Protein AF-A0A0K8VTW6-F1 (afdb_monomer)

Organism: Bactrocera latifrons (NCBI:txid174628)

Structure (mmCIF, N/CA/C/O backbone):
data_AF-A0A0K8VTW6-F1
#
_entry.id   AF-A0A0K8VTW6-F1
#
loop_
_atom_site.group_PDB
_atom_site.id
_atom_site.type_symbol
_atom_site.label_atom_id
_atom_site.label_alt_id
_atom_site.label_comp_id
_atom_site.label_asym_id
_atom_site.label_entity_id
_atom_site.label_seq_id
_atom_site.pdbx_PDB_ins_code
_atom_site.Cartn_x
_atom_site.Cartn_y
_atom_site.Cartn_z
_atom_site.occupancy
_atom_site.B_iso_or_equiv
_atom_site.auth_seq_id
_atom_site.auth_comp_id
_atom_site.auth_asym_id
_atom_site.auth_atom_id
_atom_site.pdbx_PDB_model_num
ATOM 1 N N . MET A 1 1 ? 61.697 -1.399 -4.667 1.00 58.91 1 MET A N 1
ATOM 2 C CA . MET A 1 1 ? 60.395 -1.667 -5.312 1.00 58.91 1 MET A CA 1
ATOM 3 C C . MET A 1 1 ? 60.690 -2.324 -6.648 1.00 58.91 1 MET A C 1
ATOM 5 O O . MET A 1 1 ? 61.568 -1.806 -7.335 1.00 58.91 1 MET A O 1
ATOM 9 N N . PRO A 1 2 ? 60.052 -3.452 -6.991 1.00 61.62 2 PRO A N 1
ATOM 10 C CA . PRO A 1 2 ? 60.047 -3.961 -8.362 1.00 61.62 2 PRO A CA 1
ATOM 11 C C . PRO A 1 2 ? 59.620 -2.869 -9.365 1.00 61.62 2 PRO A C 1
ATOM 13 O O . PRO A 1 2 ? 58.863 -1.974 -8.977 1.00 61.62 2 PRO A O 1
ATOM 16 N N . PRO A 1 3 ? 60.102 -2.898 -10.620 1.00 69.12 3 PRO A N 1
ATOM 17 C CA . PRO A 1 3 ? 59.632 -1.982 -11.653 1.00 69.12 3 PRO A CA 1
ATOM 18 C C . PRO A 1 3 ? 58.171 -2.281 -12.015 1.00 69.12 3 PRO A C 1
ATOM 20 O O . PRO A 1 3 ? 57.785 -3.439 -12.144 1.00 69.12 3 PRO A O 1
ATOM 23 N N . ASN A 1 4 ? 57.380 -1.225 -12.206 1.00 77.81 4 ASN A N 1
ATOM 24 C CA . ASN A 1 4 ? 56.005 -1.340 -12.686 1.00 77.81 4 ASN A CA 1
ATOM 25 C C . ASN A 1 4 ? 55.981 -1.873 -14.126 1.00 77.81 4 ASN A C 1
ATOM 27 O O . ASN A 1 4 ? 56.780 -1.450 -14.965 1.00 77.81 4 ASN A O 1
ATOM 31 N N . THR A 1 5 ? 55.036 -2.762 -14.411 1.00 83.38 5 THR A N 1
ATOM 32 C CA . THR A 1 5 ? 54.724 -3.262 -15.756 1.00 83.38 5 THR A CA 1
ATOM 33 C C . THR A 1 5 ? 53.293 -2.870 -16.136 1.00 83.38 5 THR A C 1
ATOM 35 O O . THR A 1 5 ? 52.607 -2.200 -15.365 1.00 83.38 5 THR A O 1
ATOM 38 N N . ALA A 1 6 ? 52.833 -3.254 -17.332 1.00 80.31 6 ALA A N 1
ATOM 39 C CA . ALA A 1 6 ? 51.451 -3.008 -17.754 1.00 80.31 6 ALA A CA 1
ATOM 40 C C . ALA A 1 6 ? 50.423 -3.704 -16.840 1.00 80.31 6 ALA A C 1
ATOM 42 O O . ALA A 1 6 ? 49.350 -3.156 -16.603 1.00 80.31 6 ALA A O 1
ATOM 43 N N . ASP A 1 7 ? 50.788 -4.862 -16.281 1.00 86.38 7 ASP A N 1
ATOM 44 C CA . ASP A 1 7 ? 49.872 -5.735 -15.542 1.00 86.38 7 ASP A CA 1
ATOM 45 C C . ASP A 1 7 ? 50.204 -5.841 -14.047 1.00 86.38 7 ASP A C 1
ATOM 47 O O . ASP A 1 7 ? 49.494 -6.522 -13.308 1.00 86.38 7 ASP A O 1
ATOM 51 N N . GLU A 1 8 ? 51.280 -5.195 -13.587 1.00 88.00 8 GLU A N 1
ATOM 52 C CA . GLU A 1 8 ? 51.721 -5.196 -12.190 1.00 88.00 8 GLU A CA 1
ATOM 53 C C . GLU A 1 8 ? 52.194 -3.801 -11.775 1.00 88.00 8 GLU A C 1
ATOM 55 O O . GLU A 1 8 ? 53.151 -3.261 -12.334 1.00 88.00 8 GLU A O 1
ATOM 60 N N . LEU A 1 9 ? 51.538 -3.216 -10.773 1.00 85.56 9 LEU A N 1
ATOM 61 C CA . LEU A 1 9 ? 51.812 -1.861 -10.303 1.00 85.56 9 LEU A CA 1
ATOM 62 C C . LEU A 1 9 ? 52.055 -1.853 -8.803 1.00 85.56 9 LEU A C 1
ATOM 64 O O . LEU A 1 9 ? 51.309 -2.453 -8.034 1.00 85.56 9 LEU A O 1
ATOM 68 N N . ILE A 1 10 ? 53.068 -1.108 -8.385 1.00 83.06 10 ILE A N 1
ATOM 69 C CA . ILE A 1 10 ? 53.423 -0.908 -6.991 1.00 83.06 10 ILE A CA 1
ATOM 70 C C . ILE A 1 10 ? 53.557 0.589 -6.754 1.00 83.06 10 ILE A C 1
ATOM 72 O O . ILE A 1 10 ? 54.381 1.267 -7.374 1.00 83.06 10 ILE A O 1
ATOM 76 N N . PHE A 1 11 ? 52.748 1.122 -5.846 1.00 78.25 11 PHE A N 1
ATOM 77 C CA . PHE A 1 11 ? 52.771 2.542 -5.523 1.00 78.25 11 PHE A CA 1
ATOM 78 C C . PHE A 1 11 ? 52.448 2.797 -4.054 1.00 78.25 11 PHE A C 1
ATOM 80 O O . PHE A 1 11 ? 51.864 1.975 -3.349 1.00 78.25 11 PHE A O 1
ATOM 87 N N . HIS A 1 12 ? 52.877 3.958 -3.573 1.00 74.00 12 HIS A N 1
ATOM 88 C CA . HIS A 1 12 ? 52.684 4.370 -2.193 1.00 74.00 12 HIS A CA 1
ATOM 89 C C . HIS A 1 12 ? 51.382 5.166 -2.052 1.00 74.00 12 HIS A C 1
ATOM 91 O O . HIS A 1 12 ? 51.171 6.144 -2.770 1.00 74.00 12 HIS A O 1
ATOM 97 N N . SER A 1 13 ? 50.518 4.775 -1.114 1.00 67.62 13 SER A N 1
ATOM 98 C CA . SER A 1 13 ? 49.255 5.466 -0.855 1.00 67.62 13 SER A CA 1
ATOM 99 C C . SER A 1 13 ? 49.472 6.568 0.182 1.00 67.62 13 SER A C 1
ATOM 101 O O . SER A 1 13 ? 49.605 6.305 1.378 1.00 67.62 13 SER A O 1
ATOM 103 N N . GLY A 1 14 ? 49.570 7.809 -0.299 1.00 66.31 14 GLY A N 1
ATOM 104 C CA . GLY A 1 14 ? 49.838 9.007 0.498 1.00 66.31 14 GLY A CA 1
ATOM 105 C C . GLY A 1 14 ? 50.923 9.856 -0.153 1.00 66.31 14 GLY A C 1
ATOM 106 O O . GLY A 1 14 ? 52.106 9.690 0.149 1.00 66.31 14 GLY A O 1
ATOM 107 N N . VAL A 1 15 ? 50.517 10.753 -1.051 1.00 60.00 15 VAL A N 1
ATOM 108 C CA . VAL A 1 15 ? 51.397 11.670 -1.788 1.00 60.00 15 VAL A CA 1
ATOM 109 C C . VAL A 1 15 ? 50.948 13.116 -1.590 1.00 60.00 15 VAL A C 1
ATOM 111 O O . VAL A 1 15 ? 49.758 13.413 -1.623 1.00 60.00 15 VAL A O 1
ATOM 114 N N . ALA A 1 16 ? 51.910 14.009 -1.388 1.00 62.00 16 ALA A N 1
ATOM 115 C CA . ALA A 1 16 ? 51.760 15.456 -1.501 1.00 62.00 16 ALA A CA 1
ATOM 116 C C . ALA A 1 16 ? 52.670 15.952 -2.626 1.00 62.00 16 ALA A C 1
ATOM 118 O O . ALA A 1 16 ? 53.665 15.312 -2.947 1.00 62.00 16 ALA A O 1
ATOM 119 N N . VAL A 1 17 ? 52.360 17.098 -3.220 1.00 68.69 17 VAL A N 1
ATOM 120 C CA . VAL A 1 17 ? 53.230 17.732 -4.215 1.00 68.69 17 VAL A CA 1
ATOM 121 C C . VAL A 1 17 ? 53.945 18.892 -3.537 1.00 68.69 17 VAL A C 1
ATOM 123 O O . VAL A 1 17 ? 53.307 19.760 -2.942 1.00 68.69 17 VAL A O 1
ATOM 126 N N . ASN A 1 18 ? 55.276 18.890 -3.566 1.00 73.50 18 ASN A N 1
ATOM 127 C CA . ASN A 1 18 ? 56.050 19.985 -2.993 1.00 73.50 18 ASN A CA 1
ATOM 128 C C . ASN A 1 18 ? 55.990 21.235 -3.882 1.00 73.50 18 ASN A C 1
ATOM 130 O O . ASN A 1 18 ? 55.541 21.198 -5.026 1.00 73.50 18 ASN A O 1
ATOM 134 N N . LYS A 1 19 ? 56.498 22.361 -3.370 1.00 63.50 19 LYS A N 1
ATOM 135 C CA . LYS A 1 19 ? 56.513 23.643 -4.097 1.00 63.50 19 LYS A CA 1
ATOM 136 C C . LYS A 1 19 ? 57.299 23.612 -5.422 1.00 63.50 19 LYS A C 1
ATOM 138 O O . LYS A 1 19 ? 57.176 24.548 -6.200 1.00 63.50 19 LYS A O 1
ATOM 143 N N . ALA A 1 20 ? 58.080 22.561 -5.684 1.00 69.81 20 ALA A N 1
ATOM 144 C CA . ALA A 1 20 ? 58.807 22.339 -6.934 1.00 69.81 20 ALA A CA 1
ATOM 145 C C . ALA A 1 20 ? 58.076 21.384 -7.905 1.00 69.81 20 ALA A C 1
ATOM 147 O O . ALA A 1 20 ? 58.659 20.967 -8.902 1.00 69.81 20 ALA A O 1
ATOM 148 N N . GLY A 1 21 ? 56.821 21.011 -7.623 1.00 66.00 21 GLY A N 1
ATOM 149 C CA . GLY A 1 21 ? 56.032 20.107 -8.467 1.00 66.00 21 GLY A CA 1
ATOM 150 C C . GLY A 1 21 ? 56.398 18.627 -8.318 1.00 66.00 21 GLY A C 1
ATOM 151 O O . GLY A 1 21 ? 55.938 17.801 -9.102 1.00 66.00 21 GLY A O 1
ATOM 152 N N . GLN A 1 22 ? 57.222 18.270 -7.329 1.00 60.41 22 GLN A N 1
ATOM 153 C CA . GLN A 1 22 ? 57.660 16.893 -7.114 1.00 60.41 22 GLN A CA 1
ATOM 154 C C . GLN A 1 22 ? 56.746 16.194 -6.111 1.00 60.41 22 GLN A C 1
ATOM 156 O O . GLN A 1 22 ? 56.448 16.731 -5.042 1.00 60.41 22 GLN A O 1
ATOM 161 N N . TYR A 1 23 ? 56.340 14.972 -6.440 1.00 59.66 23 TYR A N 1
ATOM 162 C CA . TYR A 1 23 ? 55.593 14.116 -5.529 1.00 59.66 23 TYR A CA 1
ATOM 163 C C . TYR A 1 23 ? 56.485 13.680 -4.356 1.00 59.66 23 TYR A C 1
ATOM 165 O O . TYR A 1 23 ? 57.548 13.094 -4.551 1.00 59.66 23 TYR A O 1
ATOM 173 N N . LEU A 1 24 ? 56.040 13.964 -3.136 1.00 58.00 24 LEU A N 1
ATOM 174 C CA . LEU A 1 24 ? 56.627 13.541 -1.868 1.00 58.00 24 LEU A CA 1
ATOM 175 C C . LEU A 1 24 ? 55.639 12.651 -1.110 1.00 58.00 24 LEU A C 1
ATOM 177 O O . LEU A 1 24 ? 54.427 12.780 -1.255 1.00 58.00 24 LEU A O 1
ATOM 181 N N . THR A 1 25 ? 56.143 11.774 -0.249 1.00 60.53 25 THR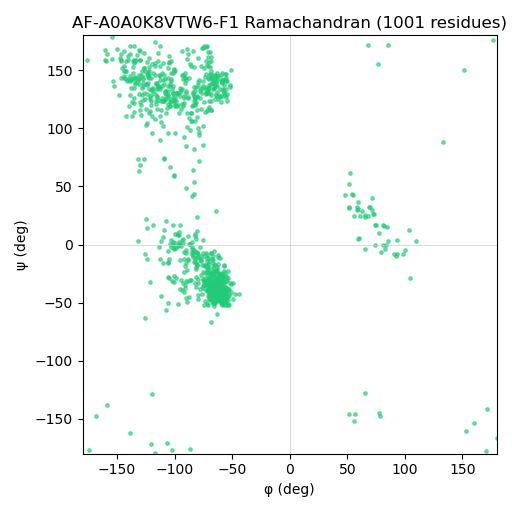 A N 1
ATOM 182 C CA . THR A 1 25 ? 55.310 10.953 0.641 1.00 60.53 25 THR A CA 1
ATOM 183 C C . THR A 1 25 ? 54.629 11.824 1.705 1.00 60.53 25 THR A C 1
ATOM 185 O O . THR A 1 25 ? 55.315 12.562 2.410 1.00 60.53 25 THR A O 1
ATOM 188 N N . ASN A 1 26 ? 53.307 11.719 1.870 1.00 56.97 26 ASN A N 1
ATOM 189 C CA . ASN A 1 26 ? 52.537 12.468 2.875 1.00 56.97 26 ASN A CA 1
ATOM 190 C C . ASN A 1 26 ? 52.045 11.552 4.004 1.00 56.97 26 ASN A C 1
ATOM 192 O O . ASN A 1 26 ? 50.878 11.169 4.034 1.00 56.97 26 ASN A O 1
ATOM 196 N N . GLY A 1 27 ? 52.952 11.128 4.888 1.00 56.66 27 GLY A N 1
ATOM 197 C CA . GLY A 1 27 ? 52.613 10.427 6.138 1.00 56.66 27 GLY A CA 1
ATOM 198 C C . GLY A 1 27 ? 51.962 9.038 6.016 1.00 56.66 27 GLY A C 1
ATOM 199 O O . GLY A 1 27 ? 51.750 8.381 7.035 1.00 56.66 27 GLY A O 1
ATOM 200 N N . GLY A 1 28 ? 51.662 8.556 4.808 1.00 57.41 28 GLY A N 1
ATOM 201 C CA . GLY A 1 28 ? 51.151 7.204 4.588 1.00 57.41 28 GLY A CA 1
ATOM 202 C C . GLY A 1 28 ? 52.200 6.148 4.949 1.00 57.41 28 GLY A C 1
ATOM 203 O O . GLY A 1 28 ? 53.372 6.301 4.630 1.00 57.41 28 GLY A O 1
ATOM 204 N N . ARG A 1 29 ? 51.785 5.069 5.618 1.00 68.44 29 ARG A N 1
ATOM 205 C CA . ARG A 1 29 ? 52.593 3.848 5.836 1.00 68.44 29 ARG A CA 1
ATOM 206 C C . ARG A 1 29 ? 52.080 2.680 4.980 1.00 68.44 29 ARG A C 1
ATOM 208 O O . ARG A 1 29 ? 52.295 1.523 5.321 1.00 68.44 29 ARG A O 1
ATOM 215 N N . VAL A 1 30 ? 51.330 2.983 3.916 1.00 75.19 30 VAL A N 1
ATOM 216 C CA . VAL A 1 30 ? 50.584 2.001 3.120 1.00 75.19 30 VAL A CA 1
ATOM 217 C C . VAL A 1 30 ? 51.145 1.949 1.709 1.00 75.19 30 VAL A C 1
ATOM 219 O O . VAL A 1 30 ? 51.249 2.962 1.018 1.00 75.19 30 VAL A O 1
ATOM 222 N N . LEU A 1 31 ? 51.470 0.739 1.279 1.00 79.12 31 LEU A N 1
ATOM 223 C CA . LEU A 1 31 ? 52.023 0.446 -0.029 1.00 79.12 31 LEU A CA 1
ATOM 224 C C . LEU A 1 31 ? 51.068 -0.526 -0.724 1.00 79.12 31 LEU A C 1
ATOM 226 O O . LEU A 1 31 ? 50.675 -1.529 -0.130 1.00 79.12 31 LEU A O 1
ATOM 230 N N . ILE A 1 32 ? 50.631 -0.182 -1.933 1.00 84.31 32 ILE A N 1
ATOM 231 C CA . ILE A 1 32 ? 49.621 -0.931 -2.680 1.00 84.31 32 ILE A CA 1
ATOM 232 C C . ILE A 1 32 ? 50.314 -1.648 -3.834 1.00 84.31 32 ILE A C 1
ATOM 234 O O . ILE A 1 32 ? 51.031 -1.017 -4.611 1.00 84.31 32 ILE A O 1
ATOM 238 N N . ALA A 1 33 ? 50.073 -2.955 -3.937 1.00 86.50 33 ALA A N 1
ATOM 239 C CA . ALA A 1 33 ? 50.412 -3.762 -5.100 1.00 86.50 33 ALA A CA 1
ATOM 240 C C . ALA A 1 33 ? 49.129 -4.151 -5.842 1.00 86.50 33 ALA A C 1
ATOM 242 O O . ALA A 1 33 ? 48.169 -4.623 -5.231 1.00 86.50 33 ALA A O 1
ATOM 243 N N . VAL A 1 34 ? 49.122 -3.960 -7.156 1.00 86.69 34 VAL A N 1
ATOM 244 C CA . VAL A 1 34 ? 48.022 -4.311 -8.056 1.00 86.69 34 VAL A CA 1
ATOM 245 C C . VAL A 1 34 ? 48.553 -5.302 -9.078 1.00 86.69 34 VAL A C 1
ATOM 247 O O . VAL A 1 34 ? 49.610 -5.062 -9.655 1.00 86.69 34 VAL A O 1
ATOM 250 N N . ALA A 1 35 ? 47.814 -6.384 -9.316 1.00 89.75 35 ALA A N 1
ATOM 251 C CA . ALA A 1 35 ? 48.063 -7.315 -10.409 1.00 89.75 35 ALA A CA 1
ATOM 252 C C . ALA A 1 35 ? 46.778 -7.491 -11.230 1.00 89.75 35 ALA A C 1
ATOM 254 O O . ALA A 1 35 ? 45.708 -7.735 -10.670 1.00 89.75 35 ALA A O 1
ATOM 255 N N . LEU A 1 36 ? 46.884 -7.360 -12.550 1.00 87.56 36 LEU A N 1
ATOM 256 C CA . LEU A 1 36 ? 45.794 -7.554 -13.505 1.00 87.56 36 LEU A CA 1
ATOM 257 C C . LEU A 1 36 ? 45.926 -8.947 -14.128 1.00 87.56 36 LEU A C 1
ATOM 259 O O . LEU A 1 36 ? 46.954 -9.266 -14.727 1.00 87.56 36 LEU A O 1
ATOM 263 N N . ARG A 1 37 ? 44.904 -9.794 -13.960 1.00 87.69 37 ARG A N 1
ATOM 264 C CA . ARG A 1 37 ? 44.805 -11.133 -14.567 1.00 87.69 37 ARG A CA 1
ATOM 265 C C . ARG A 1 37 ? 43.363 -11.414 -14.974 1.00 87.69 37 ARG A C 1
ATOM 267 O O . ARG A 1 37 ? 42.440 -10.842 -14.399 1.00 87.69 37 ARG A O 1
ATOM 274 N N . GLU A 1 38 ? 43.184 -12.333 -15.918 1.00 81.00 38 GLU A N 1
ATOM 275 C CA . GLU A 1 38 ? 41.857 -12.838 -16.296 1.00 81.00 38 GLU A CA 1
ATOM 276 C C . GLU A 1 38 ? 41.216 -13.684 -15.179 1.00 81.00 38 GLU A C 1
ATOM 278 O O . GLU A 1 38 ? 39.997 -13.672 -15.024 1.00 81.00 38 GLU A O 1
ATOM 283 N N . ASP A 1 39 ? 42.025 -14.375 -14.364 1.00 82.38 39 ASP A N 1
ATOM 284 C CA . ASP A 1 39 ? 41.564 -15.118 -13.186 1.00 82.38 39 ASP A CA 1
ATOM 285 C C . ASP A 1 39 ? 41.796 -14.327 -11.890 1.00 82.38 39 ASP A C 1
ATOM 287 O O . ASP A 1 39 ? 42.914 -13.914 -11.571 1.00 82.38 39 ASP A O 1
ATOM 291 N N . LEU A 1 40 ? 40.737 -14.151 -11.095 1.00 82.31 40 LEU A N 1
ATOM 292 C CA . LEU A 1 40 ? 40.790 -13.337 -9.879 1.00 82.31 40 LEU A CA 1
ATOM 293 C C . LEU A 1 40 ? 41.652 -13.962 -8.772 1.00 82.31 40 LEU A C 1
ATOM 295 O O . LEU A 1 40 ? 42.276 -13.235 -7.996 1.00 82.31 40 LEU A O 1
ATOM 299 N N . ARG A 1 41 ? 41.692 -15.298 -8.664 1.00 81.19 41 ARG A N 1
ATOM 300 C CA . ARG A 1 41 ? 42.533 -15.973 -7.660 1.00 81.19 41 ARG A CA 1
ATOM 301 C C . ARG A 1 41 ? 44.001 -15.804 -8.007 1.00 81.19 41 ARG A C 1
ATOM 303 O O . ARG A 1 41 ? 44.804 -15.556 -7.112 1.00 81.19 41 ARG A O 1
ATOM 310 N N . GLN A 1 42 ? 44.322 -15.867 -9.292 1.00 85.81 42 GLN A N 1
ATOM 311 C CA . GLN A 1 42 ? 45.646 -15.596 -9.816 1.00 85.81 42 GLN A CA 1
ATOM 312 C C . GLN A 1 42 ? 46.037 -14.128 -9.623 1.00 85.81 42 GLN A C 1
ATOM 314 O O . GLN A 1 42 ? 47.118 -13.870 -9.104 1.00 85.81 42 GLN A O 1
ATOM 319 N N . ALA A 1 43 ? 45.148 -13.174 -9.930 1.00 89.00 43 ALA A N 1
ATOM 320 C CA . ALA A 1 43 ? 45.383 -11.749 -9.673 1.00 89.00 43 ALA A CA 1
ATOM 321 C C . ALA A 1 43 ? 45.707 -11.483 -8.193 1.00 89.00 43 ALA A C 1
ATOM 323 O O . ALA A 1 43 ? 46.695 -10.830 -7.867 1.00 89.00 43 ALA A O 1
ATOM 324 N N . ALA A 1 44 ? 44.906 -12.030 -7.278 1.00 88.75 44 ALA A N 1
ATOM 325 C CA . ALA A 1 44 ? 45.108 -11.860 -5.843 1.00 88.75 44 ALA A CA 1
ATOM 326 C C . ALA A 1 44 ? 46.388 -12.540 -5.326 1.00 88.75 44 ALA A C 1
ATOM 328 O O . ALA A 1 44 ? 47.089 -11.976 -4.479 1.00 88.75 44 ALA A O 1
ATOM 329 N N . ALA A 1 45 ? 46.699 -13.739 -5.826 1.00 86.50 45 ALA A N 1
ATOM 330 C CA . ALA A 1 45 ? 47.922 -14.456 -5.481 1.00 86.50 45 ALA A CA 1
ATOM 331 C C . ALA A 1 45 ? 49.164 -13.688 -5.952 1.00 86.50 45 ALA A C 1
ATOM 333 O O . ALA A 1 45 ? 50.096 -13.505 -5.168 1.00 86.50 45 ALA A O 1
ATOM 334 N N . ASP A 1 46 ? 49.150 -13.176 -7.183 1.00 89.06 46 ASP A N 1
ATOM 335 C CA . ASP A 1 46 ? 50.253 -12.402 -7.750 1.00 89.06 46 ASP A CA 1
ATOM 336 C C . ASP A 1 46 ? 50.421 -11.058 -7.025 1.00 89.06 46 ASP A C 1
ATOM 338 O O . ASP A 1 46 ? 51.534 -10.725 -6.620 1.00 89.06 46 ASP A O 1
ATOM 342 N N . ALA A 1 47 ? 49.334 -10.338 -6.724 1.00 89.38 47 ALA A N 1
ATOM 343 C CA . ALA A 1 47 ? 49.386 -9.117 -5.913 1.00 89.38 47 ALA A CA 1
ATOM 344 C C . ALA A 1 47 ? 49.958 -9.375 -4.503 1.00 89.38 47 ALA A C 1
ATOM 346 O O . ALA A 1 47 ? 50.793 -8.616 -4.006 1.00 89.38 47 ALA A O 1
ATOM 347 N N . THR A 1 48 ? 49.567 -10.484 -3.869 1.00 86.88 48 THR A N 1
ATOM 348 C CA . THR A 1 48 ? 50.100 -10.893 -2.559 1.00 86.88 48 THR A CA 1
ATOM 349 C C . THR A 1 48 ? 51.583 -11.253 -2.645 1.00 86.88 48 THR A C 1
ATOM 351 O O . THR A 1 48 ? 52.365 -10.861 -1.778 1.00 86.88 48 THR A O 1
ATOM 354 N N . LYS A 1 49 ? 51.992 -11.960 -3.701 1.00 86.12 49 LYS A N 1
ATOM 355 C CA . LYS A 1 49 ? 53.387 -12.333 -3.954 1.00 86.12 49 LYS A CA 1
ATOM 356 C C . LYS A 1 49 ? 54.264 -11.104 -4.188 1.00 86.12 49 LYS A C 1
ATOM 358 O O . LYS A 1 49 ? 55.375 -11.044 -3.664 1.00 86.12 49 LYS A O 1
ATOM 363 N N . ILE A 1 50 ? 53.750 -10.106 -4.909 1.00 86.38 50 ILE A N 1
ATOM 364 C CA . ILE A 1 50 ? 54.410 -8.809 -5.075 1.00 86.38 50 ILE A CA 1
ATOM 365 C C . ILE A 1 50 ? 54.636 -8.161 -3.705 1.00 86.38 50 ILE A C 1
ATOM 367 O O . ILE A 1 50 ? 55.767 -7.791 -3.398 1.00 86.38 50 ILE A O 1
ATOM 371 N N . CYS A 1 51 ? 53.604 -8.087 -2.856 1.00 81.31 51 CYS A N 1
ATOM 372 C CA . CYS A 1 51 ? 53.718 -7.549 -1.497 1.00 81.31 51 CYS A CA 1
ATOM 373 C C . CYS A 1 51 ? 54.771 -8.288 -0.656 1.00 81.31 51 CYS A C 1
ATOM 375 O O . CYS A 1 51 ? 55.602 -7.642 -0.022 1.00 81.31 51 CYS A O 1
ATOM 377 N N . GLN A 1 52 ? 54.782 -9.624 -0.682 1.00 80.31 52 GLN A N 1
ATOM 378 C CA . GLN A 1 52 ? 55.756 -10.448 0.051 1.00 80.31 52 GLN A CA 1
ATOM 379 C C . GLN A 1 52 ? 57.209 -10.201 -0.386 1.00 80.31 52 GLN A C 1
ATOM 381 O O . GLN A 1 52 ? 58.129 -10.403 0.403 1.00 80.31 52 GLN A O 1
ATOM 386 N N . GLY A 1 53 ? 57.421 -9.743 -1.623 1.00 76.94 53 GLY A N 1
ATOM 387 C CA . GLY A 1 53 ? 58.732 -9.354 -2.140 1.00 76.94 53 GLY A CA 1
ATOM 388 C C . GLY A 1 53 ? 59.221 -7.973 -1.682 1.00 76.94 53 GLY A C 1
ATOM 389 O O . GLY A 1 53 ? 60.327 -7.575 -2.051 1.00 76.94 53 GLY A O 1
ATOM 390 N N . ILE A 1 54 ? 58.428 -7.219 -0.910 1.00 76.00 54 ILE A N 1
ATOM 391 C CA . ILE A 1 54 ? 58.767 -5.863 -0.456 1.00 76.00 54 ILE A CA 1
ATOM 392 C C . ILE A 1 54 ? 59.281 -5.899 0.986 1.00 76.00 54 ILE A C 1
ATOM 394 O O . ILE A 1 54 ? 58.587 -6.313 1.910 1.00 76.00 54 ILE A O 1
ATOM 398 N N . THR A 1 55 ? 60.497 -5.393 1.189 1.00 68.38 55 THR A N 1
ATOM 399 C CA . THR A 1 55 ? 61.156 -5.307 2.500 1.00 68.38 55 THR A CA 1
ATOM 400 C C . THR A 1 55 ? 61.312 -3.856 2.948 1.00 68.38 55 THR A C 1
ATOM 402 O O . THR A 1 55 ? 61.765 -3.018 2.167 1.00 68.38 55 THR A O 1
ATOM 405 N N . PHE A 1 56 ? 61.016 -3.569 4.217 1.00 70.31 56 PHE A N 1
ATOM 406 C CA . PHE A 1 56 ? 61.229 -2.255 4.832 1.00 70.31 56 PHE A CA 1
ATOM 407 C C . PHE A 1 56 ? 62.370 -2.312 5.854 1.00 70.31 56 PHE A C 1
ATOM 409 O O . PHE A 1 56 ? 62.487 -3.276 6.609 1.00 70.31 56 PHE A O 1
ATOM 416 N N . SER A 1 57 ? 63.197 -1.265 5.913 1.00 60.34 57 SER A N 1
ATOM 417 C CA . SER A 1 57 ? 64.217 -1.101 6.954 1.00 60.34 57 SER A CA 1
ATOM 418 C C . SER A 1 57 ? 63.560 -0.590 8.247 1.00 60.34 57 SER A C 1
ATOM 420 O O . SER A 1 57 ? 63.336 0.612 8.385 1.00 60.34 57 SER A O 1
ATOM 422 N N . GLY A 1 58 ? 63.187 -1.479 9.174 1.00 62.84 58 GLY A N 1
ATOM 423 C CA . GLY A 1 58 ? 62.511 -1.109 10.430 1.00 62.84 58 GLY A CA 1
ATOM 424 C C . GLY A 1 58 ? 61.622 -2.218 11.007 1.00 62.84 58 GLY A C 1
ATOM 425 O O . GLY A 1 58 ? 61.794 -3.378 10.650 1.00 62.84 58 GLY A O 1
ATOM 426 N N . ALA A 1 59 ? 60.677 -1.854 11.888 1.00 55.44 59 ALA A N 1
ATOM 427 C CA . ALA A 1 59 ? 59.838 -2.720 12.744 1.00 55.44 59 ALA A CA 1
ATOM 428 C C . ALA A 1 59 ? 58.851 -3.692 12.034 1.00 55.44 59 ALA A C 1
ATOM 430 O O . ALA A 1 59 ? 57.828 -4.064 12.605 1.00 55.44 59 ALA A O 1
ATOM 431 N N . GLY A 1 60 ? 59.161 -4.138 10.816 1.00 63.44 60 GLY A N 1
ATOM 432 C CA . GLY A 1 60 ? 58.364 -5.087 10.039 1.00 63.44 60 GLY A CA 1
ATOM 433 C C . GLY A 1 60 ? 57.237 -4.441 9.228 1.00 63.44 60 GLY A C 1
ATOM 434 O O . GLY A 1 60 ? 56.962 -3.247 9.334 1.00 63.44 60 GLY A O 1
ATOM 435 N N . ALA A 1 61 ? 56.598 -5.252 8.384 1.00 70.50 61 ALA A N 1
ATOM 436 C CA . ALA A 1 61 ? 55.431 -4.889 7.582 1.00 70.50 61 ALA A CA 1
ATOM 437 C C . ALA A 1 61 ? 54.290 -5.879 7.841 1.00 70.50 61 ALA A C 1
ATOM 439 O O . ALA A 1 61 ? 54.536 -7.054 8.109 1.00 70.50 61 ALA A O 1
ATOM 440 N N . GLN A 1 62 ? 53.047 -5.409 7.743 1.00 73.25 62 GLN A N 1
ATOM 441 C CA . GLN A 1 62 ? 51.851 -6.244 7.839 1.00 73.25 62 GLN A CA 1
ATOM 442 C C . GLN A 1 62 ? 51.205 -6.370 6.457 1.00 73.25 62 GLN A C 1
ATOM 444 O O . GLN A 1 62 ? 50.876 -5.363 5.830 1.00 73.25 62 GLN A O 1
ATOM 449 N N . PHE A 1 63 ? 50.997 -7.603 5.993 1.00 76.56 63 PHE A N 1
ATOM 450 C CA . PHE A 1 63 ? 50.341 -7.885 4.715 1.00 76.56 63 PHE A CA 1
ATOM 451 C C . PHE A 1 63 ? 48.846 -8.151 4.923 1.00 76.56 63 PHE A C 1
ATOM 453 O O . PHE A 1 63 ? 48.471 -8.999 5.731 1.00 76.56 63 PHE A O 1
ATOM 460 N N . ARG A 1 64 ? 47.987 -7.446 4.181 1.00 76.06 64 ARG A N 1
ATOM 461 C CA . ARG A 1 64 ? 46.535 -7.681 4.150 1.00 76.06 64 ARG A CA 1
ATOM 462 C C . ARG A 1 64 ? 46.201 -8.661 3.025 1.00 76.06 64 ARG A C 1
ATOM 464 O O . ARG A 1 64 ? 46.038 -8.256 1.879 1.00 76.06 64 ARG A O 1
ATOM 471 N N . THR A 1 65 ? 46.142 -9.953 3.341 1.00 76.62 65 THR A N 1
ATOM 472 C CA . THR A 1 65 ? 45.784 -11.022 2.385 1.00 76.62 65 THR A CA 1
ATOM 473 C C . THR A 1 65 ? 44.272 -11.217 2.238 1.00 76.62 65 THR A C 1
ATOM 475 O O . THR A 1 65 ? 43.813 -11.922 1.347 1.00 76.62 65 THR A O 1
ATOM 478 N N . ASP A 1 66 ? 43.487 -10.566 3.092 1.00 76.25 66 ASP A N 1
ATOM 479 C CA . ASP A 1 66 ? 42.030 -10.652 3.180 1.00 76.25 66 ASP A CA 1
ATOM 480 C C . ASP A 1 66 ? 41.291 -9.761 2.167 1.00 76.25 66 ASP A C 1
ATOM 482 O O . ASP A 1 66 ? 40.088 -9.920 1.976 1.00 76.25 66 ASP A O 1
ATOM 486 N N . ILE A 1 67 ? 41.987 -8.847 1.482 1.00 78.88 67 ILE A N 1
ATOM 487 C CA . ILE A 1 67 ? 41.367 -7.878 0.559 1.00 78.88 67 ILE A CA 1
ATOM 488 C C . ILE A 1 67 ? 40.595 -8.574 -0.575 1.00 78.88 67 ILE A C 1
ATOM 490 O O . ILE A 1 67 ? 39.494 -8.153 -0.927 1.00 78.88 67 ILE A O 1
ATOM 494 N N . ALA A 1 68 ? 41.132 -9.672 -1.117 1.00 79.31 68 ALA A N 1
ATOM 495 C CA . ALA A 1 68 ? 40.496 -10.423 -2.200 1.00 79.31 68 ALA A CA 1
ATOM 496 C C . ALA A 1 68 ? 39.407 -11.408 -1.724 1.00 79.31 68 ALA A C 1
ATOM 498 O O . ALA A 1 68 ? 38.597 -11.862 -2.535 1.00 79.31 68 ALA A O 1
ATOM 499 N N . GLU A 1 69 ? 39.329 -11.721 -0.423 1.00 74.62 69 GLU A N 1
ATOM 500 C CA . GLU A 1 69 ? 38.382 -12.714 0.113 1.00 74.62 69 GLU A CA 1
ATOM 501 C C . GLU A 1 69 ? 36.918 -12.303 -0.086 1.00 74.62 69 GLU A C 1
ATOM 503 O O . GLU A 1 69 ? 36.072 -13.156 -0.368 1.00 74.62 69 GLU A O 1
ATOM 508 N N . LYS A 1 70 ? 36.604 -10.998 -0.018 1.00 70.50 70 LYS A N 1
ATOM 509 C CA . LYS A 1 70 ? 35.251 -10.494 -0.323 1.00 70.50 70 LYS A CA 1
ATOM 510 C C . LYS A 1 70 ? 34.848 -10.859 -1.757 1.00 70.50 70 LYS A C 1
ATOM 512 O O . LYS A 1 70 ? 33.760 -11.382 -1.978 1.00 70.50 70 LYS A O 1
ATOM 517 N N . ALA A 1 71 ? 35.755 -10.685 -2.714 1.00 70.94 71 ALA A N 1
ATOM 518 C CA . ALA A 1 71 ? 35.497 -10.995 -4.114 1.00 70.94 71 ALA A CA 1
ATOM 519 C C . ALA A 1 71 ? 35.498 -12.514 -4.401 1.00 70.94 71 ALA A C 1
ATOM 521 O O . ALA A 1 71 ? 34.716 -12.997 -5.219 1.00 70.94 71 ALA A O 1
ATOM 522 N N . PHE A 1 72 ? 36.289 -13.311 -3.672 1.00 76.31 72 PHE A N 1
ATOM 523 C CA . PHE A 1 72 ? 36.214 -14.776 -3.748 1.00 76.31 72 PHE A CA 1
ATOM 524 C C . PHE A 1 72 ? 34.885 -15.344 -3.248 1.00 76.31 72 PHE A C 1
ATOM 526 O O . PHE A 1 72 ? 34.401 -16.328 -3.815 1.00 76.31 72 PHE A O 1
ATOM 533 N N . LYS A 1 73 ? 34.291 -14.749 -2.206 1.00 63.50 73 LYS A N 1
ATOM 534 C CA . LYS A 1 73 ? 32.943 -15.112 -1.741 1.00 63.50 73 LYS A CA 1
ATOM 535 C C . LYS A 1 73 ? 31.897 -14.845 -2.827 1.00 63.50 73 LYS A C 1
ATOM 537 O O . LYS A 1 73 ? 31.074 -15.719 -3.073 1.00 63.50 73 LYS A O 1
ATOM 542 N N . MET A 1 74 ? 32.019 -13.725 -3.545 1.00 62.00 74 MET A N 1
ATOM 543 C CA . MET A 1 74 ? 31.155 -13.382 -4.685 1.00 62.00 74 MET A CA 1
ATOM 544 C C . MET A 1 74 ? 31.328 -14.311 -5.903 1.00 62.00 74 MET A C 1
ATOM 546 O O . MET A 1 74 ? 30.399 -14.464 -6.688 1.00 62.00 74 MET A O 1
ATOM 550 N N . LEU A 1 75 ? 32.494 -14.949 -6.078 1.00 60.97 75 LEU A N 1
ATOM 551 C CA . LEU A 1 75 ? 32.704 -15.959 -7.129 1.00 60.97 75 LEU A CA 1
ATOM 552 C C . LEU A 1 75 ? 32.137 -17.338 -6.757 1.00 60.97 75 LEU A C 1
ATOM 554 O O . LEU A 1 75 ? 31.689 -18.076 -7.633 1.00 60.97 75 LEU A O 1
ATOM 558 N N . LYS A 1 76 ? 32.152 -17.710 -5.468 1.00 50.38 76 LYS A N 1
ATOM 559 C CA . LYS A 1 76 ? 31.621 -19.004 -4.994 1.00 50.38 76 LYS A CA 1
ATOM 560 C C . LYS A 1 76 ? 30.094 -19.110 -5.111 1.00 50.38 76 LYS A C 1
ATOM 562 O O . LYS A 1 76 ? 29.588 -20.220 -5.223 1.00 50.38 76 LYS A O 1
ATOM 567 N N . THR A 1 77 ? 29.369 -17.995 -5.124 1.00 49.56 77 THR A N 1
ATOM 568 C CA . THR A 1 77 ? 27.898 -17.941 -5.214 1.00 49.56 77 THR A CA 1
ATOM 569 C C . THR A 1 77 ? 27.320 -18.301 -6.589 1.00 49.56 77 THR A C 1
ATOM 571 O O . THR A 1 77 ? 26.111 -18.474 -6.694 1.00 49.56 77 THR A O 1
ATOM 574 N N . PHE A 1 78 ? 28.142 -18.482 -7.631 1.00 48.78 78 PHE A N 1
ATOM 575 C CA . PHE A 1 78 ? 27.663 -18.844 -8.977 1.00 48.78 78 PHE A CA 1
ATOM 576 C C . PHE A 1 78 ? 27.568 -20.356 -9.256 1.00 48.78 78 PHE A C 1
ATOM 578 O O . PHE A 1 78 ? 27.026 -20.743 -10.292 1.00 48.78 78 PHE A O 1
ATOM 585 N N . VAL A 1 79 ? 28.046 -21.223 -8.353 1.00 44.03 79 VAL A N 1
ATOM 586 C CA . VAL A 1 79 ? 27.841 -22.681 -8.450 1.00 44.03 79 VAL A CA 1
ATOM 587 C C . VAL A 1 79 ? 26.765 -23.086 -7.433 1.00 44.03 79 VAL A C 1
ATOM 589 O O . VAL A 1 79 ? 26.971 -22.876 -6.238 1.00 44.03 79 VAL A O 1
ATOM 592 N N . PRO A 1 80 ? 25.616 -23.651 -7.850 1.00 46.06 80 PRO A N 1
ATOM 593 C CA . PRO A 1 80 ? 24.510 -23.938 -6.943 1.00 46.06 80 PRO A CA 1
ATOM 594 C C . PRO A 1 80 ? 24.826 -25.172 -6.086 1.00 46.06 80 PRO A C 1
ATOM 596 O O . PRO A 1 80 ? 24.459 -26.293 -6.420 1.00 46.06 80 PRO A O 1
ATOM 599 N N . THR A 1 81 ? 25.521 -24.974 -4.965 1.00 50.88 81 THR A N 1
ATOM 600 C CA . THR A 1 81 ? 25.627 -25.967 -3.878 1.00 50.88 81 THR A CA 1
ATOM 601 C C . THR A 1 81 ? 24.621 -25.714 -2.751 1.00 50.88 81 THR A C 1
ATOM 603 O O . THR A 1 81 ? 24.602 -26.454 -1.771 1.00 50.88 81 THR A O 1
ATOM 606 N N . PHE A 1 82 ? 23.791 -24.672 -2.862 1.00 61.38 82 PHE A N 1
ATOM 607 C CA . PHE A 1 82 ? 22.812 -24.296 -1.843 1.00 61.38 82 PHE A CA 1
ATOM 608 C C . PHE A 1 82 ? 21.450 -24.960 -2.083 1.00 61.38 82 PHE A C 1
ATOM 610 O O . PHE A 1 82 ? 21.009 -25.131 -3.225 1.00 61.38 82 PHE A O 1
ATOM 617 N N . LYS A 1 83 ? 20.781 -25.329 -0.983 1.00 74.56 83 LYS A N 1
ATOM 618 C CA . LYS A 1 83 ? 19.404 -25.845 -0.974 1.00 74.56 83 LYS A CA 1
ATOM 619 C C . LYS A 1 83 ? 18.495 -24.879 -1.748 1.00 74.56 83 LYS A C 1
ATOM 621 O O . LYS A 1 83 ? 18.621 -23.669 -1.590 1.00 74.56 83 LYS A O 1
ATOM 626 N N . ALA A 1 84 ? 17.594 -25.411 -2.574 1.00 82.94 84 ALA A N 1
ATOM 627 C CA . ALA A 1 84 ? 16.563 -24.602 -3.220 1.00 82.94 84 ALA A CA 1
ATOM 628 C C . ALA A 1 84 ? 15.682 -23.932 -2.154 1.00 82.94 84 ALA A C 1
ATOM 630 O O . ALA A 1 84 ? 15.189 -24.625 -1.259 1.00 82.94 84 ALA A O 1
ATOM 631 N N . LEU A 1 85 ? 15.518 -22.610 -2.241 1.00 90.06 85 LEU A N 1
ATOM 632 C CA . LEU A 1 85 ? 14.705 -21.834 -1.306 1.00 90.06 85 LEU A CA 1
ATOM 633 C C . LEU A 1 85 ? 13.267 -21.688 -1.812 1.00 90.06 85 LEU A C 1
ATOM 635 O O . LEU A 1 85 ? 13.022 -21.490 -3.004 1.00 90.06 85 LEU A O 1
ATOM 639 N N . SER A 1 86 ? 12.332 -21.741 -0.871 1.00 90.88 86 SER A N 1
ATOM 640 C CA . SER A 1 86 ? 10.928 -21.365 -1.020 1.00 90.88 86 SER A CA 1
ATOM 641 C C . SER A 1 86 ? 10.599 -20.149 -0.155 1.00 90.88 86 SER A C 1
ATOM 643 O O . SER A 1 86 ? 11.346 -19.817 0.766 1.00 90.88 86 SER A O 1
ATOM 645 N N . TYR A 1 87 ? 9.468 -19.488 -0.400 1.00 89.31 87 TYR A N 1
ATOM 646 C CA . TYR A 1 87 ? 9.021 -18.380 0.443 1.00 89.31 87 TYR A CA 1
ATOM 647 C C . TYR A 1 87 ? 8.768 -18.834 1.884 1.00 89.31 87 TYR A C 1
ATOM 649 O O . TYR A 1 87 ? 9.126 -18.136 2.831 1.00 89.31 87 TYR A O 1
ATOM 657 N N . LYS A 1 88 ? 8.315 -20.080 2.046 1.00 89.00 88 LYS A N 1
ATOM 658 C CA . LYS A 1 88 ? 8.195 -20.749 3.344 1.00 89.00 88 LYS A CA 1
ATOM 659 C C . LYS A 1 88 ? 9.519 -20.864 4.100 1.00 89.00 88 LYS A C 1
ATOM 661 O O . LYS A 1 88 ? 9.531 -20.699 5.316 1.00 89.00 88 LYS A O 1
ATOM 666 N N . ASP A 1 89 ? 10.647 -21.069 3.410 1.00 87.69 89 ASP A N 1
ATOM 667 C CA . ASP A 1 89 ? 11.977 -21.065 4.045 1.00 87.69 89 ASP A CA 1
ATOM 668 C C . ASP A 1 89 ? 12.359 -19.670 4.581 1.00 87.69 89 ASP A C 1
ATOM 670 O O . ASP A 1 89 ? 13.265 -19.570 5.408 1.00 87.69 89 ASP A O 1
ATOM 674 N N . SER A 1 90 ? 11.667 -18.602 4.159 1.00 87.69 90 SER A N 1
ATOM 675 C CA . SER A 1 90 ? 11.829 -17.267 4.750 1.00 87.69 90 SER A CA 1
ATOM 676 C C . SER A 1 90 ? 11.032 -17.027 6.024 1.00 87.69 90 SER A C 1
ATOM 678 O O . SER A 1 90 ? 11.216 -15.990 6.651 1.00 87.69 90 SER A O 1
ATOM 680 N N . GLY A 1 91 ? 10.206 -17.996 6.425 1.00 87.62 91 GLY A N 1
ATOM 681 C CA . GLY A 1 91 ? 9.314 -17.899 7.572 1.00 87.62 91 GLY A CA 1
ATOM 682 C C . GLY A 1 91 ? 7.906 -17.425 7.225 1.00 87.62 91 GLY A C 1
ATOM 683 O O . GLY A 1 91 ? 7.135 -17.285 8.157 1.00 87.62 91 GLY A O 1
ATOM 684 N N . VAL A 1 92 ? 7.579 -17.220 5.939 1.00 89.12 92 VAL A N 1
ATOM 685 C CA . VAL A 1 92 ? 6.239 -16.810 5.477 1.00 89.12 92 VAL A CA 1
ATOM 686 C C . VAL A 1 92 ? 5.469 -17.984 4.862 1.00 89.12 92 VAL A C 1
ATOM 688 O O . VAL A 1 92 ? 5.900 -18.548 3.854 1.00 89.12 92 VAL A O 1
ATOM 691 N N . ASP A 1 93 ? 4.324 -18.353 5.434 1.00 89.50 93 ASP A N 1
ATOM 692 C CA . ASP A 1 93 ? 3.528 -19.528 5.069 1.00 89.50 93 ASP A CA 1
ATOM 693 C C . ASP A 1 93 ? 2.175 -19.146 4.439 1.00 89.50 93 ASP A C 1
ATOM 695 O O . ASP A 1 93 ? 1.155 -19.035 5.118 1.00 89.50 93 ASP A O 1
ATOM 699 N N . ILE A 1 94 ? 2.157 -18.993 3.106 1.00 86.44 94 ILE A N 1
ATOM 700 C CA . ILE A 1 94 ? 0.940 -18.668 2.330 1.00 86.44 94 ILE A CA 1
ATOM 701 C C . ILE A 1 94 ? -0.194 -19.665 2.620 1.00 86.44 94 ILE A C 1
ATOM 703 O O . ILE A 1 94 ? -1.344 -19.258 2.764 1.00 86.44 94 ILE A O 1
ATOM 707 N N . ASP A 1 95 ? 0.126 -20.957 2.758 1.00 88.19 95 ASP A N 1
ATOM 708 C CA . ASP A 1 95 ? -0.882 -21.995 3.007 1.00 88.19 95 ASP A CA 1
ATOM 709 C C . ASP A 1 95 ? -1.547 -21.806 4.388 1.00 88.19 95 ASP A C 1
ATOM 711 O O . ASP A 1 95 ? -2.753 -22.005 4.536 1.00 88.19 95 ASP A O 1
ATOM 715 N N . ALA A 1 96 ? -0.786 -21.365 5.399 1.00 90.69 96 ALA A N 1
ATOM 716 C CA . ALA A 1 96 ? -1.329 -21.049 6.721 1.00 90.69 96 ALA A CA 1
ATOM 717 C C . ALA A 1 96 ? -2.227 -19.798 6.691 1.00 90.69 96 ALA A C 1
ATOM 719 O O . ALA A 1 96 ? -3.243 -19.755 7.391 1.00 90.69 96 ALA A O 1
ATOM 720 N N . GLY A 1 97 ? -1.882 -18.807 5.861 1.00 90.81 97 GLY A N 1
ATOM 721 C CA . GLY A 1 97 ? -2.734 -17.648 5.587 1.00 90.81 97 GLY A CA 1
ATOM 722 C C . GLY A 1 97 ? -4.070 -18.052 4.955 1.00 90.81 97 GLY A C 1
ATOM 723 O O . GLY A 1 97 ? -5.133 -17.663 5.442 1.00 90.81 97 GLY A O 1
ATOM 724 N N . ASP A 1 98 ? -4.044 -18.915 3.937 1.00 88.62 98 ASP A N 1
ATOM 725 C CA . ASP A 1 98 ? -5.259 -19.441 3.301 1.00 88.62 98 ASP A CA 1
ATOM 726 C C . ASP A 1 98 ? -6.137 -20.233 4.286 1.00 88.62 98 ASP A C 1
ATOM 728 O O . ASP A 1 98 ? -7.369 -20.085 4.291 1.00 88.62 98 ASP A O 1
ATOM 732 N N . ASP A 1 99 ? -5.516 -21.039 5.153 1.00 92.06 99 ASP A N 1
ATOM 733 C CA . ASP A 1 99 ? -6.189 -21.774 6.226 1.00 92.06 99 ASP A CA 1
ATOM 734 C C . ASP A 1 99 ? -6.855 -20.834 7.243 1.00 92.06 99 ASP A C 1
ATOM 736 O O . ASP A 1 99 ? -7.995 -21.083 7.663 1.00 92.06 99 ASP A O 1
ATOM 740 N N . LEU A 1 100 ? -6.186 -19.739 7.628 1.00 94.69 100 LEU A N 1
ATOM 741 C CA . LEU A 1 100 ? -6.772 -18.702 8.479 1.00 94.69 100 LEU A CA 1
ATOM 742 C C . LEU 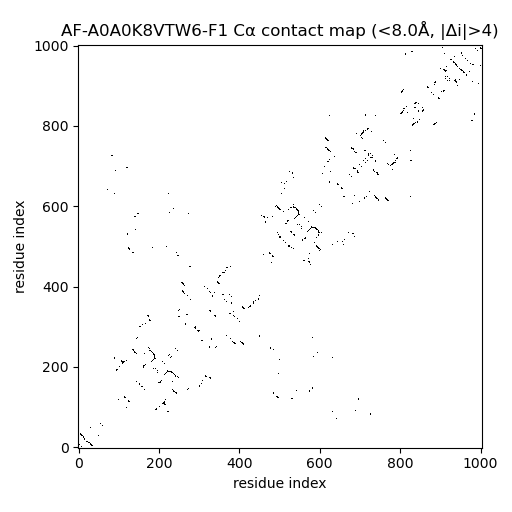A 1 100 ? -8.004 -18.089 7.806 1.00 94.69 100 LEU A C 1
ATOM 744 O O . LEU A 1 100 ? -9.073 -18.058 8.421 1.00 94.69 100 LEU A O 1
ATOM 748 N N . VAL A 1 101 ? -7.894 -17.695 6.532 1.00 92.56 101 VAL A N 1
ATOM 749 C CA . VAL A 1 101 ? -9.007 -17.131 5.753 1.00 92.56 101 VAL A CA 1
ATOM 750 C C . VAL A 1 101 ? -10.215 -18.075 5.746 1.00 92.56 101 VAL A C 1
ATOM 752 O O . VAL A 1 101 ? -11.354 -17.626 5.911 1.00 92.56 101 VAL A O 1
ATOM 755 N N . GLN A 1 102 ? -10.019 -19.394 5.605 1.00 92.75 102 GLN A N 1
ATOM 756 C CA . GLN A 1 102 ? -11.142 -20.340 5.689 1.00 92.75 102 GLN A CA 1
ATOM 757 C C . GLN A 1 102 ? -11.792 -20.376 7.079 1.00 92.75 102 GLN A C 1
ATOM 759 O O . GLN A 1 102 ? -13.018 -20.486 7.166 1.00 92.75 102 GLN A O 1
ATOM 764 N N . ARG A 1 103 ? -11.003 -20.270 8.155 1.00 95.31 103 ARG A N 1
ATOM 765 C CA . ARG A 1 103 ? -11.498 -20.301 9.543 1.00 95.31 103 ARG A CA 1
ATOM 766 C C . ARG A 1 103 ? -12.269 -19.045 9.934 1.00 95.31 103 ARG A C 1
ATOM 768 O O . ARG A 1 103 ? -13.229 -19.160 10.691 1.00 95.31 103 ARG A O 1
ATOM 775 N N . ILE A 1 104 ? -11.890 -17.878 9.413 1.00 95.88 104 ILE A N 1
ATOM 776 C CA . ILE A 1 104 ? -12.521 -16.598 9.775 1.00 95.88 104 ILE A CA 1
ATOM 777 C C . ILE A 1 104 ? -13.718 -16.225 8.888 1.00 95.88 104 ILE A C 1
ATOM 779 O O . ILE A 1 104 ? -14.545 -15.406 9.283 1.00 95.88 104 ILE A O 1
ATOM 783 N N . LYS A 1 105 ? -13.891 -16.869 7.722 1.00 95.38 105 LYS A N 1
ATOM 784 C CA . LYS A 1 105 ? -15.066 -16.673 6.845 1.00 95.38 105 LYS A CA 1
ATOM 785 C C . LYS A 1 105 ? -16.416 -16.760 7.574 1.00 95.38 105 LYS A C 1
ATOM 787 O O . LYS A 1 105 ? -17.258 -15.897 7.324 1.00 95.38 105 LYS A O 1
ATOM 792 N N . PRO A 1 106 ? -16.681 -17.756 8.443 1.00 96.25 106 PRO A N 1
ATOM 793 C CA . PRO A 1 106 ? -17.918 -17.802 9.221 1.00 96.25 106 PRO A CA 1
ATOM 794 C C . PRO A 1 106 ? -18.064 -16.643 10.215 1.00 96.25 106 PRO A C 1
ATOM 796 O O . PRO A 1 106 ? -19.182 -16.175 10.408 1.00 96.25 106 PRO A O 1
ATOM 799 N N . LEU A 1 107 ? -16.959 -16.167 10.804 1.00 96.62 107 LEU A N 1
ATOM 800 C CA . LEU A 1 107 ? -16.952 -15.052 11.759 1.00 96.62 107 LEU A CA 1
ATOM 801 C C . LEU A 1 107 ? -17.361 -13.750 11.063 1.00 96.62 107 LEU A C 1
ATOM 803 O O . LEU A 1 107 ? -18.356 -13.144 11.447 1.00 96.62 107 LEU A O 1
ATOM 807 N N . SER A 1 108 ? -16.697 -13.400 9.955 1.00 95.62 108 SER A N 1
ATOM 808 C CA . SER A 1 108 ? -17.070 -12.238 9.131 1.00 95.62 108 SER A CA 1
ATOM 809 C C . SER A 1 108 ? -18.521 -12.331 8.635 1.00 95.62 108 SER A C 1
ATOM 811 O O . SER A 1 108 ? -19.287 -11.379 8.785 1.00 95.62 108 SER A O 1
ATOM 813 N N . ARG A 1 109 ? -18.972 -13.500 8.152 1.00 95.62 109 ARG A N 1
ATOM 814 C CA . ARG A 1 109 ? -20.388 -13.703 7.772 1.00 95.62 109 ARG A CA 1
ATOM 815 C C . ARG A 1 109 ? -21.364 -13.478 8.930 1.00 95.62 109 ARG A C 1
ATOM 817 O O . ARG A 1 109 ? -22.479 -13.028 8.688 1.00 95.62 109 ARG A O 1
ATOM 824 N N . GLY A 1 110 ? -20.959 -13.770 10.164 1.00 96.38 110 GLY A N 1
ATOM 825 C CA . GLY A 1 110 ? -21.751 -13.515 11.367 1.00 96.38 110 GLY A CA 1
ATOM 826 C C . GLY A 1 110 ? -21.972 -12.028 11.671 1.00 96.38 110 GLY A C 1
ATOM 827 O O . GLY A 1 110 ? -22.843 -11.708 12.473 1.00 96.38 110 GLY A O 1
ATOM 828 N N . THR A 1 111 ? -21.226 -11.133 11.019 1.00 97.50 111 THR A N 1
ATOM 829 C CA . THR A 1 111 ? -21.330 -9.669 11.164 1.00 97.50 111 THR A CA 1
ATOM 830 C C . THR A 1 111 ? -22.137 -9.002 10.041 1.00 97.50 111 THR A C 1
ATOM 832 O O . THR A 1 111 ? -22.153 -7.779 9.926 1.00 97.50 111 THR A O 1
ATOM 835 N N . GLN A 1 112 ? -22.798 -9.783 9.175 1.00 94.94 112 GLN A N 1
ATOM 836 C CA . GLN A 1 112 ? -23.550 -9.225 8.050 1.00 94.94 112 GLN A CA 1
ATOM 837 C C . GLN A 1 112 ? -24.657 -8.263 8.495 1.00 94.94 112 GLN A C 1
ATOM 839 O O . GLN A 1 112 ? -25.413 -8.527 9.429 1.00 94.94 112 GLN A O 1
ATOM 844 N N . ARG A 1 113 ? -24.792 -7.176 7.735 1.00 95.88 113 ARG A N 1
ATOM 845 C CA . ARG A 1 113 ? -25.847 -6.166 7.852 1.00 95.88 113 ARG A CA 1
ATOM 846 C C . ARG A 1 113 ? -26.242 -5.648 6.460 1.00 95.88 113 ARG A C 1
ATOM 848 O O . ARG A 1 113 ? -25.498 -5.894 5.503 1.00 95.88 113 ARG A O 1
ATOM 855 N N . PRO A 1 114 ? -27.372 -4.927 6.319 1.00 96.69 114 PRO A N 1
ATOM 856 C CA . PRO A 1 114 ? -27.702 -4.234 5.075 1.00 96.69 114 PRO A CA 1
ATOM 857 C C . PRO A 1 114 ? -26.541 -3.350 4.608 1.00 96.69 114 PRO A C 1
ATOM 859 O O . PRO A 1 114 ? -25.921 -2.663 5.422 1.00 96.69 114 PRO A O 1
ATOM 862 N N . GLY A 1 115 ? -26.238 -3.417 3.312 1.00 96.00 115 GLY A N 1
ATOM 863 C CA . GLY A 1 115 ? -25.103 -2.739 2.685 1.00 96.00 115 GLY A CA 1
ATOM 864 C C . GLY A 1 115 ? -23.929 -3.658 2.351 1.00 96.00 115 GLY A C 1
ATOM 865 O O . GLY A 1 115 ? -23.249 -3.410 1.362 1.00 96.00 115 GLY A O 1
ATOM 866 N N . VAL A 1 116 ? -23.702 -4.753 3.082 1.00 97.06 116 VAL A N 1
ATOM 867 C CA . VAL A 1 116 ? -22.567 -5.653 2.801 1.00 97.06 116 VAL A CA 1
ATOM 868 C C . VAL A 1 116 ? -22.718 -6.317 1.427 1.00 97.06 116 VAL A C 1
ATOM 870 O O . VAL A 1 116 ? -23.718 -6.984 1.157 1.00 97.06 116 VAL A O 1
ATOM 873 N N . VAL A 1 117 ? -21.700 -6.178 0.570 1.00 94.56 117 VAL A N 1
ATOM 874 C CA . VAL A 1 117 ? -21.638 -6.821 -0.752 1.00 94.56 117 VAL A CA 1
ATOM 875 C C . VAL A 1 117 ? -20.455 -7.790 -0.800 1.00 94.56 117 VAL A C 1
ATOM 877 O O . VAL A 1 117 ? -19.325 -7.433 -0.485 1.00 94.56 117 VAL A O 1
ATOM 880 N N . GLY A 1 118 ? -20.695 -9.030 -1.232 1.00 88.38 118 GLY A N 1
ATOM 881 C CA . GLY A 1 118 ? -19.639 -10.037 -1.373 1.00 88.38 118 GLY A CA 1
ATOM 882 C C . GLY A 1 118 ? -19.210 -10.676 -0.044 1.00 88.38 118 GLY A C 1
ATOM 883 O O . GLY A 1 118 ? -20.039 -10.964 0.818 1.00 88.38 118 GLY A O 1
ATOM 884 N N . GLY A 1 119 ? -17.919 -10.988 0.088 1.00 86.81 119 GLY A N 1
ATOM 885 C CA . GLY A 1 119 ? -17.332 -11.595 1.285 1.00 86.81 119 GLY A CA 1
ATOM 886 C C . GLY A 1 119 ? -15.808 -11.706 1.185 1.00 86.81 119 GLY A C 1
ATOM 887 O O . GLY A 1 119 ? -15.223 -11.278 0.194 1.00 86.81 119 GLY A O 1
ATOM 888 N N . LEU A 1 120 ? -15.174 -12.313 2.193 1.00 86.44 120 LEU A N 1
ATOM 889 C CA . LEU A 1 120 ? -13.710 -12.408 2.285 1.00 86.44 120 LEU A CA 1
ATOM 890 C C . LEU A 1 120 ? -13.048 -13.136 1.101 1.00 86.44 120 LEU A C 1
ATOM 892 O O . LEU A 1 120 ? -13.530 -14.185 0.652 1.00 86.44 120 LEU A O 1
ATOM 896 N N . GLY A 1 121 ? -11.880 -12.627 0.690 1.00 77.00 121 GLY A N 1
ATOM 897 C CA . GLY A 1 121 ? -10.996 -13.218 -0.324 1.00 77.00 121 GLY A CA 1
ATOM 898 C C . GLY A 1 121 ? -10.924 -12.466 -1.660 1.00 77.00 121 GLY A C 1
ATOM 899 O O . GLY A 1 121 ? -10.265 -12.948 -2.580 1.00 77.00 121 GLY A O 1
ATOM 900 N N . GLY A 1 122 ? -11.608 -11.324 -1.787 1.00 84.38 122 GLY A N 1
ATOM 901 C CA . GLY A 1 122 ? -11.399 -10.365 -2.878 1.00 84.38 122 GLY A CA 1
ATOM 902 C C . GLY A 1 122 ? -10.284 -9.360 -2.565 1.00 84.38 122 GLY A C 1
ATOM 903 O O . GLY A 1 122 ? -9.660 -9.436 -1.515 1.00 84.38 122 GLY A O 1
ATOM 904 N N . PHE A 1 123 ? -10.071 -8.393 -3.461 1.00 90.19 123 PHE A N 1
ATOM 905 C CA . PHE A 1 123 ? -9.110 -7.290 -3.274 1.00 90.19 123 PHE A CA 1
ATOM 906 C C . PHE A 1 123 ? -9.657 -6.135 -2.408 1.00 90.19 123 PHE A C 1
ATOM 908 O O . PHE A 1 123 ? -9.054 -5.076 -2.315 1.00 90.19 123 PHE A O 1
ATOM 915 N N . GLY A 1 124 ? -10.854 -6.269 -1.839 1.00 93.31 124 GLY A N 1
ATOM 916 C CA . GLY A 1 124 ? -11.434 -5.238 -0.982 1.00 93.31 124 GLY A CA 1
ATOM 917 C C . GLY A 1 124 ? -12.763 -5.664 -0.372 1.00 93.31 124 GLY A C 1
ATOM 918 O O . GLY A 1 124 ? -13.430 -6.570 -0.878 1.00 93.31 124 GLY A O 1
ATOM 919 N N . GLY A 1 125 ? -13.136 -5.005 0.722 1.00 96.94 125 GLY A N 1
ATOM 920 C CA . GLY A 1 125 ? -14.430 -5.130 1.385 1.00 96.94 125 GLY A CA 1
ATOM 921 C C . GLY A 1 125 ? -15.432 -4.119 0.828 1.00 96.94 125 GLY A C 1
ATOM 922 O O . GLY A 1 125 ? -15.093 -2.949 0.682 1.00 96.94 125 GLY A O 1
ATOM 923 N N . LEU A 1 126 ? -16.653 -4.544 0.489 1.00 98.06 126 LEU A N 1
ATOM 924 C CA . LEU A 1 126 ? -17.627 -3.689 -0.201 1.00 98.06 126 LEU A CA 1
ATOM 925 C C . LEU A 1 126 ? -18.853 -3.384 0.670 1.00 98.06 126 LEU A C 1
ATOM 927 O O . LEU A 1 126 ? -19.459 -4.290 1.251 1.00 98.06 126 LEU A O 1
ATOM 931 N N . PHE A 1 127 ? -19.262 -2.114 0.679 1.00 98.06 127 PHE A N 1
ATOM 932 C CA . PHE A 1 127 ? -20.417 -1.621 1.426 1.00 98.06 127 PHE A CA 1
ATOM 933 C C . PHE A 1 127 ? -21.269 -0.643 0.595 1.00 98.06 127 PHE A C 1
ATOM 935 O O . PHE A 1 127 ? -20.860 0.478 0.304 1.00 98.06 127 PHE A O 1
ATOM 942 N N . ARG A 1 128 ? -22.474 -1.053 0.198 1.00 97.69 128 ARG A N 1
ATOM 943 C CA . ARG A 1 128 ? -23.433 -0.275 -0.598 1.00 97.69 128 ARG A CA 1
ATOM 944 C C . ARG A 1 128 ? -24.235 0.683 0.281 1.00 97.69 128 ARG A C 1
ATOM 946 O O . ARG A 1 128 ? -24.974 0.249 1.160 1.00 97.69 128 ARG A O 1
ATOM 953 N N . LEU A 1 129 ? -24.131 1.980 0.007 1.00 97.12 129 LEU A N 1
ATOM 954 C CA . LEU A 1 129 ? -24.732 3.022 0.844 1.00 97.12 129 LEU A CA 1
ATOM 955 C C . LEU A 1 129 ? -26.247 3.152 0.677 1.00 97.12 129 LEU A C 1
ATOM 957 O O . LEU A 1 129 ? -26.922 3.474 1.645 1.00 97.12 129 LEU A O 1
ATOM 961 N N . ASN A 1 130 ? -26.794 2.856 -0.505 1.00 95.31 130 ASN A N 1
ATOM 962 C CA . ASN A 1 130 ? -28.240 2.950 -0.759 1.00 95.31 130 ASN A CA 1
ATOM 963 C C . ASN A 1 130 ? -29.079 1.909 0.006 1.00 95.31 130 ASN A C 1
ATOM 965 O O . ASN A 1 130 ? -30.304 1.963 -0.028 1.00 95.31 130 ASN A O 1
ATOM 969 N N . GLU A 1 131 ? -28.435 0.955 0.680 1.00 95.06 131 GLU A N 1
ATOM 970 C CA . GLU A 1 131 ? -29.096 0.052 1.632 1.00 95.06 131 GLU A CA 1
ATOM 971 C C . GLU A 1 131 ? -29.310 0.712 3.008 1.00 95.06 131 GLU A C 1
ATOM 973 O O . GLU A 1 131 ? -29.955 0.134 3.885 1.00 95.06 131 GLU A O 1
ATOM 978 N N . LEU A 1 132 ? -28.755 1.911 3.213 1.00 93.44 132 LEU A N 1
ATOM 979 C CA . LEU A 1 132 ? -28.938 2.742 4.397 1.00 93.44 132 LEU A CA 1
ATOM 980 C C . LEU A 1 132 ? -29.873 3.922 4.098 1.00 93.44 132 LEU A C 1
ATOM 982 O O . LEU A 1 132 ? -30.082 4.310 2.951 1.00 93.44 132 LEU A O 1
ATOM 986 N N . ASN A 1 133 ? -30.407 4.531 5.158 1.00 91.25 133 ASN A N 1
ATOM 987 C CA . ASN A 1 133 ? -31.367 5.635 5.074 1.00 91.25 133 ASN A CA 1
ATOM 988 C C . ASN A 1 133 ? -30.689 7.000 5.311 1.00 91.25 133 ASN A C 1
ATOM 990 O O . ASN A 1 133 ? -31.047 7.697 6.260 1.00 91.25 133 ASN A O 1
ATOM 994 N N . TYR A 1 134 ? -29.710 7.363 4.477 1.00 94.56 134 TYR A N 1
ATOM 995 C CA . TYR A 1 134 ? -29.062 8.685 4.492 1.00 94.56 134 TYR A CA 1
ATOM 996 C C . TYR A 1 134 ? -29.373 9.448 3.202 1.00 94.56 134 TYR A C 1
ATOM 998 O O . TYR A 1 134 ? -29.307 8.871 2.117 1.00 94.56 134 TYR A O 1
ATOM 1006 N N . GLU A 1 135 ? -29.691 10.740 3.307 1.00 93.62 135 GLU A N 1
ATOM 1007 C CA . GLU A 1 135 ? -30.018 11.577 2.145 1.00 93.62 135 GLU A CA 1
ATOM 1008 C C . GLU A 1 135 ? -28.764 12.207 1.526 1.00 93.62 135 GLU A C 1
ATOM 1010 O O . GLU A 1 135 ? -28.584 12.185 0.306 1.00 93.62 135 GLU A O 1
ATOM 1015 N N . ASN A 1 136 ? -27.880 12.753 2.361 1.00 95.31 136 ASN A N 1
ATOM 1016 C CA . ASN A 1 136 ? -26.604 13.341 1.974 1.00 95.31 136 ASN A CA 1
ATOM 1017 C C . ASN A 1 136 ? -25.486 12.803 2.890 1.00 95.31 136 ASN A C 1
ATOM 1019 O O . ASN A 1 136 ? -24.998 13.515 3.774 1.00 95.31 136 ASN A O 1
ATOM 1023 N N . PRO A 1 137 ? -25.089 11.530 2.699 1.00 96.81 137 PRO A N 1
ATOM 1024 C CA . PRO A 1 137 ? -24.130 10.870 3.570 1.00 96.81 137 PRO A CA 1
ATOM 1025 C C . PRO A 1 137 ? -22.752 11.544 3.543 1.00 96.81 137 PRO A C 1
ATOM 1027 O O . PRO A 1 137 ? -22.193 11.856 2.486 1.00 96.81 137 PRO A O 1
ATOM 1030 N N . VAL A 1 138 ? -22.185 11.689 4.735 1.00 97.12 138 VAL A N 1
ATOM 1031 C CA . VAL A 1 138 ? -20.788 12.028 5.001 1.00 97.12 138 VAL A CA 1
ATOM 1032 C C . VAL A 1 138 ? -20.135 10.815 5.651 1.00 97.12 138 VAL A C 1
ATOM 1034 O O . VAL A 1 138 ? -20.753 10.111 6.452 1.00 97.12 138 VAL A O 1
ATOM 1037 N N . ILE A 1 139 ? -18.889 10.558 5.282 1.00 97.75 139 ILE A N 1
ATOM 1038 C CA . ILE A 1 139 ? -18.097 9.432 5.752 1.00 97.75 139 ILE A CA 1
ATOM 1039 C C . ILE A 1 139 ? -17.115 9.923 6.811 1.00 97.75 139 ILE A C 1
ATOM 1041 O O . ILE A 1 139 ? -16.443 10.944 6.639 1.00 97.75 139 ILE A O 1
ATOM 1045 N N . CYS A 1 140 ? -17.045 9.175 7.903 1.00 96.69 140 CYS A N 1
ATOM 1046 C CA . CYS A 1 140 ? -16.096 9.329 8.988 1.00 96.69 140 CYS A CA 1
ATOM 1047 C C . CYS A 1 140 ? -15.221 8.079 9.060 1.00 96.69 140 CYS A C 1
ATOM 1049 O O . CYS A 1 140 ? -15.720 6.962 8.936 1.00 96.69 140 CYS A O 1
ATOM 1051 N N . GLU A 1 141 ? -13.929 8.270 9.277 1.00 96.25 141 GLU A N 1
ATOM 1052 C CA . GLU A 1 141 ? -12.947 7.198 9.394 1.00 96.25 141 GLU A CA 1
ATOM 1053 C C . GLU A 1 141 ? -12.242 7.318 10.746 1.00 96.25 141 GLU A C 1
ATOM 1055 O O . GLU A 1 141 ? -12.064 8.431 11.256 1.00 96.25 141 GLU A O 1
ATOM 1060 N N . ALA A 1 142 ? -11.923 6.176 11.350 1.00 95.44 142 ALA A N 1
ATOM 1061 C CA . ALA A 1 142 ? -11.141 6.087 12.576 1.00 95.44 142 ALA A CA 1
ATOM 1062 C C . ALA A 1 142 ? -10.147 4.928 12.473 1.00 95.44 142 ALA A C 1
ATOM 1064 O O . ALA A 1 142 ? -10.565 3.797 12.192 1.00 95.44 142 ALA A O 1
ATOM 1065 N N . ILE A 1 143 ? -8.873 5.197 12.754 1.00 95.19 143 ILE A N 1
ATOM 1066 C CA . ILE A 1 143 ? -7.832 4.180 12.934 1.00 95.19 143 ILE A CA 1
ATOM 1067 C C . ILE A 1 143 ? -7.330 4.184 14.367 1.00 95.19 143 ILE A C 1
ATOM 1069 O O . ILE A 1 143 ? -7.006 5.237 14.907 1.00 95.19 143 ILE A O 1
ATOM 1073 N N . ASN A 1 144 ? -7.166 2.992 14.936 1.00 93.56 144 ASN A N 1
ATOM 1074 C CA . ASN A 1 144 ? -6.443 2.809 16.189 1.00 93.56 144 ASN A CA 1
ATOM 1075 C C . ASN A 1 144 ? -5.700 1.470 16.231 1.00 93.56 144 ASN A C 1
ATOM 1077 O O . ASN A 1 144 ? -6.069 0.517 15.541 1.00 93.56 144 ASN A O 1
ATOM 1081 N N . GLY A 1 145 ? -4.691 1.392 17.097 1.00 93.25 145 GLY A N 1
ATOM 1082 C CA . GLY A 1 145 ? -4.136 0.133 17.597 1.00 93.25 145 GLY A CA 1
ATOM 1083 C C . GLY A 1 145 ? -4.626 -0.189 19.012 1.00 93.25 145 GLY A C 1
ATOM 1084 O O . GLY A 1 145 ? -5.418 0.540 19.608 1.00 93.25 145 GLY A O 1
ATOM 1085 N N . VAL A 1 146 ? -4.118 -1.280 19.583 1.00 93.19 146 VAL A N 1
ATOM 1086 C CA . VAL A 1 146 ? -4.325 -1.619 21.011 1.00 93.19 146 VAL A CA 1
ATOM 1087 C C . VAL A 1 146 ? -3.129 -1.253 21.897 1.00 93.19 146 VAL A C 1
ATOM 1089 O O . VAL A 1 146 ? -3.140 -1.524 23.103 1.00 93.19 146 VAL A O 1
ATOM 1092 N N . GLY A 1 147 ? -2.090 -0.664 21.297 1.00 89.25 147 GLY A N 1
ATOM 1093 C CA . GLY A 1 147 ? -0.846 -0.293 21.958 1.00 89.25 147 GLY A CA 1
ATOM 1094 C C . GLY A 1 147 ? -0.229 -1.452 22.741 1.00 89.25 147 GLY A C 1
ATOM 1095 O O . GLY A 1 147 ? -0.356 -2.630 22.401 1.00 89.25 147 GLY A O 1
ATOM 1096 N N . THR A 1 148 ? 0.404 -1.127 23.865 1.00 89.25 148 THR A N 1
ATOM 1097 C CA . THR A 1 148 ? 1.150 -2.112 24.661 1.00 89.25 148 THR A CA 1
ATOM 1098 C C . THR A 1 148 ? 0.245 -3.116 25.409 1.00 89.25 148 THR A C 1
ATOM 1100 O O . THR A 1 148 ? 0.724 -4.147 25.893 1.00 89.25 148 THR A O 1
ATOM 1103 N N . LYS A 1 149 ? -1.085 -2.911 25.440 1.00 92.06 149 LYS A N 1
ATOM 1104 C CA . LYS A 1 149 ? -2.036 -3.884 26.018 1.00 92.06 149 LYS A CA 1
ATOM 1105 C C . LYS A 1 149 ? -1.957 -5.253 25.316 1.00 92.06 149 LYS A C 1
ATOM 1107 O O . LYS A 1 149 ? -2.235 -6.272 25.950 1.00 92.06 149 LYS A O 1
ATOM 1112 N N . ILE A 1 150 ? -1.492 -5.304 24.059 1.00 91.88 150 ILE A N 1
ATOM 1113 C CA . ILE A 1 150 ? -1.261 -6.558 23.322 1.00 91.88 150 ILE A CA 1
ATOM 1114 C C . ILE A 1 150 ? -0.282 -7.494 24.035 1.00 91.88 150 ILE A C 1
ATOM 1116 O O . ILE A 1 150 ? -0.537 -8.694 24.095 1.00 91.88 150 ILE A O 1
ATOM 1120 N N . LYS A 1 151 ? 0.795 -6.974 24.643 1.00 89.94 151 LYS A N 1
ATOM 1121 C CA . LYS A 1 151 ? 1.777 -7.802 25.363 1.00 89.94 151 LYS A CA 1
ATOM 1122 C C . LYS A 1 151 ? 1.104 -8.554 26.507 1.00 89.94 151 LYS A C 1
ATOM 1124 O O . LYS A 1 151 ? 1.230 -9.771 26.607 1.00 89.94 151 LYS A O 1
ATOM 1129 N N . LEU A 1 152 ? 0.348 -7.820 27.320 1.00 91.00 152 LEU A N 1
ATOM 1130 C CA . LEU A 1 152 ? -0.386 -8.378 28.447 1.00 91.00 152 LEU A CA 1
ATOM 1131 C C . LEU A 1 152 ? -1.395 -9.436 27.978 1.00 91.00 152 LEU A C 1
ATOM 1133 O O . LEU A 1 152 ? -1.482 -10.520 28.553 1.00 91.00 152 LEU A O 1
ATOM 1137 N N . ALA A 1 153 ? -2.124 -9.146 26.898 1.00 93.56 153 ALA A N 1
ATOM 1138 C CA . ALA A 1 153 ? -3.097 -10.079 26.351 1.00 93.56 153 ALA A CA 1
ATOM 1139 C C . ALA A 1 153 ? -2.448 -11.374 25.842 1.00 93.56 153 ALA A C 1
ATOM 1141 O O . ALA A 1 153 ? -3.000 -12.452 26.057 1.00 93.56 153 ALA A O 1
ATOM 1142 N N . LEU A 1 154 ? -1.276 -11.293 25.207 1.00 91.56 154 LEU A N 1
ATOM 1143 C CA . LEU A 1 154 ? -0.544 -12.467 24.731 1.00 91.56 154 LEU A CA 1
ATOM 1144 C C . LEU A 1 154 ? -0.015 -13.329 25.888 1.00 91.56 154 LEU A C 1
ATOM 1146 O O . LEU A 1 154 ? -0.150 -14.551 25.830 1.00 91.56 154 LEU A O 1
ATOM 1150 N N . GLU A 1 155 ? 0.542 -12.709 26.934 1.00 91.94 155 GLU A N 1
ATOM 1151 C CA . GLU A 1 155 ? 1.101 -13.395 28.114 1.00 91.94 155 GLU A CA 1
ATOM 1152 C C . GLU A 1 155 ? 0.034 -14.107 28.961 1.00 91.94 155 GLU A C 1
ATOM 1154 O O . GLU A 1 155 ? 0.323 -15.120 29.597 1.00 91.94 155 GLU A O 1
ATOM 1159 N N . HIS A 1 156 ? -1.204 -13.604 28.946 1.00 93.75 156 HIS A N 1
ATOM 1160 C CA . HIS A 1 156 ? -2.328 -14.152 29.712 1.00 93.75 156 HIS A CA 1
ATOM 1161 C C . HIS A 1 156 ? -3.394 -14.852 28.853 1.00 93.75 156 HIS A C 1
ATOM 1163 O O . HIS A 1 156 ? -4.480 -15.143 29.356 1.00 93.75 156 HIS A O 1
ATOM 1169 N N . GLU A 1 157 ? -3.090 -15.126 27.580 1.00 94.81 157 GLU A N 1
ATOM 1170 C CA . GLU A 1 157 ? -3.962 -15.836 26.628 1.00 94.81 157 GLU A CA 1
ATOM 1171 C C . GLU A 1 157 ? -5.335 -15.159 26.393 1.00 94.81 157 GLU A C 1
ATOM 1173 O O . GLU A 1 157 ? -6.332 -15.802 26.066 1.00 94.81 157 GLU A O 1
ATOM 1178 N N . MET A 1 158 ? -5.398 -13.829 26.512 1.00 96.12 158 MET A N 1
ATOM 1179 C CA . MET A 1 158 ? -6.610 -13.008 26.362 1.00 96.12 158 MET A CA 1
ATOM 1180 C C . MET A 1 158 ? -6.824 -12.536 24.909 1.00 96.12 158 MET A C 1
ATOM 1182 O O . MET A 1 158 ? -7.071 -11.358 24.641 1.00 96.12 158 MET A O 1
ATOM 1186 N N . TYR A 1 159 ? -6.723 -13.459 23.949 1.00 96.81 159 TYR A N 1
ATOM 1187 C CA . TYR A 1 159 ? -6.715 -13.150 22.509 1.00 96.81 159 TYR A CA 1
ATOM 1188 C C . TYR A 1 159 ? -8.044 -12.585 21.985 1.00 96.81 159 TYR A C 1
ATOM 1190 O O . TYR A 1 159 ? -8.058 -11.661 21.176 1.00 96.81 159 TYR A O 1
ATOM 1198 N N . GLU A 1 160 ? -9.179 -13.116 22.446 1.00 97.75 160 GLU A N 1
ATOM 1199 C CA . GLU A 1 160 ? -10.492 -12.599 22.036 1.00 97.75 160 GLU A CA 1
ATOM 1200 C C . GLU A 1 160 ? -10.743 -11.201 22.616 1.00 97.75 160 GLU A C 1
ATOM 1202 O O . GLU A 1 160 ? -11.288 -10.332 21.940 1.00 97.75 160 GLU A O 1
ATOM 1207 N N . SER A 1 161 ? -10.309 -10.955 23.855 1.00 96.31 161 SER A N 1
ATOM 1208 C CA . SER A 1 161 ? -10.485 -9.657 24.513 1.00 96.31 161 SER A CA 1
ATOM 1209 C C . SER A 1 161 ? -9.708 -8.551 23.811 1.00 96.31 161 SER A C 1
ATOM 1211 O O . SER A 1 161 ? -10.251 -7.467 23.632 1.00 96.31 161 SER A O 1
ATOM 1213 N N . ILE A 1 162 ? -8.483 -8.827 23.350 1.00 96.50 162 ILE A N 1
ATOM 1214 C CA . ILE A 1 162 ? -7.686 -7.810 22.656 1.00 96.50 162 ILE A CA 1
ATOM 1215 C C . ILE A 1 162 ? -8.211 -7.511 21.244 1.00 96.50 162 ILE A C 1
ATOM 1217 O O . ILE A 1 162 ? -8.206 -6.360 20.818 1.00 96.50 162 ILE A O 1
ATOM 1221 N N . GLY A 1 163 ? -8.747 -8.517 20.542 1.00 97.94 163 GLY A N 1
ATOM 1222 C CA . GLY A 1 163 ? -9.462 -8.289 19.285 1.00 97.94 163 GLY A CA 1
ATOM 1223 C C . GLY A 1 163 ? -10.742 -7.468 19.482 1.00 97.94 163 GLY A C 1
ATOM 1224 O O . GLY A 1 163 ? -11.050 -6.583 18.688 1.00 97.94 163 GLY A O 1
ATOM 1225 N N . TYR A 1 164 ? -11.473 -7.717 20.570 1.00 98.50 164 TYR A N 1
ATOM 1226 C CA . TYR A 1 164 ? -12.639 -6.914 20.936 1.00 98.50 164 TYR A CA 1
ATOM 1227 C C . TYR A 1 164 ? -12.254 -5.458 21.247 1.00 98.50 164 TYR A C 1
ATOM 1229 O O . TYR A 1 164 ? -12.906 -4.536 20.760 1.00 98.50 164 TYR A O 1
ATOM 1237 N N . ASP A 1 165 ? -11.184 -5.252 22.023 1.00 97.38 165 ASP A N 1
ATOM 1238 C CA . ASP A 1 165 ? -10.632 -3.931 22.352 1.00 97.38 165 ASP A CA 1
ATOM 1239 C C . ASP A 1 165 ? -10.286 -3.122 21.101 1.00 97.38 165 ASP A C 1
ATOM 1241 O O . ASP A 1 165 ? -10.655 -1.949 21.011 1.00 97.38 165 ASP A O 1
ATOM 1245 N N . LEU A 1 166 ? -9.634 -3.761 20.121 1.00 97.69 166 LEU A N 1
ATOM 1246 C CA . LEU A 1 166 ? -9.263 -3.123 18.861 1.00 97.69 166 LEU A CA 1
ATOM 1247 C C . LEU A 1 166 ? -10.479 -2.520 18.154 1.00 97.69 166 LEU A C 1
ATOM 1249 O O . LEU A 1 166 ? -10.456 -1.370 17.711 1.00 97.69 166 LEU A O 1
ATOM 1253 N N . LEU A 1 167 ? -11.565 -3.288 18.066 1.00 98.12 167 LEU A N 1
ATOM 1254 C CA . LEU A 1 167 ? -12.800 -2.772 17.504 1.00 98.12 167 LEU A CA 1
ATOM 1255 C C . LEU A 1 167 ? -13.379 -1.663 18.383 1.00 98.12 167 LEU A C 1
ATOM 1257 O O . LEU A 1 167 ? -13.743 -0.611 17.858 1.00 98.12 167 LEU A O 1
ATOM 1261 N N . ALA A 1 168 ? -13.500 -1.909 19.692 1.00 97.81 168 ALA A N 1
ATOM 1262 C CA . ALA A 1 168 ? -14.164 -1.008 20.625 1.00 97.81 168 ALA A CA 1
ATOM 1263 C C . ALA A 1 168 ? -13.568 0.402 20.567 1.00 97.81 168 ALA A C 1
ATOM 1265 O O . ALA A 1 168 ? -14.320 1.372 20.468 1.00 97.81 168 ALA A O 1
ATOM 1266 N N . THR A 1 169 ? -12.237 0.512 20.538 1.00 95.06 169 THR A N 1
ATOM 1267 C CA . THR A 1 169 ? -11.569 1.811 20.431 1.00 95.06 169 THR A CA 1
ATOM 1268 C C . THR A 1 169 ? -11.892 2.517 19.109 1.00 95.06 169 THR A C 1
ATOM 1270 O O . THR A 1 169 ? -12.253 3.690 19.117 1.00 95.06 169 THR A O 1
ATOM 1273 N N . CYS A 1 170 ? -11.904 1.804 17.978 1.00 96.94 170 CYS A N 1
ATOM 1274 C CA . CYS A 1 170 ? -12.194 2.410 16.677 1.00 96.94 170 CYS A CA 1
ATOM 1275 C C . CYS A 1 170 ? -13.656 2.863 16.546 1.00 96.94 170 CYS A C 1
ATOM 1277 O O . CYS A 1 170 ? -13.932 3.969 16.081 1.00 96.9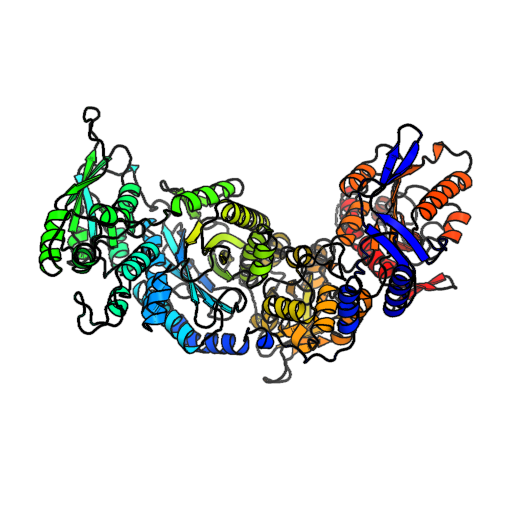4 170 CYS A O 1
ATOM 1279 N N . VAL A 1 171 ? -14.615 2.018 16.940 1.00 98.31 171 VAL A N 1
ATOM 1280 C CA . VAL A 1 171 ? -16.044 2.332 16.775 1.00 98.31 171 VAL A CA 1
ATOM 1281 C C . VAL A 1 171 ? -16.507 3.417 17.742 1.00 98.31 171 VAL A C 1
ATOM 1283 O O . VAL A 1 171 ? -17.398 4.188 17.391 1.00 98.31 171 VAL A O 1
ATOM 1286 N N . ASN A 1 172 ? -15.903 3.511 18.930 1.00 97.75 172 ASN A N 1
ATOM 1287 C CA . ASN A 1 172 ? -16.180 4.598 19.865 1.00 97.75 172 ASN A CA 1
ATOM 1288 C C . ASN A 1 172 ? -15.634 5.937 19.343 1.00 97.75 172 ASN A C 1
ATOM 1290 O O . ASN A 1 172 ? -16.324 6.949 19.457 1.00 97.75 172 ASN A O 1
ATOM 1294 N N . ASP A 1 173 ? -14.474 5.942 18.685 1.00 95.56 173 ASP A N 1
ATOM 1295 C CA . ASP A 1 173 ? -13.915 7.150 18.070 1.00 95.56 173 ASP A CA 1
ATOM 1296 C C . ASP A 1 173 ? -14.758 7.650 16.890 1.00 95.56 173 ASP A C 1
ATOM 1298 O O . ASP A 1 173 ? -14.897 8.855 16.677 1.00 95.56 173 ASP A O 1
ATOM 1302 N N . VAL A 1 174 ? -15.384 6.752 16.125 1.00 97.44 174 VAL A N 1
ATOM 1303 C CA . VAL A 1 174 ? -16.359 7.132 15.083 1.00 97.44 174 VAL A CA 1
ATOM 1304 C C . VAL A 1 174 ? -17.544 7.915 15.677 1.00 97.44 174 VAL A C 1
ATOM 1306 O O . VAL A 1 174 ? -18.029 8.870 15.058 1.00 97.44 174 VAL A O 1
ATOM 1309 N N . LEU A 1 175 ? -17.976 7.593 16.905 1.00 97.56 175 LEU A N 1
ATOM 1310 C CA . LEU A 1 175 ? -19.071 8.307 17.575 1.00 97.56 175 LEU A CA 1
ATOM 1311 C C . LEU A 1 175 ? -18.724 9.765 17.885 1.00 97.56 175 LEU A C 1
ATOM 1313 O O . LEU A 1 175 ? -19.637 10.586 17.956 1.00 97.56 175 LEU A O 1
ATOM 1317 N N . GLU A 1 176 ? -17.444 10.123 18.022 1.00 96.00 176 GLU A N 1
ATOM 1318 C CA . GLU A 1 176 ? -17.032 11.512 18.278 1.00 96.00 176 GLU A CA 1
ATOM 1319 C C . GLU A 1 176 ? -17.480 12.480 17.184 1.00 96.00 176 GLU A C 1
ATOM 1321 O O . GLU A 1 176 ? -17.681 13.664 17.447 1.00 96.00 176 GLU A O 1
ATOM 1326 N N . SER A 1 177 ? -17.665 11.981 15.960 1.00 95.94 177 SER A N 1
ATOM 1327 C CA . SER A 1 177 ? -18.185 12.761 14.836 1.00 95.94 177 SER A CA 1
ATOM 1328 C C . SER A 1 177 ? -19.706 12.711 14.713 1.00 95.94 177 SER A C 1
ATOM 1330 O O . SER A 1 177 ? -20.259 13.426 13.881 1.00 95.94 177 SER A O 1
ATOM 1332 N N . GLY A 1 178 ? -20.386 11.918 15.546 1.00 96.06 178 GLY A N 1
ATOM 1333 C CA . GLY A 1 178 ? -21.823 11.656 15.463 1.00 96.06 178 GLY A CA 1
ATOM 1334 C C . GLY A 1 178 ? -22.193 10.598 14.418 1.00 96.06 178 GLY A C 1
ATOM 1335 O O . GLY A 1 178 ? -23.350 10.537 14.007 1.00 96.06 178 GLY A O 1
ATOM 1336 N N . ALA A 1 179 ? -21.224 9.798 13.966 1.00 97.38 179 ALA A N 1
ATOM 1337 C CA . ALA A 1 179 ? -21.414 8.803 12.919 1.00 97.38 179 ALA A CA 1
ATOM 1338 C C . ALA A 1 179 ? -21.809 7.427 13.465 1.00 97.38 179 ALA A C 1
ATOM 1340 O O . ALA A 1 179 ? -21.386 7.019 14.543 1.00 97.38 179 ALA A O 1
ATOM 1341 N N . GLU A 1 180 ? -22.610 6.695 12.690 1.00 97.81 180 GLU A N 1
ATOM 1342 C CA . GLU A 1 180 ? -22.882 5.274 12.901 1.00 97.81 180 GLU A CA 1
ATOM 1343 C C . GLU A 1 180 ? -21.743 4.449 12.289 1.00 97.81 180 GLU A C 1
ATOM 1345 O O . GLU A 1 180 ? -21.542 4.550 11.080 1.00 97.81 180 GLU A O 1
ATOM 1350 N N . PRO A 1 181 ? -21.023 3.610 13.055 1.00 98.25 181 PRO A N 1
ATOM 1351 C CA . PRO A 1 181 ? -20.075 2.648 12.496 1.00 98.25 181 PRO A CA 1
ATOM 1352 C C . PRO A 1 181 ? -20.797 1.611 11.624 1.00 98.25 181 PRO A C 1
ATOM 1354 O O . PRO A 1 181 ? -21.759 0.981 12.069 1.00 98.25 181 PRO A O 1
ATOM 1357 N N . VAL A 1 182 ? -20.328 1.407 10.391 1.00 98.25 182 VAL A N 1
ATOM 1358 C CA . VAL A 1 182 ? -20.969 0.497 9.422 1.00 98.25 182 VAL A CA 1
ATOM 1359 C C . VAL A 1 182 ? -20.054 -0.620 8.932 1.00 98.25 182 VAL A C 1
ATOM 1361 O O . VAL A 1 182 ? -20.538 -1.722 8.662 1.00 98.25 182 VAL A O 1
ATOM 1364 N N . ALA A 1 183 ? -18.750 -0.363 8.834 1.00 98.00 183 ALA A N 1
ATOM 1365 C CA . ALA A 1 183 ? -17.772 -1.304 8.307 1.00 98.00 183 ALA A CA 1
ATOM 1366 C C . ALA A 1 183 ? -16.439 -1.223 9.058 1.00 98.00 183 ALA A C 1
ATOM 1368 O O . ALA A 1 183 ? -16.055 -0.154 9.530 1.00 98.00 183 ALA A O 1
ATOM 1369 N N . PHE A 1 184 ? -15.740 -2.354 9.134 1.00 98.56 184 PHE A N 1
ATOM 1370 C CA . PHE A 1 184 ? -14.458 -2.496 9.811 1.00 98.56 184 PHE A CA 1
ATOM 1371 C C . PHE A 1 184 ? -13.484 -3.356 8.998 1.00 98.56 184 PHE A C 1
ATOM 1373 O O . PHE A 1 184 ? -13.903 -4.354 8.393 1.00 98.56 184 PHE A O 1
ATOM 1380 N N . LEU A 1 185 ? -12.203 -2.976 9.023 1.00 98.12 185 LEU A N 1
ATOM 1381 C CA . LEU A 1 185 ? -11.068 -3.786 8.583 1.00 98.12 185 LEU A CA 1
ATOM 1382 C C . LEU A 1 185 ? -10.050 -3.968 9.712 1.00 98.12 185 LEU A C 1
ATOM 1384 O O . LEU A 1 185 ? -9.820 -3.040 10.488 1.00 98.12 185 LEU A O 1
ATOM 1388 N N . ASP A 1 186 ? -9.410 -5.134 9.754 1.00 97.00 186 ASP A N 1
ATOM 1389 C CA . ASP A 1 186 ? -8.293 -5.429 10.651 1.00 97.00 186 ASP A CA 1
ATOM 1390 C C . ASP A 1 186 ? -6.956 -5.583 9.910 1.00 97.00 186 ASP A C 1
ATOM 1392 O O . ASP A 1 186 ? -6.899 -6.057 8.781 1.00 97.00 186 ASP A O 1
ATOM 1396 N N . TYR A 1 187 ? -5.865 -5.195 10.558 1.00 97.62 187 TYR A N 1
ATOM 1397 C CA . TYR A 1 187 ? -4.497 -5.515 10.164 1.00 97.62 187 TYR A CA 1
ATOM 1398 C C . TYR A 1 187 ? -3.845 -6.278 11.314 1.00 97.62 187 TYR A C 1
ATOM 1400 O O . TYR A 1 187 ? -3.819 -5.786 12.442 1.00 97.62 187 TYR A O 1
ATOM 1408 N N . ILE A 1 188 ? -3.335 -7.478 11.037 1.00 97.19 188 ILE A N 1
ATOM 1409 C CA . ILE A 1 188 ? -2.651 -8.333 12.011 1.00 97.19 188 ILE A CA 1
ATOM 1410 C C . ILE A 1 188 ? -1.240 -8.610 11.504 1.00 97.19 188 ILE A C 1
ATOM 1412 O O . ILE A 1 188 ? -1.067 -9.322 10.517 1.00 97.19 188 ILE A O 1
ATOM 1416 N N . ALA A 1 189 ? -0.226 -8.123 12.211 1.00 95.81 189 ALA A N 1
ATOM 1417 C CA . ALA A 1 189 ? 1.172 -8.418 11.923 1.00 95.81 189 ALA A CA 1
ATOM 1418 C C . ALA A 1 189 ? 1.765 -9.354 12.977 1.00 95.81 189 ALA A C 1
ATOM 1420 O O . ALA A 1 189 ? 1.450 -9.259 14.164 1.00 95.81 189 ALA A O 1
ATOM 1421 N N . CYS A 1 190 ? 2.623 -10.286 12.562 1.00 95.00 190 CYS A N 1
ATOM 1422 C CA . CYS A 1 190 ? 3.272 -11.221 13.481 1.00 95.00 190 CYS A CA 1
ATOM 1423 C C . CYS A 1 190 ? 4.609 -11.742 12.951 1.00 95.00 190 CYS A C 1
ATOM 1425 O O . CYS A 1 190 ? 4.865 -11.739 11.750 1.00 95.00 190 CYS A O 1
ATOM 1427 N N . GLY A 1 191 ? 5.470 -12.247 13.840 1.00 92.38 191 GLY A N 1
ATOM 1428 C CA . GLY A 1 191 ? 6.748 -12.851 13.426 1.00 92.38 191 GLY A CA 1
ATOM 1429 C C . GLY A 1 191 ? 6.576 -14.227 12.788 1.00 92.38 191 GLY A C 1
ATOM 1430 O O . GLY A 1 191 ? 7.309 -14.597 11.872 1.00 92.38 191 GLY A O 1
ATOM 1431 N N . LYS A 1 192 ? 5.591 -14.982 13.282 1.00 93.25 192 LYS A N 1
ATOM 1432 C CA . LYS A 1 192 ? 5.149 -16.252 12.713 1.00 93.25 192 LYS A CA 1
ATOM 1433 C C . LYS A 1 192 ? 3.659 -16.444 12.965 1.00 93.25 192 LYS A C 1
ATOM 1435 O O . LYS A 1 192 ? 3.226 -16.395 14.120 1.00 93.25 192 LYS A O 1
ATOM 1440 N N . LEU A 1 193 ? 2.910 -16.739 11.912 1.00 94.56 193 LEU A N 1
ATOM 1441 C CA . LEU A 1 193 ? 1.474 -16.916 11.947 1.00 94.56 193 LEU A CA 1
ATOM 1442 C C . LEU A 1 193 ? 1.113 -18.183 12.721 1.00 94.56 193 LEU A C 1
ATOM 1444 O O . LEU A 1 193 ? 1.401 -19.313 12.315 1.00 94.56 193 LEU A O 1
ATOM 1448 N N . GLN A 1 194 ? 0.419 -17.992 13.841 1.00 94.75 194 GLN A N 1
ATOM 1449 C CA . GLN A 1 194 ? -0.236 -19.072 14.566 1.00 94.75 194 GLN A CA 1
ATOM 1450 C C . GLN A 1 194 ? -1.738 -18.973 14.329 1.00 94.75 194 GLN A C 1
ATOM 1452 O O . GLN A 1 194 ? -2.451 -18.242 15.015 1.00 94.75 194 GLN A O 1
ATOM 1457 N N . VAL A 1 195 ? -2.219 -19.746 13.353 1.00 95.88 195 VAL A N 1
ATOM 1458 C CA . VAL A 1 195 ? -3.614 -19.721 12.886 1.00 95.88 195 VAL A CA 1
ATOM 1459 C C . VAL A 1 195 ? -4.655 -19.758 14.025 1.00 95.88 195 VAL A C 1
ATOM 1461 O O . VAL A 1 195 ? -5.611 -18.987 13.956 1.00 95.88 195 VAL A O 1
ATOM 1464 N N . PRO A 1 196 ? -4.517 -20.577 15.095 1.00 95.75 196 PRO A N 1
ATOM 1465 C CA . PRO A 1 196 ? -5.484 -20.575 16.198 1.00 95.75 196 PRO A CA 1
ATOM 1466 C C . PRO A 1 196 ? -5.528 -19.278 17.019 1.00 95.75 196 PRO A C 1
ATOM 1468 O O . PRO A 1 196 ? -6.592 -18.932 17.527 1.00 95.75 196 PRO A O 1
ATOM 1471 N N . ILE A 1 197 ? -4.402 -18.574 17.167 1.00 95.75 197 ILE A N 1
ATOM 1472 C CA . ILE A 1 197 ? -4.331 -17.301 17.902 1.00 95.75 197 ILE A CA 1
ATOM 1473 C C . ILE A 1 197 ? -4.968 -16.200 17.057 1.00 95.75 197 ILE A C 1
ATOM 1475 O O . ILE A 1 197 ? -5.904 -15.546 17.510 1.00 95.75 197 ILE A O 1
ATOM 1479 N N . ALA A 1 198 ? -4.538 -16.066 15.797 1.00 97.06 198 ALA A N 1
ATOM 1480 C CA . ALA A 1 198 ? -5.096 -15.082 14.870 1.00 97.06 198 ALA A CA 1
ATOM 1481 C C . ALA A 1 198 ? -6.620 -15.249 14.712 1.00 97.06 198 ALA A C 1
ATOM 1483 O O . ALA A 1 198 ? -7.364 -14.275 14.768 1.00 97.06 198 ALA A O 1
ATOM 1484 N N . ALA A 1 199 ? -7.117 -16.489 14.623 1.00 97.62 199 ALA A N 1
ATOM 1485 C CA . ALA A 1 199 ? -8.555 -16.750 14.555 1.00 97.62 199 ALA A CA 1
ATOM 1486 C C . ALA A 1 199 ? -9.323 -16.315 15.820 1.00 97.62 199 ALA A C 1
ATOM 1488 O O . ALA A 1 199 ? -10.475 -15.900 15.704 1.00 97.62 199 ALA A O 1
ATOM 1489 N N . GLN A 1 200 ? -8.717 -16.398 17.012 1.00 98.12 200 GLN A N 1
ATOM 1490 C CA . GLN A 1 200 ? -9.327 -15.911 18.258 1.00 98.12 200 GLN A CA 1
ATOM 1491 C C . GLN A 1 200 ? -9.351 -14.381 18.326 1.00 98.12 200 GLN A C 1
ATOM 1493 O O . GLN A 1 200 ? -10.367 -13.816 18.722 1.00 98.12 200 GLN A O 1
ATOM 1498 N N . ILE A 1 201 ? -8.290 -13.709 17.871 1.00 98.19 201 ILE A N 1
ATOM 1499 C CA . ILE A 1 201 ? -8.273 -12.243 17.739 1.00 98.19 201 ILE A CA 1
ATOM 1500 C C . ILE A 1 201 ? -9.408 -11.797 16.807 1.00 98.19 201 ILE A C 1
ATOM 1502 O O . ILE A 1 201 ? -10.259 -10.999 17.200 1.00 98.19 201 ILE A O 1
ATOM 1506 N N . VAL A 1 202 ? -9.503 -12.395 15.613 1.00 98.25 202 VAL A N 1
ATOM 1507 C CA . VAL A 1 202 ? -10.574 -12.090 14.648 1.00 98.25 202 VAL A CA 1
ATOM 1508 C C . VAL A 1 202 ? -11.958 -12.439 15.198 1.00 98.25 202 VAL A C 1
ATOM 1510 O O . VAL A 1 202 ? -12.930 -11.738 14.918 1.00 98.25 202 VAL A O 1
ATOM 1513 N N . LYS A 1 203 ? -12.079 -13.490 16.018 1.00 98.50 203 LYS A N 1
ATOM 1514 C CA . LYS A 1 203 ? -13.326 -13.783 16.732 1.00 98.50 203 LYS A CA 1
ATOM 1515 C C . LYS A 1 203 ? -13.698 -12.640 17.675 1.00 98.50 203 LYS A C 1
ATOM 1517 O O . LYS A 1 203 ? -14.833 -12.188 17.607 1.00 98.50 203 LYS A O 1
ATOM 1522 N N . GLY A 1 204 ? -12.762 -12.136 18.477 1.00 98.44 204 GLY A N 1
ATOM 1523 C CA . GLY A 1 204 ? -12.968 -10.960 19.327 1.00 98.44 204 GLY A CA 1
ATOM 1524 C C . GLY A 1 204 ? -13.483 -9.742 18.558 1.00 98.44 204 GLY A C 1
ATOM 1525 O O . GLY A 1 204 ? -14.499 -9.154 18.932 1.00 98.44 204 GLY A O 1
ATOM 1526 N N . ILE A 1 205 ? -12.840 -9.434 17.427 1.00 98.62 205 ILE A N 1
ATOM 1527 C CA . ILE A 1 205 ? -13.244 -8.354 16.511 1.00 98.62 205 ILE A CA 1
ATOM 1528 C C . ILE A 1 205 ? -14.672 -8.590 15.999 1.00 98.62 205 ILE A C 1
ATOM 1530 O O . ILE A 1 205 ? -15.531 -7.716 16.086 1.00 98.62 205 ILE A O 1
ATOM 1534 N N . SER A 1 206 ? -14.959 -9.796 15.505 1.00 98.50 206 SER A N 1
ATOM 1535 C CA . SER A 1 206 ? -16.289 -10.190 15.023 1.00 98.50 206 SER A CA 1
ATOM 1536 C C . SER A 1 206 ? -17.363 -10.069 16.113 1.00 98.50 206 SER A C 1
ATOM 1538 O O . SER A 1 206 ? -18.488 -9.646 15.840 1.00 98.50 206 SER A O 1
ATOM 1540 N N . ASP A 1 207 ? -17.041 -10.446 17.348 1.00 98.56 207 ASP A N 1
ATOM 1541 C CA . ASP A 1 207 ? -17.962 -10.404 18.480 1.00 98.56 207 ASP A CA 1
ATOM 1542 C C . ASP A 1 207 ? -18.321 -8.955 18.826 1.00 98.56 207 ASP A C 1
ATOM 1544 O O . ASP A 1 207 ? -19.507 -8.634 18.945 1.00 98.56 207 ASP A O 1
ATOM 1548 N N . GLY A 1 208 ? -17.326 -8.067 18.855 1.00 98.44 208 GLY A N 1
ATOM 1549 C CA . GLY A 1 208 ? -17.567 -6.637 18.983 1.00 98.44 208 GLY A CA 1
ATOM 1550 C C . GLY A 1 208 ? -18.348 -6.065 17.793 1.00 98.44 208 GLY A C 1
ATOM 1551 O O . GLY A 1 208 ? -19.224 -5.225 17.988 1.00 98.44 208 GLY A O 1
ATOM 1552 N N . CYS A 1 209 ? -18.084 -6.520 16.559 1.00 98.62 209 CYS A N 1
ATOM 1553 C CA . CYS A 1 209 ? -18.757 -6.017 15.357 1.00 98.62 209 CYS A CA 1
ATOM 1554 C C . CYS A 1 209 ? -20.262 -6.260 15.470 1.00 98.62 209 CYS A C 1
ATOM 1556 O O . CYS A 1 209 ? -21.070 -5.367 15.212 1.00 98.62 209 CYS A O 1
ATOM 1558 N N . ARG A 1 210 ? -20.645 -7.446 15.959 1.00 98.44 210 ARG A N 1
ATOM 1559 C CA . ARG A 1 210 ? -22.044 -7.791 16.237 1.00 98.44 210 ARG A CA 1
ATOM 1560 C C . ARG A 1 210 ? -22.668 -6.896 17.308 1.00 98.44 210 ARG A C 1
ATOM 1562 O O . ARG A 1 210 ? -23.833 -6.534 17.167 1.00 98.44 210 ARG A O 1
ATOM 1569 N N . GLU A 1 211 ? -21.923 -6.533 18.350 1.00 98.00 211 GLU A N 1
ATOM 1570 C CA . GLU A 1 211 ? -22.405 -5.629 19.403 1.00 98.00 211 GLU A CA 1
ATOM 1571 C C . GLU A 1 211 ? -22.568 -4.183 18.909 1.00 98.00 211 GLU A C 1
ATOM 1573 O O . GLU A 1 211 ? -23.594 -3.550 19.171 1.00 98.00 211 GLU A O 1
ATOM 1578 N N . ALA A 1 212 ? -21.596 -3.682 18.144 1.00 98.00 212 ALA A N 1
ATOM 1579 C CA . ALA A 1 212 ? -21.622 -2.350 17.547 1.00 98.00 212 ALA A CA 1
ATOM 1580 C C . ALA A 1 212 ? -22.635 -2.224 16.394 1.00 98.00 212 ALA A C 1
ATOM 1582 O O . ALA A 1 212 ? -23.020 -1.115 16.034 1.00 98.00 212 ALA A O 1
ATOM 1583 N N . GLY A 1 213 ? -23.065 -3.344 15.803 1.00 96.62 213 GLY A N 1
ATOM 1584 C CA . GLY A 1 213 ? -23.833 -3.350 14.559 1.00 96.62 213 GLY A CA 1
ATOM 1585 C C . GLY A 1 213 ? -22.977 -3.014 13.333 1.00 96.62 213 GLY A C 1
ATOM 1586 O O . GLY A 1 213 ? -23.502 -2.508 12.351 1.00 96.62 213 GLY A O 1
ATOM 1587 N N . CYS A 1 214 ? -21.674 -3.276 13.377 1.00 96.25 214 CYS A N 1
ATOM 1588 C CA . CYS A 1 214 ? -20.704 -3.023 12.312 1.00 96.25 214 CYS A CA 1
ATOM 1589 C C . CYS A 1 214 ? -20.384 -4.323 11.545 1.00 96.25 214 CYS A C 1
ATOM 1591 O O . CYS A 1 214 ? -20.463 -5.410 12.120 1.00 96.25 214 CYS A O 1
ATOM 1593 N N . ALA A 1 215 ? -20.025 -4.241 10.260 1.00 98.06 215 ALA A N 1
ATOM 1594 C CA . ALA A 1 215 ? -19.601 -5.405 9.476 1.00 98.06 215 ALA A CA 1
ATOM 1595 C C . ALA A 1 215 ? -18.075 -5.537 9.403 1.00 98.06 215 ALA A C 1
ATOM 1597 O O . ALA A 1 215 ? -17.395 -4.608 8.976 1.00 98.06 215 ALA A O 1
ATOM 1598 N N . LEU A 1 216 ? -17.545 -6.725 9.703 1.00 98.00 216 LEU A N 1
ATOM 1599 C CA . LEU A 1 216 ? -16.158 -7.086 9.410 1.00 98.00 216 LEU A CA 1
ATOM 1600 C C . LEU A 1 216 ? -16.041 -7.466 7.927 1.00 98.00 216 LEU A C 1
ATOM 1602 O O . LEU A 1 216 ? -16.416 -8.579 7.532 1.00 98.00 216 LEU A O 1
ATOM 1606 N N . LEU A 1 217 ? -15.557 -6.535 7.102 1.00 96.19 217 LEU A N 1
ATOM 1607 C CA . LEU A 1 217 ? -15.550 -6.690 5.642 1.00 96.19 217 LEU A CA 1
ATOM 1608 C C . LEU A 1 217 ? -14.296 -7.374 5.093 1.00 96.19 217 LEU A C 1
ATOM 1610 O O . LEU A 1 217 ? -14.333 -7.902 3.980 1.00 96.19 217 LEU A O 1
ATOM 1614 N N . GLY A 1 218 ? -13.202 -7.353 5.844 1.00 93.38 218 GLY A N 1
ATOM 1615 C CA . GLY A 1 218 ? -11.890 -7.769 5.373 1.00 93.38 218 GLY A CA 1
ATOM 1616 C C . GLY A 1 218 ? -10.803 -7.411 6.366 1.00 93.38 218 GLY A C 1
ATOM 1617 O O . GLY A 1 218 ? -11.089 -6.847 7.414 1.00 93.38 218 GLY A O 1
ATOM 1618 N N . GLY A 1 219 ? -9.574 -7.716 5.985 1.00 93.75 219 GLY A N 1
ATOM 1619 C CA . GLY A 1 219 ? -8.382 -7.402 6.742 1.00 93.75 219 GLY A CA 1
ATOM 1620 C C . GLY A 1 219 ? -7.149 -7.975 6.058 1.00 93.75 219 GLY A C 1
ATOM 1621 O O . GLY A 1 219 ? -7.283 -8.687 5.057 1.00 93.75 219 GLY A O 1
ATOM 1622 N N . GLU A 1 220 ? -5.979 -7.687 6.613 1.00 93.81 220 GLU A N 1
ATOM 1623 C CA . GLU A 1 220 ? -4.695 -8.224 6.167 1.00 93.81 220 GLU A CA 1
ATOM 1624 C C . GLU A 1 220 ? -3.994 -8.956 7.315 1.00 93.81 220 GLU A C 1
ATOM 1626 O O . GLU A 1 220 ? -4.073 -8.563 8.480 1.00 93.81 220 GLU A O 1
ATOM 1631 N N . THR A 1 221 ? -3.307 -10.053 6.990 1.00 94.25 221 THR A N 1
ATOM 1632 C CA . THR A 1 221 ? -2.475 -10.791 7.947 1.00 94.25 221 THR A CA 1
ATOM 1633 C C . THR A 1 221 ? -1.049 -10.893 7.421 1.00 94.25 221 THR A C 1
ATOM 1635 O O . THR A 1 221 ? -0.756 -11.717 6.554 1.00 94.25 221 THR A O 1
ATOM 1638 N N . ALA A 1 222 ? -0.152 -10.092 7.991 1.00 93.19 222 ALA A N 1
ATOM 1639 C CA . ALA A 1 222 ? 1.241 -9.997 7.589 1.00 93.19 222 ALA A CA 1
ATOM 1640 C C . ALA A 1 222 ? 2.152 -10.867 8.477 1.00 93.19 222 ALA A C 1
ATOM 1642 O O . ALA A 1 222 ? 2.265 -10.674 9.689 1.00 93.19 222 ALA A O 1
ATOM 1643 N N . GLU A 1 223 ? 2.856 -11.823 7.867 1.00 93.38 223 GLU A N 1
ATOM 1644 C CA . GLU A 1 223 ? 3.921 -12.588 8.526 1.00 93.38 223 GLU A CA 1
ATOM 1645 C C . GLU A 1 223 ? 5.283 -11.957 8.198 1.00 93.38 223 GLU A C 1
ATOM 1647 O O . GLU A 1 223 ? 5.725 -11.922 7.048 1.00 93.38 223 GLU A O 1
ATOM 1652 N N . MET A 1 224 ? 5.943 -11.403 9.215 1.00 92.88 224 MET A N 1
ATOM 1653 C CA . MET A 1 224 ? 7.094 -10.506 9.085 1.00 92.88 224 MET A CA 1
ATOM 1654 C C . MET A 1 224 ? 8.262 -10.953 9.987 1.00 92.88 224 MET A C 1
ATOM 1656 O O . MET A 1 224 ? 8.638 -10.252 10.932 1.00 92.88 224 MET A O 1
ATOM 1660 N N . PRO A 1 225 ? 8.904 -12.098 9.681 1.00 89.25 225 PRO A N 1
ATOM 1661 C CA . PRO A 1 225 ? 9.891 -12.762 10.547 1.00 89.25 225 PRO A CA 1
ATOM 1662 C C . PRO A 1 225 ? 11.202 -11.988 10.767 1.00 89.25 225 PRO A C 1
ATOM 1664 O O . PRO A 1 225 ? 12.032 -12.392 11.577 1.00 89.25 225 PRO A O 1
ATOM 1667 N N . THR A 1 226 ? 11.436 -10.897 10.030 1.00 85.88 226 THR A N 1
ATOM 1668 C CA . THR A 1 226 ? 12.604 -10.013 10.214 1.00 85.88 226 THR A CA 1
ATOM 1669 C C . THR A 1 226 ? 12.287 -8.740 11.000 1.00 85.88 226 THR A C 1
ATOM 1671 O O . THR A 1 226 ? 13.190 -7.928 11.212 1.00 85.88 226 THR A O 1
ATOM 1674 N N . VAL A 1 227 ? 11.015 -8.531 11.350 1.00 89.50 227 VAL A N 1
ATOM 1675 C CA . VAL A 1 227 ? 10.521 -7.357 12.087 1.00 89.50 227 VAL A CA 1
ATOM 1676 C C . VAL A 1 227 ? 10.057 -7.778 13.480 1.00 89.50 227 VAL A C 1
ATOM 1678 O O . VAL A 1 227 ? 10.453 -7.152 14.458 1.00 89.50 227 VAL A O 1
ATOM 1681 N N . TYR A 1 228 ? 9.315 -8.883 13.579 1.00 90.25 228 TYR A N 1
ATOM 1682 C CA . TYR A 1 228 ? 8.778 -9.391 14.840 1.00 90.25 228 TYR A CA 1
ATOM 1683 C C . TYR A 1 228 ? 9.409 -10.722 15.244 1.00 90.25 228 TYR A C 1
ATOM 1685 O O . TYR A 1 228 ? 9.647 -11.599 14.408 1.00 90.25 228 TYR A O 1
ATOM 1693 N N . ASP A 1 229 ? 9.586 -10.912 16.552 1.00 89.94 229 ASP A N 1
ATOM 1694 C CA . ASP A 1 229 ? 9.928 -12.221 17.104 1.00 89.94 229 ASP A CA 1
ATOM 1695 C C . ASP A 1 229 ? 8.741 -13.193 17.011 1.00 89.94 229 ASP A C 1
ATOM 1697 O O . ASP A 1 229 ? 7.567 -12.811 16.977 1.00 89.94 229 ASP A O 1
ATOM 1701 N N . VAL A 1 230 ? 9.039 -14.492 17.021 1.00 90.31 230 VAL A N 1
ATOM 1702 C CA . VAL A 1 230 ? 8.010 -15.538 17.060 1.00 90.31 230 VAL A CA 1
ATOM 1703 C C . VAL A 1 230 ? 7.146 -15.379 18.314 1.00 90.31 230 VAL A C 1
ATOM 1705 O O . VAL A 1 230 ? 7.661 -15.332 19.427 1.00 90.31 230 VAL A O 1
ATOM 1708 N N . GLY A 1 231 ? 5.824 -15.347 18.127 1.00 88.00 231 GLY A N 1
ATOM 1709 C CA . GLY A 1 231 ? 4.851 -15.192 19.213 1.00 88.00 231 GLY A CA 1
ATOM 1710 C C . GLY A 1 231 ? 4.468 -13.745 19.525 1.00 88.00 231 GLY A C 1
ATOM 1711 O O . GLY A 1 231 ? 3.511 -13.541 20.264 1.00 88.00 231 GLY A O 1
ATOM 1712 N N . LYS A 1 232 ? 5.150 -12.758 18.934 1.00 90.62 232 LYS A N 1
ATOM 1713 C CA . LYS A 1 232 ? 4.769 -11.345 19.017 1.00 90.62 232 LYS A CA 1
ATOM 1714 C C . LYS A 1 232 ? 3.780 -10.974 17.906 1.00 90.62 232 LYS A C 1
ATOM 1716 O O . LYS A 1 232 ? 3.907 -11.472 16.783 1.00 90.62 232 LYS A O 1
ATOM 1721 N N . TYR A 1 233 ? 2.828 -10.105 18.245 1.00 93.12 233 TYR A N 1
ATOM 1722 C CA . TYR A 1 233 ? 1.789 -9.588 17.355 1.00 93.12 233 TYR A CA 1
ATOM 1723 C C . TYR A 1 233 ? 1.647 -8.074 17.524 1.00 93.12 233 TYR A C 1
ATOM 1725 O O . TYR A 1 233 ? 1.736 -7.592 18.653 1.00 93.12 233 TYR A O 1
ATOM 1733 N N . ASP A 1 234 ? 1.364 -7.375 16.427 1.00 94.81 234 ASP A N 1
ATOM 1734 C CA . ASP A 1 234 ? 0.753 -6.043 16.430 1.00 94.81 234 ASP A CA 1
ATOM 1735 C C . ASP A 1 234 ? -0.588 -6.108 15.698 1.00 94.81 234 ASP A C 1
ATOM 1737 O O . ASP A 1 234 ? -0.752 -6.905 14.766 1.00 94.81 234 ASP A O 1
ATOM 1741 N N . ILE A 1 235 ? -1.547 -5.291 16.126 1.00 96.62 235 ILE A N 1
ATOM 1742 C CA . ILE A 1 235 ? -2.864 -5.214 15.502 1.00 96.62 235 ILE A CA 1
ATOM 1743 C C . ILE A 1 235 ? -3.335 -3.764 15.379 1.00 96.62 235 ILE A C 1
ATOM 1745 O O . ILE A 1 235 ? -3.284 -2.993 16.338 1.00 96.62 235 ILE A O 1
ATOM 1749 N N . ALA A 1 236 ? -3.858 -3.431 14.201 1.00 97.38 236 ALA A N 1
ATOM 1750 C CA . ALA A 1 236 ? -4.469 -2.144 13.897 1.00 97.38 236 ALA A CA 1
ATOM 1751 C C . ALA A 1 236 ? -5.864 -2.340 13.296 1.00 97.38 236 ALA A C 1
ATOM 1753 O O . ALA A 1 236 ? -6.154 -3.347 12.649 1.00 97.38 236 ALA A O 1
ATOM 1754 N N . GLY A 1 237 ? -6.745 -1.383 13.548 1.00 97.62 237 GLY A N 1
ATOM 1755 C CA . GLY A 1 237 ? -8.154 -1.440 13.206 1.00 97.62 237 GLY A CA 1
ATOM 1756 C C . GLY A 1 237 ? -8.565 -0.186 12.465 1.00 97.62 237 GLY A C 1
ATOM 1757 O O . GLY A 1 237 ? -8.068 0.901 12.752 1.00 97.62 237 GLY A O 1
ATOM 1758 N N . TYR A 1 238 ? -9.488 -0.343 11.525 1.00 98.06 238 TYR A N 1
ATOM 1759 C CA . TYR A 1 238 ? -10.003 0.747 10.713 1.00 98.06 238 TYR A CA 1
ATOM 1760 C C . TYR A 1 238 ? -11.516 0.658 10.621 1.00 98.06 238 TYR A C 1
ATOM 1762 O O . TYR A 1 238 ? -12.065 -0.286 10.050 1.00 98.06 238 TYR A O 1
ATOM 1770 N N . SER A 1 239 ? -12.192 1.650 11.195 1.00 98.38 239 SER A N 1
ATOM 1771 C CA . SER A 1 239 ? -13.645 1.745 11.203 1.00 98.38 239 SER A CA 1
ATOM 1772 C C . SER A 1 239 ? -14.115 2.852 10.270 1.00 98.38 239 SER A C 1
ATOM 1774 O O . SER A 1 239 ? -13.667 3.993 10.361 1.00 98.38 239 SER A O 1
ATOM 1776 N N . VAL A 1 240 ? -15.103 2.530 9.441 1.00 98.38 240 VAL A N 1
ATOM 1777 C CA . VAL A 1 240 ? -15.842 3.487 8.616 1.00 98.38 240 VAL A CA 1
ATOM 1778 C C . VAL A 1 240 ? -17.219 3.696 9.227 1.00 98.38 240 VAL A C 1
ATOM 1780 O O . VAL A 1 240 ? -17.948 2.734 9.493 1.00 98.38 240 VAL A O 1
ATOM 1783 N N . GLY A 1 241 ? -17.584 4.955 9.436 1.00 98.12 241 GLY A N 1
ATOM 1784 C CA . GLY A 1 241 ? -18.903 5.367 9.888 1.00 98.12 241 GLY A CA 1
ATOM 1785 C C . GLY A 1 241 ? -19.572 6.368 8.959 1.00 98.12 241 GLY A C 1
ATOM 1786 O O . GLY A 1 241 ? -18.909 7.074 8.203 1.00 98.12 241 GLY A O 1
ATOM 1787 N N . ILE A 1 242 ? -20.900 6.429 9.028 1.00 98.19 242 ILE A N 1
ATOM 1788 C CA . ILE A 1 242 ? -21.732 7.285 8.181 1.00 98.19 242 ILE A CA 1
ATOM 1789 C C . ILE A 1 242 ? -22.583 8.211 9.048 1.00 98.19 242 ILE A C 1
ATOM 1791 O O . ILE A 1 242 ? -23.142 7.807 10.071 1.00 98.19 242 ILE A O 1
ATOM 1795 N N . LEU A 1 243 ? -22.695 9.465 8.623 1.00 97.00 243 LEU A N 1
ATOM 1796 C CA . LEU A 1 243 ? -23.593 10.454 9.205 1.00 97.00 243 LEU A CA 1
ATOM 1797 C C . LEU A 1 243 ? -24.270 11.292 8.123 1.00 97.00 243 LEU A C 1
ATOM 1799 O O . LEU A 1 243 ? -23.841 11.319 6.975 1.00 97.00 243 LEU A O 1
ATOM 1803 N N . GLU A 1 244 ? -25.335 11.987 8.507 1.00 96.44 244 GLU A N 1
ATOM 1804 C CA . GLU A 1 244 ? -26.005 12.957 7.643 1.00 96.44 244 GLU A CA 1
ATOM 1805 C C . GLU A 1 244 ? -25.234 14.284 7.644 1.00 96.44 244 GLU A C 1
ATOM 1807 O O . GLU A 1 244 ? -24.821 14.763 8.707 1.00 96.44 244 GLU A O 1
ATOM 1812 N N . ALA A 1 245 ? -25.068 14.901 6.473 1.00 95.31 245 ALA A N 1
ATOM 1813 C CA . ALA A 1 245 ? -24.430 16.209 6.376 1.00 95.31 245 ALA A CA 1
ATOM 1814 C C . ALA A 1 245 ? -25.165 17.257 7.236 1.00 95.31 245 ALA A C 1
ATOM 1816 O O . ALA A 1 245 ? -26.396 17.339 7.247 1.00 95.31 245 ALA A O 1
ATOM 1817 N N . GLY A 1 246 ? -24.415 18.095 7.950 1.00 92.94 246 GLY A N 1
ATOM 1818 C CA . GLY A 1 246 ? -24.943 19.074 8.908 1.00 92.94 246 GLY A CA 1
ATOM 1819 C C . GLY A 1 246 ? -25.219 18.511 10.310 1.00 92.94 246 GLY A C 1
ATOM 1820 O O . GLY A 1 246 ? -25.677 19.253 11.188 1.00 92.94 246 GLY A O 1
ATOM 1821 N N . LYS A 1 247 ? -24.980 17.214 10.547 1.00 94.50 247 LYS A N 1
ATOM 1822 C CA . LYS A 1 247 ? -25.056 16.582 11.877 1.00 94.50 247 LYS A CA 1
ATOM 1823 C C . LYS A 1 247 ? -23.682 16.333 12.504 1.00 94.50 247 LYS A C 1
ATOM 1825 O O . LYS A 1 247 ? -23.637 15.770 13.596 1.00 94.50 247 LYS A O 1
ATOM 1830 N N . GLU A 1 248 ? -22.603 16.771 11.860 1.00 95.06 248 GLU A N 1
ATOM 1831 C CA . GLU A 1 248 ? -21.229 16.573 12.313 1.00 95.06 248 GLU A CA 1
ATOM 1832 C C . GLU A 1 248 ? -21.011 17.172 13.710 1.00 95.06 248 GLU A C 1
ATOM 1834 O O . GLU A 1 248 ? -21.518 18.249 14.049 1.00 95.06 248 GLU A O 1
ATOM 1839 N N . LEU A 1 249 ? -20.222 16.473 14.523 1.00 95.94 249 LEU A N 1
ATOM 1840 C CA . LEU A 1 249 ? -19.792 16.925 15.844 1.00 95.94 249 LEU A CA 1
ATOM 1841 C C . LEU A 1 249 ? -18.313 17.371 15.835 1.00 95.94 249 LEU A C 1
ATOM 1843 O O . LEU A 1 249 ? -17.522 16.863 15.035 1.00 95.94 249 LEU A O 1
ATOM 1847 N N . PRO A 1 250 ? -17.916 18.308 16.722 1.00 95.94 250 PRO A N 1
ATOM 1848 C CA . PRO A 1 250 ? -18.750 19.021 17.692 1.00 95.94 250 PRO A CA 1
ATOM 1849 C C . PRO A 1 250 ? -19.435 20.271 17.109 1.00 95.94 250 PRO A C 1
ATOM 1851 O O . PRO A 1 250 ? -18.917 20.954 16.224 1.00 95.94 250 PRO A O 1
ATOM 1854 N N . LYS A 1 251 ? -20.574 20.643 17.699 1.00 94.94 251 LYS A N 1
ATOM 1855 C CA . LYS A 1 251 ? -21.391 21.817 17.357 1.00 94.94 251 LYS A CA 1
ATOM 1856 C C . LYS A 1 251 ? -21.145 22.971 18.331 1.00 94.94 251 LYS A C 1
ATOM 1858 O O . LYS A 1 251 ? -22.069 23.455 18.982 1.00 94.94 251 LYS A O 1
ATOM 1863 N N . PHE A 1 252 ? -19.900 23.441 18.434 1.00 94.00 252 PHE A N 1
ATOM 1864 C CA . PHE A 1 252 ? -19.504 24.476 19.409 1.00 94.00 252 PHE A CA 1
ATOM 1865 C C . PHE A 1 252 ? -20.376 25.737 19.395 1.00 94.00 252 PHE A C 1
ATOM 1867 O O . PHE A 1 252 ? -20.639 26.329 20.434 1.00 94.00 252 PHE A O 1
ATOM 1874 N N . GLN A 1 253 ? -20.888 26.125 18.228 1.00 92.25 253 GLN A N 1
ATOM 1875 C CA . GLN A 1 253 ? -21.750 27.302 18.067 1.00 92.25 253 GLN A CA 1
ATOM 1876 C C . GLN A 1 253 ? -23.101 27.180 18.788 1.00 92.25 253 GLN A C 1
ATOM 1878 O O . GLN A 1 253 ? -23.779 28.183 18.990 1.00 92.25 253 GLN A O 1
ATOM 1883 N N . GLN A 1 254 ? -23.499 25.963 19.157 1.00 94.50 254 GLN A N 1
ATOM 1884 C CA . GLN A 1 254 ? -24.758 25.676 19.834 1.00 94.50 254 GLN A CA 1
ATOM 1885 C C . GLN A 1 254 ? -24.599 25.563 21.352 1.00 94.50 254 GLN A C 1
ATOM 1887 O O . GLN A 1 254 ? -25.586 25.305 22.036 1.00 94.50 254 GLN A O 1
ATOM 1892 N N . TYR A 1 255 ? -23.388 25.704 21.897 1.00 95.88 255 TYR A N 1
ATOM 1893 C CA . TYR A 1 255 ? -23.150 25.562 23.332 1.00 95.88 255 TYR A CA 1
ATOM 1894 C C . TYR A 1 255 ? -23.829 26.692 24.114 1.00 95.88 255 TYR A C 1
ATOM 1896 O O . TYR A 1 255 ? -23.732 27.873 23.769 1.00 95.88 255 TYR A O 1
ATOM 1904 N N . GLU A 1 256 ? -24.516 26.316 25.188 1.00 95.12 256 GLU A N 1
ATOM 1905 C CA . GLU A 1 256 ? -25.186 27.233 26.100 1.00 95.12 256 GLU A CA 1
ATOM 1906 C C . GLU A 1 256 ? -24.691 27.034 27.531 1.00 95.12 256 GLU A C 1
ATOM 1908 O O . GLU A 1 256 ? -24.415 25.922 27.982 1.00 95.12 256 GLU A O 1
ATOM 1913 N N . GLU A 1 257 ? -24.680 28.123 28.298 1.00 94.94 257 GLU A N 1
ATOM 1914 C CA . GLU A 1 257 ? -24.521 28.022 29.742 1.00 94.94 257 GLU A CA 1
ATOM 1915 C C . GLU A 1 257 ? -25.634 27.147 30.345 1.00 94.94 257 GLU A C 1
ATOM 1917 O O . GLU A 1 257 ? -26.831 27.301 30.044 1.00 94.94 257 GLU A O 1
ATOM 1922 N N . GLY A 1 258 ? -25.220 26.224 31.210 1.00 95.88 258 GLY A N 1
ATOM 1923 C CA . GLY A 1 258 ? -26.068 25.231 31.853 1.00 95.88 258 GLY A CA 1
ATOM 1924 C C . GLY A 1 258 ? -26.153 23.893 31.121 1.00 95.88 258 GLY A C 1
ATOM 1925 O O . GLY A 1 258 ? -26.743 22.971 31.682 1.00 95.88 258 GLY A O 1
ATOM 1926 N N . ASP A 1 259 ? -25.612 23.767 29.903 1.00 97.88 259 ASP A N 1
ATOM 1927 C CA . ASP A 1 259 ? -25.536 22.474 29.215 1.00 97.88 259 ASP A CA 1
ATOM 1928 C C . ASP A 1 259 ? -24.814 21.426 30.065 1.00 97.88 259 ASP A C 1
ATOM 1930 O O . ASP A 1 259 ? -23.910 21.737 30.846 1.00 97.88 259 ASP A O 1
ATOM 1934 N N . LEU A 1 260 ? -25.242 20.174 29.924 1.00 97.56 260 LEU A N 1
ATOM 1935 C CA . LEU A 1 260 ? -24.808 19.085 30.789 1.00 97.56 260 LEU A CA 1
ATOM 1936 C C . LEU A 1 260 ? -23.742 18.258 30.080 1.00 97.56 260 LEU A C 1
ATOM 1938 O O . LEU A 1 260 ? -23.963 17.798 28.960 1.00 97.56 260 LEU A O 1
ATOM 1942 N N . LEU A 1 261 ? -22.629 18.013 30.767 1.00 97.75 261 LEU A N 1
ATOM 1943 C CA . LEU A 1 261 ? -21.695 16.949 30.425 1.00 97.75 261 LEU A CA 1
ATOM 1944 C C . LEU A 1 261 ? -22.195 15.664 31.084 1.00 97.75 261 LEU A C 1
ATOM 1946 O O . LEU A 1 261 ? -22.217 15.561 32.310 1.00 97.75 261 LEU A O 1
ATOM 1950 N N . ILE A 1 262 ? -22.617 14.700 30.275 1.00 97.62 262 ILE A N 1
ATOM 1951 C CA . ILE A 1 262 ? -23.047 13.377 30.723 1.00 97.62 262 ILE A CA 1
ATOM 1952 C C . ILE A 1 262 ? -21.883 12.408 30.562 1.00 97.62 262 ILE A C 1
ATOM 1954 O O . ILE A 1 262 ? -21.294 12.352 29.486 1.00 97.62 262 ILE A O 1
ATOM 1958 N N . SER A 1 263 ? -21.570 11.641 31.603 1.00 96.75 263 SER A N 1
ATOM 1959 C CA . SER A 1 263 ? -20.561 10.584 31.560 1.00 96.75 263 SER A CA 1
ATOM 1960 C C . SER A 1 263 ? -21.190 9.197 31.467 1.00 96.75 263 SER A C 1
ATOM 1962 O O . SER A 1 263 ? -22.263 8.948 32.025 1.00 96.75 263 SER A O 1
ATOM 1964 N N . LEU A 1 264 ? -20.493 8.287 30.788 1.00 96.50 264 LEU A N 1
ATOM 1965 C CA . LEU A 1 264 ? -20.764 6.854 30.756 1.00 96.50 264 LEU A CA 1
ATOM 1966 C C . LEU A 1 264 ? -19.598 6.091 31.384 1.00 96.50 264 LEU A C 1
ATOM 1968 O O . LEU A 1 264 ? -18.439 6.425 31.127 1.00 96.50 264 LEU A O 1
ATOM 1972 N N . PRO A 1 265 ? -19.876 5.054 32.190 1.00 95.50 265 PRO A N 1
ATOM 1973 C CA . PRO A 1 265 ? -18.828 4.321 32.881 1.00 95.50 265 PRO A CA 1
ATOM 1974 C C . PRO A 1 265 ? -18.012 3.468 31.906 1.00 95.50 265 PRO A C 1
ATOM 1976 O O . PRO A 1 265 ? -18.576 2.878 30.973 1.00 95.50 265 PRO A O 1
ATOM 1979 N N . ALA A 1 266 ? -16.708 3.382 32.160 1.00 94.50 266 ALA A N 1
ATOM 1980 C CA . ALA A 1 266 ? -15.805 2.405 31.551 1.00 94.50 266 ALA A CA 1
ATOM 1981 C C . ALA A 1 266 ? -15.974 1.022 32.207 1.00 94.50 266 ALA A C 1
ATOM 1983 O O . ALA A 1 266 ? -16.377 0.923 33.368 1.00 94.50 266 ALA A O 1
ATOM 1984 N N . SER A 1 267 ? -15.661 -0.047 31.473 1.00 90.62 267 SER A N 1
ATOM 1985 C CA . SER A 1 267 ? -15.542 -1.411 32.021 1.00 90.62 267 SER A CA 1
ATOM 1986 C C . SER A 1 267 ? -14.241 -1.595 32.811 1.00 90.62 267 SER A C 1
ATOM 1988 O O . SER A 1 267 ? -14.237 -2.241 33.853 1.00 90.62 267 SER A O 1
ATOM 1990 N N . GLY A 1 268 ? -13.156 -0.966 32.358 1.00 89.31 268 GLY A N 1
ATOM 1991 C CA . GLY A 1 268 ? -11.832 -1.033 32.966 1.00 89.31 268 GLY A CA 1
ATOM 1992 C C . GLY A 1 268 ? -10.896 0.020 32.375 1.00 89.31 268 GLY A C 1
ATOM 1993 O O . GLY A 1 268 ? -11.333 1.106 31.990 1.00 89.31 268 GLY A O 1
ATOM 1994 N N . LEU A 1 269 ? -9.605 -0.300 32.297 1.00 91.81 269 LEU A N 1
ATOM 1995 C CA . LEU A 1 269 ? -8.633 0.543 31.600 1.00 91.81 269 LEU A CA 1
ATOM 1996 C C . LEU A 1 269 ? -8.747 0.345 30.084 1.00 91.81 269 LEU A C 1
ATOM 1998 O O . LEU A 1 269 ? -8.792 -0.785 29.592 1.00 91.81 269 LEU A O 1
ATOM 2002 N N . HIS A 1 270 ? -8.766 1.457 29.355 1.00 92.25 270 HIS A N 1
ATOM 2003 C CA . HIS A 1 270 ? -8.679 1.458 27.894 1.00 92.25 270 HIS A CA 1
ATOM 2004 C C . HIS A 1 270 ? -7.237 1.203 27.436 1.00 92.25 270 HIS A C 1
ATOM 2006 O O . HIS A 1 270 ? -6.324 1.200 28.253 1.00 92.25 270 HIS A O 1
ATOM 2012 N N . CYS A 1 271 ? -7.029 0.962 26.141 1.00 87.56 271 CYS A N 1
ATOM 2013 C CA . CYS A 1 271 ? -5.725 0.580 25.585 1.00 87.56 271 CYS A CA 1
ATOM 2014 C C . CYS A 1 271 ? -4.616 1.631 25.764 1.00 87.56 271 CYS A C 1
ATOM 2016 O O . CYS A 1 271 ? -3.456 1.261 25.945 1.00 87.56 271 CYS A O 1
ATOM 2018 N N . ALA A 1 272 ? -4.961 2.917 25.731 1.00 84.06 272 ALA A N 1
ATOM 2019 C CA . ALA A 1 272 ? -4.014 4.008 25.945 1.00 84.06 272 ALA A CA 1
ATOM 2020 C C . ALA A 1 272 ? -3.517 4.063 27.406 1.00 84.06 272 ALA A C 1
ATOM 2022 O O . ALA A 1 272 ? -4.241 3.700 28.337 1.00 84.06 272 ALA A O 1
ATOM 2023 N N . GLY A 1 273 ? -2.261 4.480 27.608 1.00 80.81 273 GLY A N 1
ATOM 2024 C CA . GLY A 1 273 ? -1.621 4.550 28.929 1.00 80.81 273 GLY A CA 1
ATOM 2025 C C . GLY A 1 273 ? -1.025 3.226 29.426 1.00 80.81 273 GLY A C 1
ATOM 2026 O O . GLY A 1 273 ? -0.410 3.180 30.496 1.00 80.81 273 GLY A O 1
ATOM 2027 N N . PHE A 1 274 ? -1.192 2.121 28.682 1.00 87.56 274 PHE A N 1
ATOM 2028 C CA . PHE A 1 274 ? -0.640 0.820 29.076 1.00 87.56 274 PHE A CA 1
ATOM 2029 C C . PHE A 1 274 ? 0.888 0.768 29.002 1.00 87.56 274 PHE A C 1
ATOM 2031 O O . PHE A 1 274 ? 1.480 -0.032 29.728 1.00 87.56 274 PHE A O 1
ATOM 2038 N N . HIS A 1 275 ? 1.538 1.596 28.178 1.00 85.12 275 HIS A N 1
ATOM 2039 C CA . HIS A 1 275 ? 2.997 1.634 28.130 1.00 85.12 275 HIS A CA 1
ATOM 2040 C C . HIS A 1 275 ? 3.574 2.089 29.482 1.00 85.12 275 HIS A C 1
ATOM 2042 O O . HIS A 1 275 ? 4.271 1.312 30.152 1.00 85.12 275 HIS A O 1
ATOM 2048 N N . ALA A 1 276 ? 3.218 3.297 29.935 1.00 85.50 276 ALA A N 1
ATOM 2049 C CA . ALA A 1 276 ? 3.652 3.814 31.227 1.00 85.50 276 ALA A CA 1
ATOM 2050 C C . ALA A 1 276 ? 3.184 2.923 32.387 1.00 85.50 276 ALA A C 1
ATOM 2052 O O . ALA A 1 276 ? 3.944 2.686 33.331 1.00 85.50 276 ALA A O 1
ATOM 2053 N N . LEU A 1 277 ? 1.963 2.377 32.320 1.00 89.50 277 LEU A N 1
ATOM 2054 C CA . LEU A 1 277 ? 1.437 1.511 33.374 1.00 89.50 277 LEU A CA 1
ATOM 2055 C C . LEU A 1 277 ? 2.241 0.212 33.532 1.00 89.50 277 LEU A C 1
ATOM 2057 O O . LEU A 1 277 ? 2.616 -0.130 34.655 1.00 89.50 277 LEU A O 1
ATOM 2061 N N . LEU A 1 278 ? 2.523 -0.512 32.444 1.00 89.50 278 LEU A N 1
ATOM 2062 C CA . LEU A 1 278 ? 3.289 -1.762 32.518 1.00 89.50 278 LEU A CA 1
ATOM 2063 C C . LEU A 1 278 ? 4.714 -1.519 33.029 1.00 89.50 278 LEU A C 1
ATOM 2065 O O . LEU A 1 278 ? 5.205 -2.298 33.845 1.00 89.50 278 LEU A O 1
ATOM 2069 N N . LYS A 1 279 ? 5.341 -0.402 32.643 1.00 87.88 279 LYS A N 1
ATOM 2070 C CA . LYS A 1 279 ? 6.646 0.013 33.180 1.00 87.88 279 LYS A CA 1
ATOM 2071 C C . LYS A 1 279 ? 6.590 0.251 34.691 1.00 87.88 279 LYS A C 1
ATOM 2073 O O . LYS A 1 279 ? 7.491 -0.163 35.418 1.00 87.88 279 LYS A O 1
ATOM 2078 N N . GLN A 1 280 ? 5.521 0.873 35.194 1.00 90.19 280 GLN A N 1
ATOM 2079 C CA . GLN A 1 280 ? 5.337 1.073 36.635 1.00 90.19 280 GLN A CA 1
ATOM 2080 C C . GLN A 1 280 ? 5.084 -0.232 37.394 1.00 90.19 280 GLN A C 1
ATOM 2082 O O . GLN A 1 280 ? 5.592 -0.381 38.507 1.00 90.19 280 GLN A O 1
ATOM 2087 N N . LEU A 1 281 ? 4.335 -1.168 36.802 1.00 91.56 281 LEU A N 1
ATOM 2088 C CA . LEU A 1 281 ? 4.110 -2.506 37.357 1.00 91.56 281 LEU A CA 1
ATOM 2089 C C . LEU A 1 281 ? 5.428 -3.283 37.473 1.00 91.56 281 LEU A C 1
ATOM 2091 O O . LEU A 1 281 ? 5.713 -3.835 38.535 1.00 91.56 281 LEU A O 1
ATOM 2095 N N . GLU A 1 282 ? 6.260 -3.247 36.431 1.00 89.69 282 GLU A N 1
ATOM 2096 C CA . GLU A 1 282 ? 7.589 -3.867 36.419 1.00 89.69 282 GLU A CA 1
ATOM 2097 C C . GLU A 1 282 ? 8.524 -3.230 37.461 1.00 89.69 282 GLU A C 1
ATOM 2099 O O . GLU A 1 282 ? 9.117 -3.927 38.281 1.00 89.69 282 GLU A O 1
ATOM 2104 N N . MET A 1 283 ? 8.592 -1.894 37.523 1.00 88.69 283 MET A N 1
ATOM 2105 C CA . MET A 1 283 ? 9.387 -1.170 38.531 1.00 88.69 283 MET A CA 1
ATOM 2106 C C . MET A 1 283 ? 8.924 -1.411 39.976 1.00 88.69 283 MET A C 1
ATOM 2108 O O . MET A 1 283 ? 9.658 -1.113 40.922 1.00 88.69 283 MET A O 1
ATOM 2112 N N . ALA A 1 284 ? 7.678 -1.838 40.165 1.00 89.50 284 ALA A N 1
ATOM 2113 C CA . ALA A 1 284 ? 7.113 -2.180 41.463 1.00 89.50 284 ALA A CA 1
ATOM 2114 C C . ALA A 1 284 ? 7.182 -3.687 41.774 1.00 89.50 284 ALA A C 1
ATOM 2116 O O . ALA A 1 284 ? 6.715 -4.076 42.843 1.00 89.50 284 ALA A O 1
ATOM 2117 N N . ASP A 1 285 ? 7.776 -4.498 40.888 1.00 91.31 285 ASP A N 1
ATOM 2118 C CA . ASP A 1 285 ? 7.904 -5.957 41.020 1.00 91.31 285 ASP A CA 1
ATOM 2119 C C . ASP A 1 285 ? 6.547 -6.648 41.266 1.00 91.31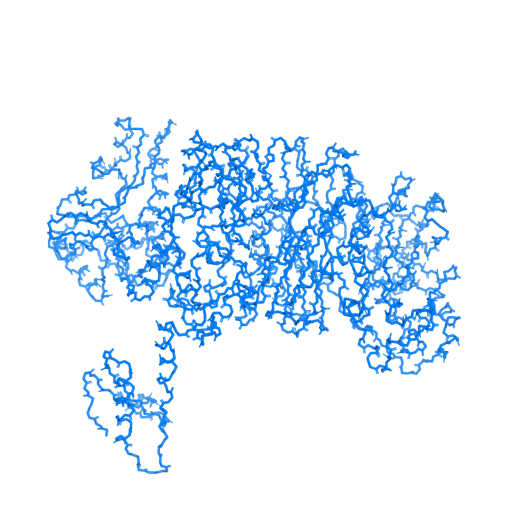 285 ASP A C 1
ATOM 2121 O O . ASP A 1 285 ? 6.388 -7.496 42.147 1.00 91.31 285 ASP A O 1
ATOM 2125 N N . ILE A 1 286 ? 5.516 -6.220 40.525 1.00 93.31 286 ILE A N 1
ATOM 2126 C CA . ILE A 1 286 ? 4.165 -6.777 40.638 1.00 93.31 286 ILE A CA 1
ATOM 2127 C C . ILE A 1 286 ? 4.029 -8.027 39.766 1.00 93.31 286 ILE A C 1
ATOM 2129 O O . ILE A 1 286 ? 4.102 -7.959 38.541 1.00 93.31 286 ILE A O 1
ATOM 2133 N N . ASP A 1 287 ? 3.728 -9.157 40.402 1.00 92.62 287 ASP A N 1
ATOM 2134 C CA . ASP A 1 287 ? 3.396 -10.405 39.717 1.00 92.62 287 ASP A CA 1
ATOM 2135 C C . ASP A 1 287 ? 1.958 -10.368 39.168 1.00 92.62 287 ASP A C 1
ATOM 2137 O O . ASP A 1 287 ? 0.985 -10.303 39.919 1.00 92.62 287 ASP A O 1
ATOM 2141 N N . LEU A 1 288 ? 1.812 -10.431 37.843 1.00 94.31 288 LEU A N 1
ATOM 2142 C CA . LEU A 1 288 ? 0.521 -10.380 37.145 1.00 94.31 288 LEU A CA 1
ATOM 2143 C C . LEU A 1 288 ? -0.231 -11.722 37.142 1.00 94.31 288 LEU A C 1
ATOM 2145 O O . LEU A 1 288 ? -1.393 -11.786 36.724 1.00 94.31 288 LEU A O 1
ATOM 2149 N N . THR A 1 289 ? 0.406 -12.799 37.605 1.00 94.31 289 THR A N 1
ATOM 2150 C CA . THR A 1 289 ? -0.181 -14.147 37.666 1.00 94.31 289 THR A CA 1
ATOM 2151 C C . THR A 1 289 ? -0.941 -14.413 38.965 1.00 94.31 289 THR A C 1
ATOM 2153 O O . THR A 1 289 ? -1.732 -15.357 39.037 1.00 94.31 289 THR A O 1
ATOM 2156 N N . VAL A 1 290 ? -0.769 -13.563 39.983 1.00 94.25 290 VAL A N 1
ATOM 2157 C CA . VAL A 1 290 ? -1.523 -13.657 41.240 1.00 94.25 290 VAL A CA 1
ATOM 2158 C C . VAL A 1 290 ? -2.995 -13.317 41.027 1.00 94.25 290 VAL A C 1
ATOM 2160 O O . VAL A 1 290 ? -3.355 -12.615 40.082 1.00 94.25 290 VAL A O 1
ATOM 2163 N N . LYS A 1 291 ? -3.863 -13.789 41.928 1.00 94.50 291 LYS A N 1
ATOM 2164 C CA . LYS A 1 291 ? -5.286 -13.425 41.917 1.00 94.50 291 LYS A CA 1
ATOM 2165 C C . LYS A 1 291 ? -5.467 -11.919 42.053 1.00 94.50 291 LYS A C 1
ATOM 2167 O O . LYS A 1 291 ? -4.781 -11.285 42.853 1.00 94.50 291 LYS A O 1
ATOM 2172 N N . CYS A 1 292 ? -6.407 -11.366 41.296 1.00 93.38 292 CYS A N 1
ATOM 2173 C CA . CYS A 1 292 ? -6.690 -9.945 41.375 1.00 93.38 292 CYS A CA 1
ATOM 2174 C C . CYS A 1 292 ? -7.294 -9.571 42.741 1.00 93.38 292 CYS A C 1
ATOM 2176 O O . CYS A 1 292 ? -8.102 -10.308 43.300 1.00 93.38 292 CYS A O 1
ATOM 2178 N N . GLU A 1 293 ? -6.903 -8.408 43.267 1.00 90.81 293 GLU A N 1
ATOM 2179 C CA . GLU A 1 293 ? -7.406 -7.850 44.535 1.00 90.81 293 GLU A CA 1
ATOM 2180 C C . GLU A 1 293 ? -8.605 -6.899 44.328 1.00 90.81 293 GLU A C 1
ATOM 2182 O O . GLU A 1 293 ? -9.096 -6.273 45.270 1.00 90.81 293 GLU A O 1
ATOM 2187 N N . PHE A 1 294 ? -9.045 -6.733 43.081 1.00 90.38 294 PHE A N 1
ATOM 2188 C CA . PHE A 1 294 ? -10.163 -5.890 42.675 1.00 90.38 294 PHE A CA 1
ATOM 2189 C C . PHE A 1 294 ? -10.888 -6.515 41.477 1.00 90.38 294 PHE A C 1
ATOM 2191 O O . PHE A 1 294 ? -10.350 -7.377 40.793 1.00 90.38 294 PHE A O 1
ATOM 2198 N N . GLY A 1 295 ? -12.109 -6.061 41.188 1.00 88.19 295 GLY A N 1
ATOM 2199 C CA . GLY A 1 295 ? -12.874 -6.600 40.060 1.00 88.19 295 GLY A CA 1
ATOM 2200 C C . GLY A 1 295 ? -13.248 -8.068 40.275 1.00 88.19 295 GLY A C 1
ATOM 2201 O O . GLY A 1 295 ? -13.838 -8.403 41.303 1.00 88.19 295 GLY A O 1
ATOM 2202 N N . ASP A 1 296 ? -12.940 -8.926 39.302 1.00 89.19 296 ASP A N 1
ATOM 2203 C CA . ASP A 1 296 ? -13.183 -10.365 39.385 1.00 89.19 296 ASP A CA 1
ATOM 2204 C C . ASP A 1 296 ? -12.008 -11.094 40.063 1.00 89.19 296 ASP A C 1
ATOM 2206 O O . ASP A 1 296 ? -11.004 -11.431 39.437 1.00 89.19 296 ASP A O 1
ATOM 2210 N N . GLU A 1 297 ? -12.159 -11.390 41.356 1.00 88.00 297 GLU A N 1
ATOM 2211 C CA . GLU A 1 297 ? -11.152 -12.087 42.176 1.00 88.00 297 GLU A CA 1
ATOM 2212 C C . GLU A 1 297 ? -10.903 -13.553 41.748 1.00 88.00 297 GLU A C 1
ATOM 2214 O O . GLU A 1 297 ? -10.022 -14.231 42.293 1.00 88.00 297 GLU A O 1
ATOM 2219 N N . THR A 1 298 ? -11.677 -14.083 40.789 1.00 92.62 298 THR A N 1
ATOM 2220 C CA . THR A 1 298 ? -11.408 -15.401 40.191 1.00 92.62 298 THR A CA 1
ATOM 2221 C C . THR A 1 298 ? -10.333 -15.349 39.107 1.00 92.62 298 THR A C 1
ATOM 2223 O O . THR A 1 298 ? -9.719 -16.380 38.824 1.00 92.62 298 THR A O 1
ATOM 2226 N N . LYS A 1 299 ? -10.065 -14.162 38.550 1.00 94.00 299 LYS A N 1
ATOM 2227 C CA . LYS A 1 299 ? -9.047 -13.920 37.526 1.00 94.00 299 LYS A CA 1
ATOM 2228 C C . LYS A 1 299 ? -7.694 -13.583 38.142 1.00 94.00 299 LYS A C 1
ATOM 2230 O O . LYS A 1 299 ? -7.595 -13.141 39.292 1.00 94.00 299 LYS A O 1
ATOM 2235 N N . THR A 1 300 ? -6.635 -13.750 37.355 1.00 96.06 300 THR A N 1
ATOM 2236 C CA . THR A 1 300 ? -5.344 -13.147 37.700 1.00 96.06 300 THR A CA 1
ATOM 2237 C C . THR A 1 300 ? -5.394 -11.627 37.527 1.00 96.06 300 THR A C 1
ATOM 2239 O O . THR A 1 300 ? -6.256 -11.097 36.821 1.00 96.06 300 THR A O 1
ATOM 2242 N N . LEU A 1 301 ? -4.459 -10.906 38.147 1.00 94.81 301 LEU A N 1
ATOM 2243 C CA . LEU A 1 301 ? -4.322 -9.463 37.967 1.00 94.81 301 LEU A CA 1
ATOM 2244 C C . LEU A 1 301 ? -4.157 -9.099 36.484 1.00 94.81 301 LEU A C 1
ATOM 2246 O O . LEU A 1 301 ? -4.853 -8.210 36.001 1.00 94.81 301 LEU A O 1
ATOM 2250 N N . GLY A 1 302 ? -3.306 -9.819 35.749 1.00 94.00 302 GLY A N 1
ATOM 2251 C CA . GLY A 1 302 ? -3.116 -9.595 34.316 1.00 94.00 302 GLY A CA 1
ATOM 2252 C C . GLY A 1 302 ? -4.391 -9.814 33.498 1.00 94.00 302 GLY A C 1
ATOM 2253 O O . GLY A 1 302 ? -4.757 -8.968 32.687 1.00 94.00 302 GLY A O 1
ATOM 2254 N N . GLN A 1 303 ? -5.143 -10.883 33.778 1.00 94.31 303 GLN A N 1
ATOM 2255 C CA . GLN A 1 303 ? -6.435 -11.134 33.128 1.00 94.31 303 GLN A CA 1
ATOM 2256 C C . GLN A 1 303 ? -7.475 -10.047 33.436 1.00 94.31 303 GLN A C 1
ATOM 2258 O O . GLN A 1 303 ? -8.258 -9.685 32.560 1.00 94.31 303 GLN A O 1
ATOM 2263 N N . GLN A 1 304 ? -7.490 -9.517 34.663 1.00 94.06 304 GLN A N 1
ATOM 2264 C CA . GLN A 1 304 ? -8.389 -8.430 35.056 1.00 94.06 304 GLN A CA 1
ATOM 2265 C C . GLN A 1 304 ? -8.002 -7.095 34.397 1.00 94.06 304 GLN A C 1
ATOM 2267 O O . GLN A 1 304 ? -8.878 -6.328 34.007 1.00 94.06 304 GLN A O 1
ATOM 2272 N N . LEU A 1 305 ? -6.707 -6.815 34.229 1.00 93.50 305 LEU A N 1
ATOM 2273 C CA . LEU A 1 305 ? -6.221 -5.646 33.486 1.00 93.50 305 LEU A CA 1
ATOM 2274 C C . LEU A 1 305 ? -6.535 -5.740 31.979 1.00 93.50 305 LEU A C 1
ATOM 2276 O O . LEU A 1 305 ? -6.721 -4.718 31.322 1.00 93.50 305 LEU A O 1
ATOM 2280 N N . CYS A 1 306 ? -6.665 -6.956 31.444 1.00 92.62 306 CYS A N 1
ATOM 2281 C CA . CYS A 1 306 ? -7.135 -7.232 30.084 1.00 92.62 306 CYS A CA 1
ATOM 2282 C C . CYS A 1 306 ? -8.663 -7.193 29.914 1.00 92.62 306 CYS A C 1
ATOM 2284 O O . CYS A 1 306 ? -9.159 -7.633 28.876 1.00 92.62 306 CYS A O 1
ATOM 2286 N N . GLU A 1 307 ? -9.430 -6.700 30.892 1.00 91.75 307 GLU A N 1
ATOM 2287 C CA . GLU A 1 307 ? -10.874 -6.536 30.710 1.00 91.75 307 GLU A CA 1
ATOM 2288 C C . GLU A 1 307 ? -11.152 -5.653 29.471 1.00 91.75 307 GLU A C 1
ATOM 2290 O O . GLU A 1 307 ? -10.536 -4.586 29.334 1.00 91.75 307 GLU A O 1
ATOM 2295 N N . PRO A 1 308 ? -12.007 -6.108 28.534 1.00 92.56 308 PRO A N 1
ATOM 2296 C CA . PRO A 1 308 ? -12.240 -5.395 27.286 1.00 92.56 308 PRO A CA 1
ATOM 2297 C C . PRO A 1 308 ? -12.982 -4.079 27.527 1.00 92.56 308 PRO A C 1
ATOM 2299 O O . PRO A 1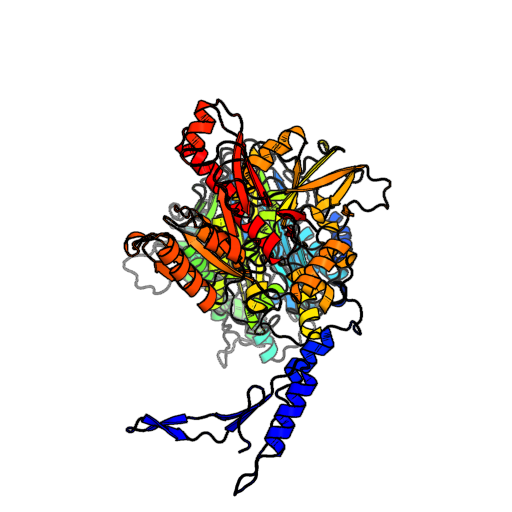 308 ? -13.870 -3.979 28.380 1.00 92.56 308 PRO A O 1
ATOM 2302 N N . SER A 1 309 ? -12.625 -3.073 26.740 1.00 94.31 309 SER A N 1
ATOM 2303 C CA . SER A 1 309 ? -13.231 -1.747 26.689 1.00 94.31 309 SER A CA 1
ATOM 2304 C C . SER A 1 309 ? -14.686 -1.863 26.262 1.00 94.31 309 SER A C 1
ATOM 2306 O O . SER A 1 309 ? -15.060 -2.720 25.465 1.00 94.31 309 SER A O 1
ATOM 2308 N N . ARG A 1 310 ? -15.542 -1.001 26.800 1.00 95.56 310 ARG A N 1
ATOM 2309 C CA . ARG A 1 310 ? -16.975 -1.040 26.511 1.00 95.56 310 ARG A CA 1
ATOM 2310 C C . ARG A 1 310 ? -17.280 -0.410 25.148 1.00 95.56 310 ARG A C 1
ATOM 2312 O O . ARG A 1 310 ? -16.717 0.622 24.798 1.00 95.56 310 ARG A O 1
ATOM 2319 N N . ILE A 1 311 ? -18.226 -0.994 24.411 1.00 97.75 311 ILE A N 1
ATOM 2320 C CA . ILE A 1 311 ? -18.774 -0.420 23.175 1.00 97.75 311 ILE A CA 1
ATOM 2321 C C . ILE A 1 311 ? -20.016 0.414 23.519 1.00 97.75 311 ILE A C 1
ATOM 2323 O O . ILE A 1 311 ? -20.953 -0.078 24.148 1.00 97.75 311 ILE A O 1
ATOM 2327 N N . TYR A 1 312 ? -20.043 1.682 23.094 1.00 97.69 312 TYR A N 1
ATOM 2328 C CA . TYR A 1 312 ? -21.129 2.626 23.427 1.00 97.69 312 TYR A CA 1
ATOM 2329 C C . TYR A 1 312 ? -22.125 2.871 22.281 1.00 97.69 312 TYR A C 1
ATOM 2331 O O . TYR A 1 312 ? -23.110 3.593 22.439 1.00 97.69 312 TYR A O 1
ATOM 2339 N N . VAL A 1 313 ? -21.896 2.256 21.120 1.00 98.00 313 VAL A N 1
ATOM 2340 C CA . VAL A 1 313 ? -22.558 2.588 19.847 1.00 98.00 313 VAL A CA 1
ATOM 2341 C C . VAL A 1 313 ? -24.084 2.587 19.944 1.00 98.00 313 VAL A C 1
ATOM 2343 O O . VAL A 1 313 ? -24.734 3.569 19.590 1.00 98.00 313 VAL A O 1
ATOM 2346 N N . LYS A 1 314 ? -24.685 1.517 20.472 1.00 96.38 314 LYS A N 1
ATOM 2347 C CA . LYS A 1 314 ? -26.148 1.361 20.487 1.00 96.38 314 LYS A CA 1
ATOM 2348 C C . LYS A 1 314 ? -26.866 2.458 21.282 1.00 96.38 314 LYS A C 1
ATOM 2350 O O . LYS A 1 314 ? -27.873 2.993 20.815 1.00 96.38 314 LYS A O 1
ATOM 2355 N N . GLU A 1 315 ? -26.379 2.768 22.481 1.00 95.56 315 GLU A N 1
ATOM 2356 C CA . GLU A 1 315 ? -26.996 3.753 23.379 1.00 95.56 315 GLU A CA 1
ATOM 2357 C C . GLU A 1 315 ? -26.742 5.193 22.919 1.00 95.56 315 GLU A C 1
ATOM 2359 O O . GLU A 1 315 ? -27.655 6.022 22.951 1.00 95.56 315 GLU A O 1
ATOM 2364 N N . VAL A 1 316 ? -25.549 5.470 22.388 1.00 97.44 316 VAL A N 1
ATOM 2365 C CA . VAL A 1 316 ? -25.196 6.786 21.841 1.00 97.44 316 VAL A CA 1
ATOM 2366 C C . VAL A 1 316 ? -25.986 7.091 20.566 1.00 97.44 316 VAL A C 1
ATOM 2368 O O . VAL A 1 316 ? -26.571 8.168 20.459 1.00 97.44 316 VAL A O 1
ATOM 2371 N N . LEU A 1 317 ? -26.103 6.142 19.629 1.00 96.94 317 LEU A N 1
ATOM 2372 C CA . LEU A 1 317 ? -26.919 6.329 18.422 1.00 96.94 317 LEU A CA 1
ATOM 2373 C C . LEU A 1 317 ? -28.409 6.484 18.745 1.00 96.94 317 LEU A C 1
ATOM 2375 O O . LEU A 1 317 ? -29.117 7.219 18.056 1.00 96.94 317 LEU A O 1
ATOM 2379 N N . ALA A 1 318 ? -28.906 5.819 19.794 1.00 96.56 318 ALA A N 1
ATOM 2380 C CA . ALA A 1 318 ? -30.264 6.052 20.274 1.00 96.56 318 ALA A CA 1
ATOM 2381 C C . ALA A 1 318 ? -30.442 7.490 20.774 1.00 96.56 318 ALA A C 1
ATOM 2383 O O . ALA A 1 318 ? -31.438 8.126 20.436 1.00 96.56 318 ALA A O 1
ATOM 2384 N N . LEU A 1 319 ? -29.472 8.024 21.520 1.00 97.19 319 LEU A N 1
ATOM 2385 C CA . LEU A 1 319 ? -29.526 9.403 21.996 1.00 97.19 319 LEU A CA 1
ATOM 2386 C C . LEU A 1 319 ? -29.418 10.426 20.861 1.00 97.19 319 LEU A C 1
ATOM 2388 O O . LEU A 1 319 ? -30.178 11.390 20.865 1.00 97.19 319 LEU A O 1
ATOM 2392 N N . LEU A 1 320 ? -28.527 10.215 19.888 1.00 96.69 320 LEU A N 1
ATOM 2393 C CA . LEU A 1 320 ? -28.341 11.111 18.738 1.00 96.69 320 LEU A CA 1
ATOM 2394 C C . LEU A 1 320 ? -29.619 11.290 17.901 1.00 96.69 320 LEU A C 1
ATOM 2396 O O . LEU A 1 320 ? -29.799 12.334 17.276 1.00 96.69 320 LEU A O 1
ATOM 2400 N N . ARG A 1 321 ? -30.522 10.299 17.907 1.00 95.38 321 ARG A N 1
ATOM 2401 C CA . ARG A 1 321 ? -31.835 10.394 17.246 1.00 95.38 321 ARG A CA 1
ATOM 2402 C C . ARG A 1 321 ? -32.843 11.261 18.005 1.00 95.38 321 ARG A C 1
ATOM 2404 O O . ARG A 1 321 ? -33.696 11.874 17.375 1.00 95.38 321 ARG A O 1
ATOM 2411 N N . GLU A 1 322 ? -32.740 11.323 19.330 1.00 95.75 322 GLU A N 1
ATOM 2412 C CA . GLU A 1 322 ? -33.757 11.925 20.211 1.00 95.75 322 GLU A CA 1
ATOM 2413 C C . GLU A 1 322 ? -33.312 13.248 20.858 1.00 95.75 322 GLU A C 1
ATOM 2415 O O . GLU A 1 322 ? -34.126 13.993 21.406 1.00 95.75 322 GLU A O 1
ATOM 2420 N N . CYS A 1 323 ? -32.014 13.546 20.847 1.00 93.50 323 CYS A N 1
ATOM 2421 C CA . CYS A 1 323 ? -31.426 14.698 21.519 1.00 93.50 323 CYS A CA 1
ATOM 2422 C C . CYS A 1 323 ? -30.366 15.347 20.625 1.00 93.50 323 CYS A C 1
ATOM 2424 O O . CYS A 1 323 ? -29.579 14.666 19.971 1.00 93.50 323 CYS A O 1
ATOM 2426 N N . ASP A 1 324 ? -30.319 16.680 20.624 1.00 94.19 324 ASP A N 1
ATOM 2427 C CA . ASP A 1 324 ? -29.309 17.441 19.885 1.00 94.19 324 ASP A CA 1
ATOM 2428 C C . ASP A 1 324 ? -27.984 17.445 20.656 1.00 94.19 324 ASP A C 1
ATOM 2430 O O . ASP A 1 324 ? -27.605 18.430 21.291 1.00 94.19 324 ASP A O 1
ATOM 2434 N N . VAL A 1 325 ? -27.322 16.286 20.674 1.00 97.56 325 VAL A N 1
ATOM 2435 C CA . VAL A 1 325 ? -25.987 16.130 21.255 1.00 97.56 325 VAL A CA 1
ATOM 2436 C C . VAL A 1 325 ? -25.045 17.112 20.558 1.00 97.56 325 VAL A C 1
ATOM 2438 O O . VAL A 1 325 ? -25.034 17.219 19.328 1.00 97.56 325 VAL A O 1
ATOM 2441 N N . LYS A 1 326 ? -24.282 17.861 21.357 1.00 97.38 326 LYS A N 1
ATOM 2442 C CA . LYS A 1 326 ? -23.428 18.956 20.881 1.00 97.38 326 LYS A CA 1
ATOM 2443 C C . LYS A 1 326 ? -21.974 18.530 20.726 1.00 97.38 326 LYS A C 1
ATOM 2445 O O . LYS A 1 326 ? -21.282 19.076 19.875 1.00 97.38 326 LYS A O 1
ATOM 2450 N N . ALA A 1 327 ? -21.520 17.556 21.507 1.00 97.88 327 ALA A N 1
ATOM 2451 C CA . ALA A 1 327 ? -20.222 16.912 21.342 1.00 97.88 327 ALA A CA 1
ATOM 2452 C C . ALA A 1 327 ? -20.194 15.557 22.039 1.00 97.88 327 ALA A C 1
ATOM 2454 O O . ALA A 1 327 ? -20.964 15.320 22.972 1.00 97.88 327 ALA A O 1
ATOM 2455 N N . ILE A 1 328 ? -19.276 14.712 21.587 1.00 97.62 328 ILE A N 1
ATOM 2456 C CA . ILE A 1 328 ? -18.967 13.397 22.134 1.00 97.62 328 ILE A CA 1
ATOM 2457 C C . ILE A 1 328 ? -17.440 13.316 22.220 1.00 97.62 328 ILE A C 1
ATOM 2459 O O . ILE A 1 328 ? -16.762 13.779 21.305 1.00 97.62 328 ILE A O 1
ATOM 2463 N N . SER A 1 329 ? -16.916 12.766 23.313 1.00 96.69 329 SER A N 1
ATOM 2464 C CA . SER A 1 329 ? -15.491 12.465 23.463 1.00 96.69 329 SER A CA 1
ATOM 2465 C C . SER A 1 329 ? -15.337 11.090 24.102 1.00 96.69 329 SER A C 1
ATOM 2467 O O . SER A 1 329 ? -15.900 10.834 25.175 1.00 96.69 329 SER A O 1
ATOM 2469 N N . HIS A 1 330 ? -14.629 10.197 23.418 1.00 96.19 330 HIS A N 1
ATOM 2470 C CA . HIS A 1 330 ? -14.220 8.907 23.951 1.00 96.19 330 HIS A CA 1
ATOM 2471 C C . HIS A 1 330 ? -12.942 9.121 24.770 1.00 96.19 330 HIS A C 1
ATOM 2473 O O . HIS A 1 330 ? -11.996 9.752 24.306 1.00 96.19 330 HIS A O 1
ATOM 2479 N N . ILE A 1 331 ? -12.925 8.650 26.018 1.00 95.06 331 ILE A N 1
ATOM 2480 C CA . ILE A 1 331 ? -11.804 8.913 26.922 1.00 95.06 331 ILE A CA 1
ATOM 2481 C C . ILE A 1 331 ? -10.717 7.868 26.684 1.00 95.06 331 ILE A C 1
ATOM 2483 O O . ILE A 1 331 ? -10.868 6.713 27.075 1.00 95.06 331 ILE A O 1
ATOM 2487 N N . THR A 1 332 ? -9.623 8.263 26.051 1.00 88.69 332 THR A N 1
ATOM 2488 C CA . THR A 1 332 ? -8.512 7.393 25.653 1.00 88.69 332 THR A CA 1
ATOM 2489 C C . THR A 1 332 ? -7.196 7.925 26.200 1.00 88.69 332 THR A C 1
ATOM 2491 O O . THR A 1 332 ? -6.603 7.282 27.060 1.00 88.69 332 THR A O 1
ATOM 2494 N N . THR A 1 333 ? -6.778 9.113 25.770 1.00 84.19 333 THR A N 1
ATOM 2495 C CA . THR A 1 333 ? -5.496 9.730 26.140 1.00 84.19 333 THR A CA 1
ATOM 2496 C C . THR A 1 333 ? -5.443 10.205 27.589 1.00 84.19 333 THR A C 1
ATOM 2498 O O . THR A 1 333 ? -4.362 10.343 28.151 1.00 84.19 333 THR A O 1
ATOM 2501 N N . GLY A 1 334 ? -6.609 10.425 28.195 1.00 91.06 334 GLY A N 1
ATOM 2502 C CA . GLY A 1 334 ? -6.760 10.811 29.589 1.00 91.06 334 GLY A CA 1
ATOM 2503 C C . GLY A 1 334 ? -8.029 11.624 29.788 1.00 91.06 334 GLY A C 1
ATOM 2504 O O . GLY A 1 334 ? -8.474 12.346 28.894 1.00 91.06 334 GLY A O 1
ATOM 2505 N N . LEU A 1 335 ? -8.632 11.536 30.974 1.00 94.50 335 LEU A N 1
ATOM 2506 C CA . LEU A 1 335 ? -9.904 12.205 31.237 1.00 94.50 335 LEU A CA 1
ATOM 2507 C C . LEU A 1 335 ? -9.843 13.720 30.999 1.00 94.50 335 LEU A C 1
ATOM 2509 O O . LEU A 1 335 ? -10.761 14.279 30.399 1.00 94.50 335 LEU A O 1
ATOM 2513 N N . LEU A 1 336 ? -8.795 14.395 31.477 1.00 94.31 336 LEU A N 1
ATOM 2514 C CA . LEU A 1 336 ? -8.680 15.846 31.325 1.00 94.31 336 LEU A CA 1
ATOM 2515 C C . LEU A 1 336 ? -8.382 16.273 29.884 1.00 94.31 336 LEU A C 1
ATOM 2517 O O . LEU A 1 336 ? -9.154 17.098 29.386 1.00 94.31 336 LEU A O 1
ATOM 2521 N N . PRO A 1 337 ? -7.363 15.725 29.190 1.00 91.94 337 PRO A N 1
ATOM 2522 C CA . PRO A 1 337 ? -7.117 16.049 27.784 1.00 91.94 337 PRO A CA 1
ATOM 2523 C C . PRO A 1 337 ? -8.343 15.828 26.882 1.00 91.94 337 PRO A C 1
ATOM 2525 O O . PRO A 1 337 ? -8.715 16.710 26.100 1.00 91.94 337 PRO A O 1
ATOM 2528 N N . ASP A 1 338 ? -9.037 14.696 27.037 1.00 93.31 338 ASP A N 1
ATOM 2529 C CA . ASP A 1 338 ? -10.163 14.344 26.169 1.00 93.31 338 ASP A CA 1
ATOM 2530 C C . ASP A 1 338 ? -11.418 15.181 26.444 1.00 93.31 338 ASP A C 1
ATOM 2532 O O . ASP A 1 338 ? -12.148 15.527 25.507 1.00 93.31 338 ASP A O 1
ATOM 2536 N N . VAL A 1 339 ? -11.671 15.564 27.702 1.00 95.69 339 VAL A N 1
ATOM 2537 C CA . VAL A 1 339 ? -12.739 16.523 28.026 1.00 95.69 339 VAL A CA 1
ATOM 2538 C C . VAL A 1 339 ? -12.368 17.913 27.512 1.00 95.69 339 VAL A C 1
ATOM 2540 O O . VAL A 1 339 ? -13.197 18.567 26.884 1.00 95.69 339 VAL A O 1
ATOM 2543 N N . GLN A 1 340 ? -11.130 18.360 27.725 1.00 93.94 340 GLN A N 1
ATOM 2544 C CA . GLN A 1 340 ? -10.636 19.680 27.319 1.00 93.94 340 GLN A CA 1
ATOM 2545 C C . GLN A 1 340 ? -10.845 19.954 25.830 1.00 93.94 340 GLN A C 1
ATOM 2547 O O . GLN A 1 340 ? -11.241 21.060 25.452 1.00 93.94 340 GLN A O 1
ATOM 2552 N N . ARG A 1 341 ? -10.674 18.930 24.996 1.00 91.25 341 ARG A N 1
ATOM 2553 C CA . ARG A 1 341 ? -10.898 18.984 23.548 1.00 91.25 341 ARG A CA 1
ATOM 2554 C C . ARG A 1 341 ? -12.303 19.449 23.164 1.00 91.25 341 ARG A C 1
ATOM 2556 O O . ARG A 1 341 ? -12.464 20.173 22.187 1.00 91.25 341 ARG A O 1
ATOM 2563 N N . ILE A 1 342 ? -13.325 19.069 23.930 1.00 94.75 342 ILE A N 1
ATOM 2564 C CA . ILE A 1 342 ? -14.728 19.380 23.619 1.00 94.75 342 ILE A CA 1
ATOM 2565 C C . ILE A 1 342 ? -15.269 20.611 24.362 1.00 94.75 342 ILE A C 1
ATOM 2567 O O . ILE A 1 342 ? -16.470 20.888 24.265 1.00 94.75 342 ILE A O 1
ATOM 2571 N N . ILE A 1 343 ? -14.415 21.364 25.072 1.00 94.62 343 ILE A N 1
ATOM 2572 C CA . ILE A 1 343 ? -14.783 22.612 25.758 1.00 94.62 343 ILE A CA 1
ATOM 2573 C C . ILE A 1 343 ? -14.192 23.827 25.015 1.00 94.62 343 ILE A C 1
ATOM 2575 O O . ILE A 1 343 ? -12.976 24.031 25.019 1.00 94.62 343 ILE A O 1
ATOM 2579 N N . PRO A 1 344 ? -15.034 24.689 24.412 1.00 90.69 344 PRO A N 1
ATOM 2580 C CA . PRO A 1 344 ? -14.587 25.915 23.750 1.00 90.69 344 PRO A CA 1
ATOM 2581 C C . PRO A 1 344 ? -13.831 26.870 24.692 1.00 90.69 344 PRO A C 1
ATOM 2583 O O . PRO A 1 344 ? -14.200 26.956 25.864 1.00 90.69 344 PRO A O 1
ATOM 2586 N N . PRO A 1 345 ? -12.838 27.650 24.211 1.00 89.00 345 PRO A N 1
ATOM 2587 C CA . PRO A 1 345 ? -11.990 28.505 25.057 1.00 89.00 345 PRO A CA 1
ATOM 2588 C C . PRO A 1 345 ? -12.725 29.519 25.949 1.00 89.00 345 PRO A C 1
ATOM 2590 O O . PRO A 1 345 ? -12.204 29.896 27.002 1.00 89.00 345 PRO A O 1
ATOM 2593 N N . ASP A 1 346 ? -13.914 29.964 25.535 1.00 90.00 346 ASP A N 1
ATOM 2594 C CA . ASP A 1 346 ? -14.798 30.910 26.233 1.00 90.00 346 ASP A CA 1
ATOM 2595 C C . ASP A 1 346 ? -15.717 30.247 27.278 1.00 90.00 346 ASP A C 1
ATOM 2597 O O . ASP A 1 346 ? -16.456 30.933 27.989 1.00 90.00 346 ASP A O 1
ATOM 2601 N N . HIS A 1 347 ? -15.651 28.923 27.401 1.00 92.44 347 HIS A N 1
ATOM 2602 C CA . HIS A 1 347 ? -16.393 28.135 28.373 1.00 92.44 347 HIS A CA 1
ATOM 2603 C C . HIS A 1 347 ? -15.456 27.510 29.405 1.00 92.44 347 HIS A C 1
ATOM 2605 O O . HIS A 1 347 ? -14.282 27.256 29.138 1.00 92.44 347 HIS A O 1
ATOM 2611 N N . GLU A 1 348 ? -15.998 27.249 30.586 1.00 93.50 348 GLU A N 1
ATOM 2612 C CA . GLU A 1 348 ? -15.371 26.498 31.668 1.00 93.50 348 GLU A CA 1
ATOM 2613 C C . GLU A 1 348 ? -16.335 25.417 32.169 1.00 93.50 348 GLU A C 1
ATOM 2615 O O . GLU A 1 348 ? -17.554 25.495 31.961 1.00 93.50 348 GLU A O 1
ATOM 2620 N N . ILE A 1 349 ? -15.797 24.395 32.827 1.00 94.94 349 ILE A N 1
ATOM 2621 C CA . ILE A 1 349 ? -16.600 23.311 33.388 1.00 94.94 349 ILE A CA 1
ATOM 2622 C C . ILE A 1 349 ? -16.019 22.823 34.713 1.00 94.94 349 ILE A C 1
ATOM 2624 O O . ILE A 1 349 ? -14.805 22.741 34.885 1.00 94.94 349 ILE A O 1
ATOM 2628 N N . SER A 1 350 ? -16.904 22.474 35.648 1.00 93.88 350 SER A N 1
ATOM 2629 C CA . SER A 1 350 ? -16.531 21.752 36.863 1.00 93.88 350 SER A CA 1
ATOM 2630 C C . SER A 1 350 ? -16.980 20.298 36.746 1.00 93.88 350 SER A C 1
ATOM 2632 O O . SER A 1 350 ? -18.166 20.044 36.531 1.00 93.88 350 SER A O 1
ATOM 2634 N N . LEU A 1 351 ? -16.021 19.379 36.844 1.00 95.69 351 LEU A N 1
ATOM 2635 C CA . LEU A 1 351 ? -16.207 17.933 36.817 1.00 95.69 351 LEU A CA 1
ATOM 2636 C C . LEU A 1 351 ? -16.349 17.421 38.249 1.00 95.69 351 LEU A C 1
ATOM 2638 O O . LEU A 1 351 ? -15.433 17.588 39.054 1.00 95.69 351 LEU A O 1
ATOM 2642 N N . ASP A 1 352 ? -17.482 16.811 38.574 1.00 94.94 352 ASP A N 1
ATOM 2643 C CA . ASP A 1 352 ? -17.816 16.395 39.935 1.00 94.94 352 ASP A CA 1
ATOM 2644 C C . ASP A 1 352 ? -17.931 14.869 40.049 1.00 94.94 352 ASP A C 1
ATOM 2646 O O . ASP A 1 352 ? -18.805 14.238 39.451 1.00 94.94 352 ASP A O 1
ATOM 2650 N N . PHE A 1 353 ? -17.049 14.270 40.853 1.00 93.88 353 PHE A N 1
ATOM 2651 C CA . PHE A 1 353 ? -17.043 12.835 41.140 1.00 93.88 353 PHE A CA 1
ATOM 2652 C C . PHE A 1 353 ? -17.956 12.410 42.301 1.00 93.88 353 PHE A C 1
ATOM 2654 O O . PHE A 1 353 ? -18.017 11.222 42.606 1.00 93.88 353 PHE A O 1
ATOM 2661 N N . GLY A 1 354 ? -18.679 13.328 42.949 1.00 88.19 354 GLY A N 1
ATOM 2662 C CA . GLY A 1 354 ? -19.446 13.051 44.170 1.00 88.19 354 GLY A CA 1
ATOM 2663 C C . GLY A 1 354 ? -20.463 11.909 44.033 1.00 88.19 354 GLY A C 1
ATOM 2664 O O . GLY A 1 354 ? -20.560 11.063 44.923 1.00 88.19 354 GLY A O 1
ATOM 2665 N N . ASP A 1 355 ? -21.161 11.842 42.895 1.00 83.69 355 ASP A N 1
ATOM 2666 C CA . ASP A 1 355 ? -22.140 10.789 42.574 1.00 83.69 355 ASP A CA 1
ATOM 2667 C C . ASP A 1 355 ? -21.551 9.637 41.732 1.00 83.69 355 ASP A C 1
ATOM 2669 O O . ASP A 1 355 ? -22.265 8.690 41.369 1.00 83.69 355 ASP A O 1
ATOM 2673 N N . LEU A 1 356 ? -20.260 9.711 41.390 1.00 87.94 356 LEU A N 1
ATOM 2674 C CA . LEU A 1 356 ? -19.566 8.717 40.581 1.00 87.94 356 LEU A CA 1
ATOM 2675 C C . LEU A 1 356 ? -18.837 7.710 41.464 1.00 87.94 356 LEU A C 1
ATOM 2677 O O . LEU A 1 356 ? -18.121 8.043 42.406 1.00 87.94 356 LEU A O 1
ATOM 2681 N N . LYS A 1 357 ? -18.984 6.432 41.119 1.00 85.25 357 LYS A N 1
ATOM 2682 C CA . LYS A 1 357 ? -18.213 5.370 41.754 1.00 85.25 357 LYS A CA 1
ATOM 2683 C C . LYS A 1 357 ? -16.894 5.213 41.011 1.00 85.25 357 LYS A C 1
ATOM 2685 O O . LYS A 1 357 ? -16.885 4.680 39.906 1.00 85.25 357 LYS A O 1
ATOM 2690 N N . ILE A 1 358 ? -15.796 5.615 41.643 1.00 88.81 358 ILE A N 1
ATOM 2691 C CA . ILE A 1 358 ? -14.454 5.361 41.116 1.00 88.81 358 ILE A CA 1
ATOM 2692 C C . ILE A 1 358 ? -14.162 3.853 41.223 1.00 88.81 358 ILE A C 1
ATOM 2694 O O . ILE A 1 358 ? -14.282 3.287 42.318 1.00 88.81 358 ILE A O 1
ATOM 2698 N N . PRO A 1 359 ? -13.829 3.167 40.113 1.00 91.38 359 PRO A N 1
ATOM 2699 C CA . PRO A 1 359 ? -13.503 1.746 40.141 1.00 91.38 359 PRO A CA 1
ATOM 2700 C C . PRO A 1 359 ? -12.298 1.431 41.034 1.00 91.38 359 PRO A C 1
ATOM 2702 O O . PRO A 1 359 ? -11.335 2.195 41.103 1.00 91.38 359 PRO A O 1
ATOM 2705 N N . ALA A 1 360 ? -12.331 0.262 41.681 1.00 92.25 360 ALA A N 1
ATOM 2706 C CA . ALA A 1 360 ? -11.335 -0.124 42.683 1.00 92.25 360 ALA A CA 1
ATOM 2707 C C . ALA A 1 360 ? -9.895 -0.178 42.145 1.00 92.25 360 ALA A C 1
ATOM 2709 O O . ALA A 1 360 ? -8.956 0.061 42.900 1.00 92.25 360 ALA A O 1
ATOM 2710 N N . ILE A 1 361 ? -9.728 -0.417 40.840 1.00 92.81 361 ILE A N 1
ATOM 2711 C CA . ILE A 1 361 ? -8.432 -0.386 40.157 1.00 92.81 361 ILE A CA 1
ATOM 2712 C C . ILE A 1 361 ? -7.692 0.941 40.354 1.00 92.81 361 ILE A C 1
ATOM 2714 O O . ILE A 1 361 ? -6.497 0.919 40.606 1.00 92.81 361 ILE A O 1
ATOM 2718 N N . TYR A 1 362 ? -8.366 2.094 40.335 1.00 93.31 362 TYR A N 1
ATOM 2719 C CA . TYR A 1 362 ? -7.684 3.378 40.536 1.00 93.31 362 TYR A CA 1
ATOM 2720 C C . TYR A 1 362 ? -7.202 3.536 41.974 1.00 93.31 362 TYR A C 1
ATOM 2722 O O . TYR A 1 362 ? -6.085 3.991 42.204 1.00 93.31 362 TYR A O 1
ATOM 2730 N N . GLY A 1 363 ? -7.993 3.076 42.947 1.00 92.69 363 GLY A N 1
ATOM 2731 C CA . GLY A 1 363 ? -7.535 3.003 44.331 1.00 92.69 363 GLY A CA 1
ATOM 2732 C C . GLY A 1 363 ? -6.358 2.040 44.502 1.00 92.69 363 GLY A C 1
ATOM 2733 O O . GLY A 1 363 ? -5.434 2.328 45.260 1.00 92.69 363 GLY A O 1
ATOM 2734 N N . TRP A 1 364 ? -6.352 0.929 43.763 1.00 93.12 364 TRP A N 1
ATOM 2735 C CA . TRP A 1 364 ? -5.245 -0.024 43.744 1.00 93.12 364 TRP A CA 1
ATOM 2736 C C . TRP A 1 364 ? -3.978 0.584 43.124 1.00 93.12 364 TRP A C 1
ATOM 2738 O O . TRP A 1 364 ? -2.907 0.476 43.715 1.00 93.12 364 TRP A O 1
ATOM 2748 N N . LEU A 1 365 ? -4.092 1.305 42.005 1.00 92.81 365 LEU A N 1
ATOM 2749 C CA . LEU A 1 365 ? -2.985 2.013 41.353 1.00 92.81 365 LEU A CA 1
ATOM 2750 C C . LEU A 1 365 ? -2.341 3.050 42.289 1.00 92.81 365 LEU A C 1
ATOM 2752 O O . LEU A 1 365 ? -1.118 3.103 42.417 1.00 92.81 365 LEU A O 1
ATOM 2756 N N . VAL A 1 366 ? -3.145 3.835 43.009 1.00 92.00 366 VAL A N 1
ATOM 2757 C CA . VAL A 1 366 ? -2.620 4.796 43.993 1.00 92.00 366 VAL A CA 1
ATOM 2758 C C . VAL A 1 366 ? -2.034 4.081 45.217 1.00 92.00 366 VAL A C 1
ATOM 2760 O O . VAL A 1 366 ? -0.940 4.414 45.668 1.00 92.00 366 VAL A O 1
ATOM 2763 N N . GLY A 1 367 ? -2.732 3.085 45.767 1.00 90.00 367 GLY A N 1
ATOM 2764 C CA . GLY A 1 367 ? -2.316 2.393 46.990 1.00 90.00 367 GLY A CA 1
ATOM 2765 C C . GLY A 1 367 ? -1.051 1.548 46.815 1.00 90.00 367 GLY A C 1
ATOM 2766 O O . GLY A 1 367 ? -0.128 1.635 47.631 1.00 90.00 367 GLY A O 1
ATOM 2767 N N . ARG A 1 368 ? -0.984 0.762 45.732 1.00 89.44 368 ARG A N 1
ATOM 2768 C CA . ARG A 1 368 ? 0.106 -0.184 45.449 1.00 89.44 368 ARG A CA 1
ATOM 2769 C C . ARG A 1 368 ? 1.245 0.429 44.644 1.00 89.44 368 ARG A C 1
ATOM 2771 O O . ARG A 1 368 ? 2.397 0.253 45.028 1.00 89.44 368 ARG A O 1
ATOM 2778 N N . LEU A 1 369 ? 0.944 1.165 43.570 1.00 90.06 369 LEU A N 1
ATOM 2779 C CA . LEU A 1 369 ? 1.974 1.750 42.694 1.00 90.06 369 LEU A CA 1
ATOM 2780 C C . LEU A 1 369 ? 2.375 3.173 43.088 1.00 90.06 369 LEU A C 1
ATOM 2782 O O . LEU A 1 369 ? 3.324 3.718 42.524 1.00 90.06 369 LEU A O 1
ATOM 2786 N N . ARG A 1 370 ? 1.687 3.769 44.072 1.00 90.19 370 ARG A N 1
ATOM 2787 C CA . ARG A 1 370 ? 1.927 5.145 44.533 1.00 90.19 370 ARG A CA 1
ATOM 2788 C C . ARG A 1 370 ? 1.761 6.176 43.416 1.00 90.19 370 ARG A C 1
ATOM 2790 O O . ARG A 1 370 ? 2.445 7.191 43.427 1.00 90.19 370 ARG A O 1
ATOM 2797 N N . LEU A 1 371 ? 0.865 5.943 42.456 1.00 91.56 371 LEU A N 1
ATOM 2798 C CA . LEU A 1 371 ? 0.589 6.927 41.405 1.00 91.56 371 LEU A CA 1
ATOM 2799 C C . LEU A 1 371 ? -0.134 8.153 41.971 1.00 91.56 371 LEU A C 1
ATOM 2801 O O . LEU A 1 371 ? -1.056 8.020 42.776 1.00 91.56 371 LEU A O 1
ATOM 2805 N N . ALA A 1 372 ? 0.278 9.347 41.545 1.00 92.12 372 ALA A N 1
ATOM 2806 C CA . ALA A 1 372 ? -0.385 10.584 41.943 1.00 92.12 372 ALA A CA 1
ATOM 2807 C C . ALA A 1 372 ? -1.803 10.682 41.341 1.00 92.12 372 ALA A C 1
ATOM 2809 O O . ALA A 1 372 ? -1.977 10.400 40.156 1.00 92.12 372 ALA A O 1
ATOM 2810 N N . PRO A 1 373 ? -2.826 11.147 42.085 1.00 92.75 373 PRO A N 1
ATOM 2811 C CA . PRO A 1 373 ? -4.175 11.312 41.536 1.00 92.75 373 PRO A CA 1
ATOM 2812 C C . PRO A 1 373 ? -4.222 12.149 40.250 1.00 92.75 373 PRO A C 1
ATOM 2814 O O . PRO A 1 373 ? -4.953 11.809 39.325 1.00 92.75 373 PRO A O 1
ATOM 2817 N N . GLN A 1 374 ? -3.401 13.200 40.166 1.00 92.44 374 GLN A N 1
ATOM 2818 C CA . GLN A 1 374 ? -3.330 14.063 38.987 1.00 92.44 374 GLN A CA 1
ATOM 2819 C C . GLN A 1 374 ? -2.899 13.292 37.731 1.00 92.44 374 GLN A C 1
ATOM 2821 O O . GLN A 1 374 ? -3.549 13.399 36.701 1.00 92.44 374 GLN A O 1
ATOM 2826 N N . THR A 1 375 ? -1.891 12.418 37.831 1.00 92.12 375 THR A N 1
ATOM 2827 C CA . THR A 1 375 ? -1.437 11.647 36.663 1.00 92.12 375 THR A CA 1
ATOM 2828 C C . THR A 1 375 ? -2.496 10.659 36.164 1.00 92.12 375 THR A C 1
ATOM 2830 O O . THR A 1 375 ? -2.557 10.397 34.967 1.00 92.12 375 THR A O 1
ATOM 2833 N N . LEU A 1 376 ? -3.387 10.168 37.040 1.00 93.44 376 LEU A N 1
ATOM 2834 C CA . LEU A 1 376 ? -4.520 9.342 36.611 1.00 93.44 376 LEU A CA 1
ATOM 2835 C C . LEU A 1 376 ? -5.505 10.153 35.761 1.00 93.44 376 LEU A C 1
ATOM 2837 O O . LEU A 1 376 ? -5.979 9.647 34.754 1.00 93.44 376 LEU A O 1
ATOM 2841 N N . LEU A 1 377 ? -5.798 11.397 36.154 1.00 94.06 377 LEU A N 1
ATOM 2842 C CA . LEU A 1 377 ? -6.679 12.295 35.400 1.00 94.06 377 LEU A CA 1
ATOM 2843 C C . LEU A 1 377 ? -6.083 12.694 34.045 1.00 94.06 377 LEU A C 1
ATOM 2845 O O . LEU A 1 377 ? -6.831 12.848 33.079 1.00 94.06 377 LEU A O 1
ATOM 2849 N N . ASP A 1 378 ? -4.762 12.849 33.990 1.00 91.50 378 ASP A N 1
ATOM 2850 C CA . ASP A 1 378 ? -4.050 13.276 32.786 1.00 91.50 378 ASP A CA 1
ATOM 2851 C C . ASP A 1 378 ? -3.829 12.136 31.784 1.00 91.50 378 ASP A C 1
ATOM 2853 O O . ASP A 1 378 ? -3.794 12.406 30.593 1.00 91.50 378 ASP A O 1
ATOM 2857 N N . ASN A 1 379 ? -3.714 10.881 32.245 1.00 90.62 379 ASN A N 1
ATOM 2858 C CA . ASN A 1 379 ? -3.273 9.755 31.402 1.00 90.62 379 ASN A CA 1
ATOM 2859 C C . ASN A 1 379 ? -4.253 8.574 31.338 1.00 90.62 379 ASN A C 1
ATOM 2861 O O . ASN A 1 379 ? -4.055 7.658 30.548 1.00 90.62 379 ASN A O 1
ATOM 2865 N N . LEU A 1 380 ? -5.275 8.520 32.201 1.00 93.06 380 LEU A N 1
ATOM 2866 C CA . LEU A 1 380 ? -6.219 7.400 32.266 1.00 93.06 380 LEU A CA 1
ATOM 2867 C C . LEU A 1 380 ? -7.672 7.885 32.269 1.00 93.06 380 LEU A C 1
ATOM 2869 O O . LEU A 1 380 ? -7.989 9.051 32.499 1.00 93.06 380 LEU A O 1
ATOM 2873 N N . ASN A 1 381 ? -8.589 6.941 32.054 1.00 94.19 381 ASN A N 1
ATOM 2874 C CA . ASN A 1 381 ? -10.012 7.243 31.912 1.00 94.19 381 ASN A CA 1
ATOM 2875 C C . ASN A 1 381 ? -10.760 7.478 33.249 1.00 94.19 381 ASN A C 1
ATOM 2877 O O . ASN A 1 381 ? -11.894 7.952 33.265 1.00 94.19 381 ASN A O 1
ATOM 2881 N N . CYS A 1 382 ? -10.130 7.169 34.390 1.00 94.44 382 CYS A N 1
ATOM 2882 C CA . CYS A 1 382 ? -10.685 7.361 35.740 1.00 94.44 382 CYS A CA 1
ATOM 2883 C C . CYS A 1 382 ? -12.098 6.773 35.965 1.00 94.44 382 CYS A C 1
ATOM 2885 O O . CYS A 1 382 ? -12.876 7.286 36.772 1.00 94.44 382 CYS A O 1
ATOM 2887 N N . GLY A 1 383 ? -12.429 5.677 35.275 1.00 93.69 383 GLY A N 1
ATOM 2888 C CA . GLY A 1 383 ? -13.720 4.992 35.350 1.00 93.69 383 GLY A CA 1
ATOM 2889 C C . GLY A 1 383 ? -14.791 5.561 34.421 1.00 93.69 383 GLY A C 1
ATOM 2890 O O . GLY A 1 383 ? -15.928 5.085 34.442 1.00 93.69 383 GLY A O 1
ATOM 2891 N N . ILE A 1 384 ? -14.445 6.552 33.604 1.00 96.06 384 ILE A N 1
ATOM 2892 C CA . ILE A 1 384 ? -15.327 7.203 32.640 1.00 96.06 384 ILE A CA 1
ATOM 2893 C C . ILE A 1 384 ? -14.851 6.832 31.246 1.00 96.06 384 ILE A C 1
ATOM 2895 O O . ILE A 1 384 ? -13.751 7.198 30.864 1.00 96.06 384 ILE A O 1
ATOM 2899 N N . GLY A 1 385 ? -15.665 6.114 30.479 1.00 95.81 385 GLY A N 1
ATOM 2900 C CA . GLY A 1 385 ? -15.253 5.684 29.144 1.00 95.81 385 GLY A CA 1
ATOM 2901 C C . GLY A 1 385 ? -15.660 6.653 28.043 1.00 95.81 385 GLY A C 1
ATOM 2902 O O . GLY A 1 385 ? -14.927 6.816 27.078 1.00 95.81 385 GLY A O 1
ATOM 2903 N N . LEU A 1 386 ? -16.797 7.336 28.183 1.00 97.50 386 LEU A N 1
ATOM 2904 C CA . LEU A 1 386 ? -17.279 8.284 27.178 1.00 97.50 386 LEU A CA 1
ATOM 2905 C C . LEU A 1 386 ? -18.022 9.439 27.845 1.00 97.50 386 LEU A C 1
ATOM 2907 O O . LEU A 1 386 ? -18.739 9.241 28.830 1.00 97.50 386 LEU A O 1
ATOM 2911 N N . VAL A 1 387 ? -17.873 10.643 27.298 1.00 97.94 387 VAL A N 1
ATOM 2912 C CA . VAL A 1 387 ? -18.599 11.836 27.742 1.00 97.94 387 VAL A CA 1
ATOM 2913 C C . VAL A 1 387 ? -19.316 12.520 26.585 1.00 97.94 387 VAL A C 1
ATOM 2915 O O . VAL A 1 387 ? -18.887 12.444 25.434 1.00 97.94 387 VAL A O 1
ATOM 2918 N N . MET A 1 388 ? -20.419 13.208 26.884 1.00 97.88 388 MET A N 1
ATOM 2919 C CA . MET A 1 388 ? -21.217 13.917 25.883 1.00 97.88 388 MET A CA 1
ATOM 2920 C C . MET A 1 388 ? -21.763 15.233 26.419 1.00 97.88 388 MET A C 1
ATOM 2922 O O . MET A 1 388 ? -22.220 15.289 27.558 1.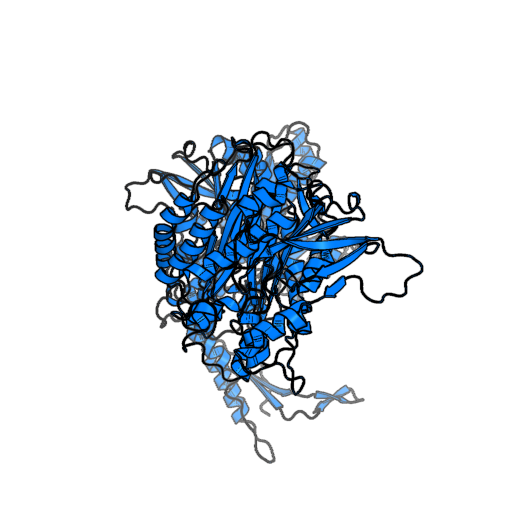00 97.88 388 MET A O 1
ATOM 2926 N N . ILE A 1 389 ? -21.799 16.265 25.576 1.00 98.19 389 ILE A N 1
ATOM 2927 C CA . ILE A 1 389 ? -22.505 17.515 25.876 1.00 98.19 389 ILE A CA 1
ATOM 2928 C C . ILE A 1 389 ? -23.925 17.438 25.331 1.00 98.19 389 ILE A C 1
ATOM 2930 O O . ILE A 1 389 ? -24.130 17.290 24.124 1.00 98.19 389 ILE A O 1
ATOM 2934 N N . VAL A 1 390 ? -24.908 17.592 26.216 1.00 98.00 390 VAL A N 1
ATOM 2935 C CA . VAL A 1 390 ? -26.331 17.640 25.863 1.00 98.00 390 VAL A CA 1
ATOM 2936 C C . VAL A 1 390 ? -26.971 18.950 26.330 1.00 98.00 390 VAL A C 1
ATOM 2938 O O . VAL A 1 390 ? -26.540 19.532 27.331 1.00 98.00 390 VAL A O 1
ATOM 2941 N N . PRO A 1 391 ? -28.042 19.414 25.659 1.00 97.62 391 PRO A N 1
ATOM 2942 C CA . PRO A 1 391 ? -28.790 20.580 26.101 1.00 97.62 391 PRO A CA 1
ATOM 2943 C C . PRO A 1 391 ? -29.274 20.431 27.548 1.00 97.62 391 PRO A C 1
ATOM 2945 O O . PRO A 1 391 ? -29.806 19.383 27.915 1.00 97.62 391 PRO A O 1
ATOM 2948 N N . LYS A 1 392 ? -29.225 21.504 28.343 1.00 95.56 392 LYS A N 1
ATOM 2949 C CA . LYS A 1 392 ? -29.696 21.515 29.752 1.00 95.56 392 LYS A CA 1
ATOM 2950 C C . LYS A 1 392 ? -31.130 21.032 29.991 1.00 95.56 392 LYS A C 1
ATOM 2952 O O . LYS A 1 392 ? -31.493 20.637 31.095 1.00 95.56 392 LYS A O 1
ATOM 2957 N N . ARG A 1 393 ? -31.966 21.085 28.951 1.00 94.38 393 ARG A N 1
ATOM 2958 C CA . ARG A 1 393 ? -33.367 20.630 28.967 1.00 94.38 393 ARG A CA 1
ATOM 2959 C C . ARG A 1 393 ? -33.534 19.169 28.534 1.00 94.38 393 ARG A C 1
ATOM 2961 O O . ARG A 1 393 ? -34.617 18.613 28.703 1.00 94.38 393 ARG A O 1
ATOM 2968 N N . CYS A 1 394 ? -32.498 18.549 27.969 1.00 94.38 394 CYS A N 1
ATOM 2969 C CA . CYS A 1 394 ? -32.534 17.163 27.524 1.00 94.38 394 CYS A CA 1
ATOM 2970 C C . CYS A 1 394 ? -32.546 16.248 28.754 1.00 94.38 394 CYS A C 1
ATOM 2972 O O . CYS A 1 394 ? -31.601 16.215 29.536 1.00 94.38 394 CYS A O 1
ATOM 2974 N N . THR A 1 395 ? -33.646 15.519 28.943 1.00 93.94 395 THR A N 1
ATOM 2975 C CA . THR A 1 395 ? -33.811 14.533 30.029 1.00 93.94 395 THR A CA 1
ATOM 2976 C C . THR A 1 395 ? -33.891 13.098 29.514 1.00 93.94 395 THR A C 1
ATOM 2978 O O . THR A 1 395 ? -33.743 12.163 30.299 1.00 93.94 395 THR A O 1
ATOM 2981 N N . VAL A 1 396 ? -34.058 12.925 28.198 1.00 95.12 396 VAL A N 1
ATOM 2982 C CA . VAL A 1 396 ? -34.197 11.630 27.514 1.00 95.12 396 VAL A CA 1
ATOM 2983 C C . VAL A 1 396 ? -32.971 10.734 27.726 1.00 95.12 396 VAL A C 1
ATOM 2985 O O . VAL A 1 396 ? -33.108 9.517 27.838 1.00 95.12 396 VAL A O 1
ATOM 2988 N N . TRP A 1 397 ? -31.782 11.320 27.901 1.00 95.06 397 TRP A N 1
ATOM 2989 C CA . TRP A 1 397 ? -30.552 10.577 28.199 1.00 95.06 397 TRP A CA 1
ATOM 2990 C C . TRP A 1 397 ? -30.675 9.664 29.429 1.00 95.06 397 TRP A C 1
ATOM 2992 O O . TRP A 1 397 ? -30.088 8.587 29.437 1.00 95.06 397 TRP A O 1
ATOM 3002 N N . LYS A 1 398 ? -31.495 10.026 30.430 1.00 93.69 398 LYS A N 1
ATOM 3003 C CA . LYS A 1 398 ? -31.723 9.205 31.635 1.00 93.69 398 LYS A CA 1
ATOM 3004 C C . LYS A 1 398 ? -32.378 7.860 31.322 1.00 93.69 398 LYS A C 1
ATOM 3006 O O . LYS A 1 398 ? -32.223 6.918 32.089 1.00 93.69 398 LYS A O 1
ATOM 3011 N N . GLN A 1 399 ? -33.154 7.798 30.240 1.00 93.06 399 GLN A N 1
ATOM 3012 C CA . GLN A 1 399 ? -33.834 6.582 29.799 1.00 93.06 399 GLN A CA 1
ATOM 3013 C C . GLN A 1 399 ? -32.972 5.778 28.822 1.00 93.06 399 GLN A C 1
ATOM 3015 O O . GLN A 1 399 ? -33.014 4.552 28.854 1.00 93.06 399 GLN A O 1
ATOM 3020 N N . LEU A 1 400 ? -32.194 6.455 27.969 1.00 94.31 400 LEU A N 1
ATOM 3021 C CA . LEU A 1 400 ? -31.467 5.813 26.869 1.00 94.31 400 LEU A CA 1
ATOM 3022 C C . LEU A 1 400 ? -30.068 5.302 27.236 1.00 94.31 400 LEU A C 1
ATOM 3024 O O . LEU A 1 400 ? -29.636 4.306 26.668 1.00 94.31 400 LEU A O 1
ATOM 3028 N N . LEU A 1 401 ? -29.365 5.954 28.165 1.00 89.50 401 LEU A N 1
ATOM 3029 C CA . LEU A 1 401 ? -27.938 5.706 28.420 1.00 89.50 401 LEU A CA 1
ATOM 3030 C C . LEU A 1 401 ? -27.639 4.721 29.570 1.00 89.50 401 LEU A C 1
ATOM 3032 O O . LEU A 1 401 ? -26.529 4.667 30.101 1.00 89.50 401 LEU A O 1
ATOM 3036 N N . GLY A 1 402 ? -28.639 3.942 29.984 1.00 81.44 402 GLY A N 1
ATOM 3037 C CA . GLY A 1 402 ? -28.517 2.994 31.090 1.00 81.44 402 GLY A CA 1
ATOM 3038 C C . GLY A 1 402 ? -28.344 3.654 32.468 1.00 81.44 402 GLY A C 1
ATOM 3039 O O . GLY A 1 402 ? -28.166 4.862 32.613 1.00 81.44 402 GLY A O 1
ATOM 3040 N N . SER A 1 403 ? -28.396 2.844 33.529 1.00 80.81 403 SER A N 1
ATOM 3041 C CA . SER A 1 403 ? -28.352 3.332 34.921 1.00 80.81 403 SER A CA 1
ATOM 3042 C C . SER A 1 403 ? -26.991 3.890 35.355 1.00 80.81 403 SER A C 1
ATOM 3044 O O . SER A 1 403 ? -26.895 4.519 36.411 1.00 80.81 403 SER A O 1
ATOM 3046 N N . GLY A 1 404 ? -25.940 3.627 34.574 1.00 86.38 404 GLY A N 1
ATOM 3047 C CA . GLY A 1 404 ? -24.582 4.101 34.829 1.00 86.38 404 GLY A CA 1
ATOM 3048 C C . GLY A 1 404 ? -24.335 5.549 34.404 1.00 86.38 404 GLY A C 1
ATOM 3049 O O . GLY A 1 404 ? -23.378 6.142 34.888 1.00 86.38 404 GLY A O 1
ATOM 3050 N N . ALA A 1 405 ? -25.182 6.126 33.546 1.00 94.19 405 ALA A N 1
ATOM 3051 C CA . ALA A 1 405 ? -25.004 7.489 33.062 1.00 94.19 405 ALA A CA 1
ATOM 3052 C C . ALA A 1 405 ? -25.262 8.532 34.159 1.00 94.19 405 ALA A C 1
ATOM 3054 O O . ALA A 1 405 ? -26.270 8.459 34.874 1.00 94.19 405 ALA A O 1
ATOM 3055 N N . LYS A 1 406 ? -24.382 9.531 34.279 1.00 95.25 406 LYS A N 1
ATOM 3056 C CA . LYS A 1 406 ? -24.485 10.595 35.294 1.00 95.25 406 LYS A CA 1
ATOM 3057 C C . LYS A 1 406 ? -24.199 11.964 34.700 1.00 95.25 406 LYS A C 1
ATOM 3059 O O . LYS A 1 406 ? -23.453 12.088 33.737 1.00 95.25 406 LYS A O 1
ATOM 3064 N N . VAL A 1 407 ? -24.777 13.001 35.306 1.00 95.75 407 VAL A N 1
ATOM 3065 C CA . VAL A 1 407 ? -24.314 14.371 35.066 1.00 95.75 407 VAL A CA 1
ATOM 3066 C C . VAL A 1 407 ? -22.956 14.492 35.735 1.00 95.75 407 VAL A C 1
ATOM 3068 O O . VAL A 1 407 ? -22.861 14.345 36.948 1.00 95.75 407 VAL A O 1
ATOM 3071 N N . PHE A 1 408 ? -21.927 14.720 34.934 1.00 95.75 408 PHE A N 1
ATOM 3072 C CA . PHE A 1 408 ? -20.551 14.820 35.392 1.00 95.75 408 PHE A CA 1
ATOM 3073 C C . PHE A 1 408 ? -20.082 16.267 35.510 1.00 95.75 408 PHE A C 1
ATOM 3075 O O . PHE A 1 408 ? -19.239 16.579 36.341 1.00 95.75 408 PHE A O 1
ATOM 3082 N N . GLY A 1 409 ? -20.659 17.167 34.720 1.00 95.75 409 GLY A N 1
ATOM 3083 C CA . GLY A 1 409 ? -20.370 18.589 34.815 1.00 95.75 409 GLY A CA 1
ATOM 3084 C C . GLY A 1 409 ? -21.445 19.449 34.173 1.00 95.75 409 GLY A C 1
ATOM 3085 O O . GLY A 1 409 ? -22.323 18.960 33.458 1.00 95.75 409 GLY A O 1
ATOM 3086 N N . VAL A 1 410 ? -21.370 20.748 34.446 1.00 95.75 410 VAL A N 1
ATOM 3087 C CA . VAL A 1 410 ? -22.269 21.762 33.885 1.00 95.75 410 VAL A CA 1
ATOM 3088 C C . VAL A 1 410 ? -21.429 22.872 33.269 1.00 95.75 410 VAL A C 1
ATOM 3090 O O . VAL A 1 410 ? -20.587 23.461 33.949 1.00 95.75 410 VAL A O 1
ATOM 3093 N N . LEU A 1 411 ? -21.665 23.151 31.988 1.00 95.12 411 LEU A N 1
ATOM 3094 C CA . LEU A 1 411 ? -20.982 24.201 31.238 1.00 95.12 411 LEU A CA 1
ATOM 3095 C C . LEU A 1 411 ? -21.323 25.589 31.786 1.00 95.12 411 LEU A C 1
ATOM 3097 O O . LEU A 1 411 ? -22.495 25.922 31.991 1.00 95.12 411 LEU A O 1
ATOM 3101 N N . LYS A 1 412 ? -20.297 26.422 31.952 1.00 93.69 412 LYS A N 1
ATOM 3102 C CA . LYS A 1 412 ? -20.409 27.840 32.309 1.00 93.69 412 LYS A CA 1
ATOM 3103 C C . LYS A 1 412 ? -19.640 28.697 31.314 1.00 93.69 412 LYS A C 1
ATOM 3105 O O . LYS A 1 412 ? -18.667 28.242 30.719 1.00 93.69 412 LYS A O 1
ATOM 3110 N N . ARG A 1 413 ? -20.067 29.946 31.125 1.00 88.38 413 ARG A N 1
ATOM 3111 C CA . ARG A 1 413 ? -19.289 30.928 30.360 1.00 88.38 413 ARG A CA 1
ATOM 3112 C C . ARG A 1 413 ? -18.237 31.567 31.257 1.00 88.38 413 ARG A C 1
ATOM 3114 O O . ARG A 1 413 ? -18.558 31.984 32.369 1.00 88.38 413 ARG A O 1
ATOM 3121 N N . LYS A 1 414 ? -17.007 31.700 30.757 1.00 83.75 414 LYS A N 1
ATOM 3122 C CA . LYS A 1 414 ? -15.936 32.392 31.485 1.00 83.75 414 LYS A CA 1
ATOM 3123 C C . LYS A 1 414 ? -16.296 33.866 31.672 1.00 83.75 414 LYS A C 1
ATOM 3125 O O . LYS A 1 414 ? -16.608 34.569 30.710 1.00 83.75 414 LYS A O 1
ATOM 3130 N N . MET A 1 415 ? -16.217 34.365 32.904 1.00 70.62 415 MET A N 1
ATOM 3131 C CA . MET A 1 415 ? -16.359 35.799 33.172 1.00 70.62 415 MET A CA 1
ATOM 3132 C C . MET A 1 415 ? -15.041 36.523 32.871 1.00 70.62 415 MET A C 1
ATOM 3134 O O . MET A 1 415 ? -14.009 36.180 33.439 1.00 70.62 415 MET A O 1
ATOM 3138 N N . HIS A 1 416 ? -15.074 37.584 32.055 1.00 61.69 416 HIS A N 1
ATOM 3139 C CA . HIS A 1 416 ? -13.887 38.387 31.707 1.00 61.69 416 HIS A CA 1
ATOM 3140 C C . HIS A 1 416 ? -13.136 38.992 32.914 1.00 61.69 416 HIS A C 1
ATOM 3142 O O . HIS A 1 416 ? -11.987 39.399 32.773 1.00 61.69 416 HIS A O 1
ATOM 3148 N N . SER A 1 417 ? -13.766 39.063 34.090 1.00 54.09 417 SER A N 1
ATOM 3149 C CA . SER A 1 417 ? -13.189 39.594 35.332 1.00 54.09 417 SER A CA 1
ATOM 3150 C C . SER A 1 417 ? -12.572 38.532 36.253 1.00 54.09 417 SER A C 1
ATOM 3152 O O . SER A 1 417 ? -12.086 38.884 37.326 1.00 54.09 417 SER A O 1
ATOM 3154 N N . CYS A 1 418 ? -12.622 37.245 35.892 1.00 48.03 418 CYS A N 1
ATOM 3155 C CA . CYS A 1 418 ? -12.108 36.158 36.722 1.00 48.03 418 CYS A CA 1
ATOM 3156 C C . CYS A 1 418 ? -10.718 35.719 36.240 1.00 48.03 418 CYS A C 1
ATOM 3158 O O . CYS A 1 418 ? -10.558 35.254 35.117 1.00 48.03 418 CYS A O 1
ATOM 3160 N N . HIS A 1 419 ? -9.709 35.831 37.106 1.00 48.50 419 HIS A N 1
ATOM 3161 C CA . HIS A 1 419 ? -8.357 35.307 36.877 1.00 48.50 419 HIS A CA 1
ATOM 3162 C C . HIS A 1 419 ? -8.235 33.797 37.171 1.00 48.50 419 HIS A C 1
ATOM 3164 O O . HIS A 1 419 ? -7.143 33.334 37.501 1.00 48.50 419 HIS A O 1
ATOM 3170 N N . GLN A 1 420 ? -9.323 33.015 37.116 1.00 50.50 420 GLN A N 1
ATOM 3171 C CA . GLN A 1 420 ? -9.212 31.563 37.297 1.00 50.50 420 GLN A CA 1
ATOM 3172 C C . GLN A 1 420 ? -8.281 30.980 36.224 1.00 50.50 420 GLN A C 1
ATOM 3174 O O . GLN A 1 420 ? -8.491 31.168 35.029 1.00 50.50 420 GLN A O 1
ATOM 3179 N N . GLN A 1 421 ? -7.220 30.306 36.678 1.00 56.34 421 GLN A N 1
ATOM 3180 C CA . GLN A 1 421 ? -6.124 29.837 35.825 1.00 56.34 421 GLN A CA 1
ATOM 3181 C C . GLN A 1 421 ? -6.479 28.620 34.951 1.00 56.34 421 GLN A C 1
ATOM 3183 O O . GLN A 1 421 ? -5.770 28.380 33.980 1.00 56.34 421 GLN A O 1
ATOM 3188 N N . HIS A 1 422 ? -7.546 27.865 35.251 1.00 69.19 422 HIS A N 1
ATOM 3189 C CA . HIS A 1 422 ? -7.820 26.570 34.609 1.00 69.19 422 HIS A CA 1
ATOM 3190 C C . HIS A 1 422 ? -9.248 26.494 34.052 1.00 69.19 422 HIS A C 1
ATOM 3192 O O . HIS A 1 422 ? -10.203 26.878 34.720 1.00 69.19 422 HIS A O 1
ATOM 3198 N N . GLN A 1 423 ? -9.388 25.999 32.817 1.00 87.44 423 GLN A N 1
ATOM 3199 C CA . GLN A 1 423 ? -10.668 25.861 32.108 1.00 87.44 423 GLN A CA 1
ATOM 3200 C C . GLN A 1 423 ? -11.540 24.708 32.635 1.00 87.44 423 GLN A C 1
ATOM 3202 O O . GLN A 1 423 ? -12.764 24.742 32.492 1.00 87.44 423 GLN A O 1
ATOM 3207 N N . ILE A 1 424 ? -10.909 23.707 33.247 1.00 93.00 424 ILE A N 1
ATOM 3208 C CA . ILE A 1 424 ? -11.555 22.550 33.860 1.00 93.00 424 ILE A CA 1
ATOM 3209 C C . ILE A 1 424 ? -11.188 22.519 35.344 1.00 93.00 424 ILE A C 1
ATOM 3211 O O . ILE A 1 424 ? -10.012 22.562 35.698 1.00 93.00 424 ILE A O 1
ATOM 3215 N N . GLU A 1 425 ? -12.195 22.419 36.210 1.00 92.88 425 GLU A N 1
ATOM 3216 C CA . GLU A 1 425 ? -12.031 22.232 37.654 1.00 92.88 425 GLU A CA 1
ATOM 3217 C C . GLU A 1 425 ? -12.528 20.836 38.051 1.00 92.88 425 GLU A C 1
ATOM 3219 O O . GLU A 1 425 ? -13.694 20.520 37.832 1.00 92.88 425 GLU A O 1
ATOM 3224 N N . VAL A 1 426 ? -11.688 20.012 38.679 1.00 94.69 426 VAL A N 1
ATOM 3225 C CA . VAL A 1 426 ? -12.089 18.683 39.174 1.00 94.69 426 VAL A CA 1
ATOM 3226 C C . VAL A 1 426 ? -12.412 18.740 40.663 1.00 94.69 426 VAL A C 1
ATOM 3228 O O . VAL A 1 426 ? -11.617 19.238 41.458 1.00 94.69 426 VAL A O 1
ATOM 3231 N N . ARG A 1 427 ? -13.565 18.192 41.054 1.00 94.62 427 ARG A N 1
ATOM 3232 C CA . ARG A 1 427 ? -14.045 18.124 42.440 1.00 94.62 427 ARG A CA 1
ATOM 3233 C C . ARG A 1 427 ? -14.305 16.689 42.868 1.00 94.62 427 ARG A C 1
ATOM 3235 O O . ARG A 1 427 ? -14.684 15.846 42.058 1.00 94.62 427 ARG A O 1
ATOM 3242 N N . ASN A 1 428 ? -14.116 16.426 44.161 1.00 93.88 428 ASN A N 1
ATOM 3243 C CA . ASN A 1 428 ? -14.436 15.161 44.834 1.00 93.88 428 ASN A CA 1
ATOM 3244 C C . ASN A 1 428 ? -13.705 13.912 44.295 1.00 93.88 428 ASN A C 1
ATOM 3246 O O . ASN A 1 428 ? -13.969 12.804 44.755 1.00 93.88 428 ASN A O 1
ATOM 3250 N N . PHE A 1 429 ? -12.761 14.057 43.357 1.00 94.12 429 PHE A N 1
ATOM 3251 C CA . PHE A 1 429 ? -12.010 12.926 42.806 1.00 94.12 429 PHE A CA 1
ATOM 3252 C C . PHE A 1 429 ? -11.090 12.286 43.850 1.00 94.12 429 PHE A C 1
ATOM 3254 O O . PHE A 1 429 ? -11.139 11.077 44.052 1.00 94.12 429 PHE A O 1
ATOM 3261 N N . VAL A 1 430 ? -10.293 13.097 44.556 1.00 91.38 430 VAL A N 1
ATOM 3262 C CA . VAL A 1 430 ? -9.380 12.611 45.607 1.00 91.38 430 VAL A CA 1
ATOM 3263 C C . VAL A 1 430 ? -10.166 11.994 46.764 1.00 91.38 430 VAL A C 1
ATOM 3265 O O . VAL A 1 430 ? -9.863 10.881 47.173 1.00 91.38 430 VAL A O 1
ATOM 3268 N N . GLU A 1 431 ? -11.238 12.646 47.217 1.00 90.12 431 GLU A N 1
ATOM 3269 C CA . GLU A 1 431 ? -12.124 12.108 48.262 1.00 90.12 431 GLU A CA 1
ATOM 3270 C C . GLU A 1 431 ? -12.791 10.786 47.837 1.00 90.12 431 GLU A C 1
ATOM 3272 O O . GLU A 1 431 ? -12.950 9.856 48.632 1.00 90.12 431 GLU A O 1
ATOM 3277 N N . GLY A 1 432 ? -13.188 10.675 46.565 1.00 88.06 432 GLY A N 1
ATOM 3278 C CA . GLY A 1 432 ? -13.702 9.435 45.987 1.00 88.06 432 GLY A CA 1
ATOM 3279 C C . GLY A 1 432 ? -12.638 8.334 45.930 1.00 88.06 432 GLY A C 1
ATOM 3280 O O . GLY A 1 432 ? -12.938 7.174 46.221 1.00 88.06 432 GLY A O 1
ATOM 3281 N N . LEU A 1 433 ? -11.396 8.695 45.592 1.00 89.44 433 LEU A N 1
ATOM 3282 C CA . LEU A 1 433 ? -10.256 7.784 45.553 1.00 89.44 433 LEU A CA 1
ATOM 3283 C C . LEU A 1 433 ? -9.911 7.266 46.947 1.00 89.44 433 LEU A C 1
ATOM 3285 O O . LEU A 1 433 ? -9.717 6.064 47.100 1.00 89.44 433 LEU A O 1
ATOM 3289 N N . GLU A 1 434 ? -9.879 8.127 47.965 1.00 87.75 434 GLU A N 1
ATOM 3290 C CA . GLU A 1 434 ? -9.557 7.753 49.349 1.00 87.75 434 GLU A CA 1
ATOM 3291 C C . GLU A 1 434 ? -10.433 6.598 49.846 1.00 87.75 434 GLU A C 1
ATOM 3293 O O . GLU A 1 434 ? -9.907 5.600 50.343 1.00 87.75 434 GLU A O 1
ATOM 3298 N N . LYS A 1 435 ? -11.745 6.655 49.574 1.00 84.38 435 LYS A N 1
ATOM 3299 C CA . LYS A 1 435 ? -12.696 5.572 49.893 1.00 84.38 435 LYS A CA 1
ATOM 3300 C C . LYS A 1 435 ? -12.327 4.236 49.241 1.00 84.38 435 LYS A C 1
ATOM 3302 O O . LYS A 1 435 ? -12.634 3.174 49.781 1.00 84.38 435 LYS A O 1
ATOM 3307 N N . SER A 1 436 ? -11.699 4.270 48.067 1.00 84.25 436 SER A N 1
ATOM 3308 C CA . SER A 1 436 ? -11.232 3.074 47.366 1.00 84.25 436 SER A CA 1
ATOM 3309 C C . SER A 1 436 ? -9.844 2.614 47.827 1.00 84.25 436 SER A C 1
ATOM 3311 O O . SER A 1 436 ? -9.562 1.418 47.765 1.00 84.25 436 SER A O 1
ATOM 3313 N N . ILE A 1 437 ? -8.973 3.532 48.255 1.00 86.06 437 ILE A N 1
ATOM 3314 C CA . ILE A 1 437 ? -7.572 3.262 48.615 1.00 86.06 437 ILE A CA 1
ATOM 3315 C C . ILE A 1 437 ? -7.447 2.613 49.999 1.00 86.06 437 ILE A C 1
ATOM 3317 O O . ILE A 1 437 ? -6.481 1.888 50.238 1.00 86.06 437 ILE A O 1
ATOM 3321 N N . GLU A 1 438 ? -8.404 2.825 50.911 1.00 79.69 438 GLU A N 1
ATOM 3322 C CA . GLU A 1 438 ? -8.383 2.233 52.264 1.00 79.69 438 GLU A CA 1
ATOM 3323 C C . GLU A 1 438 ? -8.113 0.718 52.254 1.00 79.69 438 GLU A C 1
ATOM 3325 O O . GLU A 1 438 ? -7.424 0.196 53.128 1.00 79.69 438 GLU A O 1
ATOM 3330 N N . ARG A 1 439 ? -8.580 0.016 51.215 1.00 82.69 439 ARG A N 1
ATOM 3331 C CA . ARG A 1 439 ? -8.394 -1.432 51.035 1.00 82.69 439 ARG A CA 1
ATOM 3332 C C . ARG A 1 439 ? -7.000 -1.835 50.538 1.00 82.69 439 ARG A C 1
ATOM 3334 O O . ARG A 1 439 ? -6.660 -3.010 50.604 1.00 82.69 439 ARG A O 1
ATOM 3341 N N . PHE A 1 440 ? -6.193 -0.880 50.073 1.00 86.62 440 PHE A N 1
ATOM 3342 C CA . PHE A 1 440 ? -4.907 -1.100 49.399 1.00 86.62 440 PHE A CA 1
ATOM 3343 C C . PHE A 1 440 ? -3.733 -0.351 50.053 1.00 86.62 440 PHE A C 1
ATOM 3345 O O . PHE A 1 440 ? -2.705 -0.127 49.416 1.00 86.62 440 PHE A O 1
ATOM 3352 N N . GLY A 1 441 ? -3.862 0.022 51.331 1.00 73.31 441 GLY A N 1
ATOM 3353 C CA . GLY A 1 441 ? -2.751 0.560 52.129 1.00 73.31 441 GLY A CA 1
ATOM 3354 C C . GLY A 1 441 ? -2.747 2.076 52.355 1.00 73.31 441 GLY A C 1
ATOM 3355 O O . GLY A 1 441 ? -1.740 2.591 52.844 1.00 73.31 441 GLY A O 1
ATOM 3356 N N . GLY A 1 442 ? -3.847 2.779 52.053 1.00 71.25 442 GLY A N 1
ATOM 3357 C CA . GLY A 1 442 ? -4.037 4.198 52.392 1.00 71.25 442 GLY A CA 1
ATOM 3358 C C . GLY A 1 442 ? -3.272 5.188 51.496 1.00 71.25 442 GLY A C 1
ATOM 3359 O O . GLY A 1 442 ? -2.248 4.857 50.887 1.00 71.25 442 GLY A O 1
ATOM 3360 N N . LEU A 1 443 ? -3.776 6.425 51.408 1.00 73.19 443 LEU A N 1
ATOM 3361 C CA . LEU A 1 443 ? -3.119 7.505 50.666 1.00 73.19 443 LEU A CA 1
ATOM 3362 C C . LEU A 1 443 ? -1.871 7.976 51.435 1.00 73.19 443 LEU A C 1
ATOM 3364 O O . LEU A 1 443 ? -1.931 8.247 52.634 1.00 73.19 443 LEU A O 1
ATOM 3368 N N . SER A 1 444 ? -0.728 8.070 50.753 1.00 70.81 444 SER A N 1
ATOM 3369 C CA . SER A 1 444 ? 0.508 8.632 51.308 1.00 70.81 444 SER A CA 1
ATOM 3370 C C . SER A 1 444 ? 1.142 9.566 50.290 1.00 70.81 444 SER A C 1
ATOM 3372 O O . SER A 1 444 ? 1.405 9.157 49.165 1.00 70.81 444 SER A O 1
ATOM 3374 N N . GLU A 1 445 ? 1.418 10.806 50.692 1.00 70.31 445 GLU A N 1
ATOM 3375 C CA . GLU A 1 445 ? 2.038 11.817 49.823 1.00 70.31 445 GLU A CA 1
ATOM 3376 C C . GLU A 1 445 ? 3.543 11.609 49.602 1.00 70.31 445 GLU A C 1
ATOM 3378 O O . GLU A 1 445 ? 4.162 12.291 48.789 1.00 70.31 445 GLU A O 1
ATOM 3383 N N . ARG A 1 446 ? 4.169 10.661 50.309 1.00 70.00 446 ARG A N 1
ATOM 3384 C CA . ARG A 1 446 ? 5.602 10.386 50.151 1.00 70.00 446 ARG A CA 1
ATOM 3385 C C . ARG A 1 446 ? 5.850 9.477 48.951 1.00 70.00 446 ARG A C 1
ATOM 3387 O O . ARG A 1 446 ? 5.263 8.404 48.861 1.00 70.00 446 ARG A O 1
ATOM 3394 N N . ASN A 1 447 ? 6.813 9.864 48.114 1.00 77.12 447 ASN A N 1
ATOM 3395 C CA . ASN A 1 447 ? 7.313 9.079 46.979 1.00 77.12 447 ASN A CA 1
ATOM 3396 C C . ASN A 1 447 ? 6.232 8.728 45.938 1.00 77.12 447 ASN A C 1
ATOM 3398 O O . ASN A 1 447 ? 6.259 7.627 45.385 1.00 77.12 447 ASN A O 1
ATOM 3402 N N . MET A 1 448 ? 5.282 9.640 45.683 1.00 84.00 448 MET A N 1
ATOM 3403 C CA . MET A 1 448 ? 4.335 9.449 44.585 1.00 84.00 448 MET A CA 1
ATOM 3404 C C . MET A 1 448 ? 5.063 9.432 43.236 1.00 84.00 448 MET A C 1
ATOM 3406 O O . MET A 1 448 ? 6.011 10.187 43.018 1.00 84.00 448 MET A O 1
ATOM 3410 N N . ARG A 1 449 ? 4.605 8.567 42.336 1.00 85.25 449 ARG A N 1
ATOM 3411 C CA . ARG A 1 449 ? 5.110 8.407 40.973 1.00 85.25 449 ARG A CA 1
ATOM 3412 C C . ARG A 1 449 ? 4.133 9.023 39.972 1.00 85.25 449 ARG A C 1
ATOM 3414 O O . ARG A 1 449 ? 2.936 9.140 40.244 1.00 85.25 449 ARG A O 1
ATOM 3421 N N . THR A 1 450 ? 4.646 9.392 38.809 1.00 87.56 450 THR A N 1
ATOM 3422 C CA . THR A 1 450 ? 3.868 9.886 37.670 1.00 87.56 450 THR A CA 1
ATOM 3423 C C . THR A 1 450 ? 3.859 8.841 36.557 1.00 87.56 450 THR A C 1
ATOM 3425 O O . THR A 1 450 ? 4.833 8.103 36.384 1.00 87.56 450 THR A O 1
ATOM 3428 N N . LEU A 1 451 ? 2.752 8.762 35.824 1.00 84.69 451 LEU A N 1
ATOM 3429 C CA . LEU A 1 451 ? 2.724 8.186 34.486 1.00 84.69 451 LEU A CA 1
ATOM 3430 C C . LEU A 1 451 ? 3.151 9.290 33.521 1.00 84.69 451 LEU A C 1
ATOM 3432 O O . LEU A 1 451 ? 2.662 10.415 33.617 1.00 84.69 451 LEU A O 1
ATOM 3436 N N . ASP A 1 452 ? 4.111 8.961 32.673 1.00 78.00 452 ASP A N 1
ATOM 3437 C CA . ASP A 1 452 ? 4.611 9.823 31.611 1.00 78.00 452 ASP A CA 1
ATOM 3438 C C . ASP A 1 452 ? 4.341 9.065 30.315 1.00 78.00 452 ASP A C 1
ATOM 3440 O O . ASP A 1 452 ? 5.053 8.107 30.006 1.00 78.00 452 ASP A O 1
ATOM 3444 N N . GLU A 1 453 ? 3.220 9.390 29.674 1.00 73.69 453 GLU A N 1
ATOM 3445 C CA . GLU A 1 453 ? 2.795 8.793 28.411 1.00 73.69 453 GLU A CA 1
ATOM 3446 C C . GLU A 1 453 ? 2.959 9.853 27.308 1.00 73.69 453 GLU A C 1
ATOM 3448 O O . GLU A 1 453 ? 2.500 10.988 27.475 1.00 73.69 453 GLU A O 1
ATOM 3453 N N . PRO A 1 454 ? 3.604 9.523 26.182 1.00 66.69 454 PRO A N 1
ATOM 3454 C CA . PRO A 1 454 ? 3.728 10.454 25.073 1.00 66.69 454 PRO A CA 1
ATOM 3455 C C . PRO A 1 454 ? 2.354 10.800 24.486 1.00 66.69 454 PRO A C 1
ATOM 3457 O O . PRO A 1 454 ? 1.540 9.932 24.171 1.00 66.69 454 PRO A O 1
ATOM 3460 N N . HIS A 1 455 ? 2.090 12.093 24.298 1.00 69.31 455 HIS A N 1
ATOM 3461 C CA . HIS A 1 455 ? 0.886 12.571 23.619 1.00 69.31 455 HIS A CA 1
ATOM 3462 C C . HIS A 1 455 ? 1.142 12.713 22.112 1.00 69.31 455 HIS A C 1
ATOM 3464 O O . HIS A 1 455 ? 1.456 13.786 21.607 1.00 69.31 455 HIS A O 1
ATOM 3470 N N . GLU A 1 456 ? 0.984 11.614 21.378 1.00 78.00 456 GLU A N 1
ATOM 3471 C CA . GLU A 1 456 ? 1.325 11.520 19.946 1.00 78.00 456 GLU A CA 1
ATOM 3472 C C . GLU A 1 456 ? 0.283 12.165 19.011 1.00 78.00 456 GLU A C 1
ATOM 3474 O O . GLU A 1 456 ? 0.528 12.377 17.821 1.00 78.00 456 GLU A O 1
ATOM 3479 N N . ARG A 1 457 ? -0.903 12.483 19.542 1.00 77.25 457 ARG A N 1
ATOM 3480 C CA . ARG A 1 457 ? -2.048 12.976 18.766 1.00 77.25 457 ARG A CA 1
ATOM 3481 C C . ARG A 1 457 ? -1.774 14.311 18.074 1.00 77.25 457 ARG A C 1
ATOM 3483 O O . ARG A 1 457 ? -2.205 14.493 16.937 1.00 77.25 457 ARG A O 1
ATOM 3490 N N . ASP A 1 458 ? -1.106 15.240 18.751 1.00 80.56 458 ASP A N 1
ATOM 3491 C CA . ASP A 1 458 ? -0.835 16.566 18.188 1.00 80.56 458 ASP A CA 1
ATOM 3492 C C . ASP A 1 458 ? 0.119 16.451 16.995 1.00 80.56 458 ASP A C 1
ATOM 3494 O O . ASP A 1 458 ? -0.184 16.960 15.917 1.00 80.56 458 ASP A O 1
ATOM 3498 N N . LEU A 1 459 ? 1.183 15.652 17.133 1.00 85.62 459 LEU A N 1
ATOM 3499 C CA . LEU A 1 459 ? 2.082 15.328 16.027 1.00 85.62 459 LEU A CA 1
ATOM 3500 C C . LEU A 1 459 ? 1.332 14.656 14.868 1.00 85.62 459 LEU A C 1
ATOM 3502 O O . LEU A 1 459 ? 1.508 15.034 13.713 1.00 85.62 459 LEU A O 1
ATOM 3506 N N . ALA A 1 460 ? 0.463 13.685 15.150 1.00 85.19 460 ALA A N 1
ATOM 3507 C CA . ALA A 1 460 ? -0.337 13.020 14.125 1.00 85.19 460 ALA A CA 1
ATOM 3508 C C . ALA A 1 460 ? -1.216 13.999 13.315 1.00 85.19 460 ALA A C 1
ATOM 3510 O O . ALA A 1 460 ? -1.331 13.871 12.090 1.00 85.19 460 ALA A O 1
ATOM 3511 N N . LEU A 1 461 ? -1.805 15.002 13.979 1.00 83.31 461 LEU A N 1
ATOM 3512 C CA . LEU A 1 461 ? -2.565 16.071 13.325 1.00 83.31 461 LEU A CA 1
ATOM 3513 C C . LEU A 1 461 ? -1.656 16.978 12.482 1.00 83.31 461 LEU A C 1
ATOM 3515 O O . LEU A 1 461 ? -1.974 17.237 11.319 1.00 83.31 461 LEU A O 1
ATOM 3519 N N . GLU A 1 462 ? -0.512 17.399 13.024 1.00 86.38 462 GLU A N 1
ATOM 3520 C CA . GLU A 1 462 ? 0.477 18.225 12.316 1.00 86.38 462 GLU A CA 1
ATOM 3521 C C . GLU A 1 462 ? 1.007 17.533 11.050 1.00 86.38 462 GLU A C 1
ATOM 3523 O O . GLU A 1 462 ? 1.095 18.142 9.980 1.00 86.38 462 GLU A O 1
ATOM 3528 N N . LEU A 1 463 ? 1.286 16.231 11.129 1.00 86.00 463 LEU A N 1
ATOM 3529 C CA . LEU A 1 463 ? 1.719 15.418 9.993 1.00 86.00 463 LEU A CA 1
ATOM 3530 C C . LEU A 1 463 ? 0.665 15.373 8.878 1.00 86.00 463 LEU A C 1
ATOM 3532 O O . LEU A 1 463 ? 1.002 15.392 7.690 1.00 86.00 463 LEU A O 1
ATOM 3536 N N . CYS A 1 464 ? -0.619 15.363 9.241 1.00 82.62 464 CYS A N 1
ATOM 3537 C CA . CYS A 1 464 ? -1.706 15.402 8.272 1.00 82.62 464 CYS A CA 1
ATOM 3538 C C . CYS A 1 464 ? -1.838 16.773 7.593 1.00 82.62 464 CYS A C 1
ATOM 3540 O O . CYS A 1 464 ? -2.309 16.838 6.448 1.00 82.62 464 CYS A O 1
ATOM 3542 N N . ASP A 1 465 ? -1.458 17.878 8.242 1.00 78.56 465 ASP A N 1
ATOM 3543 C CA . ASP A 1 465 ? -1.584 19.240 7.697 1.00 78.56 465 ASP A CA 1
ATOM 3544 C C . ASP A 1 465 ? -0.752 19.464 6.430 1.00 78.56 465 ASP A C 1
ATOM 3546 O O . ASP A 1 465 ? -1.189 20.180 5.524 1.00 78.56 465 ASP A O 1
ATOM 3550 N N . GLY A 1 466 ? 0.361 18.743 6.272 1.00 66.56 466 GLY A N 1
ATOM 3551 C CA . GLY A 1 466 ? 1.126 18.715 5.020 1.00 66.56 466 GLY A CA 1
ATOM 3552 C C . GLY A 1 466 ? 0.300 18.297 3.789 1.00 66.56 466 GLY A C 1
ATOM 3553 O O . GLY A 1 466 ? 0.609 18.705 2.668 1.00 66.56 466 GLY A O 1
ATOM 3554 N N . ALA A 1 467 ? -0.797 17.556 3.979 1.00 67.25 467 ALA A N 1
ATOM 3555 C CA . ALA A 1 467 ? -1.676 17.089 2.904 1.00 67.25 467 ALA A CA 1
ATOM 3556 C C . ALA A 1 467 ? -2.757 18.106 2.473 1.00 67.25 467 ALA A C 1
ATOM 3558 O O . ALA A 1 467 ? -3.506 17.843 1.529 1.00 67.25 467 ALA A O 1
ATOM 3559 N N . LEU A 1 468 ? -2.867 19.271 3.132 1.00 60.66 468 LEU A N 1
ATOM 3560 C CA . LEU A 1 468 ? -3.936 20.257 2.878 1.00 60.66 468 LEU A CA 1
ATOM 3561 C C . LEU A 1 468 ? -3.968 20.772 1.428 1.00 60.66 468 LEU A C 1
ATOM 3563 O O . LEU A 1 468 ? -5.027 21.125 0.916 1.00 60.66 468 LEU A O 1
ATOM 3567 N N . THR A 1 469 ? -2.825 20.791 0.740 1.00 54.94 469 THR A N 1
ATOM 3568 C CA . THR A 1 469 ? -2.720 21.284 -0.646 1.00 54.94 469 THR A CA 1
ATOM 3569 C C . THR A 1 469 ? -3.240 20.303 -1.704 1.00 54.94 469 THR A C 1
ATOM 3571 O O . THR A 1 469 ? -3.385 20.685 -2.865 1.00 54.94 469 THR A O 1
ATOM 3574 N N . GLN A 1 470 ? -3.541 19.059 -1.322 1.00 63.06 470 GLN A N 1
ATOM 3575 C CA . GLN A 1 470 ? -3.901 17.962 -2.231 1.00 63.06 470 GLN A CA 1
ATOM 3576 C C . GLN A 1 470 ? -5.319 17.424 -1.979 1.00 63.06 470 GLN A C 1
ATOM 3578 O O . GLN A 1 470 ? -5.668 16.326 -2.413 1.00 63.06 470 GLN A O 1
ATOM 3583 N N . GLN A 1 471 ? -6.148 18.186 -1.263 1.00 71.56 471 GLN A N 1
ATOM 3584 C CA . GLN A 1 471 ? -7.470 17.728 -0.854 1.00 71.56 471 GLN A CA 1
ATOM 3585 C C . GLN A 1 471 ? -8.474 17.690 -2.003 1.00 71.56 471 GLN A C 1
ATOM 3587 O O . GLN A 1 471 ? -8.516 18.556 -2.881 1.00 71.56 471 GLN A O 1
ATOM 3592 N N . ARG A 1 472 ? -9.335 16.677 -1.947 1.00 86.50 472 ARG A N 1
ATOM 3593 C CA . ARG A 1 472 ? -10.532 16.598 -2.774 1.00 86.50 472 ARG A CA 1
ATOM 3594 C C . ARG A 1 472 ? -11.545 17.662 -2.348 1.00 86.50 472 ARG A C 1
ATOM 3596 O O . ARG A 1 472 ? -11.606 18.054 -1.186 1.00 86.50 472 ARG A O 1
ATOM 3603 N N . ASN A 1 473 ? -12.385 18.090 -3.288 1.00 86.44 473 ASN A N 1
ATOM 3604 C CA . ASN A 1 473 ? -13.422 19.097 -3.026 1.00 86.44 473 ASN A CA 1
ATOM 3605 C C . ASN A 1 473 ? -14.481 18.610 -2.025 1.00 86.44 473 ASN A C 1
ATOM 3607 O O . ASN A 1 473 ? -15.176 19.421 -1.420 1.00 86.44 473 ASN A O 1
ATOM 3611 N N . GLU A 1 474 ? -14.640 17.295 -1.898 1.00 91.50 474 GLU A N 1
ATOM 3612 C CA . GLU A 1 474 ? -15.579 16.658 -0.982 1.00 91.50 474 GLU A CA 1
ATOM 3613 C C . GLU A 1 474 ? -15.046 16.533 0.459 1.00 91.50 474 GLU A C 1
ATOM 3615 O O . GLU A 1 474 ? -15.802 16.131 1.345 1.00 91.50 474 GLU A O 1
ATOM 3620 N N . THR A 1 475 ? -13.778 16.881 0.711 1.00 90.00 475 THR A N 1
ATOM 3621 C CA . THR A 1 475 ? -13.176 16.825 2.048 1.00 90.00 475 THR A CA 1
ATOM 3622 C C . THR A 1 475 ? -13.731 17.934 2.945 1.00 90.00 475 THR A C 1
ATOM 3624 O O . THR A 1 475 ? -13.749 19.111 2.583 1.00 90.00 475 THR A O 1
ATOM 3627 N N . LEU A 1 476 ? -14.159 17.557 4.148 1.00 88.88 476 LEU A N 1
ATOM 3628 C CA . LEU A 1 476 ? -14.703 18.442 5.177 1.00 88.88 476 LEU A CA 1
ATOM 3629 C C . LEU A 1 476 ? -13.825 18.356 6.425 1.00 88.88 476 LEU A C 1
ATOM 3631 O O . LEU A 1 476 ? -13.523 17.260 6.880 1.00 88.88 476 LEU A O 1
ATOM 3635 N N . THR A 1 477 ? -13.465 19.487 7.028 1.00 88.75 477 THR A N 1
ATOM 3636 C CA . THR A 1 477 ? -12.705 19.502 8.289 1.00 88.75 477 THR A CA 1
ATOM 3637 C C . THR A 1 477 ? -13.590 20.003 9.424 1.00 88.75 477 THR A C 1
ATOM 3639 O O . THR A 1 477 ? -14.154 21.099 9.352 1.00 88.75 477 THR A O 1
ATOM 3642 N N . THR A 1 478 ? -13.728 19.205 10.483 1.00 86.56 478 THR A N 1
ATOM 3643 C CA . THR A 1 478 ? -14.492 19.587 11.677 1.00 86.56 478 THR A CA 1
ATOM 3644 C C . THR A 1 478 ? -13.754 20.655 12.486 1.00 86.56 478 THR A C 1
ATOM 3646 O O . THR A 1 478 ? -12.579 20.953 12.264 1.00 86.56 478 THR A O 1
ATOM 3649 N N . LYS A 1 479 ? -14.424 21.230 13.491 1.00 82.62 479 LYS A N 1
ATOM 3650 C CA . LYS A 1 479 ? -13.796 22.202 14.403 1.00 82.62 479 LYS A CA 1
ATOM 3651 C C . LYS A 1 479 ? -12.639 21.629 15.228 1.00 82.62 479 LYS A C 1
ATOM 3653 O O . LYS A 1 479 ? -11.858 22.415 15.746 1.00 82.62 479 LYS A O 1
ATOM 3658 N N . LEU A 1 480 ? -12.529 20.303 15.326 1.00 80.56 480 LEU A N 1
ATOM 3659 C CA . LEU A 1 480 ? -11.436 19.599 16.003 1.00 80.56 480 LEU A CA 1
ATOM 3660 C C . LEU A 1 480 ? -10.323 19.154 15.043 1.00 80.56 480 LEU A C 1
ATOM 3662 O O . LEU A 1 480 ? -9.496 18.333 15.420 1.00 80.56 480 LEU A O 1
ATOM 3666 N N . GLY A 1 481 ? -10.332 19.621 13.791 1.00 81.75 481 GLY A N 1
ATOM 3667 C CA . GLY A 1 481 ? -9.322 19.253 12.794 1.00 81.75 481 GLY A CA 1
ATOM 3668 C C . GLY A 1 481 ? -9.537 17.884 12.139 1.00 81.75 481 GLY A C 1
ATOM 3669 O O . GLY A 1 481 ? -8.852 17.569 11.170 1.00 81.75 481 GLY A O 1
ATOM 3670 N N . ARG A 1 482 ? -10.519 17.086 12.591 1.00 86.81 482 ARG A N 1
ATOM 3671 C CA . ARG A 1 482 ? -10.831 15.787 11.972 1.00 86.81 482 ARG A CA 1
ATOM 3672 C C . ARG A 1 482 ? -11.356 15.978 10.553 1.00 86.81 482 ARG A C 1
ATOM 3674 O O . ARG A 1 482 ? -12.245 16.805 10.339 1.00 86.81 482 ARG A O 1
ATOM 3681 N N . ARG A 1 483 ? -10.850 15.183 9.615 1.00 90.81 483 ARG A N 1
ATOM 3682 C CA . ARG A 1 483 ? -11.260 15.197 8.209 1.00 90.81 483 ARG A CA 1
ATOM 3683 C C . ARG A 1 483 ? -12.337 14.142 7.964 1.00 90.81 483 ARG A C 1
ATOM 3685 O O . ARG A 1 483 ? -12.219 13.010 8.416 1.00 90.81 483 ARG A O 1
ATOM 3692 N N . LEU A 1 484 ? -13.393 14.543 7.274 1.00 93.75 484 LEU A N 1
ATOM 3693 C CA . LEU A 1 484 ? -14.525 13.729 6.846 1.00 93.75 484 LEU A CA 1
ATOM 3694 C C . LEU A 1 484 ? -14.636 13.814 5.320 1.00 93.75 484 LEU A C 1
ATOM 3696 O O . LEU A 1 484 ? -14.124 14.754 4.706 1.00 93.75 484 LEU A O 1
ATOM 3700 N N . MET A 1 485 ? -15.334 12.863 4.706 1.00 95.31 485 MET A N 1
ATOM 3701 C CA . MET A 1 485 ? -15.461 12.778 3.251 1.00 95.31 485 MET A CA 1
ATOM 3702 C C . MET A 1 485 ? -16.928 12.761 2.825 1.00 95.31 485 MET A C 1
ATOM 3704 O O . MET A 1 485 ? -17.667 11.833 3.143 1.00 95.31 485 MET A O 1
ATOM 3708 N N . GLY A 1 486 ? -17.369 13.779 2.087 1.00 96.06 486 GLY A N 1
ATOM 3709 C CA . GLY A 1 486 ? -18.688 13.766 1.457 1.00 96.06 486 GLY A CA 1
ATOM 3710 C C . GLY A 1 486 ? -18.765 12.736 0.326 1.00 96.06 486 GLY A C 1
ATOM 3711 O O . GLY A 1 486 ? -17.800 12.532 -0.410 1.00 96.06 486 GLY A O 1
ATOM 3712 N N . VAL A 1 487 ? -19.926 12.105 0.137 1.00 96.25 487 VAL A N 1
ATOM 3713 C CA . VAL A 1 487 ? -20.121 11.166 -0.979 1.00 96.25 487 VAL A CA 1
ATOM 3714 C C . VAL A 1 487 ? -20.272 11.934 -2.305 1.00 96.25 487 VAL A C 1
ATOM 3716 O O . VAL A 1 487 ? -21.185 12.756 -2.442 1.00 96.25 487 VAL A O 1
ATOM 3719 N N . PRO A 1 488 ? -19.427 11.682 -3.328 1.00 94.56 488 PRO A N 1
ATOM 3720 C CA . PRO A 1 488 ? -19.528 12.389 -4.600 1.00 94.56 488 PRO A CA 1
ATOM 3721 C C . PRO A 1 488 ? -20.861 12.131 -5.317 1.00 94.56 488 PRO A C 1
ATOM 3723 O O . PRO A 1 488 ? -21.192 10.999 -5.670 1.00 94.56 488 PRO A O 1
ATOM 3726 N N . LYS A 1 489 ? -21.581 13.206 -5.665 1.00 92.44 489 LYS A N 1
ATOM 3727 C CA . LYS A 1 489 ? -22.922 13.160 -6.295 1.00 92.44 489 LYS A CA 1
ATOM 3728 C C . LYS A 1 489 ? -22.986 12.491 -7.676 1.00 92.44 489 LYS A C 1
ATOM 3730 O O . LYS A 1 489 ? -24.071 12.307 -8.222 1.00 92.44 489 LYS A O 1
ATOM 3735 N N . LYS A 1 490 ? -21.838 12.172 -8.284 1.00 94.31 490 LYS A N 1
ATOM 3736 C CA . LYS A 1 490 ? -21.769 11.490 -9.587 1.00 94.31 490 LYS A CA 1
ATOM 3737 C C . LYS A 1 490 ? -22.174 10.013 -9.514 1.00 94.31 490 LYS A C 1
ATOM 3739 O O . LYS A 1 490 ? -22.554 9.456 -10.542 1.00 94.31 490 LYS A O 1
ATOM 3744 N N . TYR A 1 491 ? -22.094 9.401 -8.332 1.00 95.31 491 TYR A N 1
ATOM 3745 C CA . TYR A 1 491 ? -22.495 8.018 -8.088 1.00 95.31 491 TYR A CA 1
ATOM 3746 C C . TYR A 1 491 ? -23.976 7.967 -7.713 1.00 95.31 491 TYR A C 1
ATOM 3748 O O . TYR A 1 491 ? -24.411 8.683 -6.814 1.00 95.31 491 TYR A O 1
ATOM 3756 N N . LYS A 1 492 ? -24.758 7.146 -8.421 1.00 95.69 492 LYS A N 1
ATOM 3757 C CA . LYS A 1 492 ? -26.203 7.000 -8.169 1.00 95.69 492 LYS A CA 1
ATOM 3758 C C . LYS A 1 492 ? -26.482 5.889 -7.172 1.00 95.69 492 LYS A C 1
ATOM 3760 O O . LYS A 1 492 ? -27.395 6.003 -6.359 1.00 95.69 492 LYS A O 1
ATOM 3765 N N . ASP A 1 493 ? -25.700 4.821 -7.267 1.00 97.12 493 ASP A N 1
ATOM 3766 C CA . ASP A 1 493 ? -25.748 3.691 -6.354 1.00 97.12 493 ASP A CA 1
ATOM 3767 C C . ASP A 1 493 ? -24.349 3.419 -5.791 1.00 97.12 493 ASP A C 1
ATOM 3769 O O . ASP A 1 493 ? -23.646 2.513 -6.252 1.00 97.12 493 ASP A O 1
ATOM 3773 N N . PRO A 1 494 ? -23.885 4.290 -4.874 1.00 97.56 494 PRO A N 1
ATOM 3774 C CA . PRO A 1 494 ? -22.513 4.266 -4.406 1.00 97.56 494 PRO A CA 1
ATOM 3775 C C . PRO A 1 494 ? -22.227 3.052 -3.519 1.00 97.56 494 PRO A C 1
ATOM 3777 O O . PRO A 1 494 ? -22.950 2.748 -2.566 1.00 97.56 494 PRO A O 1
ATOM 3780 N N . VAL A 1 495 ? -21.108 2.397 -3.814 1.00 98.44 495 VAL A N 1
ATOM 3781 C CA . VAL A 1 495 ? -20.511 1.327 -3.015 1.00 98.44 495 VAL A CA 1
ATOM 3782 C C . VAL A 1 495 ? -19.156 1.805 -2.528 1.00 98.44 495 VAL A C 1
ATOM 3784 O O . VAL A 1 495 ? -18.287 2.128 -3.336 1.00 98.44 495 VAL A O 1
ATOM 3787 N N . LEU A 1 496 ? -18.979 1.835 -1.213 1.00 98.50 496 LEU A N 1
ATOM 3788 C CA . LEU A 1 496 ? -17.683 2.014 -0.583 1.00 98.50 496 LEU A CA 1
ATOM 3789 C C . LEU A 1 496 ? -16.863 0.738 -0.744 1.00 98.50 496 LEU A C 1
ATOM 3791 O O . LEU A 1 496 ? -17.381 -0.362 -0.551 1.00 98.50 496 LEU A O 1
ATOM 3795 N N . VAL A 1 497 ? -15.594 0.893 -1.098 1.00 98.44 497 VAL A N 1
ATOM 3796 C CA . VAL A 1 497 ? -14.638 -0.204 -1.250 1.00 98.44 497 VAL A CA 1
ATOM 3797 C C . VAL A 1 497 ? -13.469 0.064 -0.319 1.00 98.44 497 VAL A C 1
ATOM 3799 O O . VAL A 1 497 ? -12.740 1.030 -0.515 1.00 98.44 497 VAL A O 1
ATOM 3802 N N . LEU A 1 498 ? -13.307 -0.775 0.694 1.00 98.12 498 LEU A N 1
ATOM 3803 C CA . LEU A 1 498 ? -12.271 -0.648 1.707 1.00 98.12 498 LEU A CA 1
ATOM 3804 C C . LEU A 1 498 ? -11.140 -1.632 1.389 1.00 98.12 498 LEU A C 1
ATOM 3806 O O . LEU A 1 498 ? -11.405 -2.793 1.068 1.00 98.12 498 LEU A O 1
ATOM 3810 N N . GLY A 1 499 ? -9.893 -1.189 1.503 1.00 97.19 499 GLY A N 1
ATOM 3811 C CA . GLY A 1 499 ? -8.705 -2.032 1.371 1.00 97.19 499 GLY A CA 1
ATOM 3812 C C . GLY A 1 499 ? -7.692 -1.722 2.464 1.00 97.19 499 GLY A C 1
ATOM 3813 O O . GLY A 1 499 ? -7.592 -0.576 2.899 1.00 97.19 499 GLY A O 1
ATOM 3814 N N . THR A 1 500 ? -6.950 -2.734 2.901 1.00 97.06 500 THR A N 1
ATOM 3815 C CA . THR A 1 500 ? -5.843 -2.583 3.847 1.00 97.06 500 THR A CA 1
ATOM 3816 C C . THR A 1 500 ? -4.687 -3.473 3.435 1.00 97.06 500 THR A C 1
ATOM 3818 O O . THR A 1 500 ? -4.917 -4.568 2.926 1.00 97.06 500 THR A O 1
ATOM 3821 N N . ASP A 1 501 ? -3.469 -2.975 3.610 1.00 96.00 501 ASP A N 1
ATOM 3822 C CA . ASP A 1 501 ? -2.233 -3.722 3.405 1.00 96.00 501 ASP A CA 1
ATOM 3823 C C . ASP A 1 501 ? -1.092 -3.034 4.181 1.00 96.00 501 ASP A C 1
ATOM 3825 O O . ASP A 1 501 ? -1.203 -1.870 4.586 1.00 96.00 501 ASP A O 1
ATOM 3829 N N . GLY A 1 502 ? 0.012 -3.747 4.375 1.00 95.25 502 GLY A N 1
ATOM 3830 C CA . GLY A 1 502 ? 1.265 -3.210 4.894 1.00 95.25 502 GLY A CA 1
ATOM 3831 C C . GLY A 1 502 ? 2.337 -3.082 3.808 1.00 95.25 502 GLY A C 1
ATOM 3832 O O . GLY A 1 502 ? 2.110 -3.269 2.612 1.00 95.25 502 GLY A O 1
ATOM 3833 N N . VAL A 1 503 ? 3.566 -2.780 4.228 1.00 94.94 503 VAL A N 1
ATOM 3834 C CA . VAL A 1 503 ? 4.755 -2.787 3.342 1.00 94.94 503 VAL A CA 1
ATOM 3835 C C . VAL A 1 503 ? 5.584 -4.071 3.526 1.00 94.94 503 VAL A C 1
ATOM 3837 O O . VAL A 1 503 ? 6.576 -4.310 2.827 1.00 94.94 503 VAL A O 1
ATOM 3840 N N . GLY A 1 504 ? 5.180 -4.930 4.464 1.00 93.56 504 GLY A N 1
ATOM 3841 C CA . GLY A 1 504 ? 5.882 -6.159 4.803 1.00 93.56 504 GLY A CA 1
ATOM 3842 C C . GLY A 1 504 ? 7.338 -5.896 5.192 1.00 93.56 504 GLY A C 1
ATOM 3843 O O . GLY A 1 504 ? 7.724 -4.820 5.643 1.00 93.56 504 GLY A O 1
ATOM 3844 N N . THR A 1 505 ? 8.217 -6.873 4.977 1.00 94.75 505 THR A N 1
ATOM 3845 C CA . THR A 1 505 ? 9.616 -6.758 5.422 1.00 94.75 505 THR A CA 1
ATOM 3846 C C . THR A 1 505 ? 10.480 -5.828 4.557 1.00 94.75 505 THR A C 1
ATOM 3848 O O . THR A 1 505 ? 11.684 -5.730 4.807 1.00 94.75 505 THR A O 1
ATOM 3851 N N . LYS A 1 506 ? 9.921 -5.142 3.548 1.00 95.69 506 LYS A N 1
ATOM 3852 C CA . LYS A 1 506 ? 10.633 -4.097 2.786 1.00 95.69 506 LYS A CA 1
ATOM 3853 C C . LYS A 1 506 ? 11.014 -2.915 3.689 1.00 95.69 506 LYS A C 1
ATOM 3855 O O . LYS A 1 506 ? 12.096 -2.355 3.517 1.00 95.69 506 LYS A O 1
ATOM 3860 N N . ILE A 1 507 ? 10.227 -2.634 4.734 1.00 95.31 507 ILE A N 1
ATOM 3861 C CA . ILE A 1 507 ? 10.541 -1.609 5.748 1.00 95.31 507 ILE A CA 1
ATOM 3862 C C . ILE A 1 507 ? 11.879 -1.852 6.449 1.00 95.31 507 ILE A C 1
ATOM 3864 O O . ILE A 1 507 ? 12.566 -0.903 6.806 1.00 95.31 507 ILE A O 1
ATOM 3868 N N . LYS A 1 508 ? 12.319 -3.114 6.571 1.00 94.44 508 LYS A N 1
ATOM 3869 C CA . LYS A 1 508 ? 13.611 -3.428 7.190 1.00 94.44 508 LYS A CA 1
ATOM 3870 C C . LYS A 1 508 ? 14.784 -2.872 6.380 1.00 94.44 508 LYS A C 1
ATOM 3872 O O . LYS A 1 508 ? 15.809 -2.516 6.952 1.00 94.44 508 LYS A O 1
ATOM 3877 N N . ILE A 1 509 ? 14.630 -2.787 5.057 1.00 95.62 509 ILE A N 1
ATOM 3878 C CA . ILE A 1 509 ? 15.619 -2.170 4.164 1.00 95.62 509 ILE A CA 1
ATOM 3879 C C . ILE A 1 509 ? 15.622 -0.655 4.368 1.00 95.62 509 ILE A C 1
ATOM 3881 O O . ILE A 1 509 ? 16.689 -0.056 4.488 1.00 95.62 509 ILE A O 1
ATOM 3885 N N . ALA A 1 510 ? 14.438 -0.046 4.447 1.00 96.44 510 ALA A N 1
ATOM 3886 C CA . ALA A 1 510 ? 14.285 1.384 4.699 1.00 96.44 510 ALA A CA 1
ATOM 3887 C C . ALA A 1 510 ? 14.928 1.790 6.034 1.00 96.44 510 ALA A C 1
ATOM 3889 O O . ALA A 1 510 ? 15.772 2.681 6.045 1.00 96.44 510 ALA A O 1
ATOM 3890 N N . GLN A 1 511 ? 14.637 1.047 7.108 1.00 94.62 511 GLN A N 1
ATOM 3891 C CA . GLN A 1 511 ? 15.233 1.219 8.437 1.00 94.62 511 GLN A CA 1
ATOM 3892 C C . GLN A 1 511 ? 16.762 1.128 8.400 1.00 94.62 511 GLN A C 1
ATOM 3894 O O . GLN A 1 511 ? 17.448 2.032 8.855 1.00 94.62 511 GLN A O 1
ATOM 3899 N N . GLN A 1 512 ? 17.317 0.061 7.812 1.00 94.12 512 GLN A N 1
ATOM 3900 C CA . GLN A 1 512 ? 18.770 -0.163 7.811 1.00 94.12 512 GLN A CA 1
ATOM 3901 C C . GLN A 1 512 ? 19.558 0.787 6.910 1.00 94.12 512 GLN A C 1
ATOM 3903 O O . GLN A 1 512 ? 20.776 0.877 7.047 1.00 94.12 512 GLN A O 1
ATOM 3908 N N . THR A 1 513 ? 18.889 1.438 5.962 1.00 94.75 513 THR A N 1
ATOM 3909 C CA . THR A 1 513 ? 19.526 2.367 5.022 1.00 94.75 513 THR A CA 1
ATOM 3910 C C . THR A 1 513 ? 19.119 3.820 5.243 1.00 94.75 513 THR A C 1
ATOM 3912 O O . THR A 1 513 ? 19.528 4.676 4.462 1.00 94.75 513 THR A O 1
ATOM 3915 N N . GLU A 1 514 ? 18.301 4.090 6.267 1.00 92.81 514 GLU A N 1
ATOM 3916 C CA . GLU A 1 514 ? 17.751 5.410 6.609 1.00 92.81 514 GLU A CA 1
ATOM 3917 C C . GLU A 1 514 ? 16.978 6.082 5.449 1.00 92.81 514 GLU A C 1
ATOM 3919 O O . GLU A 1 514 ? 16.808 7.298 5.390 1.00 92.81 514 GLU A O 1
ATOM 3924 N N . ARG A 1 515 ? 16.454 5.284 4.508 1.00 93.62 515 ARG A N 1
ATOM 3925 C CA . ARG A 1 515 ? 15.674 5.738 3.341 1.00 93.62 515 ARG A CA 1
ATOM 3926 C C . ARG A 1 515 ? 14.180 5.465 3.559 1.00 93.62 515 ARG A C 1
ATOM 3928 O O . ARG A 1 515 ? 13.577 4.640 2.877 1.00 93.62 515 ARG A O 1
ATOM 3935 N N . ASN A 1 516 ? 13.580 6.158 4.527 1.00 94.50 516 ASN A N 1
ATOM 3936 C CA . ASN A 1 516 ? 12.226 5.862 5.024 1.00 94.50 516 ASN A CA 1
ATOM 3937 C C . ASN A 1 516 ? 11.069 6.473 4.203 1.00 94.50 516 ASN A C 1
ATOM 3939 O O . ASN A 1 516 ? 9.919 6.104 4.396 1.00 94.50 516 ASN A O 1
ATOM 3943 N N . GLY A 1 517 ? 11.330 7.384 3.260 1.00 91.81 517 GLY A N 1
ATOM 3944 C CA . GLY A 1 517 ? 10.245 8.079 2.546 1.00 91.81 517 GLY A CA 1
ATOM 3945 C C . GLY A 1 517 ? 9.528 7.222 1.500 1.00 91.81 517 GLY A C 1
ATOM 3946 O O . GLY A 1 517 ? 8.319 7.330 1.319 1.00 91.81 517 GLY A O 1
ATOM 3947 N N . THR A 1 518 ? 10.244 6.334 0.810 1.00 94.94 518 THR A N 1
ATOM 3948 C CA . THR A 1 518 ? 9.666 5.562 -0.304 1.00 94.94 518 THR A CA 1
ATOM 3949 C C . THR A 1 518 ? 8.651 4.520 0.158 1.00 94.94 518 THR A C 1
ATOM 3951 O O . THR A 1 518 ? 7.682 4.271 -0.558 1.00 94.94 518 THR A O 1
ATOM 3954 N N . VAL A 1 519 ? 8.809 3.980 1.372 1.00 96.88 519 VAL A N 1
ATOM 3955 C CA . VAL A 1 519 ? 7.865 3.003 1.932 1.00 96.88 519 VAL A CA 1
ATOM 3956 C C . VAL A 1 519 ? 6.490 3.607 2.225 1.00 96.88 519 VAL A C 1
ATOM 3958 O O . VAL A 1 519 ? 5.501 2.887 2.169 1.00 96.88 519 VAL A O 1
ATOM 3961 N N . GLY A 1 520 ? 6.388 4.927 2.429 1.00 97.38 520 GLY A N 1
ATOM 3962 C CA . GLY A 1 520 ? 5.092 5.610 2.499 1.00 97.38 520 GLY A CA 1
ATOM 3963 C C . GLY A 1 520 ? 4.326 5.565 1.168 1.00 97.38 520 GLY A C 1
ATOM 3964 O O . GLY A 1 520 ? 3.116 5.353 1.154 1.00 97.38 520 GLY A O 1
ATOM 3965 N N . ILE A 1 521 ? 5.033 5.676 0.034 1.00 97.94 521 ILE A N 1
ATOM 3966 C CA . ILE A 1 521 ? 4.433 5.534 -1.306 1.00 97.94 521 ILE A CA 1
ATOM 3967 C C . ILE A 1 521 ? 4.015 4.078 -1.541 1.00 97.94 521 ILE A C 1
ATOM 3969 O O . ILE A 1 521 ? 2.926 3.827 -2.057 1.00 97.94 521 ILE A O 1
ATOM 3973 N N . ASP A 1 522 ? 4.864 3.120 -1.149 1.00 97.94 522 ASP A N 1
ATOM 3974 C CA . ASP A 1 522 ? 4.538 1.692 -1.220 1.00 97.94 522 ASP A CA 1
ATOM 3975 C C . ASP A 1 522 ? 3.261 1.369 -0.438 1.00 97.94 522 ASP A C 1
ATOM 3977 O O . ASP A 1 522 ? 2.388 0.692 -0.975 1.00 97.94 522 ASP A O 1
ATOM 3981 N N . LEU A 1 523 ? 3.122 1.898 0.783 1.00 98.00 523 LEU A N 1
ATOM 3982 C CA . LEU A 1 523 ? 1.954 1.687 1.641 1.00 98.00 523 LEU A CA 1
ATOM 3983 C C . LEU A 1 523 ? 0.651 2.087 0.934 1.00 98.00 523 LEU A C 1
ATOM 3985 O O . LEU A 1 523 ? -0.319 1.326 0.918 1.00 98.00 523 LEU A O 1
ATOM 3989 N N . VAL A 1 524 ? 0.648 3.254 0.280 1.00 98.31 524 VAL A N 1
ATOM 3990 C CA . VAL A 1 524 ? -0.502 3.703 -0.514 1.00 98.31 524 VAL A CA 1
ATOM 3991 C C . VAL A 1 524 ? -0.716 2.794 -1.717 1.00 98.31 524 VAL A C 1
ATOM 3993 O O . VAL A 1 524 ? -1.843 2.361 -1.956 1.00 98.31 524 VAL A O 1
ATOM 3996 N N . ALA A 1 525 ? 0.343 2.484 -2.469 1.00 98.06 525 ALA A N 1
ATOM 3997 C CA . ALA A 1 525 ? 0.260 1.686 -3.688 1.00 98.06 525 ALA A CA 1
ATOM 3998 C C . ALA A 1 525 ? -0.339 0.296 -3.452 1.00 98.06 525 ALA A C 1
ATOM 4000 O O . ALA A 1 525 ? -1.165 -0.144 -4.256 1.00 98.06 525 ALA A O 1
ATOM 4001 N N . MET A 1 526 ? 0.037 -0.362 -2.353 1.00 96.75 526 MET A N 1
ATOM 4002 C CA . MET A 1 526 ? -0.486 -1.678 -1.988 1.00 96.75 526 MET A CA 1
ATOM 4003 C C . MET A 1 526 ? -2.007 -1.641 -1.779 1.00 96.75 526 MET A C 1
ATOM 4005 O O . MET A 1 526 ? -2.718 -2.464 -2.348 1.00 96.75 526 MET A O 1
ATOM 4009 N N . CYS A 1 527 ? -2.532 -0.614 -1.104 1.00 97.81 527 CYS A N 1
ATOM 4010 C CA . CYS A 1 527 ? -3.967 -0.509 -0.831 1.00 97.81 527 CYS A CA 1
ATOM 4011 C C . CYS A 1 527 ? -4.787 0.019 -2.024 1.00 97.81 527 CYS A C 1
ATOM 4013 O O . CYS A 1 527 ? -5.849 -0.517 -2.350 1.00 97.81 527 CYS A O 1
ATOM 4015 N N . VAL A 1 528 ? -4.339 1.098 -2.685 1.00 98.38 528 VAL A N 1
ATOM 4016 C CA . VAL A 1 528 ? -5.156 1.782 -3.711 1.00 98.38 528 VAL A CA 1
ATOM 4017 C C . VAL A 1 528 ? -5.288 0.963 -4.994 1.00 98.38 528 VAL A C 1
ATOM 4019 O O . VAL A 1 528 ? -6.317 1.021 -5.671 1.00 98.38 528 VAL A O 1
ATOM 4022 N N . ASN A 1 529 ? -4.259 0.184 -5.341 1.00 98.19 529 ASN A N 1
ATOM 4023 C CA . ASN A 1 529 ? -4.310 -0.716 -6.490 1.00 98.19 529 ASN A CA 1
ATOM 4024 C C . ASN A 1 529 ? -5.263 -1.901 -6.237 1.00 98.19 529 ASN A C 1
ATOM 4026 O O . ASN A 1 529 ? -5.879 -2.401 -7.182 1.00 98.19 529 ASN A O 1
ATOM 4030 N N . ASP A 1 530 ? -5.431 -2.307 -4.980 1.00 97.31 530 ASP A N 1
ATOM 4031 C CA . ASP A 1 530 ? -6.338 -3.377 -4.566 1.00 97.31 530 ASP A CA 1
ATOM 4032 C C . ASP A 1 530 ? -7.805 -2.929 -4.636 1.00 97.31 530 ASP A C 1
ATOM 4034 O O . ASP A 1 530 ? -8.619 -3.558 -5.322 1.00 97.31 530 ASP A O 1
ATOM 4038 N N . ILE A 1 531 ? -8.154 -1.764 -4.080 1.00 98.19 531 ILE A N 1
ATOM 4039 C CA . ILE A 1 531 ? -9.528 -1.244 -4.218 1.00 98.19 531 ILE A CA 1
ATOM 4040 C C . ILE A 1 531 ? -9.884 -0.934 -5.683 1.00 98.19 531 ILE A C 1
ATOM 4042 O O . ILE A 1 531 ? -11.026 -1.149 -6.105 1.00 98.19 531 ILE A O 1
ATOM 4046 N N . LEU A 1 532 ? -8.904 -0.531 -6.502 1.00 98.44 532 LEU A N 1
ATOM 4047 C CA . LEU A 1 532 ? -9.077 -0.348 -7.943 1.00 98.44 532 LEU A CA 1
ATOM 4048 C C . LEU A 1 532 ? -9.481 -1.659 -8.634 1.00 98.44 532 LEU A C 1
ATOM 4050 O O . LEU A 1 532 ? -10.228 -1.619 -9.615 1.00 98.44 532 LEU A O 1
ATOM 4054 N N . CYS A 1 533 ? -9.075 -2.821 -8.106 1.00 98.06 533 CYS A N 1
ATOM 4055 C CA . CYS A 1 533 ? -9.485 -4.117 -8.644 1.00 98.06 533 CYS A CA 1
ATOM 4056 C C . CYS A 1 533 ? -10.988 -4.400 -8.500 1.00 98.06 533 CYS A C 1
ATOM 4058 O O . CYS A 1 533 ? -11.524 -5.224 -9.244 1.00 98.06 533 CYS A O 1
ATOM 4060 N N . ASN A 1 534 ? -11.678 -3.662 -7.624 1.00 97.62 534 ASN A N 1
ATOM 4061 C CA . ASN A 1 534 ? -13.138 -3.664 -7.492 1.00 97.62 534 ASN A CA 1
ATOM 4062 C C . ASN A 1 534 ? -13.823 -2.564 -8.328 1.00 97.62 534 ASN A C 1
ATOM 4064 O O . ASN A 1 534 ? -15.044 -2.409 -8.302 1.00 97.62 534 ASN A O 1
ATOM 4068 N N . GLY A 1 535 ? -13.041 -1.811 -9.105 1.00 96.88 535 GLY A N 1
ATOM 4069 C CA . GLY A 1 535 ? -13.498 -0.698 -9.928 1.00 96.88 535 GLY A CA 1
ATOM 4070 C C . GLY A 1 535 ? -13.616 0.631 -9.178 1.00 96.88 535 GLY A C 1
ATOM 4071 O O . GLY A 1 535 ? -14.262 1.551 -9.683 1.00 96.88 535 GLY A O 1
ATOM 4072 N N . ALA A 1 536 ? -13.021 0.730 -7.985 1.00 98.00 536 ALA A N 1
ATOM 4073 C CA . ALA A 1 536 ? -13.142 1.900 -7.129 1.00 98.00 536 ALA A CA 1
ATOM 4074 C C . ALA A 1 536 ? -12.220 3.051 -7.553 1.00 98.00 536 ALA A C 1
ATOM 4076 O O . ALA A 1 536 ? -11.053 2.857 -7.893 1.00 98.00 536 ALA A O 1
ATOM 4077 N N . GLU A 1 537 ? -12.748 4.268 -7.474 1.00 97.50 537 GLU A N 1
ATOM 4078 C CA . GLU A 1 537 ? -11.964 5.497 -7.388 1.00 97.50 537 GLU A CA 1
ATOM 4079 C C . GLU A 1 537 ? -11.535 5.707 -5.929 1.00 97.50 537 GLU A C 1
ATOM 4081 O O . GLU A 1 537 ? -12.419 5.760 -5.071 1.00 97.50 537 GLU A O 1
ATOM 4086 N N . PRO A 1 538 ? -10.235 5.863 -5.624 1.00 97.44 538 PRO A N 1
ATOM 4087 C CA . PRO A 1 538 ? -9.788 6.224 -4.280 1.00 97.44 538 PRO A CA 1
ATOM 4088 C C . PRO A 1 538 ? -10.359 7.579 -3.829 1.00 97.44 538 PRO A C 1
ATOM 4090 O O . PRO A 1 538 ? -10.333 8.554 -4.585 1.00 97.44 538 PRO A O 1
ATOM 4093 N N . LEU A 1 539 ? -10.866 7.642 -2.596 1.00 96.19 539 LEU A N 1
ATOM 4094 C CA . LEU A 1 539 ? -11.355 8.863 -1.953 1.00 96.19 539 LEU A CA 1
ATOM 4095 C C . LEU A 1 539 ? -10.396 9.331 -0.868 1.00 96.19 539 LEU A C 1
ATOM 4097 O O . LEU A 1 539 ? -9.929 10.472 -0.910 1.00 96.19 539 LEU A O 1
ATOM 4101 N N . THR A 1 540 ? -10.120 8.448 0.085 1.00 96.56 540 THR A N 1
ATOM 4102 C CA . THR A 1 540 ? -9.304 8.746 1.257 1.00 96.56 540 THR A CA 1
ATOM 4103 C C . THR A 1 540 ? -8.279 7.652 1.511 1.00 96.56 540 THR A C 1
ATOM 4105 O O . THR A 1 540 ? -8.352 6.523 0.999 1.00 96.56 540 THR A O 1
ATOM 4108 N N . PHE A 1 541 ? -7.246 8.045 2.239 1.00 97.12 541 PHE A N 1
ATOM 4109 C CA . PHE A 1 541 ? -6.218 7.165 2.746 1.00 97.12 541 PHE A CA 1
ATOM 4110 C C . PHE A 1 541 ? -5.951 7.522 4.199 1.00 97.12 541 PHE A C 1
ATOM 4112 O O . PHE A 1 541 ? -5.950 8.704 4.554 1.00 97.12 541 PHE A O 1
ATOM 4119 N N . SER A 1 542 ? -5.684 6.506 5.002 1.00 96.69 542 SER A N 1
ATOM 4120 C CA . SER A 1 542 ? -5.323 6.655 6.398 1.00 96.69 542 SER A CA 1
ATOM 4121 C C . SER A 1 542 ? -4.202 5.671 6.735 1.00 96.69 542 SER A C 1
ATOM 4123 O O . SER A 1 542 ? -4.145 4.574 6.172 1.00 96.69 542 SER A O 1
ATOM 4125 N N . SER A 1 543 ? -3.280 6.063 7.612 1.00 96.44 543 SER A N 1
ATOM 4126 C CA . SER A 1 543 ? -2.093 5.258 7.938 1.00 96.44 543 SER A CA 1
ATOM 4127 C C . SER A 1 543 ? -1.925 5.024 9.432 1.00 96.44 543 SER A C 1
ATOM 4129 O O . SER A 1 543 ? -2.171 5.916 10.233 1.00 96.44 543 SER A O 1
ATOM 4131 N N . TYR A 1 544 ? -1.446 3.841 9.791 1.00 96.69 544 TYR A N 1
ATOM 4132 C CA . TYR A 1 544 ? -1.007 3.461 11.127 1.00 96.69 544 TYR A CA 1
ATOM 4133 C C . TYR A 1 544 ? 0.516 3.289 11.117 1.00 96.69 544 TYR A C 1
ATOM 4135 O O . TYR A 1 544 ? 1.045 2.525 10.305 1.00 96.69 544 TYR A O 1
ATOM 4143 N N . TYR A 1 545 ? 1.206 4.018 11.991 1.00 95.62 545 TYR A N 1
ATOM 4144 C CA . TYR A 1 545 ? 2.650 3.974 12.202 1.00 95.62 545 TYR A CA 1
ATOM 4145 C C . TYR A 1 545 ? 2.921 3.510 13.634 1.00 95.62 545 TYR A C 1
ATOM 4147 O O . TYR A 1 545 ? 2.698 4.264 14.578 1.00 95.62 545 TYR A O 1
ATOM 4155 N N . ALA A 1 546 ? 3.404 2.280 13.792 1.00 94.19 546 ALA A N 1
ATOM 4156 C CA . ALA A 1 546 ? 3.815 1.756 15.090 1.00 94.19 546 ALA A CA 1
ATOM 4157 C C . ALA A 1 546 ? 5.337 1.711 15.184 1.00 94.19 546 ALA A C 1
ATOM 4159 O O . ALA A 1 546 ? 5.991 1.281 14.236 1.00 94.19 546 ALA A O 1
ATOM 4160 N N . CYS A 1 547 ? 5.916 2.126 16.306 1.00 93.75 547 CYS A N 1
ATOM 4161 C CA . CYS A 1 547 ? 7.367 2.165 16.489 1.00 93.75 547 CYS A CA 1
ATOM 4162 C C . CYS A 1 547 ? 7.801 1.739 17.890 1.00 93.75 547 CYS A C 1
ATOM 4164 O O . CYS A 1 547 ? 6.996 1.701 18.814 1.00 93.75 547 CYS A O 1
ATOM 4166 N N . GLY A 1 548 ? 9.083 1.401 18.044 1.00 91.50 548 GLY A N 1
ATOM 4167 C CA . GLY A 1 548 ? 9.702 1.215 19.355 1.00 91.50 548 GLY A CA 1
ATOM 4168 C C . GLY A 1 548 ? 9.804 2.531 20.099 1.00 91.50 548 GLY A C 1
ATOM 4169 O O . GLY A 1 548 ? 9.088 2.704 21.076 1.00 91.50 548 GLY A O 1
ATOM 4170 N N . ASP A 1 549 ? 10.631 3.440 19.581 1.00 90.38 549 ASP A N 1
ATOM 4171 C CA . ASP A 1 549 ? 10.730 4.814 20.064 1.00 90.38 549 ASP A CA 1
ATOM 4172 C C . ASP A 1 549 ? 10.269 5.784 18.962 1.00 90.38 549 ASP A C 1
ATOM 4174 O O . ASP A 1 549 ? 10.598 5.616 17.778 1.00 90.38 549 ASP A O 1
ATOM 4178 N N . LEU A 1 550 ? 9.516 6.820 19.331 1.00 90.44 550 LEU A N 1
ATOM 4179 C CA . LEU A 1 550 ? 9.042 7.822 18.381 1.00 90.44 550 LEU A CA 1
ATOM 4180 C C . LEU A 1 550 ? 10.180 8.752 17.936 1.00 90.44 550 LEU A C 1
ATOM 4182 O O . LEU A 1 550 ? 10.694 9.572 18.695 1.00 90.44 550 LEU A O 1
ATOM 4186 N N . VAL A 1 551 ? 10.526 8.676 16.648 1.00 92.19 551 VAL A N 1
ATOM 4187 C CA . VAL A 1 551 ? 11.447 9.608 15.982 1.00 92.19 551 VAL A CA 1
ATOM 4188 C C . VAL A 1 551 ? 10.664 10.480 15.001 1.00 92.19 551 VAL A C 1
ATOM 4190 O O . VAL A 1 551 ? 10.350 10.048 13.888 1.00 92.19 551 VAL A O 1
ATOM 4193 N N . GLU A 1 552 ? 10.379 11.726 15.393 1.00 92.06 552 GLU A N 1
ATOM 4194 C CA . GLU A 1 552 ? 9.532 12.661 14.630 1.00 92.06 552 GLU A CA 1
ATOM 4195 C C . GLU A 1 552 ? 9.995 12.866 13.178 1.00 92.06 552 GLU A C 1
ATOM 4197 O O . GLU A 1 552 ? 9.177 12.892 12.258 1.00 92.06 552 GLU A O 1
ATOM 4202 N N . GLU A 1 553 ? 11.308 12.954 12.935 1.00 92.94 553 GLU A N 1
ATOM 4203 C CA . GLU A 1 553 ? 11.868 13.105 11.582 1.00 92.94 553 GLU A CA 1
ATOM 4204 C C . GLU A 1 553 ? 11.549 11.894 10.689 1.00 92.94 553 GLU A C 1
ATOM 4206 O O . GLU A 1 553 ? 11.207 12.042 9.510 1.00 92.94 553 GLU A O 1
ATOM 4211 N N . THR A 1 554 ? 11.608 10.688 11.259 1.00 94.56 554 THR A N 1
ATOM 4212 C CA . THR A 1 554 ? 11.281 9.451 10.541 1.00 94.56 554 THR A CA 1
ATOM 4213 C C . THR A 1 554 ? 9.788 9.392 10.238 1.00 94.56 554 THR A C 1
ATOM 4215 O O . THR A 1 554 ? 9.419 9.167 9.083 1.00 94.56 554 THR A O 1
ATOM 4218 N N . ALA A 1 555 ? 8.934 9.682 11.226 1.00 94.00 555 ALA A N 1
ATOM 4219 C CA . ALA A 1 555 ? 7.482 9.748 11.046 1.00 94.00 555 ALA A CA 1
ATOM 4220 C C . ALA A 1 555 ? 7.082 10.795 9.987 1.00 94.00 555 ALA A C 1
ATOM 4222 O O . ALA A 1 555 ? 6.254 10.521 9.113 1.00 94.00 555 ALA A O 1
ATOM 4223 N N . THR A 1 556 ? 7.738 11.960 9.995 1.00 94.12 556 THR A N 1
ATOM 4224 C CA . THR A 1 556 ? 7.554 13.026 8.996 1.00 94.12 556 THR A CA 1
ATOM 4225 C C . THR A 1 556 ? 7.951 12.565 7.601 1.00 94.12 556 THR A C 1
ATOM 4227 O O . THR A 1 556 ? 7.206 12.758 6.640 1.00 94.12 556 THR A O 1
ATOM 4230 N N . THR A 1 557 ? 9.106 11.911 7.477 1.00 95.69 557 THR A N 1
ATOM 4231 C CA . THR A 1 557 ? 9.619 11.423 6.192 1.00 95.69 557 THR A CA 1
ATOM 4232 C C . THR A 1 557 ? 8.707 10.352 5.589 1.00 95.69 557 THR A C 1
ATOM 4234 O O . THR A 1 557 ? 8.389 10.412 4.399 1.00 95.69 557 THR A O 1
ATOM 4237 N N . ILE A 1 558 ? 8.251 9.395 6.404 1.00 96.44 558 ILE A N 1
ATOM 4238 C CA . ILE A 1 558 ? 7.306 8.349 5.985 1.00 96.44 558 ILE A CA 1
ATOM 4239 C C . ILE A 1 558 ? 5.979 8.979 5.565 1.00 96.44 558 ILE A C 1
ATOM 4241 O O . ILE A 1 558 ? 5.479 8.687 4.476 1.00 96.44 558 ILE A O 1
ATOM 4245 N N . THR A 1 559 ? 5.434 9.883 6.384 1.00 95.25 559 THR A N 1
ATOM 4246 C CA . THR A 1 559 ? 4.159 10.549 6.087 1.00 95.25 559 THR A CA 1
ATOM 4247 C C . THR A 1 559 ? 4.248 11.395 4.820 1.00 95.25 559 THR A C 1
ATOM 4249 O O . THR A 1 559 ? 3.322 11.377 4.015 1.00 95.25 559 THR A O 1
ATOM 4252 N N . GLY A 1 560 ? 5.379 12.056 4.557 1.00 95.06 560 GLY A N 1
ATOM 4253 C CA . GLY A 1 560 ? 5.627 12.735 3.281 1.00 95.06 560 GLY A CA 1
ATOM 4254 C C . GLY A 1 560 ? 5.520 11.792 2.075 1.00 95.06 560 GLY A C 1
ATOM 4255 O O . GLY A 1 560 ? 4.936 12.156 1.054 1.00 95.06 560 GLY A O 1
ATOM 4256 N N . GLY A 1 561 ? 6.004 10.554 2.210 1.00 96.25 561 GLY A N 1
ATOM 4257 C CA . GLY A 1 561 ? 5.806 9.495 1.220 1.00 96.25 561 GLY A CA 1
ATOM 4258 C C . GLY A 1 561 ? 4.346 9.064 1.064 1.00 96.25 561 GLY A C 1
ATOM 4259 O O . GLY A 1 561 ? 3.883 8.871 -0.059 1.00 96.25 561 GLY A O 1
ATOM 4260 N N . VAL A 1 562 ? 3.605 8.951 2.170 1.00 96.88 562 VAL A N 1
ATOM 4261 C CA . VAL A 1 562 ? 2.161 8.648 2.150 1.00 96.88 562 VAL A CA 1
ATOM 4262 C C . VAL A 1 562 ? 1.384 9.757 1.438 1.00 96.88 562 VAL A C 1
ATOM 4264 O O . VAL A 1 562 ? 0.541 9.467 0.591 1.00 96.88 562 VAL A O 1
ATOM 4267 N N . ILE A 1 563 ? 1.697 11.024 1.717 1.00 94.94 563 ILE A N 1
ATOM 4268 C CA . ILE A 1 563 ? 1.086 12.187 1.059 1.00 94.94 563 ILE A CA 1
ATOM 4269 C C . ILE A 1 563 ? 1.346 12.136 -0.449 1.00 94.94 563 ILE A C 1
ATOM 4271 O O . ILE A 1 563 ? 0.408 12.218 -1.239 1.00 94.94 563 ILE A O 1
ATOM 4275 N N . GLU A 1 564 ? 2.597 11.922 -0.860 1.00 95.31 564 GLU A N 1
ATOM 4276 C CA . GLU A 1 564 ? 2.960 11.792 -2.274 1.00 95.31 564 GLU A CA 1
ATOM 4277 C C . GLU A 1 564 ? 2.229 10.619 -2.955 1.00 95.31 564 GLU A C 1
ATOM 4279 O O . GLU A 1 564 ? 1.679 10.772 -4.049 1.00 95.31 564 GLU A O 1
ATOM 4284 N N . GLY A 1 565 ? 2.153 9.457 -2.300 1.00 96.62 565 GLY A N 1
ATOM 4285 C CA . GLY A 1 565 ? 1.397 8.308 -2.799 1.00 96.62 565 GLY A CA 1
ATOM 4286 C C . GLY A 1 565 ? -0.098 8.611 -2.952 1.00 96.62 565 GLY A C 1
ATOM 4287 O O . GLY A 1 565 ? -0.695 8.310 -3.991 1.00 96.62 565 GLY A O 1
ATOM 4288 N N . ALA A 1 566 ? -0.711 9.253 -1.954 1.00 95.56 566 ALA A N 1
ATOM 4289 C CA . ALA A 1 566 ? -2.117 9.648 -1.993 1.00 95.56 566 ALA A CA 1
ATOM 4290 C C . ALA A 1 566 ? -2.387 10.630 -3.148 1.00 95.56 566 ALA A C 1
ATOM 4292 O O . ALA A 1 566 ? -3.358 10.450 -3.892 1.00 95.56 566 ALA A O 1
ATOM 4293 N N . ALA A 1 567 ? -1.476 11.583 -3.381 1.00 93.81 567 ALA A N 1
ATOM 4294 C CA . ALA A 1 567 ? -1.525 12.515 -4.506 1.00 93.81 567 ALA A CA 1
ATOM 4295 C C . ALA A 1 567 ? -1.541 11.791 -5.858 1.00 93.81 567 ALA A C 1
ATOM 4297 O O . ALA A 1 567 ? -2.381 12.072 -6.718 1.00 93.81 567 ALA A O 1
ATOM 4298 N N . GLN A 1 568 ? -0.634 10.825 -6.043 1.00 95.56 568 GLN A N 1
ATOM 4299 C CA . GLN A 1 568 ? -0.544 10.025 -7.267 1.00 95.56 568 GLN A CA 1
ATOM 4300 C C . GLN A 1 568 ? -1.821 9.208 -7.521 1.00 95.56 568 GLN A C 1
ATOM 4302 O O . GLN A 1 568 ? -2.207 9.006 -8.678 1.00 95.56 568 GLN A O 1
ATOM 4307 N N . ALA A 1 569 ? -2.490 8.765 -6.453 1.00 96.12 569 ALA A N 1
ATOM 4308 C CA . ALA A 1 569 ? -3.745 8.023 -6.511 1.00 96.12 569 ALA A CA 1
ATOM 4309 C C . ALA A 1 569 ? -4.994 8.911 -6.688 1.00 96.12 569 ALA A C 1
ATOM 4311 O O . ALA A 1 569 ? -6.054 8.395 -7.041 1.00 96.12 569 ALA A O 1
ATOM 4312 N N . GLY A 1 570 ? -4.897 10.226 -6.462 1.00 93.88 570 GLY A N 1
ATOM 4313 C CA . GLY A 1 570 ? -6.060 11.121 -6.397 1.00 93.88 570 GLY A CA 1
ATOM 4314 C C . GLY A 1 570 ? -6.899 10.951 -5.120 1.00 93.88 570 GLY A C 1
ATOM 4315 O O . GLY A 1 570 ? -8.106 11.213 -5.137 1.00 93.88 570 GLY A O 1
ATOM 4316 N N . SER A 1 571 ? -6.260 10.491 -4.042 1.00 93.50 571 SER A N 1
ATOM 4317 C CA . SER A 1 571 ? -6.836 10.274 -2.712 1.00 93.50 571 SER A CA 1
ATOM 4318 C C . SER A 1 571 ? -6.426 11.391 -1.742 1.00 93.50 571 SER A C 1
ATOM 4320 O O . SER A 1 571 ? -5.423 12.067 -1.958 1.00 93.50 571 SER A O 1
ATOM 4322 N N . SER A 1 572 ? -7.185 11.598 -0.664 1.00 91.50 572 SER A N 1
ATOM 4323 C CA . SER A 1 572 ? -6.834 12.523 0.425 1.00 91.50 572 SER A CA 1
ATOM 4324 C C . SER A 1 572 ? -6.384 11.774 1.679 1.00 91.50 572 SER A C 1
ATOM 4326 O O . SER A 1 572 ? -7.121 10.930 2.177 1.00 91.50 572 SER A O 1
ATOM 4328 N N . LEU A 1 573 ? -5.218 12.126 2.233 1.00 93.00 573 LEU A N 1
ATOM 4329 C CA . LEU A 1 573 ? -4.822 11.666 3.568 1.00 93.00 573 LEU A CA 1
ATOM 4330 C C . LEU A 1 573 ? -5.733 12.320 4.622 1.00 93.00 573 LEU A C 1
ATOM 4332 O O . LEU A 1 573 ? -5.733 13.553 4.762 1.00 93.00 573 LEU A O 1
ATOM 4336 N N . VAL A 1 574 ? -6.528 11.514 5.328 1.00 91.12 574 VAL A N 1
ATOM 4337 C CA . VAL A 1 574 ? -7.496 12.009 6.325 1.00 91.12 574 VAL A CA 1
ATOM 4338 C C . VAL A 1 574 ? -7.063 11.772 7.764 1.00 91.12 574 VAL A C 1
ATOM 4340 O O . VAL A 1 574 ? -7.436 12.570 8.623 1.00 91.12 574 VAL A O 1
ATOM 4343 N N . GLU A 1 575 ? -6.262 10.738 8.015 1.00 90.38 575 GLU A N 1
ATOM 4344 C CA . GLU A 1 575 ? -5.815 10.376 9.357 1.00 90.38 575 GLU A CA 1
ATOM 4345 C C . GLU A 1 575 ? -4.477 9.625 9.329 1.00 90.38 575 GLU A C 1
ATOM 4347 O O . GLU A 1 575 ? -4.250 8.752 8.490 1.00 90.38 575 GLU A O 1
ATOM 4352 N N . THR A 1 576 ? -3.616 9.937 10.294 1.00 92.00 576 THR A N 1
ATOM 4353 C CA . THR A 1 576 ? -2.450 9.130 10.650 1.00 92.00 576 THR A CA 1
ATOM 4354 C C . THR A 1 576 ? -2.563 8.798 12.130 1.00 92.00 576 THR A C 1
ATOM 4356 O O . THR A 1 576 ? -2.774 9.698 12.933 1.00 92.00 576 THR A O 1
ATOM 4359 N N . HIS A 1 577 ? -2.432 7.530 12.498 1.00 92.38 577 HIS A N 1
ATOM 4360 C CA . HIS A 1 577 ? -2.332 7.091 13.884 1.00 92.38 577 HIS A CA 1
ATOM 4361 C C . HIS A 1 577 ? -0.885 6.692 14.169 1.00 92.38 577 HIS A C 1
ATOM 4363 O O . HIS A 1 577 ? -0.279 5.966 13.380 1.00 92.38 577 HIS A O 1
ATOM 4369 N N . ILE A 1 578 ? -0.343 7.179 15.278 1.00 91.88 578 ILE A N 1
ATOM 4370 C CA . ILE A 1 578 ? 0.983 6.825 15.786 1.00 91.88 578 ILE A CA 1
ATOM 4371 C C . ILE A 1 578 ? 0.753 5.907 16.991 1.00 91.88 578 ILE A C 1
ATOM 4373 O O . ILE A 1 578 ? -0.252 6.062 17.686 1.00 91.88 578 ILE A O 1
ATOM 4377 N N . ALA A 1 579 ? 1.619 4.913 17.168 1.00 89.69 579 ALA A N 1
ATOM 4378 C CA . ALA A 1 579 ? 1.641 4.083 18.362 1.00 89.69 579 ALA A CA 1
ATOM 4379 C C . ALA A 1 579 ? 3.084 3.745 18.767 1.00 89.69 579 ALA A C 1
ATOM 4381 O O . ALA A 1 579 ? 3.755 2.948 18.105 1.00 89.69 579 ALA A O 1
ATOM 4382 N N . GLU A 1 580 ? 3.562 4.295 19.881 1.00 87.75 580 GLU A N 1
ATOM 4383 C CA . GLU A 1 580 ? 4.817 3.874 20.506 1.00 87.75 580 GLU A CA 1
ATOM 4384 C C . GLU A 1 580 ? 4.601 2.599 21.355 1.00 87.75 580 GLU A C 1
ATOM 4386 O O . GLU A 1 580 ? 3.850 2.558 22.335 1.00 87.75 580 GLU A O 1
ATOM 4391 N N . VAL A 1 581 ? 5.238 1.496 20.948 1.00 86.94 581 VAL A N 1
ATOM 4392 C CA . VAL A 1 581 ? 5.078 0.153 21.535 1.00 86.94 581 VAL A CA 1
ATOM 4393 C C . VAL A 1 581 ? 6.454 -0.489 21.826 1.00 86.94 581 VAL A C 1
ATOM 4395 O O . VAL A 1 581 ? 6.780 -1.557 21.296 1.00 86.94 581 VAL A O 1
ATOM 4398 N N . PRO A 1 582 ? 7.283 0.089 22.718 1.00 82.31 582 PRO A N 1
ATOM 4399 C CA . PRO A 1 582 ? 8.681 -0.318 22.945 1.00 82.31 582 PRO A CA 1
ATOM 4400 C C . PRO A 1 582 ? 8.828 -1.684 23.626 1.00 82.31 582 PRO A C 1
ATOM 4402 O O . PRO A 1 582 ? 9.918 -2.246 23.698 1.00 82.31 582 PRO A O 1
ATOM 4405 N N . LEU A 1 583 ? 7.738 -2.257 24.152 1.00 78.75 583 LEU A N 1
ATOM 4406 C CA . LEU A 1 583 ? 7.763 -3.642 24.639 1.00 78.75 583 LEU A CA 1
ATOM 4407 C C . LEU A 1 583 ? 7.626 -4.669 23.501 1.00 78.75 583 LEU A C 1
ATOM 4409 O O . LEU A 1 583 ? 7.930 -5.849 23.699 1.00 78.75 583 LEU A O 1
ATOM 4413 N N . LEU A 1 584 ? 7.152 -4.236 22.330 1.00 83.50 584 LEU A N 1
ATOM 4414 C CA . LEU A 1 584 ? 6.982 -5.051 21.129 1.00 83.50 584 LEU A CA 1
ATOM 4415 C C . LEU A 1 584 ? 8.177 -4.875 20.186 1.00 83.50 584 LEU A C 1
ATOM 4417 O O . LEU A 1 584 ? 8.798 -5.873 19.796 1.00 83.50 584 LEU A O 1
ATOM 4421 N N . TYR A 1 585 ? 8.516 -3.619 19.891 1.00 86.50 585 TYR A N 1
ATOM 4422 C CA . TYR A 1 585 ? 9.570 -3.216 18.964 1.00 86.50 585 TYR A CA 1
ATOM 4423 C C . TYR A 1 585 ? 10.859 -2.816 19.682 1.00 86.50 585 TYR A C 1
ATOM 4425 O O . TYR A 1 585 ? 10.838 -2.295 20.792 1.00 86.50 585 TYR A O 1
ATOM 4433 N N . ALA A 1 586 ? 11.995 -3.021 19.016 1.00 88.38 586 ALA A N 1
ATOM 4434 C CA . ALA A 1 586 ? 13.221 -2.324 19.392 1.00 88.38 586 ALA A CA 1
ATOM 4435 C C . ALA A 1 586 ? 13.107 -0.835 19.020 1.00 88.38 586 ALA A C 1
ATOM 4437 O O . ALA A 1 586 ? 12.399 -0.507 18.071 1.00 88.38 586 ALA A O 1
ATOM 4438 N N . SER A 1 587 ? 13.831 0.035 19.727 1.00 87.00 587 SER A N 1
ATOM 4439 C CA . SER A 1 587 ? 13.783 1.499 19.582 1.00 87.00 587 SER A CA 1
ATOM 4440 C C . SER A 1 587 ? 13.776 2.017 18.137 1.00 87.00 587 SER A C 1
ATOM 4442 O O . SER A 1 587 ? 13.008 2.910 17.806 1.00 87.00 587 SER A O 1
ATOM 4444 N N . ASP A 1 588 ? 14.600 1.447 17.257 1.00 87.69 588 ASP A N 1
ATOM 4445 C CA . ASP A 1 588 ? 14.779 1.872 15.861 1.00 87.69 588 ASP A CA 1
ATOM 4446 C C . ASP A 1 588 ? 13.879 1.131 14.852 1.00 87.69 588 ASP A C 1
ATOM 4448 O O . ASP A 1 588 ? 14.016 1.296 13.636 1.00 87.69 588 ASP A O 1
ATOM 4452 N N . VAL A 1 589 ? 12.975 0.276 15.333 1.00 93.25 589 VAL A N 1
ATOM 4453 C CA . VAL A 1 589 ? 12.095 -0.545 14.500 1.00 93.25 589 VAL A CA 1
ATOM 4454 C C . VAL A 1 589 ? 10.689 0.041 14.496 1.00 93.25 589 VAL A C 1
ATOM 4456 O O . VAL A 1 589 ? 10.141 0.394 15.536 1.00 93.25 589 VAL A O 1
ATOM 4459 N N . TYR A 1 590 ? 10.095 0.087 13.308 1.00 95.31 590 TYR A N 1
ATOM 4460 C CA . TYR A 1 590 ? 8.703 0.464 13.088 1.00 95.31 590 TYR A CA 1
ATOM 4461 C C . TYR A 1 590 ? 7.982 -0.524 12.157 1.00 95.31 590 TYR A C 1
ATOM 4463 O O . TYR A 1 590 ? 8.638 -1.275 11.426 1.00 95.31 590 TYR A O 1
ATOM 4471 N N . ASP A 1 591 ? 6.651 -0.486 12.158 1.00 95.94 591 ASP A N 1
ATOM 4472 C CA . ASP A 1 591 ? 5.763 -1.111 11.172 1.00 95.94 591 ASP A CA 1
ATOM 4473 C C . ASP A 1 591 ? 4.721 -0.108 10.649 1.00 95.94 591 ASP A C 1
ATOM 4475 O O . ASP A 1 591 ? 4.454 0.926 11.266 1.00 95.94 591 ASP A O 1
ATOM 4479 N N . LEU A 1 592 ? 4.172 -0.404 9.469 1.00 97.00 592 LEU A N 1
ATOM 4480 C CA . LEU A 1 592 ? 3.225 0.430 8.739 1.00 97.00 592 LEU A CA 1
ATOM 4481 C C . LEU A 1 592 ? 2.016 -0.390 8.288 1.00 97.00 592 LEU A C 1
ATOM 4483 O O . LEU A 1 592 ? 2.182 -1.379 7.572 1.00 97.00 592 LEU A O 1
ATOM 4487 N N . ALA A 1 593 ? 0.815 0.105 8.584 1.00 97.44 593 ALA A N 1
ATOM 4488 C CA . ALA A 1 593 ? -0.425 -0.386 7.990 1.00 97.44 593 ALA A CA 1
ATOM 4489 C C . ALA A 1 593 ? -1.194 0.750 7.310 1.00 97.44 593 ALA A C 1
ATOM 4491 O O . ALA A 1 593 ? -1.266 1.875 7.806 1.00 97.44 593 ALA A O 1
ATOM 4492 N N . GLY A 1 594 ? -1.728 0.462 6.130 1.00 97.94 594 GLY A N 1
ATOM 4493 C CA . GLY A 1 594 ? -2.436 1.405 5.283 1.00 97.94 594 GLY A CA 1
ATOM 4494 C C . GLY A 1 594 ? -3.894 1.008 5.177 1.00 97.94 594 GLY A C 1
ATOM 4495 O O . GLY A 1 594 ? -4.228 -0.177 5.164 1.00 97.94 594 GLY A O 1
ATOM 4496 N N . PHE A 1 595 ? -4.765 2.004 5.079 1.00 98.19 595 PHE A N 1
ATOM 4497 C CA . PHE A 1 595 ? -6.194 1.806 4.904 1.00 98.19 595 PHE A CA 1
ATOM 4498 C C . PHE A 1 595 ? -6.686 2.770 3.835 1.00 98.19 595 PHE A C 1
ATOM 4500 O O . PHE A 1 595 ? -6.511 3.984 3.935 1.00 98.19 595 PHE A O 1
ATOM 4507 N N . SER A 1 596 ? -7.272 2.225 2.776 1.00 98.06 596 SER A N 1
ATOM 4508 C CA . SER A 1 596 ? -7.821 3.007 1.679 1.00 98.06 596 SER A CA 1
ATOM 4509 C C . SER A 1 596 ? -9.324 2.830 1.598 1.00 98.06 596 SER A C 1
ATOM 4511 O O . SER A 1 596 ? -9.832 1.706 1.593 1.00 98.06 596 SER A O 1
ATOM 4513 N N . LEU A 1 597 ? -10.017 3.954 1.446 1.00 98.25 597 LEU A N 1
ATOM 4514 C CA . LEU A 1 597 ? -11.417 3.991 1.073 1.00 98.25 597 LEU A CA 1
ATOM 4515 C C . LEU A 1 597 ? -11.545 4.467 -0.367 1.00 98.25 597 LEU A C 1
ATOM 4517 O O . LEU A 1 597 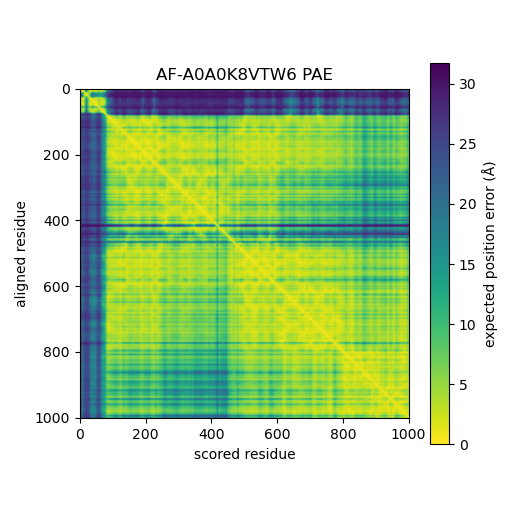? -11.097 5.555 -0.734 1.00 98.25 597 LEU A O 1
ATOM 4521 N N . GLY A 1 598 ? -12.216 3.669 -1.180 1.00 98.25 598 GLY A N 1
ATOM 4522 C CA . GLY A 1 598 ? -12.659 4.041 -2.509 1.00 98.25 598 GLY A CA 1
ATOM 4523 C C . GLY A 1 598 ? -14.170 4.025 -2.642 1.00 98.25 598 GLY A C 1
ATOM 4524 O O . GLY A 1 598 ? -14.902 3.584 -1.757 1.00 98.25 598 GLY A O 1
ATOM 4525 N N . ILE A 1 599 ? -14.634 4.477 -3.799 1.00 98.19 599 ILE A N 1
ATOM 4526 C CA . ILE A 1 599 ? -16.042 4.457 -4.173 1.00 98.19 599 ILE A CA 1
ATOM 4527 C C . ILE A 1 599 ? -16.218 3.950 -5.601 1.00 98.19 599 ILE A C 1
ATOM 4529 O O . ILE A 1 599 ? -15.450 4.288 -6.504 1.00 98.19 599 ILE A O 1
ATOM 4533 N N . ALA A 1 600 ? -17.247 3.139 -5.810 1.00 97.81 600 ALA A N 1
ATOM 4534 C CA . ALA A 1 600 ? -17.632 2.619 -7.110 1.00 97.81 600 ALA A CA 1
ATOM 4535 C C . ALA A 1 600 ? -19.146 2.734 -7.317 1.00 97.81 600 ALA A C 1
ATOM 4537 O O . ALA A 1 600 ? -19.930 2.810 -6.374 1.00 97.81 600 ALA A O 1
ATOM 4538 N N . GLU A 1 601 ? -19.563 2.723 -8.580 1.00 97.00 601 GLU A N 1
ATOM 4539 C CA . GLU A 1 601 ? -20.969 2.586 -8.957 1.00 97.00 601 GLU A CA 1
ATOM 4540 C C . GLU A 1 601 ? -21.346 1.098 -8.927 1.00 97.00 601 GLU A C 1
ATOM 4542 O O . GLU A 1 601 ? -20.685 0.297 -9.593 1.00 97.00 601 GLU A O 1
ATOM 4547 N N . TYR A 1 602 ? -22.408 0.722 -8.204 1.00 96.44 602 TYR A N 1
ATOM 4548 C CA . TYR A 1 602 ? -22.801 -0.681 -7.998 1.00 96.44 602 TYR A CA 1
ATOM 4549 C C . TYR A 1 602 ? -22.939 -1.465 -9.311 1.00 96.44 602 TYR A C 1
ATOM 4551 O O . TYR A 1 602 ? -22.427 -2.576 -9.446 1.00 96.44 602 TYR A O 1
ATOM 4559 N N . SER A 1 603 ? -23.549 -0.848 -10.326 1.00 93.69 603 SER A N 1
ATOM 4560 C CA . SER A 1 603 ? -23.729 -1.457 -11.655 1.00 93.69 603 SER A CA 1
ATOM 4561 C C . SER A 1 603 ? -22.433 -1.657 -12.460 1.00 93.69 603 SER A C 1
ATOM 4563 O O . SER A 1 603 ? -22.467 -2.264 -13.531 1.00 93.69 603 SER A O 1
ATOM 4565 N N . ARG A 1 604 ? -21.296 -1.137 -11.981 1.00 93.25 604 ARG A N 1
ATOM 4566 C CA . ARG A 1 604 ? -19.984 -1.186 -12.648 1.00 93.25 604 ARG A CA 1
ATOM 4567 C C . ARG A 1 604 ? -18.892 -1.823 -11.788 1.00 93.25 604 ARG A C 1
ATOM 4569 O O . ARG A 1 604 ? -17.717 -1.692 -12.132 1.00 93.25 604 ARG A O 1
ATOM 4576 N N . LEU A 1 605 ? -19.261 -2.501 -10.702 1.00 96.25 605 LEU A N 1
ATOM 4577 C CA . LEU A 1 605 ? -18.303 -3.214 -9.861 1.00 96.25 605 LEU A CA 1
ATOM 4578 C C . LEU A 1 605 ? -17.493 -4.227 -10.675 1.00 96.25 605 LEU A C 1
ATOM 4580 O O . LEU A 1 605 ? -18.003 -4.899 -11.576 1.00 96.25 605 LEU A O 1
ATOM 4584 N N . LEU A 1 606 ? -16.217 -4.339 -10.324 1.00 97.12 606 LEU A N 1
ATOM 4585 C CA . LEU A 1 606 ? -15.334 -5.400 -10.788 1.00 97.12 606 LEU A CA 1
ATOM 4586 C C . LEU A 1 606 ? -15.113 -6.413 -9.650 1.00 97.12 606 LEU A C 1
ATOM 4588 O O . LEU A 1 606 ? -15.261 -6.056 -8.485 1.00 97.12 606 LEU A O 1
ATOM 4592 N N . PRO A 1 607 ? -14.743 -7.666 -9.962 1.00 97.19 607 PRO A N 1
ATOM 4593 C CA . PRO A 1 607 ? -14.738 -8.280 -11.288 1.00 97.19 607 PRO A CA 1
ATOM 4594 C C . PRO A 1 607 ? -16.149 -8.654 -11.779 1.00 97.19 607 PRO A C 1
ATOM 4596 O O . PRO A 1 607 ? -16.956 -9.223 -11.046 1.00 97.19 607 PRO A O 1
ATOM 4599 N N . ARG A 1 608 ? -16.413 -8.453 -13.075 1.00 96.00 608 ARG A N 1
ATOM 4600 C CA . ARG A 1 608 ? -17.640 -8.895 -13.770 1.00 96.00 608 ARG A CA 1
ATOM 4601 C C . ARG A 1 608 ? -17.502 -10.348 -14.210 1.00 96.00 608 ARG A C 1
ATOM 4603 O O . ARG A 1 608 ? -17.384 -10.667 -15.393 1.00 96.00 608 ARG A O 1
ATOM 4610 N N . THR A 1 609 ? -17.387 -11.231 -13.220 1.00 94.00 609 THR A N 1
ATOM 4611 C CA . THR A 1 609 ? -17.035 -12.652 -13.407 1.00 94.00 609 THR A CA 1
ATOM 4612 C C . THR A 1 609 ? -17.998 -13.396 -14.329 1.00 94.00 609 THR A C 1
ATOM 4614 O O . THR A 1 609 ? -17.584 -14.268 -15.095 1.00 94.00 609 THR A O 1
ATOM 4617 N N . ASP A 1 610 ? -19.269 -13.015 -14.310 1.00 95.06 610 ASP A N 1
ATOM 4618 C CA . ASP A 1 610 ? -20.335 -13.522 -15.161 1.00 95.06 610 ASP A CA 1
ATOM 4619 C C . ASP A 1 610 ? -20.200 -13.089 -16.627 1.00 95.06 610 ASP A C 1
ATOM 4621 O O . ASP A 1 610 ? -20.782 -13.743 -17.490 1.00 95.06 610 ASP A O 1
ATOM 4625 N N . GLU A 1 611 ? -19.395 -12.072 -16.941 1.00 96.81 611 GLU A N 1
ATOM 4626 C CA . GLU A 1 611 ? -19.081 -11.631 -18.305 1.00 96.81 611 GLU A CA 1
ATOM 4627 C C . GLU A 1 611 ? -17.774 -12.220 -18.860 1.00 96.81 611 GLU A C 1
ATOM 4629 O O . GLU A 1 611 ? -17.520 -12.123 -20.068 1.00 96.81 611 GLU A O 1
ATOM 4634 N N . ILE A 1 612 ? -16.932 -12.826 -18.018 1.00 98.31 612 ILE A N 1
ATOM 4635 C CA . ILE A 1 612 ? -15.654 -13.405 -18.451 1.00 98.31 612 ILE A CA 1
ATOM 4636 C C . ILE A 1 612 ? -15.917 -14.685 -19.257 1.00 98.31 612 ILE A C 1
ATOM 4638 O O . ILE A 1 612 ? -16.724 -15.546 -18.882 1.00 98.31 612 ILE A O 1
ATOM 4642 N N . ARG A 1 613 ? -15.265 -14.801 -20.416 1.00 97.94 613 ARG A N 1
ATOM 4643 C CA . ARG A 1 613 ? -15.444 -15.899 -21.375 1.00 97.94 613 ARG A CA 1
ATOM 4644 C C . ARG A 1 613 ? -14.096 -16.385 -21.899 1.00 97.94 613 ARG A C 1
ATOM 4646 O O . ARG A 1 613 ? -13.108 -15.658 -21.912 1.00 97.94 613 ARG A O 1
ATOM 4653 N N . VAL A 1 614 ? -14.080 -17.624 -22.386 1.00 98.50 614 VAL A N 1
ATOM 4654 C CA . VAL A 1 614 ? -12.950 -18.153 -23.163 1.00 98.50 614 VAL A CA 1
ATOM 4655 C C . VAL A 1 614 ? -12.684 -17.236 -24.358 1.00 98.50 614 VAL A C 1
ATOM 4657 O O . VAL A 1 614 ? -13.621 -16.850 -25.056 1.00 98.50 614 VAL A O 1
ATOM 4660 N N . GLY A 1 615 ? -11.415 -16.908 -24.590 1.00 98.38 615 GLY A N 1
ATOM 4661 C CA . GLY A 1 615 ? -10.984 -15.998 -25.649 1.00 98.38 615 GLY A CA 1
ATOM 4662 C C . GLY A 1 615 ? -10.850 -14.534 -25.224 1.00 98.38 615 GLY A C 1
ATOM 4663 O O . GLY A 1 615 ? -10.284 -13.763 -25.993 1.00 98.38 615 GLY A O 1
ATOM 4664 N N . ASP A 1 616 ? -11.302 -14.147 -24.023 1.00 98.75 616 ASP A N 1
ATOM 4665 C CA . ASP A 1 616 ? -10.969 -12.830 -23.465 1.00 98.75 616 ASP A CA 1
ATOM 4666 C C . ASP A 1 616 ? -9.446 -12.674 -23.336 1.00 98.75 616 ASP A C 1
ATOM 4668 O O . ASP A 1 616 ? -8.731 -13.627 -23.016 1.00 98.75 616 ASP A O 1
ATOM 4672 N N . VAL A 1 617 ? -8.938 -11.477 -23.616 1.00 98.69 617 VAL A N 1
ATOM 4673 C CA . VAL A 1 617 ? -7.499 -11.198 -23.650 1.00 98.69 617 VAL A CA 1
ATOM 4674 C C . VAL A 1 617 ? -7.010 -10.692 -22.300 1.00 98.69 617 VAL A C 1
ATOM 4676 O O . VAL A 1 617 ? -7.724 -9.971 -21.598 1.00 98.69 617 VAL A O 1
ATOM 4679 N N . LEU A 1 618 ? -5.775 -11.058 -21.952 1.00 98.75 618 LEU A N 1
ATOM 4680 C CA . LEU A 1 618 ? -5.084 -10.526 -20.786 1.00 98.75 618 LEU A CA 1
ATOM 4681 C C . LEU A 1 618 ? -4.103 -9.448 -21.235 1.00 98.75 618 LEU A C 1
ATOM 4683 O O . LEU A 1 618 ? -3.226 -9.717 -22.060 1.00 98.75 618 LEU A O 1
ATOM 4687 N N . ILE A 1 619 ? -4.228 -8.249 -20.671 1.00 98.81 619 ILE A N 1
ATOM 4688 C CA . ILE A 1 619 ? -3.288 -7.139 -20.872 1.00 98.81 619 ILE A CA 1
ATOM 4689 C C . ILE A 1 619 ? -2.545 -6.912 -19.556 1.00 98.81 619 ILE A C 1
ATOM 4691 O O . ILE A 1 619 ? -3.179 -6.758 -18.521 1.00 98.81 619 ILE A O 1
ATOM 4695 N N . GLY A 1 620 ? -1.215 -6.918 -19.581 1.00 98.38 620 GLY A N 1
ATOM 4696 C CA . GLY A 1 620 ? -0.372 -6.713 -18.404 1.00 98.38 620 GLY A CA 1
ATOM 4697 C C . GLY A 1 620 ? 0.339 -5.365 -18.450 1.00 98.38 620 GLY A C 1
ATOM 4698 O O . GLY A 1 620 ? 0.839 -4.971 -19.508 1.00 98.38 620 GLY A O 1
ATOM 4699 N N . LEU A 1 621 ? 0.402 -4.674 -17.310 1.00 98.38 621 LEU A N 1
ATOM 4700 C CA . LEU A 1 621 ? 1.235 -3.482 -17.118 1.00 98.38 621 LEU A CA 1
ATOM 4701 C C . LEU A 1 621 ? 2.479 -3.854 -16.304 1.00 98.38 621 LEU A C 1
ATOM 4703 O O . LEU A 1 621 ? 2.382 -4.662 -15.375 1.00 98.38 621 LEU A O 1
ATOM 4707 N N . PRO A 1 622 ? 3.644 -3.268 -16.618 1.00 97.00 622 PRO A N 1
ATOM 4708 C CA . PRO A 1 622 ? 4.879 -3.590 -15.926 1.00 97.00 622 PRO A CA 1
ATOM 4709 C C . PRO A 1 622 ? 4.909 -3.022 -14.505 1.00 97.00 622 PRO A C 1
ATOM 4711 O O . PRO A 1 622 ? 4.399 -1.924 -14.254 1.00 97.00 622 PRO A O 1
ATOM 4714 N N . SER A 1 623 ? 5.554 -3.756 -13.601 1.00 96.00 623 SER A N 1
ATOM 4715 C CA . SER A 1 623 ? 5.941 -3.295 -12.263 1.00 96.00 623 SER A CA 1
ATOM 4716 C C . SER A 1 623 ? 7.215 -2.445 -12.309 1.00 96.00 623 SER A C 1
ATOM 4718 O O . SER A 1 623 ? 8.016 -2.571 -13.235 1.00 96.00 623 SER A O 1
ATOM 4720 N N . SER A 1 624 ? 7.452 -1.641 -11.273 1.00 93.69 624 SER A N 1
ATOM 4721 C CA . SER A 1 624 ? 8.717 -0.911 -11.072 1.00 93.69 624 SER A CA 1
ATOM 4722 C C . SER A 1 624 ? 9.860 -1.794 -10.556 1.00 93.69 624 SER A C 1
ATOM 4724 O O . SER A 1 624 ? 11.024 -1.438 -10.689 1.00 93.69 624 SER A O 1
ATOM 4726 N N . GLY A 1 625 ? 9.549 -2.968 -10.008 1.00 93.56 625 GLY A N 1
ATOM 4727 C CA . GLY A 1 625 ? 10.530 -3.887 -9.440 1.00 93.56 625 GLY A CA 1
ATOM 4728 C C . GLY A 1 625 ? 9.842 -5.037 -8.716 1.00 93.56 625 GLY A C 1
ATOM 4729 O O . GLY A 1 625 ? 8.813 -5.537 -9.182 1.00 93.56 625 GLY A O 1
ATOM 4730 N N . VAL A 1 626 ? 10.419 -5.443 -7.586 1.00 94.94 626 VAL A N 1
ATOM 4731 C CA . VAL A 1 626 ? 9.793 -6.365 -6.629 1.00 94.94 626 VAL A CA 1
ATOM 4732 C C . VAL A 1 626 ? 8.773 -5.569 -5.812 1.00 94.94 626 VAL A C 1
ATOM 4734 O O . VAL A 1 626 ? 9.121 -4.531 -5.254 1.00 94.94 626 VAL A O 1
ATOM 4737 N N . HIS A 1 627 ? 7.520 -6.020 -5.768 1.00 93.50 627 HIS A N 1
ATOM 4738 C CA . HIS A 1 627 ? 6.511 -5.422 -4.883 1.00 93.50 627 HIS A CA 1
ATOM 4739 C C . HIS A 1 627 ? 6.820 -5.728 -3.407 1.00 93.50 627 HIS A C 1
ATOM 4741 O O . HIS A 1 627 ? 7.632 -6.600 -3.112 1.00 93.50 627 HIS A O 1
ATOM 4747 N N . SER A 1 628 ? 6.170 -5.026 -2.476 1.00 86.19 628 SER A N 1
ATOM 4748 C CA . SER A 1 628 ? 6.382 -5.163 -1.023 1.00 86.19 628 SER A CA 1
ATOM 4749 C C . SER A 1 628 ? 6.305 -6.611 -0.509 1.00 86.19 628 SER A C 1
ATOM 4751 O O . SER A 1 628 ? 7.084 -7.021 0.357 1.00 86.19 628 SER A O 1
ATOM 4753 N N . ASN A 1 629 ? 5.447 -7.431 -1.116 1.00 85.25 629 ASN A N 1
ATOM 4754 C CA . ASN A 1 629 ? 5.305 -8.842 -0.763 1.00 85.25 629 ASN A CA 1
ATOM 4755 C C . ASN A 1 629 ? 6.406 -9.692 -1.430 1.00 85.25 629 ASN A C 1
ATOM 4757 O O . ASN A 1 629 ? 6.728 -9.524 -2.605 1.00 85.25 629 ASN A O 1
ATOM 4761 N N . GLY A 1 630 ? 7.005 -10.615 -0.668 1.00 89.62 630 GLY A N 1
ATOM 4762 C CA . GLY A 1 630 ? 8.148 -11.436 -1.106 1.00 89.62 630 GLY A CA 1
ATOM 4763 C C . GLY A 1 630 ? 9.522 -10.960 -0.610 1.00 89.62 630 GLY A C 1
ATOM 4764 O O . GLY A 1 630 ? 10.524 -11.660 -0.806 1.00 89.62 630 GLY A O 1
ATOM 4765 N N . PHE A 1 631 ? 9.597 -9.816 0.081 1.00 95.12 631 PHE A N 1
ATOM 4766 C CA . PHE A 1 631 ? 10.853 -9.288 0.628 1.00 95.12 631 PHE A CA 1
ATOM 4767 C C . PHE A 1 631 ? 11.467 -10.147 1.739 1.00 95.12 631 PHE A C 1
ATOM 4769 O O . PHE A 1 631 ? 12.684 -10.129 1.916 1.00 95.12 631 PHE A O 1
ATOM 4776 N N . SER A 1 632 ? 10.682 -10.970 2.435 1.00 94.00 632 SER A N 1
ATOM 4777 C CA . SER A 1 632 ? 11.225 -11.885 3.448 1.00 94.00 632 SER A CA 1
ATOM 4778 C C . SER A 1 632 ? 12.162 -12.906 2.797 1.00 94.00 632 SER A C 1
ATOM 4780 O O . SER A 1 632 ? 13.246 -13.178 3.313 1.00 94.00 632 SER A O 1
ATOM 4782 N N . LEU A 1 633 ? 11.825 -13.384 1.592 1.00 94.62 633 LEU A N 1
ATOM 4783 C CA . LEU A 1 633 ? 12.719 -14.230 0.800 1.00 94.62 633 LEU A CA 1
ATOM 4784 C C . LEU A 1 633 ? 13.913 -13.448 0.240 1.00 94.62 633 LEU A C 1
ATOM 4786 O O . LEU A 1 633 ? 15.014 -13.994 0.202 1.00 94.62 633 LEU A O 1
ATOM 4790 N N . VAL A 1 634 ? 13.749 -12.168 -0.119 1.00 95.56 634 VAL A N 1
ATOM 4791 C CA . VAL A 1 634 ? 14.879 -11.306 -0.525 1.00 95.56 634 VAL A CA 1
ATOM 4792 C C . VAL A 1 634 ? 15.931 -11.236 0.588 1.00 95.56 634 VAL A C 1
ATOM 4794 O O . VAL A 1 634 ? 17.111 -11.461 0.316 1.00 95.56 634 VAL A O 1
ATOM 4797 N N . HIS A 1 635 ? 15.515 -11.027 1.843 1.00 95.12 635 HIS A N 1
ATOM 4798 C CA . HIS A 1 635 ? 16.414 -11.004 3.006 1.00 95.12 635 HIS A CA 1
ATOM 4799 C C . HIS A 1 635 ? 17.193 -12.312 3.173 1.00 95.12 635 HIS A C 1
ATOM 4801 O O . HIS A 1 635 ? 18.410 -12.295 3.381 1.00 95.12 635 HIS A O 1
ATOM 4807 N N . VAL A 1 636 ? 16.521 -13.460 3.032 1.00 93.44 636 VAL A N 1
ATOM 4808 C CA . VAL A 1 636 ? 17.175 -14.778 3.101 1.00 93.44 636 VAL A CA 1
ATOM 4809 C C . VAL A 1 636 ? 18.186 -14.958 1.972 1.00 93.44 636 VAL A C 1
ATOM 4811 O O . VAL A 1 636 ? 19.304 -15.414 2.221 1.00 93.44 636 VAL A O 1
ATOM 4814 N N . ILE A 1 637 ? 17.828 -14.569 0.745 1.00 93.62 637 ILE A N 1
ATOM 4815 C CA . ILE A 1 637 ? 18.711 -14.672 -0.423 1.00 93.62 637 ILE A CA 1
ATOM 4816 C C . ILE A 1 637 ? 19.948 -13.791 -0.241 1.00 93.62 637 ILE A C 1
ATOM 4818 O O . ILE A 1 637 ? 21.061 -14.258 -0.479 1.00 93.62 637 ILE A O 1
ATOM 4822 N N . MET A 1 638 ? 19.790 -12.551 0.228 1.00 93.25 638 MET A N 1
ATOM 4823 C CA . MET A 1 638 ? 20.920 -11.656 0.500 1.00 93.25 638 MET A CA 1
ATOM 4824 C C . MET A 1 638 ? 21.845 -12.212 1.582 1.00 93.25 638 MET A C 1
ATOM 4826 O O . MET A 1 638 ? 23.065 -12.244 1.395 1.00 93.25 638 MET A O 1
ATOM 4830 N N . LYS A 1 639 ? 21.273 -12.733 2.675 1.00 90.69 639 LYS A N 1
ATOM 4831 C CA . LYS A 1 639 ? 22.034 -13.385 3.746 1.00 90.69 639 LYS A CA 1
ATOM 4832 C C . LYS A 1 639 ? 22.812 -14.597 3.227 1.00 90.69 639 LYS A C 1
ATOM 4834 O O . LYS A 1 639 ? 23.989 -14.740 3.553 1.00 90.69 639 LYS A O 1
ATOM 4839 N N . GLN A 1 640 ? 22.188 -15.443 2.404 1.00 86.56 640 GLN A N 1
ATOM 4840 C CA . GLN A 1 640 ? 22.841 -16.597 1.772 1.00 86.56 640 GLN A CA 1
ATOM 4841 C C . GLN A 1 640 ? 23.958 -16.168 0.809 1.00 86.56 640 GLN A C 1
ATOM 4843 O O . GLN A 1 640 ? 25.008 -16.807 0.756 1.00 86.56 640 GLN A O 1
ATOM 4848 N N . ALA A 1 641 ? 23.747 -15.077 0.073 1.00 87.69 641 ALA A N 1
ATOM 4849 C CA . ALA A 1 641 ? 24.726 -14.515 -0.849 1.00 87.69 641 ALA A CA 1
ATOM 4850 C C . ALA A 1 641 ? 25.896 -13.808 -0.145 1.00 87.69 641 ALA A C 1
ATOM 4852 O O . ALA A 1 641 ? 26.944 -13.604 -0.757 1.00 87.69 641 ALA A O 1
ATOM 4853 N N . GLY A 1 642 ? 25.727 -13.439 1.129 1.00 87.69 642 GLY A N 1
ATOM 4854 C CA . GLY A 1 642 ? 26.720 -12.697 1.901 1.00 87.69 642 GLY A CA 1
ATOM 4855 C C . GLY A 1 642 ? 26.902 -11.250 1.433 1.00 87.69 642 GLY A C 1
ATOM 4856 O O . GLY A 1 642 ? 28.021 -10.744 1.506 1.00 87.69 642 GLY A O 1
ATOM 4857 N N . VAL A 1 643 ? 25.831 -10.617 0.938 1.00 91.06 643 VAL A N 1
ATOM 4858 C CA . VAL A 1 643 ? 25.803 -9.209 0.493 1.00 91.06 643 VAL A CA 1
ATOM 4859 C C . VAL A 1 643 ? 24.981 -8.343 1.448 1.00 91.06 643 VAL A C 1
ATOM 4861 O O . VAL A 1 643 ? 24.097 -8.847 2.144 1.00 91.06 643 VAL A O 1
ATOM 4864 N N . THR A 1 644 ? 25.257 -7.042 1.470 1.00 93.25 644 THR A N 1
ATOM 4865 C CA . THR A 1 644 ? 24.526 -6.044 2.266 1.00 93.25 644 THR A CA 1
ATOM 4866 C C . THR A 1 644 ? 23.740 -5.078 1.375 1.00 93.25 644 THR A C 1
ATOM 4868 O O . THR A 1 644 ? 23.898 -5.074 0.154 1.00 93.25 644 THR A O 1
ATOM 4871 N N . PHE A 1 645 ? 22.892 -4.237 1.975 1.00 95.12 645 PHE A N 1
ATOM 4872 C CA . PHE A 1 645 ? 22.141 -3.213 1.238 1.00 95.12 645 PHE A CA 1
ATOM 4873 C C . PHE A 1 645 ? 23.020 -2.123 0.617 1.00 95.12 645 PHE A C 1
ATOM 4875 O O . PHE A 1 645 ? 22.591 -1.498 -0.345 1.00 95.12 645 PHE A O 1
ATOM 4882 N N . GLU A 1 646 ? 24.251 -1.951 1.102 1.00 94.56 646 GLU A N 1
ATOM 4883 C CA . GLU A 1 646 ? 25.227 -0.993 0.562 1.00 94.56 646 GLU A CA 1
ATOM 4884 C C . GLU A 1 646 ? 26.086 -1.574 -0.567 1.00 94.56 646 GLU A C 1
ATOM 4886 O O . GLU A 1 646 ? 26.781 -0.843 -1.274 1.00 94.56 646 GLU A O 1
ATOM 4891 N N . ASP A 1 647 ? 26.058 -2.895 -0.768 1.00 94.00 647 ASP A N 1
ATOM 4892 C CA . ASP A 1 647 ? 26.733 -3.494 -1.911 1.00 94.00 647 ASP A CA 1
ATOM 4893 C C . ASP A 1 647 ? 26.000 -3.121 -3.211 1.00 94.00 647 ASP A C 1
ATOM 4895 O O . ASP A 1 647 ? 24.768 -3.071 -3.279 1.00 94.00 647 ASP A O 1
ATOM 4899 N N . LYS A 1 648 ? 26.772 -2.883 -4.277 1.00 93.25 648 LYS A N 1
ATOM 4900 C CA . LYS A 1 648 ? 26.232 -2.603 -5.611 1.00 93.25 648 LYS A CA 1
ATOM 4901 C C . LYS A 1 648 ? 25.410 -3.794 -6.109 1.00 93.25 648 LYS A C 1
ATOM 4903 O O . LYS A 1 648 ? 25.921 -4.917 -6.163 1.00 93.25 648 LYS A O 1
ATOM 4908 N N . ALA A 1 649 ? 24.175 -3.547 -6.540 1.00 92.56 649 ALA A N 1
ATOM 4909 C CA . ALA A 1 649 ? 23.353 -4.588 -7.135 1.00 92.56 649 ALA A CA 1
ATOM 4910 C C . ALA A 1 649 ? 23.933 -4.985 -8.509 1.00 92.56 649 ALA A C 1
ATOM 4912 O O . ALA A 1 649 ? 24.165 -4.116 -9.350 1.00 92.56 649 ALA A O 1
ATOM 4913 N N . PRO A 1 650 ? 24.136 -6.280 -8.813 1.00 89.12 650 PRO A N 1
ATOM 4914 C CA . PRO A 1 650 ? 24.767 -6.707 -10.069 1.00 89.12 650 PRO A CA 1
ATOM 4915 C C . PRO A 1 650 ? 23.914 -6.413 -11.314 1.00 89.12 650 PRO A C 1
ATOM 4917 O O . PRO A 1 650 ? 24.396 -6.506 -12.438 1.00 89.12 650 PRO A O 1
ATOM 4920 N N . PHE A 1 651 ? 22.644 -6.059 -11.122 1.00 88.88 651 PHE A N 1
ATOM 4921 C CA . PHE A 1 651 ? 21.704 -5.679 -12.172 1.00 88.88 651 PHE A CA 1
ATOM 4922 C C . PHE A 1 651 ? 21.495 -4.161 -12.305 1.00 88.88 651 PHE A C 1
ATOM 4924 O O . PHE A 1 651 ? 20.738 -3.743 -13.183 1.00 88.88 651 PHE A O 1
ATOM 4931 N N . SER A 1 652 ? 22.147 -3.340 -11.475 1.00 89.06 652 SER A N 1
ATOM 4932 C CA . SER A 1 652 ? 21.958 -1.887 -11.445 1.00 89.06 652 SER A CA 1
ATOM 4933 C C . SER A 1 652 ? 23.272 -1.117 -11.279 1.00 89.06 652 SER A C 1
ATOM 4935 O O . SER A 1 652 ? 24.339 -1.679 -11.034 1.00 89.06 652 SER A O 1
ATOM 4937 N N . HIS A 1 653 ? 23.196 0.205 -11.430 1.00 86.12 653 HIS A N 1
ATOM 4938 C CA . HIS A 1 653 ? 24.221 1.127 -10.940 1.00 86.12 653 HIS A CA 1
ATOM 4939 C C . HIS A 1 653 ? 24.088 1.453 -9.461 1.00 86.12 653 HIS A C 1
ATOM 4941 O O . HIS A 1 653 ? 25.081 1.848 -8.856 1.00 86.12 653 HIS A O 1
ATOM 4947 N N . ASN A 1 654 ? 22.897 1.245 -8.920 1.00 91.81 654 ASN A N 1
ATOM 4948 C CA . ASN A 1 654 ? 22.537 1.539 -7.549 1.00 91.81 654 ASN A CA 1
ATOM 4949 C C . ASN A 1 654 ? 22.942 0.395 -6.605 1.00 91.81 654 ASN A C 1
ATOM 4951 O O . ASN A 1 654 ? 23.279 -0.722 -7.034 1.00 91.81 654 ASN A O 1
ATOM 4955 N N . THR A 1 655 ? 22.907 0.668 -5.306 1.00 95.88 655 THR A N 1
ATOM 4956 C CA . THR A 1 655 ? 23.052 -0.374 -4.284 1.00 95.88 655 THR A CA 1
ATOM 4957 C C . THR A 1 655 ? 21.817 -1.279 -4.234 1.00 95.88 655 THR A C 1
ATOM 4959 O O . THR A 1 655 ? 20.765 -0.963 -4.797 1.00 95.88 655 THR A O 1
ATOM 4962 N N . PHE A 1 656 ? 21.919 -2.430 -3.563 1.00 96.44 656 PHE A N 1
ATOM 4963 C CA . PHE A 1 656 ? 20.745 -3.270 -3.307 1.00 96.44 656 PHE A CA 1
ATOM 4964 C C . PHE A 1 656 ? 19.648 -2.509 -2.557 1.00 96.44 656 PHE A C 1
ATOM 4966 O O . PHE A 1 656 ? 18.481 -2.656 -2.905 1.00 96.44 656 PHE A O 1
ATOM 4973 N N . GLY A 1 657 ? 20.013 -1.693 -1.563 1.00 96.50 657 GLY A N 1
ATOM 4974 C CA . GLY A 1 657 ? 19.064 -0.890 -0.795 1.00 96.50 657 GLY A CA 1
ATOM 4975 C C . GLY A 1 657 ? 18.281 0.078 -1.678 1.00 96.50 657 GLY A C 1
ATOM 4976 O O . GLY A 1 657 ? 17.059 0.118 -1.612 1.00 96.50 657 GLY A O 1
ATOM 4977 N N . GLU A 1 658 ? 18.971 0.795 -2.562 1.00 95.62 658 GLU A N 1
ATOM 4978 C CA . GLU A 1 658 ? 18.354 1.741 -3.498 1.00 95.62 658 GLU A CA 1
ATOM 4979 C C . GLU A 1 658 ? 17.422 1.055 -4.505 1.00 95.62 658 GLU A C 1
ATOM 4981 O O . GLU A 1 658 ? 16.290 1.497 -4.689 1.00 95.62 658 GLU A O 1
ATOM 4986 N N . GLU A 1 659 ? 17.852 -0.052 -5.120 1.00 95.19 659 GLU A N 1
ATOM 4987 C CA . GLU A 1 659 ? 17.007 -0.801 -6.060 1.00 95.19 659 GLU A CA 1
ATOM 4988 C C . GLU A 1 659 ? 15.759 -1.360 -5.387 1.00 95.19 659 GLU A C 1
ATOM 4990 O O . GLU A 1 659 ? 14.648 -1.222 -5.902 1.00 95.19 659 GLU A O 1
ATOM 4995 N N . PHE A 1 660 ? 15.936 -1.991 -4.230 1.00 96.31 660 PHE A N 1
ATOM 4996 C CA . PHE A 1 660 ? 14.840 -2.619 -3.518 1.00 96.31 660 PHE A CA 1
ATOM 4997 C C . PHE A 1 660 ? 13.861 -1.617 -2.917 1.00 96.31 660 PHE A C 1
ATOM 4999 O O . PHE A 1 660 ? 12.694 -1.965 -2.764 1.00 96.31 660 PHE A O 1
ATOM 5006 N N . LEU A 1 661 ? 14.290 -0.383 -2.645 1.00 96.69 661 LEU A N 1
ATOM 5007 C CA . LEU A 1 661 ? 13.431 0.712 -2.195 1.00 96.69 661 LEU A CA 1
ATOM 5008 C C . LEU A 1 661 ? 12.807 1.526 -3.333 1.00 96.69 661 LEU A C 1
ATOM 5010 O O . LEU A 1 661 ? 12.128 2.515 -3.052 1.00 96.69 661 LEU A O 1
ATOM 5014 N N . THR A 1 662 ? 12.959 1.099 -4.592 1.00 95.12 662 THR A N 1
ATOM 5015 C CA . THR A 1 662 ? 12.169 1.645 -5.704 1.00 95.12 662 THR A CA 1
ATOM 5016 C C . THR A 1 662 ? 10.675 1.524 -5.358 1.00 95.12 662 THR A C 1
ATOM 5018 O O . THR A 1 662 ? 10.223 0.409 -5.066 1.00 95.12 662 THR A O 1
ATOM 5021 N N . PRO A 1 663 ? 9.899 2.626 -5.366 1.00 95.56 663 PRO A N 1
ATOM 5022 C CA . PRO A 1 663 ? 8.490 2.586 -4.991 1.00 95.56 663 PRO A CA 1
ATOM 5023 C C . PRO A 1 663 ? 7.647 1.712 -5.922 1.00 95.56 663 PRO A C 1
ATOM 5025 O O . PRO A 1 663 ? 7.845 1.686 -7.144 1.00 95.56 663 PRO A O 1
ATOM 5028 N N . THR A 1 664 ? 6.667 1.025 -5.349 1.00 95.56 664 THR A N 1
ATOM 5029 C CA . THR A 1 664 ? 5.622 0.301 -6.074 1.00 95.56 664 THR A CA 1
ATOM 5030 C C . THR A 1 664 ? 4.779 1.289 -6.873 1.00 95.56 664 THR A C 1
ATOM 5032 O O . THR A 1 664 ? 4.444 2.380 -6.414 1.00 95.56 664 THR A O 1
ATOM 5035 N N . ARG A 1 665 ? 4.451 0.927 -8.114 1.00 96.06 665 ARG A N 1
ATOM 5036 C CA . ARG A 1 665 ? 3.730 1.817 -9.028 1.00 96.06 665 ARG A CA 1
ATOM 5037 C C . ARG A 1 665 ? 2.248 1.912 -8.658 1.00 96.06 665 ARG A C 1
ATOM 5039 O O . ARG A 1 665 ? 1.592 0.895 -8.455 1.00 96.06 665 ARG A O 1
ATOM 5046 N N . ILE A 1 666 ? 1.704 3.128 -8.676 1.00 98.12 666 ILE A N 1
ATOM 5047 C CA . ILE A 1 666 ? 0.269 3.400 -8.518 1.00 98.12 666 ILE A CA 1
ATOM 5048 C C . ILE A 1 666 ? -0.385 3.474 -9.906 1.00 98.12 666 ILE A C 1
ATOM 5050 O O . ILE A 1 666 ? 0.001 4.295 -10.740 1.00 98.12 666 ILE A O 1
ATOM 5054 N N . TYR A 1 667 ? -1.375 2.616 -10.177 1.00 98.12 667 TYR A N 1
ATOM 5055 C CA . TYR A 1 667 ? -1.972 2.460 -11.519 1.00 98.12 667 TYR A CA 1
ATOM 5056 C C . TYR A 1 667 ? -3.286 3.228 -11.727 1.00 98.12 667 TYR A C 1
ATOM 5058 O O . TYR A 1 667 ? -3.832 3.237 -12.834 1.00 98.12 667 TYR A O 1
ATOM 5066 N N . VAL A 1 668 ? -3.794 3.893 -10.686 1.00 97.94 668 VAL A N 1
ATOM 5067 C CA . VAL A 1 668 ? -5.130 4.513 -10.656 1.00 97.94 668 VAL A CA 1
ATOM 5068 C C . VAL A 1 668 ? -5.346 5.473 -11.826 1.00 97.94 668 VAL A C 1
ATOM 5070 O O . VAL A 1 668 ? -6.296 5.306 -12.590 1.00 97.94 668 VAL A O 1
ATOM 5073 N N . LYS A 1 669 ? -4.433 6.430 -12.033 1.00 96.56 669 LYS A N 1
ATOM 5074 C CA . LYS A 1 669 ? -4.549 7.443 -13.095 1.00 96.56 669 LYS A CA 1
ATOM 5075 C C . LYS A 1 669 ? -4.653 6.836 -14.498 1.00 96.56 669 LYS A C 1
ATOM 5077 O O . LYS A 1 669 ? -5.368 7.368 -15.343 1.00 96.56 669 LYS A O 1
ATOM 5082 N N . ALA A 1 670 ? -3.940 5.739 -14.742 1.00 96.31 670 ALA A N 1
ATOM 5083 C CA . ALA A 1 670 ? -3.919 5.075 -16.037 1.00 96.31 670 ALA A CA 1
ATOM 5084 C C . ALA A 1 670 ? -5.168 4.217 -16.282 1.00 96.31 670 ALA A C 1
ATOM 5086 O O . ALA A 1 670 ? -5.675 4.165 -17.402 1.00 96.31 670 ALA A O 1
ATOM 5087 N N . LEU A 1 671 ? -5.664 3.533 -15.249 1.00 97.94 671 LEU A N 1
ATOM 5088 C CA . LEU A 1 671 ? -6.681 2.494 -15.410 1.00 97.94 671 LEU A CA 1
ATOM 5089 C C . LEU A 1 671 ? -8.100 2.951 -15.069 1.00 97.94 671 LEU A C 1
ATOM 5091 O O . LEU A 1 671 ? -9.044 2.484 -15.709 1.00 97.94 671 LEU A O 1
ATOM 5095 N N . LEU A 1 672 ? -8.278 3.867 -14.113 1.00 96.75 672 LEU A N 1
ATOM 5096 C CA . LEU A 1 672 ? -9.603 4.295 -13.657 1.00 96.75 672 LEU A CA 1
ATOM 5097 C C . LEU A 1 672 ? -10.501 4.825 -14.797 1.00 96.75 672 LEU A C 1
ATOM 5099 O O . LEU A 1 672 ? -11.667 4.429 -14.843 1.00 96.75 672 LEU A O 1
ATOM 5103 N N . PRO A 1 673 ? -10.010 5.619 -15.777 1.00 95.88 673 PRO A N 1
ATOM 5104 C CA . PRO A 1 673 ? -10.841 6.037 -16.909 1.00 95.88 673 PRO A CA 1
ATOM 5105 C C . PRO A 1 673 ? -11.374 4.858 -17.741 1.00 95.88 673 PRO A C 1
ATOM 5107 O O . PRO A 1 673 ? -12.528 4.865 -18.167 1.00 95.88 673 PRO A O 1
ATOM 5110 N N . LEU A 1 674 ? -10.563 3.814 -17.943 1.00 96.44 674 LEU A N 1
ATOM 5111 C CA . LEU A 1 674 ? -10.935 2.619 -18.711 1.00 96.44 674 LEU A CA 1
ATOM 5112 C C . LEU A 1 674 ? -11.901 1.711 -17.940 1.00 96.44 674 LEU A C 1
ATOM 5114 O O . LEU A 1 674 ? -12.804 1.116 -18.537 1.00 96.44 674 LEU A O 1
ATOM 5118 N N . VAL A 1 675 ? -11.734 1.633 -16.616 1.00 95.62 675 VAL A N 1
ATOM 5119 C CA . VAL A 1 675 ? -12.695 0.998 -15.704 1.00 95.62 675 VAL A CA 1
ATOM 5120 C C . VAL A 1 675 ? -14.047 1.699 -15.825 1.00 95.62 675 VAL A C 1
ATOM 5122 O O . VAL A 1 675 ? -15.057 1.053 -16.097 1.00 95.62 675 VAL A O 1
ATOM 5125 N N . GLN A 1 676 ? -14.066 3.030 -15.722 1.00 92.69 676 GLN A N 1
ATOM 5126 C CA . GLN A 1 676 ? -15.291 3.827 -15.802 1.00 92.69 676 GLN A CA 1
ATOM 5127 C C . GLN A 1 676 ? -15.979 3.725 -17.171 1.00 92.69 676 GLN A C 1
ATOM 5129 O O . GLN A 1 676 ? -17.206 3.772 -17.229 1.00 92.69 676 GLN A O 1
ATOM 5134 N N . GLN A 1 677 ? -15.236 3.529 -18.262 1.00 93.62 677 GLN A N 1
ATOM 5135 C CA . GLN A 1 677 ? -15.795 3.271 -19.597 1.00 93.62 677 GLN A CA 1
ATOM 5136 C C . GLN A 1 677 ? -16.421 1.869 -19.746 1.00 93.62 677 GLN A C 1
ATOM 5138 O O . GLN A 1 677 ? -17.115 1.610 -20.728 1.00 93.62 677 GLN A O 1
ATOM 5143 N N . GLY A 1 678 ? -16.197 0.955 -18.794 1.00 93.31 678 GLY A N 1
ATOM 5144 C CA . GLY A 1 678 ? -16.702 -0.420 -18.853 1.00 93.31 678 GLY A CA 1
ATOM 5145 C C . GLY A 1 678 ? -15.942 -1.317 -19.837 1.00 93.31 678 GLY A C 1
ATOM 5146 O O . GLY A 1 678 ? -16.436 -2.386 -20.206 1.00 93.31 678 GLY A O 1
ATOM 5147 N N . HIS A 1 679 ? -14.745 -0.911 -20.269 1.00 94.12 679 HIS A N 1
ATOM 5148 C CA . HIS A 1 679 ? -13.913 -1.685 -21.199 1.00 94.12 679 HIS A CA 1
ATOM 5149 C C . HIS A 1 679 ? -13.231 -2.886 -20.525 1.00 94.12 679 HIS A C 1
ATOM 5151 O O . HIS A 1 679 ? -12.898 -3.868 -21.190 1.00 94.12 679 HIS A O 1
ATOM 5157 N N . ILE A 1 680 ? -13.045 -2.821 -19.206 1.00 97.56 680 ILE A N 1
ATOM 5158 C CA . ILE A 1 680 ? -12.334 -3.820 -18.403 1.00 97.56 680 ILE A CA 1
ATOM 5159 C C . ILE A 1 680 ? -13.347 -4.716 -17.685 1.00 97.56 680 ILE A C 1
ATOM 5161 O O . ILE A 1 680 ? -14.284 -4.217 -17.064 1.00 97.56 680 ILE A O 1
ATOM 5165 N N . LYS A 1 681 ? -13.184 -6.041 -17.771 1.00 98.25 681 LYS A N 1
ATOM 5166 C CA . LYS A 1 681 ? -14.046 -7.022 -17.083 1.00 98.25 681 LYS A CA 1
ATOM 5167 C C . LYS A 1 681 ? -13.532 -7.386 -15.695 1.00 98.25 681 LYS A C 1
ATOM 5169 O O . LYS A 1 681 ? -14.330 -7.696 -14.818 1.00 98.25 681 LYS A O 1
ATOM 5174 N N . ALA A 1 682 ? -12.219 -7.365 -15.505 1.00 98.44 682 ALA A N 1
ATOM 5175 C CA . ALA A 1 682 ? -11.574 -7.624 -14.226 1.00 98.44 682 ALA A CA 1
ATOM 5176 C C . ALA A 1 682 ? -10.151 -7.059 -14.205 1.00 98.44 682 ALA A C 1
ATOM 5178 O O . ALA A 1 682 ? -9.538 -6.861 -15.258 1.00 98.44 682 ALA A O 1
ATOM 5179 N N . LEU A 1 683 ? -9.639 -6.849 -12.997 1.00 98.25 683 LEU A N 1
ATOM 5180 C CA . LEU A 1 683 ? -8.285 -6.404 -12.695 1.00 98.25 683 LEU A CA 1
ATOM 5181 C C . LEU A 1 683 ? -7.709 -7.304 -11.603 1.00 98.25 683 LEU A C 1
ATOM 5183 O O . LEU A 1 683 ? -8.425 -7.650 -10.671 1.00 98.25 683 LEU A O 1
ATOM 5187 N N . ALA A 1 684 ? -6.438 -7.667 -11.717 1.00 98.19 684 ALA A N 1
ATOM 5188 C CA . ALA A 1 684 ? -5.700 -8.356 -10.667 1.00 98.19 684 ALA A CA 1
ATOM 5189 C C . ALA A 1 684 ? -4.385 -7.618 -10.412 1.00 98.19 684 ALA A C 1
ATOM 5191 O O . ALA A 1 684 ? -3.505 -7.610 -11.280 1.00 98.19 684 ALA A O 1
ATOM 5192 N N . HIS A 1 685 ? -4.265 -6.998 -9.240 1.00 97.94 685 HIS A N 1
ATOM 5193 C CA . HIS A 1 685 ? -3.001 -6.480 -8.730 1.00 97.94 685 HIS A CA 1
ATOM 5194 C C . HIS A 1 685 ? -2.125 -7.668 -8.311 1.00 97.94 685 HIS A C 1
ATOM 5196 O O . HIS A 1 685 ? -2.596 -8.610 -7.676 1.00 97.94 685 HIS A O 1
ATOM 5202 N N . ILE A 1 686 ? -0.870 -7.693 -8.759 1.00 97.25 686 ILE A N 1
ATOM 5203 C CA . ILE A 1 686 ? 0.021 -8.841 -8.576 1.00 97.25 686 ILE A CA 1
ATOM 5204 C C . ILE A 1 686 ? 0.946 -8.559 -7.393 1.00 97.25 686 ILE A C 1
ATOM 5206 O O . ILE A 1 686 ? 1.979 -7.912 -7.549 1.00 97.25 686 ILE A O 1
ATOM 5210 N N . THR A 1 687 ? 0.575 -9.043 -6.212 1.00 91.75 687 THR A N 1
ATOM 5211 C CA . THR A 1 687 ? 1.285 -8.811 -4.944 1.00 91.75 687 THR A CA 1
ATOM 5212 C C . THR A 1 687 ? 1.752 -10.140 -4.332 1.00 91.75 687 THR A C 1
ATOM 5214 O O . THR A 1 687 ? 2.391 -10.947 -5.014 1.00 91.75 687 THR A O 1
ATOM 5217 N N . GLY A 1 688 ? 1.446 -10.386 -3.054 1.00 84.31 688 GLY A N 1
ATOM 5218 C CA . GLY A 1 688 ? 1.740 -11.643 -2.366 1.00 84.31 688 GLY A CA 1
ATOM 5219 C C . GLY A 1 688 ? 0.951 -12.779 -3.010 1.00 84.31 688 GLY A C 1
ATOM 5220 O O . GLY A 1 688 ? -0.177 -12.578 -3.450 1.00 84.31 688 GLY A O 1
ATOM 5221 N N . GLY A 1 689 ? 1.562 -13.953 -3.166 1.00 87.56 689 GLY A N 1
ATOM 5222 C CA . GLY A 1 689 ? 0.972 -15.033 -3.969 1.00 87.56 689 GLY A CA 1
ATOM 5223 C C . GLY A 1 689 ? 1.181 -14.882 -5.490 1.00 87.56 689 GLY A C 1
ATOM 5224 O O . GLY A 1 689 ? 0.788 -15.762 -6.265 1.00 87.56 689 GLY A O 1
ATOM 5225 N N . GLY A 1 690 ? 1.851 -13.806 -5.928 1.00 94.75 690 GLY A N 1
ATOM 5226 C CA . GLY A 1 690 ? 2.388 -13.659 -7.278 1.00 94.75 690 GLY A CA 1
ATOM 5227 C C . GLY A 1 690 ? 1.332 -13.801 -8.374 1.00 94.75 690 GLY A C 1
ATOM 5228 O O . GLY A 1 690 ? 0.177 -13.401 -8.216 1.00 94.75 690 GLY A O 1
ATOM 5229 N N . LEU A 1 691 ? 1.723 -14.369 -9.513 1.00 96.50 691 LEU A N 1
ATOM 5230 C CA . LEU A 1 691 ? 0.825 -14.597 -10.647 1.00 96.50 691 LEU A CA 1
ATOM 5231 C C . LEU A 1 691 ? -0.198 -15.702 -10.358 1.00 96.50 691 LEU A C 1
ATOM 5233 O O . LEU A 1 691 ? -1.308 -15.653 -10.888 1.00 96.50 691 LEU A O 1
ATOM 5237 N N . THR A 1 692 ? 0.174 -16.709 -9.562 1.00 94.88 692 THR A N 1
ATOM 5238 C CA . THR A 1 692 ? -0.617 -17.940 -9.425 1.00 94.88 692 THR A CA 1
ATOM 5239 C C . THR A 1 692 ? -1.786 -17.818 -8.462 1.00 94.88 692 THR A C 1
ATOM 5241 O O . THR A 1 692 ? -2.772 -18.506 -8.697 1.00 94.88 692 THR A O 1
ATOM 5244 N N . GLU A 1 693 ? -1.715 -16.943 -7.454 1.00 92.06 693 GLU A N 1
ATOM 5245 C CA . GLU A 1 693 ? -2.800 -16.755 -6.478 1.00 92.06 693 GLU A CA 1
ATOM 5246 C C . GLU A 1 693 ? -3.641 -15.497 -6.733 1.00 92.06 693 GLU A C 1
ATOM 5248 O O . GLU A 1 693 ? -4.848 -15.512 -6.496 1.00 92.06 693 GLU A O 1
ATOM 5253 N N . ASN A 1 694 ? -3.061 -14.423 -7.288 1.00 96.12 694 ASN A N 1
ATOM 5254 C CA . ASN A 1 694 ? -3.798 -13.167 -7.487 1.00 96.12 694 ASN A CA 1
ATOM 5255 C C . ASN A 1 694 ? -4.770 -13.201 -8.673 1.00 96.12 694 ASN A C 1
ATOM 5257 O O . ASN A 1 694 ? -5.904 -12.740 -8.558 1.00 96.12 694 ASN A O 1
ATOM 5261 N N . ILE A 1 695 ? -4.375 -13.774 -9.817 1.00 97.25 695 ILE A N 1
ATOM 5262 C CA . ILE A 1 695 ? -5.257 -13.848 -10.997 1.00 97.25 695 ILE A CA 1
ATOM 5263 C C . ILE A 1 695 ? -6.527 -14.682 -10.713 1.00 97.25 695 ILE A C 1
ATOM 5265 O O . ILE A 1 695 ? -7.614 -14.256 -11.113 1.00 97.25 695 ILE A O 1
ATOM 5269 N N . PRO A 1 696 ? -6.463 -15.834 -10.011 1.00 95.31 696 PRO A N 1
ATOM 5270 C CA . PRO A 1 696 ? -7.662 -16.591 -9.652 1.00 95.31 696 PRO A CA 1
ATOM 5271 C C . PRO A 1 696 ? -8.691 -15.828 -8.812 1.00 95.31 696 PRO A C 1
ATOM 5273 O O . PRO A 1 696 ? -9.877 -16.137 -8.932 1.00 95.31 696 PRO A O 1
ATOM 5276 N N . ARG A 1 697 ? -8.288 -14.820 -8.019 1.00 94.25 697 ARG A N 1
ATOM 5277 C CA . ARG A 1 697 ? -9.210 -14.010 -7.194 1.00 94.25 697 ARG A CA 1
ATOM 5278 C C . ARG A 1 697 ? -10.283 -13.300 -8.023 1.00 94.25 697 ARG A C 1
ATOM 5280 O O . ARG A 1 697 ? -11.371 -13.043 -7.518 1.00 94.25 697 ARG A O 1
ATOM 5287 N N . VAL A 1 698 ? -10.012 -13.032 -9.303 1.00 95.75 698 VAL A N 1
ATOM 5288 C CA . VAL A 1 698 ? -10.958 -12.371 -10.219 1.00 95.75 698 VAL A CA 1
ATOM 5289 C C . VAL A 1 698 ? -11.533 -13.277 -11.306 1.00 95.75 698 VAL A C 1
ATOM 5291 O O . VAL A 1 698 ? -12.230 -12.804 -12.207 1.00 95.75 698 VAL A O 1
ATOM 5294 N N . LEU A 1 699 ? -11.252 -14.581 -11.249 1.00 95.88 699 LEU A N 1
ATOM 5295 C CA . LEU A 1 699 ? -11.600 -15.522 -12.308 1.00 95.88 699 LEU A CA 1
ATOM 5296 C C . LEU A 1 699 ? -12.637 -16.556 -11.836 1.00 95.88 699 LEU A C 1
ATOM 5298 O O . LEU A 1 699 ? -12.472 -17.159 -10.773 1.00 95.88 699 LEU A O 1
ATOM 5302 N N . PRO A 1 700 ? -13.673 -16.869 -12.640 1.00 95.31 700 PRO A N 1
ATOM 5303 C CA . PRO A 1 700 ? -14.559 -17.991 -12.353 1.00 95.31 700 PRO A CA 1
ATOM 5304 C C . PRO A 1 700 ? -13.782 -19.302 -12.195 1.00 95.31 700 PRO A C 1
ATOM 5306 O O . PRO A 1 700 ? -12.889 -19.602 -12.989 1.00 95.31 700 PRO A O 1
ATOM 5309 N N . LYS A 1 701 ? -14.187 -20.149 -11.239 1.00 94.00 701 LYS A N 1
ATOM 5310 C CA . LYS A 1 701 ? -13.517 -21.436 -10.951 1.00 94.00 701 LYS A CA 1
ATOM 5311 C C . LYS A 1 701 ? -13.432 -22.387 -12.153 1.00 94.00 701 LYS A C 1
ATOM 5313 O O . LYS A 1 701 ? -12.583 -23.277 -12.160 1.00 94.00 701 LYS A O 1
ATOM 5318 N N . THR A 1 702 ? -14.312 -22.219 -13.142 1.00 95.88 702 THR A N 1
ATOM 5319 C CA . THR A 1 702 ? -14.391 -23.012 -14.383 1.00 95.88 702 THR A CA 1
ATOM 5320 C C . THR A 1 702 ? -13.453 -22.528 -15.491 1.00 95.88 702 THR A C 1
ATOM 5322 O O . THR A 1 702 ? -13.352 -23.177 -16.534 1.00 95.88 702 THR A O 1
ATOM 5325 N N . LEU A 1 703 ? -12.803 -21.379 -15.310 1.00 97.75 703 LEU A N 1
ATOM 5326 C CA . LEU A 1 703 ? -11.899 -20.770 -16.281 1.00 97.75 703 LEU A CA 1
ATOM 5327 C C . LEU A 1 703 ? -10.465 -20.747 -15.742 1.00 97.75 703 LEU A C 1
ATOM 5329 O O . LEU A 1 703 ? -10.224 -20.839 -14.536 1.00 97.75 703 LEU A O 1
ATOM 5333 N N . ALA A 1 704 ? -9.522 -20.656 -16.671 1.00 98.25 704 ALA A N 1
ATOM 5334 C CA . ALA A 1 704 ? -8.096 -20.501 -16.424 1.00 98.25 704 ALA A CA 1
ATOM 5335 C C . ALA A 1 704 ? -7.531 -19.420 -17.360 1.00 98.25 704 ALA A C 1
ATOM 5337 O O . ALA A 1 704 ? -8.214 -18.971 -18.283 1.00 98.25 704 ALA A O 1
ATOM 5338 N N . VAL A 1 705 ? -6.283 -19.017 -17.152 1.00 98.56 705 VAL A N 1
ATOM 5339 C CA . VAL A 1 705 ? -5.534 -18.152 -18.066 1.00 98.56 705 VAL A CA 1
ATOM 5340 C C . VAL A 1 705 ? -4.276 -18.858 -18.552 1.00 98.56 705 VAL A C 1
ATOM 5342 O O . VAL A 1 705 ? -3.615 -19.578 -17.800 1.00 98.56 705 VAL A O 1
ATOM 5345 N N . GLN A 1 706 ? -3.942 -18.616 -19.814 1.00 98.50 706 GLN A N 1
ATOM 5346 C CA . GLN A 1 706 ? -2.676 -19.002 -20.417 1.00 98.50 706 GLN A CA 1
ATOM 5347 C C . GLN A 1 706 ? -1.900 -17.727 -20.735 1.00 98.50 706 GLN A C 1
ATOM 5349 O O . GLN A 1 706 ? -2.307 -16.941 -21.594 1.00 98.50 706 GLN A O 1
ATOM 5354 N N . LEU A 1 707 ? -0.814 -17.510 -20.000 1.00 98.62 707 LEU A N 1
ATOM 5355 C CA . LEU A 1 707 ? 0.115 -16.402 -20.182 1.00 98.62 707 LEU A CA 1
ATOM 5356 C C . LEU A 1 707 ? 1.341 -16.879 -20.966 1.00 98.62 707 LEU A C 1
ATOM 5358 O O . LEU A 1 707 ? 1.762 -18.022 -20.811 1.00 98.62 707 LEU A O 1
ATOM 5362 N N . ASP A 1 708 ? 1.957 -15.996 -21.747 1.00 98.38 708 ASP A N 1
ATOM 5363 C CA . ASP A 1 708 ? 3.226 -16.260 -22.433 1.00 98.38 708 ASP A CA 1
ATOM 5364 C C . ASP A 1 708 ? 4.295 -15.263 -21.977 1.00 98.38 708 ASP A C 1
ATOM 5366 O O . ASP A 1 708 ? 4.259 -14.083 -22.328 1.00 98.38 708 ASP A O 1
ATOM 5370 N N . ALA A 1 709 ? 5.292 -15.753 -21.233 1.00 97.88 709 ALA A N 1
ATOM 5371 C CA . ALA A 1 709 ? 6.375 -14.940 -20.679 1.00 97.88 709 ALA A CA 1
ATOM 5372 C C . ALA A 1 709 ? 7.249 -14.242 -21.728 1.00 97.88 709 ALA A C 1
ATOM 5374 O O . ALA A 1 709 ? 8.060 -13.390 -21.373 1.00 97.88 709 ALA A O 1
ATOM 5375 N N . LYS A 1 710 ? 7.123 -14.580 -23.018 1.00 95.88 710 LYS A N 1
ATOM 5376 C CA . LYS A 1 710 ? 7.788 -13.838 -24.101 1.00 95.88 710 LYS A CA 1
ATOM 5377 C C . LYS A 1 710 ? 7.152 -12.473 -24.365 1.00 95.88 710 LYS A C 1
ATOM 5379 O O . LYS A 1 710 ? 7.783 -11.635 -25.007 1.00 95.88 710 LYS A O 1
ATOM 5384 N N . GLN A 1 711 ? 5.924 -12.250 -23.897 1.00 96.31 711 GLN A N 1
ATOM 5385 C CA . GLN A 1 711 ? 5.165 -11.036 -24.194 1.00 96.31 711 GLN A CA 1
ATOM 5386 C C . GLN A 1 711 ? 5.507 -9.852 -23.287 1.00 96.31 711 GLN A C 1
ATOM 5388 O O . GLN A 1 711 ? 5.179 -8.715 -23.627 1.00 96.31 711 GLN A O 1
ATOM 5393 N N . TRP A 1 712 ? 6.189 -10.086 -22.163 1.00 95.31 712 TRP A N 1
ATOM 5394 C CA . TRP A 1 712 ? 6.685 -9.034 -21.277 1.00 95.31 712 TRP A CA 1
ATOM 5395 C C . TRP A 1 712 ? 8.166 -9.232 -20.949 1.00 95.31 712 TRP A C 1
ATOM 5397 O O . TRP A 1 712 ? 8.771 -10.264 -21.230 1.00 95.31 712 TRP A O 1
ATOM 5407 N N . ASN A 1 713 ? 8.774 -8.196 -20.381 1.00 91.56 713 ASN A N 1
ATOM 5408 C CA . ASN A 1 713 ? 10.148 -8.260 -19.908 1.00 91.56 713 ASN A CA 1
ATOM 5409 C C . ASN A 1 713 ? 10.156 -8.747 -18.462 1.00 91.56 713 ASN A C 1
ATOM 5411 O O . ASN A 1 713 ? 9.498 -8.122 -17.640 1.00 91.56 713 ASN A O 1
ATOM 5415 N N . ILE A 1 714 ? 10.913 -9.801 -18.150 1.00 95.69 714 ILE A N 1
ATOM 5416 C CA . ILE A 1 714 ? 11.215 -10.171 -16.761 1.00 95.69 714 ILE A CA 1
ATOM 5417 C C . ILE A 1 714 ? 12.449 -9.360 -16.334 1.00 95.69 714 ILE A C 1
ATOM 5419 O O . ILE A 1 714 ? 13.529 -9.595 -16.888 1.00 95.69 714 ILE A O 1
ATOM 5423 N N . PRO A 1 715 ? 12.326 -8.409 -15.387 1.00 95.00 715 PRO A N 1
ATOM 5424 C CA . PRO A 1 715 ? 13.455 -7.600 -14.940 1.00 95.00 715 PRO A CA 1
ATOM 5425 C C . PRO A 1 715 ? 14.643 -8.432 -14.423 1.00 95.00 715 PRO A C 1
ATOM 5427 O O . PRO A 1 715 ? 14.431 -9.472 -13.788 1.00 95.00 715 PRO A O 1
ATOM 5430 N N . PRO A 1 716 ? 15.895 -7.973 -14.617 1.00 93.81 716 PRO A N 1
ATOM 5431 C CA . PRO A 1 716 ? 17.085 -8.712 -14.188 1.00 93.81 716 PRO A CA 1
ATOM 5432 C C . PRO A 1 716 ? 17.136 -9.034 -12.686 1.00 93.81 716 PRO A C 1
ATOM 5434 O O . PRO A 1 716 ? 17.696 -10.067 -12.321 1.00 93.81 716 PRO A O 1
ATOM 5437 N N . VAL A 1 717 ? 16.502 -8.228 -11.823 1.00 95.81 717 VAL A N 1
ATOM 5438 C CA . VAL A 1 717 ? 16.385 -8.515 -10.380 1.00 95.81 717 VAL A CA 1
ATOM 5439 C C . VAL A 1 717 ? 15.762 -9.890 -10.110 1.00 95.81 717 VAL A C 1
ATOM 5441 O O . VAL A 1 717 ? 16.266 -10.635 -9.274 1.00 95.81 717 VAL A O 1
ATOM 5444 N N . PHE A 1 718 ? 14.748 -10.307 -10.876 1.00 97.12 718 PHE A N 1
ATOM 5445 C CA . PHE A 1 718 ? 14.149 -11.639 -10.725 1.00 97.12 718 PHE A CA 1
ATOM 5446 C C . PHE A 1 718 ? 15.074 -12.748 -11.230 1.00 97.12 718 PHE A C 1
ATOM 5448 O O . PHE A 1 718 ? 15.086 -13.842 -10.669 1.00 97.12 718 PHE A O 1
ATOM 5455 N N . GLY A 1 719 ? 15.887 -12.462 -12.252 1.00 95.62 719 GLY A N 1
ATOM 5456 C CA . GLY A 1 719 ? 16.972 -13.352 -12.658 1.00 95.62 719 GLY A CA 1
ATOM 5457 C C . GLY A 1 719 ? 17.975 -13.552 -11.521 1.00 95.62 719 GLY A C 1
ATOM 5458 O O . GLY A 1 719 ? 18.339 -14.687 -11.214 1.00 95.62 719 GLY A O 1
ATOM 5459 N N . TRP A 1 720 ? 18.367 -12.466 -10.851 1.00 95.44 720 TRP A N 1
ATOM 5460 C CA . TRP A 1 720 ? 19.304 -12.514 -9.730 1.00 95.44 720 TRP A CA 1
ATOM 5461 C C . TRP A 1 720 ? 18.735 -13.270 -8.529 1.00 95.44 720 TRP A C 1
ATOM 5463 O O . TRP A 1 720 ? 19.423 -14.143 -8.002 1.00 95.44 720 TRP A O 1
ATOM 5473 N N . LEU A 1 721 ? 17.481 -13.005 -8.149 1.00 96.12 721 LEU A N 1
ATOM 5474 C CA . LEU A 1 721 ? 16.793 -13.716 -7.065 1.00 96.12 721 LEU A CA 1
ATOM 5475 C C . LEU A 1 721 ? 16.708 -15.220 -7.352 1.00 96.12 721 LEU A C 1
ATOM 5477 O O . LEU A 1 721 ? 17.087 -16.034 -6.511 1.00 96.12 721 LEU A O 1
ATOM 5481 N N . ALA A 1 722 ? 16.294 -15.594 -8.565 1.00 95.50 722 ALA A N 1
ATOM 5482 C CA . ALA A 1 722 ? 16.186 -16.994 -8.957 1.00 95.50 722 ALA A CA 1
ATOM 5483 C C . ALA A 1 722 ? 17.541 -17.715 -8.955 1.00 95.50 722 ALA A C 1
ATOM 5485 O O . ALA A 1 722 ? 17.630 -18.844 -8.477 1.00 95.50 722 ALA A O 1
ATOM 5486 N N . ALA A 1 723 ? 18.595 -17.080 -9.482 1.00 91.38 723 ALA A N 1
ATOM 5487 C CA . ALA A 1 723 ? 19.925 -17.687 -9.544 1.00 91.38 723 ALA A CA 1
ATOM 5488 C C . ALA A 1 723 ? 20.573 -17.794 -8.157 1.00 91.38 723 ALA A C 1
ATOM 5490 O O . ALA A 1 723 ? 20.992 -18.874 -7.752 1.00 91.38 723 ALA A O 1
ATOM 5491 N N . THR A 1 724 ? 20.620 -16.684 -7.421 1.00 90.50 724 THR A N 1
ATOM 5492 C CA . THR A 1 724 ? 21.318 -16.581 -6.132 1.00 90.50 724 THR A CA 1
ATOM 5493 C C . THR A 1 724 ? 20.597 -17.355 -5.028 1.00 90.50 724 THR A C 1
ATOM 5495 O O . THR A 1 724 ? 21.234 -17.997 -4.191 1.00 90.50 724 THR A O 1
ATOM 5498 N N . GLY A 1 725 ? 19.261 -17.326 -5.037 1.00 90.31 725 GLY A N 1
ATOM 5499 C CA . GLY A 1 725 ? 18.426 -18.065 -4.094 1.00 90.31 725 GLY A CA 1
ATOM 5500 C C . GLY A 1 725 ? 18.147 -19.514 -4.486 1.00 90.31 725 GLY A C 1
ATOM 5501 O O . GLY A 1 725 ? 17.529 -20.234 -3.707 1.00 90.31 725 GLY A O 1
ATOM 5502 N N . ASN A 1 726 ? 18.564 -19.944 -5.684 1.00 90.62 726 ASN A N 1
ATOM 5503 C CA . ASN A 1 726 ? 18.163 -21.226 -6.273 1.00 90.62 726 ASN A CA 1
ATOM 5504 C C . ASN A 1 726 ? 16.631 -21.439 -6.194 1.00 90.62 726 ASN A C 1
ATOM 5506 O O . ASN A 1 726 ? 16.147 -22.511 -5.823 1.00 90.62 726 ASN A O 1
ATOM 5510 N N . VAL A 1 727 ? 15.865 -20.379 -6.482 1.00 94.56 727 VAL A N 1
ATOM 5511 C CA . VAL A 1 727 ? 14.399 -20.374 -6.372 1.00 94.56 727 VAL A CA 1
ATOM 5512 C C . VAL A 1 727 ? 13.805 -20.972 -7.641 1.00 94.56 727 VAL A C 1
ATOM 5514 O O . VAL A 1 727 ? 14.064 -20.507 -8.756 1.00 94.56 727 VAL A O 1
ATOM 5517 N N . ALA A 1 728 ? 12.997 -22.020 -7.485 1.00 94.25 728 ALA A N 1
ATOM 5518 C CA . ALA A 1 728 ? 12.413 -22.729 -8.617 1.00 94.25 728 ALA A CA 1
ATOM 5519 C C . ALA A 1 728 ? 11.475 -21.814 -9.438 1.00 94.25 728 ALA A C 1
ATOM 5521 O O . ALA A 1 728 ? 10.762 -20.995 -8.862 1.00 94.25 728 ALA A O 1
ATOM 5522 N N . PRO A 1 729 ? 11.362 -21.988 -10.771 1.00 96.00 729 PRO A N 1
ATOM 5523 C CA . PRO A 1 729 ? 10.495 -21.146 -11.601 1.00 96.00 729 PRO A CA 1
ATOM 5524 C C . PRO A 1 729 ? 9.022 -21.115 -11.169 1.00 96.00 729 PRO A C 1
ATOM 5526 O O . PRO A 1 729 ? 8.357 -20.099 -11.352 1.00 96.00 729 PRO A O 1
ATOM 5529 N N . LYS A 1 730 ? 8.502 -22.217 -10.613 1.00 94.38 730 LYS A N 1
ATOM 5530 C CA . LYS A 1 730 ? 7.139 -22.273 -10.060 1.00 94.38 730 LYS A CA 1
ATOM 5531 C C . LYS A 1 730 ? 7.011 -21.411 -8.803 1.00 94.38 730 LYS A C 1
ATOM 5533 O O . LYS A 1 730 ? 6.031 -20.695 -8.659 1.00 94.38 730 LYS A O 1
ATOM 5538 N N . GLU A 1 731 ? 8.019 -21.453 -7.940 1.00 95.19 731 GLU A N 1
ATOM 5539 C CA . GLU A 1 731 ? 8.063 -20.646 -6.725 1.00 95.19 731 GLU A CA 1
ATOM 5540 C C . GLU A 1 731 ? 8.227 -19.159 -7.050 1.00 95.19 731 GLU A C 1
ATOM 5542 O O . GLU A 1 731 ? 7.535 -18.333 -6.477 1.00 95.19 731 GLU A O 1
ATOM 5547 N N . MET A 1 732 ? 9.036 -18.804 -8.057 1.00 97.06 732 MET A N 1
ATOM 5548 C CA . MET A 1 732 ? 9.130 -17.418 -8.534 1.00 97.06 732 MET A CA 1
ATOM 5549 C C . MET A 1 732 ? 7.759 -16.854 -8.935 1.00 97.06 732 MET A C 1
ATOM 5551 O O . MET A 1 732 ? 7.436 -15.733 -8.563 1.00 97.06 732 MET A O 1
ATOM 5555 N N . GLN A 1 733 ? 6.943 -17.635 -9.654 1.00 96.56 733 GLN A N 1
ATOM 5556 C CA . GLN A 1 733 ? 5.592 -17.226 -10.068 1.00 96.56 733 GLN A CA 1
ATOM 5557 C C . GLN A 1 733 ? 4.601 -17.132 -8.903 1.00 96.56 733 GLN A C 1
ATOM 5559 O O . GLN A 1 733 ? 3.647 -16.363 -8.999 1.00 96.56 733 GLN A O 1
ATOM 5564 N N . ARG A 1 734 ? 4.807 -17.923 -7.844 1.00 94.00 734 ARG A N 1
ATOM 5565 C CA . ARG A 1 734 ? 3.975 -17.929 -6.635 1.00 94.00 734 ARG A CA 1
ATOM 5566 C C . ARG A 1 734 ? 4.354 -16.814 -5.665 1.00 94.00 734 ARG A C 1
ATOM 5568 O O . ARG A 1 734 ? 3.499 -16.297 -4.969 1.00 94.00 734 ARG A O 1
ATOM 5575 N N . THR A 1 735 ? 5.622 -16.441 -5.597 1.00 94.25 735 THR A N 1
ATOM 5576 C CA . THR A 1 735 ? 6.099 -15.473 -4.601 1.00 94.25 735 THR A CA 1
ATOM 5577 C C . THR A 1 735 ? 6.135 -14.061 -5.155 1.00 94.25 735 THR A C 1
ATOM 5579 O O . THR A 1 735 ? 5.816 -13.113 -4.446 1.00 94.25 735 THR A O 1
ATOM 5582 N N . TYR A 1 736 ? 6.528 -13.914 -6.421 1.00 96.44 736 TYR A N 1
ATOM 5583 C CA . TYR A 1 736 ? 6.852 -12.624 -7.006 1.00 96.44 736 TYR A CA 1
ATOM 5584 C C . TYR A 1 736 ? 5.960 -12.272 -8.189 1.00 96.44 736 TYR A C 1
ATOM 5586 O O . TYR A 1 736 ? 5.480 -13.115 -8.949 1.00 96.44 736 TYR A O 1
ATOM 5594 N N . ASN A 1 737 ? 5.858 -10.970 -8.415 1.00 96.56 737 ASN A N 1
ATOM 5595 C CA . ASN A 1 737 ? 5.152 -10.362 -9.530 1.00 96.56 737 ASN A CA 1
ATOM 5596 C C . ASN A 1 737 ? 5.870 -10.546 -10.889 1.00 96.56 737 ASN A C 1
ATOM 5598 O O . ASN A 1 737 ? 5.262 -10.423 -11.952 1.00 96.56 737 ASN A O 1
ATOM 5602 N N . CYS A 1 738 ? 7.165 -10.888 -10.872 1.00 97.06 738 CYS A N 1
ATOM 5603 C CA . CYS A 1 738 ? 7.960 -11.275 -12.046 1.00 97.06 738 CYS A CA 1
ATOM 5604 C C . CYS A 1 738 ? 7.895 -10.287 -13.231 1.00 97.06 738 CYS A C 1
ATOM 5606 O O . CYS A 1 738 ? 7.982 -10.690 -14.397 1.00 97.06 738 CYS A O 1
ATOM 5608 N N . GLY A 1 739 ? 7.758 -8.993 -12.932 1.00 96.12 739 GLY A N 1
ATOM 5609 C CA . GLY A 1 739 ? 7.740 -7.906 -13.911 1.00 96.12 739 GLY A CA 1
ATOM 5610 C C . GLY A 1 739 ? 6.354 -7.401 -14.308 1.00 96.12 739 GLY A C 1
ATOM 5611 O O . GLY A 1 739 ? 6.280 -6.390 -15.001 1.00 96.12 739 GLY A O 1
ATOM 5612 N N . LEU A 1 740 ? 5.267 -8.054 -13.886 1.00 97.94 740 LEU A N 1
ATOM 5613 C CA . LEU A 1 740 ? 3.896 -7.581 -14.100 1.00 97.94 740 LEU A CA 1
ATOM 5614 C C . LEU A 1 740 ? 3.352 -7.010 -12.796 1.00 97.94 740 LEU A C 1
ATOM 5616 O O . LEU A 1 740 ? 3.372 -7.704 -11.792 1.00 97.94 740 LEU A O 1
ATOM 5620 N N . GLY A 1 741 ? 2.875 -5.768 -12.799 1.00 97.44 741 GLY A N 1
ATOM 5621 C CA . GLY A 1 741 ? 2.279 -5.162 -11.607 1.00 97.44 741 GLY A CA 1
ATOM 5622 C C . GLY A 1 741 ? 0.770 -5.365 -11.524 1.00 97.44 741 GLY A C 1
ATOM 5623 O O . GLY A 1 741 ? 0.252 -5.686 -10.464 1.00 97.44 741 GLY A O 1
ATOM 5624 N N . VAL A 1 742 ? 0.061 -5.250 -12.650 1.00 98.38 742 VAL A N 1
ATOM 5625 C CA . VAL A 1 742 ? -1.392 -5.470 -12.732 1.00 98.38 742 VAL A CA 1
ATOM 5626 C C . VAL A 1 742 ? -1.762 -6.122 -14.063 1.00 98.38 742 VAL A C 1
ATOM 5628 O O . VAL A 1 742 ? -1.144 -5.846 -15.097 1.00 98.38 742 VAL A O 1
ATOM 5631 N N . ILE A 1 743 ? -2.770 -6.996 -14.038 1.00 98.62 743 ILE A N 1
ATOM 5632 C CA . ILE A 1 743 ? -3.329 -7.671 -15.215 1.00 98.62 743 ILE A CA 1
ATOM 5633 C C . ILE A 1 743 ? -4.805 -7.306 -15.377 1.00 98.62 743 ILE A C 1
ATOM 5635 O O . ILE A 1 743 ? -5.579 -7.357 -14.426 1.00 98.62 743 ILE A O 1
ATOM 5639 N N . LEU A 1 744 ? -5.197 -6.980 -16.606 1.00 98.69 744 LEU A N 1
ATOM 5640 C CA . LEU A 1 744 ? -6.559 -6.681 -17.021 1.00 98.69 744 LEU A CA 1
ATOM 5641 C C . LEU A 1 744 ? -7.142 -7.873 -17.781 1.00 98.69 744 LEU A C 1
ATOM 5643 O O . LEU A 1 744 ? -6.482 -8.408 -18.672 1.00 98.69 744 LEU A O 1
ATOM 5647 N N . VAL A 1 745 ? -8.403 -8.213 -17.515 1.00 98.75 745 VAL A N 1
ATOM 5648 C CA . VAL A 1 745 ? -9.212 -9.092 -18.373 1.00 98.75 745 VAL A CA 1
ATOM 5649 C C . VAL A 1 745 ? -10.096 -8.221 -19.258 1.00 98.75 745 VAL A C 1
ATOM 5651 O O . VAL A 1 745 ? -10.923 -7.453 -18.757 1.00 98.75 745 VAL A O 1
ATOM 5654 N N . VAL A 1 746 ? -9.934 -8.329 -20.575 1.00 98.56 746 VAL A N 1
ATOM 5655 C CA . VAL A 1 746 ? -10.585 -7.445 -21.552 1.00 98.56 746 VAL A CA 1
ATOM 5656 C C . VAL A 1 746 ? -11.239 -8.278 -22.654 1.00 98.56 746 VAL A C 1
ATOM 5658 O O . VAL A 1 746 ? -10.708 -9.297 -23.090 1.00 98.56 746 VAL A O 1
ATOM 5661 N N . SER A 1 747 ? -12.413 -7.852 -23.128 1.00 98.25 747 SER A N 1
ATOM 5662 C CA . SER A 1 747 ? -13.014 -8.470 -24.317 1.00 98.25 747 SER A CA 1
ATOM 5663 C C . SER A 1 747 ? -12.156 -8.182 -25.555 1.00 98.25 747 SER A C 1
ATOM 5665 O O . SER A 1 747 ? -11.727 -7.039 -25.707 1.00 98.25 747 SER A O 1
ATOM 5667 N N . PRO A 1 748 ? -12.000 -9.116 -26.514 1.00 97.88 748 PRO A N 1
ATOM 5668 C CA . PRO A 1 748 ? -11.269 -8.848 -27.758 1.00 97.88 748 PRO A CA 1
ATOM 5669 C C . PRO A 1 748 ? -11.788 -7.614 -28.514 1.00 97.88 748 PRO A C 1
ATOM 5671 O O . PRO A 1 748 ? -11.024 -6.908 -29.162 1.00 97.88 748 PRO A O 1
ATOM 5674 N N . LYS A 1 749 ? -13.083 -7.293 -28.363 1.00 97.06 749 LYS A N 1
ATOM 5675 C CA . LYS A 1 749 ? -13.708 -6.078 -28.909 1.00 97.06 749 LYS A CA 1
ATOM 5676 C C . LYS A 1 749 ? -13.024 -4.782 -28.445 1.00 97.06 749 LYS A C 1
ATOM 5678 O O . LYS A 1 749 ? -12.971 -3.828 -29.213 1.00 97.06 749 LYS A O 1
ATOM 5683 N N . TYR A 1 750 ? -12.551 -4.736 -27.200 1.00 97.12 750 TYR A N 1
ATOM 5684 C CA . TYR A 1 750 ? -11.965 -3.545 -26.576 1.00 97.12 750 TYR A CA 1
ATOM 5685 C C . TYR A 1 750 ? -10.434 -3.607 -26.480 1.00 97.12 750 TYR A C 1
ATOM 5687 O O . TYR A 1 750 ? -9.822 -2.658 -25.994 1.00 97.12 750 TYR A O 1
ATOM 5695 N N . GLU A 1 751 ? -9.800 -4.685 -26.957 1.00 96.81 751 GLU A N 1
ATOM 5696 C CA . GLU A 1 751 ? -8.342 -4.869 -26.916 1.00 96.81 751 GLU A CA 1
ATOM 5697 C C . GLU A 1 751 ? -7.609 -3.671 -27.533 1.00 96.81 751 GLU A C 1
ATOM 5699 O O . GLU A 1 751 ? -6.768 -3.056 -26.883 1.00 96.81 751 GLU A O 1
ATOM 5704 N N . GLN A 1 752 ? -7.983 -3.289 -28.759 1.00 93.06 752 GLN A N 1
ATOM 5705 C CA . GLN A 1 752 ? -7.336 -2.185 -29.471 1.00 93.06 752 GLN A CA 1
ATOM 5706 C C . GLN A 1 752 ? -7.545 -0.834 -28.779 1.00 93.06 752 GLN A C 1
ATOM 5708 O O . GLN A 1 752 ? -6.596 -0.064 -28.671 1.00 93.06 752 GLN A O 1
ATOM 5713 N N . SER A 1 753 ? -8.751 -0.546 -28.274 1.00 93.25 753 SER A N 1
ATOM 5714 C CA . SER A 1 753 ? -9.023 0.714 -27.569 1.00 93.25 753 SER A CA 1
ATOM 5715 C C . SER A 1 753 ? -8.271 0.811 -26.241 1.00 93.25 753 SER A C 1
ATOM 5717 O O . SER A 1 753 ? -7.771 1.875 -25.901 1.00 93.25 753 SER A O 1
ATOM 5719 N N . VAL A 1 754 ? -8.149 -0.298 -25.504 1.00 96.50 754 VAL A N 1
ATOM 5720 C CA . VAL A 1 754 ? -7.397 -0.331 -24.240 1.00 96.50 754 VAL A CA 1
ATOM 5721 C C . VAL A 1 754 ? -5.896 -0.185 -24.501 1.00 96.50 754 VAL A C 1
ATOM 5723 O O . VAL A 1 754 ? -5.225 0.595 -23.827 1.00 96.50 754 VAL A O 1
ATOM 5726 N N . LEU A 1 755 ? -5.355 -0.885 -25.504 1.00 95.69 755 LEU A N 1
ATOM 5727 C CA . LEU A 1 755 ? -3.945 -0.753 -25.876 1.00 95.69 755 LEU A CA 1
ATOM 5728 C C . LEU A 1 755 ? -3.616 0.639 -26.430 1.00 95.69 755 LEU A C 1
ATOM 5730 O O . LEU A 1 755 ? -2.543 1.150 -26.132 1.00 95.69 755 LEU A O 1
ATOM 5734 N N . ALA A 1 756 ? -4.525 1.290 -27.158 1.00 90.69 756 ALA A N 1
ATOM 5735 C CA . ALA A 1 756 ? -4.301 2.650 -27.651 1.00 90.69 756 ALA A CA 1
ATOM 5736 C C . ALA A 1 756 ? -4.019 3.657 -26.518 1.00 90.69 756 ALA A C 1
ATOM 5738 O O . ALA A 1 756 ? -3.173 4.536 -26.686 1.00 90.69 756 ALA A O 1
ATOM 5739 N N . GLU A 1 757 ? -4.662 3.498 -25.357 1.00 93.19 757 GLU A N 1
ATOM 5740 C CA . GLU A 1 757 ? -4.439 4.358 -24.189 1.00 93.19 757 GLU A CA 1
ATOM 5741 C C . GLU A 1 757 ? -3.196 3.952 -23.376 1.00 93.19 757 GLU A C 1
ATOM 5743 O O . GLU A 1 757 ? -2.469 4.811 -22.872 1.00 93.19 757 GLU A O 1
ATOM 5748 N N . LEU A 1 758 ? -2.913 2.648 -23.260 1.00 96.44 758 LEU A N 1
ATOM 5749 C CA . LEU A 1 758 ? -1.929 2.128 -22.299 1.00 96.44 758 LEU A CA 1
ATOM 5750 C C . LEU A 1 758 ? -0.591 1.688 -22.910 1.00 96.44 758 LEU A C 1
ATOM 5752 O O . LEU A 1 758 ? 0.435 1.722 -22.230 1.00 96.44 758 LEU A O 1
ATOM 5756 N N . GLN A 1 759 ? -0.560 1.247 -24.166 1.00 94.62 759 GLN A N 1
ATOM 5757 C CA . GLN A 1 759 ? 0.590 0.531 -24.729 1.00 94.62 759 GLN A CA 1
ATOM 5758 C C . GLN A 1 759 ? 1.869 1.367 -24.713 1.00 94.62 759 GLN A C 1
ATOM 5760 O O . GLN A 1 759 ? 2.921 0.867 -24.326 1.00 94.62 759 GLN A O 1
ATOM 5765 N N . TYR A 1 760 ? 1.794 2.636 -25.109 1.00 93.88 760 TYR A N 1
ATOM 5766 C CA . TYR A 1 760 ? 2.983 3.488 -25.192 1.00 93.88 760 TYR A CA 1
ATOM 5767 C C . TYR A 1 760 ? 3.219 4.321 -23.931 1.00 93.88 760 TYR A C 1
ATOM 5769 O O . TYR A 1 760 ? 4.369 4.561 -23.578 1.00 93.88 760 TYR A O 1
ATOM 5777 N N . ARG A 1 761 ? 2.154 4.707 -23.215 1.00 91.81 761 ARG A N 1
ATOM 5778 C CA . ARG A 1 761 ? 2.247 5.511 -21.981 1.00 91.81 761 ARG A CA 1
ATOM 5779 C C . ARG A 1 761 ? 2.621 4.667 -20.767 1.00 91.81 761 ARG A C 1
ATOM 5781 O O . ARG A 1 761 ? 3.493 5.028 -19.984 1.00 91.81 761 ARG A O 1
ATOM 5788 N N . GLU A 1 762 ? 2.001 3.499 -20.656 1.00 94.88 762 GLU A N 1
ATOM 5789 C CA . GLU A 1 762 ? 2.156 2.604 -19.512 1.00 94.88 762 GLU A CA 1
ATOM 5790 C C . GLU A 1 762 ? 3.014 1.380 -19.832 1.00 94.88 762 GLU A C 1
ATOM 5792 O O . GLU A 1 762 ? 3.337 0.621 -18.919 1.00 94.88 762 GLU A O 1
ATOM 5797 N N . ARG A 1 763 ? 3.423 1.202 -21.100 1.00 94.56 763 ARG A N 1
ATOM 5798 C CA . ARG A 1 763 ? 4.140 0.012 -21.598 1.00 94.56 763 ARG A CA 1
ATOM 5799 C C . ARG A 1 763 ? 3.307 -1.270 -21.475 1.00 94.56 763 ARG A C 1
ATOM 5801 O O . ARG A 1 763 ? 3.862 -2.358 -21.319 1.00 94.56 763 ARG A O 1
ATOM 5808 N N . ALA A 1 764 ? 1.981 -1.140 -21.540 1.00 97.06 764 ALA A N 1
ATOM 5809 C CA . ALA A 1 764 ? 1.070 -2.274 -21.478 1.00 97.06 764 ALA A CA 1
ATOM 5810 C C . ALA A 1 764 ? 1.211 -3.182 -22.707 1.00 97.06 764 ALA A C 1
ATOM 5812 O O . ALA A 1 764 ? 1.452 -2.722 -23.824 1.00 97.06 764 ALA A O 1
ATOM 5813 N N . THR A 1 765 ? 1.034 -4.484 -22.506 1.00 96.62 765 THR A N 1
ATOM 5814 C CA . THR A 1 765 ? 1.149 -5.487 -23.570 1.00 96.62 765 THR A CA 1
ATOM 5815 C C . THR A 1 765 ? 0.134 -6.601 -23.373 1.00 96.62 765 THR A C 1
ATOM 5817 O O . THR A 1 765 ? -0.274 -6.888 -22.247 1.00 96.62 765 THR A O 1
ATOM 5820 N N . ARG A 1 766 ? -0.271 -7.261 -24.458 1.00 98.19 766 ARG A N 1
ATOM 5821 C CA . ARG A 1 766 ? -1.056 -8.492 -24.362 1.00 98.19 766 ARG A CA 1
ATOM 5822 C C . ARG A 1 766 ? -0.165 -9.605 -23.823 1.00 98.19 766 ARG A C 1
ATOM 5824 O O . ARG A 1 766 ? 0.796 -9.982 -24.478 1.00 98.19 766 ARG A O 1
ATOM 5831 N N . VAL A 1 767 ? -0.510 -10.158 -22.667 1.00 98.44 767 VAL A N 1
ATOM 5832 C CA . VAL A 1 767 ? 0.285 -11.190 -21.980 1.00 98.44 767 VAL A CA 1
ATOM 5833 C C . VAL A 1 767 ? -0.314 -12.588 -22.078 1.00 98.44 767 VAL A C 1
ATOM 5835 O O . VAL A 1 767 ? 0.384 -13.561 -21.810 1.00 98.44 767 VAL A O 1
ATOM 5838 N N . GLY A 1 768 ? -1.585 -12.716 -22.464 1.00 98.31 768 GLY A N 1
ATOM 5839 C CA . GLY A 1 768 ? -2.233 -14.021 -22.513 1.00 98.31 768 GLY A CA 1
ATOM 5840 C C . GLY A 1 768 ? -3.687 -14.003 -22.967 1.00 98.31 768 GLY A C 1
ATOM 5841 O O . GLY A 1 768 ? -4.184 -13.010 -23.505 1.00 98.31 768 GLY A O 1
ATOM 5842 N N . VAL A 1 769 ? -4.360 -15.130 -22.744 1.00 98.75 769 VAL A N 1
ATOM 5843 C CA . VAL A 1 769 ? -5.776 -15.351 -23.068 1.00 98.75 769 VAL A CA 1
ATOM 5844 C C . VAL A 1 769 ? -6.479 -16.193 -21.993 1.00 98.75 769 VAL A C 1
ATOM 5846 O O . VAL A 1 769 ? -5.864 -17.048 -21.351 1.00 98.75 769 VAL A O 1
ATOM 5849 N N . VAL A 1 770 ? -7.775 -15.957 -21.794 1.00 98.81 770 VAL A N 1
ATOM 5850 C CA . VAL A 1 770 ? -8.649 -16.775 -20.947 1.00 98.81 770 VAL A CA 1
ATOM 5851 C C . VAL A 1 770 ? -9.001 -18.069 -21.679 1.00 98.81 770 VAL A C 1
ATOM 5853 O O . VAL A 1 770 ? -9.468 -18.055 -22.820 1.00 98.81 770 VAL A O 1
ATOM 5856 N N . VAL A 1 771 ? -8.833 -19.199 -21.001 1.00 98.38 771 VAL A N 1
ATOM 5857 C CA . VAL A 1 771 ? -9.085 -20.548 -21.518 1.00 98.38 771 VAL A CA 1
ATOM 5858 C C . VAL A 1 771 ? -10.033 -21.318 -20.600 1.00 98.38 771 VAL A C 1
ATOM 5860 O O . VAL A 1 771 ? -10.293 -20.938 -19.456 1.00 98.38 771 VAL A O 1
ATOM 5863 N N . LYS A 1 772 ? -10.594 -22.422 -21.101 1.00 97.44 772 LYS A N 1
ATOM 5864 C CA . LYS A 1 772 ? -11.418 -23.312 -20.277 1.00 97.44 772 LYS A CA 1
ATOM 5865 C C . LYS A 1 772 ? -10.518 -24.073 -19.303 1.00 97.44 772 LYS A C 1
ATOM 5867 O O . LYS A 1 772 ? -9.533 -24.672 -19.731 1.00 97.44 772 LYS A O 1
ATOM 5872 N N . ARG A 1 773 ? -10.878 -24.107 -18.016 1.00 95.81 773 ARG A N 1
ATOM 5873 C CA . ARG A 1 773 ? -10.192 -24.962 -17.041 1.00 95.81 773 ARG A CA 1
ATOM 5874 C C . ARG A 1 773 ? -10.581 -26.417 -17.296 1.00 95.81 773 ARG A C 1
ATOM 5876 O O . ARG A 1 773 ? -11.764 -26.726 -17.436 1.00 95.81 773 ARG A O 1
ATOM 5883 N N . THR A 1 774 ? -9.598 -27.307 -17.391 1.00 89.75 774 THR A N 1
ATOM 5884 C CA . THR A 1 774 ? -9.823 -28.712 -17.771 1.00 89.75 774 THR A CA 1
ATOM 5885 C C . THR A 1 774 ? -10.587 -29.493 -16.702 1.00 89.75 774 THR A C 1
ATOM 5887 O O . THR A 1 774 ? -11.519 -30.221 -17.036 1.00 89.75 774 THR A O 1
ATOM 5890 N N . ASN A 1 775 ? -10.229 -29.323 -15.427 1.00 91.00 775 ASN A N 1
ATOM 5891 C CA . ASN A 1 775 ? -10.921 -29.879 -14.261 1.00 91.00 775 ASN A CA 1
ATOM 5892 C C . ASN A 1 775 ? -10.649 -29.013 -13.008 1.00 91.00 775 ASN A C 1
ATOM 5894 O O . ASN A 1 775 ? -9.926 -28.019 -13.084 1.00 91.00 775 ASN A O 1
ATOM 5898 N N . SER A 1 776 ? -11.232 -29.369 -11.860 1.00 85.81 776 SER A N 1
ATOM 5899 C CA . SER A 1 776 ? -11.086 -28.617 -10.603 1.00 85.81 776 SER A CA 1
ATOM 5900 C C . SER A 1 776 ? -9.683 -28.663 -9.988 1.00 85.81 776 SER A C 1
ATOM 5902 O O . SER A 1 776 ? -9.369 -27.791 -9.185 1.00 85.81 776 SER A O 1
ATOM 5904 N N . GLU A 1 777 ? -8.847 -29.640 -10.346 1.00 88.38 777 GLU A N 1
ATOM 5905 C CA . GLU A 1 777 ? -7.480 -29.798 -9.825 1.00 88.38 777 GLU A CA 1
ATOM 5906 C C . GLU A 1 777 ? -6.434 -29.092 -10.699 1.00 88.38 777 GLU A C 1
ATOM 5908 O O . GLU A 1 777 ? -5.362 -28.720 -10.228 1.00 88.38 777 GLU A O 1
ATOM 5913 N N . ALA A 1 778 ? -6.744 -28.870 -11.978 1.00 91.69 778 ALA A N 1
ATOM 5914 C CA . ALA A 1 778 ? -5.862 -28.177 -12.902 1.00 91.69 778 ALA A CA 1
ATOM 5915 C C . ALA A 1 778 ? -5.620 -26.726 -12.450 1.00 91.69 778 ALA A C 1
ATOM 5917 O O . ALA A 1 778 ? -6.550 -26.089 -11.945 1.00 91.69 778 ALA A O 1
ATOM 5918 N N . PRO A 1 779 ? -4.418 -26.161 -12.652 1.00 94.19 779 PRO A N 1
ATOM 5919 C CA . PRO A 1 779 ? -4.131 -24.786 -12.257 1.00 94.19 779 PRO A CA 1
ATOM 5920 C C . PRO A 1 779 ? -4.992 -23.787 -13.043 1.00 94.19 779 PRO A C 1
ATOM 5922 O O . PRO A 1 779 ? -5.271 -23.982 -14.227 1.00 94.19 779 PRO A O 1
ATOM 5925 N N . GLN A 1 780 ? -5.399 -22.693 -12.392 1.00 96.38 780 GLN A N 1
ATOM 5926 C CA . GLN A 1 780 ? -6.095 -21.585 -13.065 1.00 96.38 780 GLN A CA 1
ATOM 5927 C C . GLN A 1 780 ? -5.138 -20.637 -13.794 1.00 96.38 780 GLN A C 1
ATOM 5929 O O . GLN A 1 780 ? -5.595 -19.811 -14.577 1.00 96.38 780 GLN A O 1
ATOM 5934 N N . VAL A 1 781 ? -3.829 -20.760 -13.574 1.00 98.00 781 VAL A N 1
ATOM 5935 C CA . VAL A 1 781 ? -2.803 -19.937 -14.217 1.00 98.00 781 VAL A CA 1
ATOM 5936 C C . VAL A 1 781 ? -1.730 -20.853 -14.783 1.00 98.00 781 VAL A C 1
ATOM 5938 O O . VAL A 1 781 ? -1.121 -21.636 -14.055 1.00 98.00 781 VAL A O 1
ATOM 5941 N N . VAL A 1 782 ? -1.496 -20.752 -16.088 1.00 97.38 782 VAL A N 1
ATOM 5942 C CA . VAL A 1 782 ? -0.395 -21.428 -16.779 1.00 97.38 782 VAL A CA 1
ATOM 5943 C C . VAL A 1 782 ? 0.464 -20.364 -17.441 1.00 97.38 782 VAL A C 1
ATOM 5945 O O . VAL A 1 782 ? -0.048 -19.565 -18.221 1.00 97.38 782 VAL A O 1
ATOM 5948 N N . VAL A 1 783 ? 1.764 -20.356 -17.143 1.00 98.25 783 VAL A N 1
ATOM 5949 C CA . VAL A 1 783 ? 2.716 -19.419 -17.750 1.00 98.25 783 VAL A CA 1
ATOM 5950 C C . VAL A 1 783 ? 3.686 -20.167 -18.655 1.00 98.25 783 VAL A C 1
ATOM 5952 O O . VAL A 1 783 ? 4.609 -20.849 -18.205 1.00 98.25 783 VAL A O 1
ATOM 5955 N N . GLU A 1 784 ? 3.483 -20.031 -19.957 1.00 97.94 784 GLU A N 1
ATOM 5956 C CA . GLU A 1 784 ? 4.342 -20.607 -20.978 1.00 97.94 784 GLU A CA 1
ATOM 5957 C C . GLU A 1 784 ? 5.657 -19.838 -21.095 1.00 97.94 784 GLU A C 1
ATOM 5959 O O . GLU A 1 784 ? 5.741 -18.640 -20.821 1.00 97.94 784 GLU A O 1
ATOM 5964 N N . ASN A 1 785 ? 6.712 -20.540 -21.517 1.00 97.56 785 ASN A N 1
ATOM 5965 C CA . ASN A 1 785 ? 8.049 -19.987 -21.762 1.00 97.56 785 ASN A CA 1
ATOM 5966 C C . ASN A 1 785 ? 8.740 -19.322 -20.550 1.00 97.56 785 ASN A C 1
ATOM 5968 O O . ASN A 1 785 ? 9.857 -18.821 -20.697 1.00 97.56 785 ASN A O 1
ATOM 5972 N N . PHE A 1 786 ? 8.144 -19.364 -19.353 1.00 97.88 786 PHE A N 1
ATOM 5973 C CA . PHE A 1 786 ? 8.639 -18.651 -18.173 1.00 97.88 786 PHE A CA 1
ATOM 5974 C C . PHE A 1 786 ? 10.083 -19.011 -17.815 1.00 97.88 786 PHE A C 1
ATOM 5976 O O . PHE A 1 786 ? 10.925 -18.128 -17.675 1.00 97.88 786 PHE A O 1
ATOM 5983 N N . GLN A 1 787 ? 10.402 -20.307 -17.741 1.00 96.81 787 GLN A N 1
ATOM 5984 C CA . GLN A 1 787 ? 11.754 -20.767 -17.415 1.00 96.81 787 GLN A CA 1
ATOM 5985 C C . GLN A 1 787 ? 12.801 -20.253 -18.415 1.00 96.81 787 GLN A C 1
ATOM 5987 O O . GLN A 1 787 ? 13.877 -19.827 -18.003 1.00 96.81 787 GLN A O 1
ATOM 5992 N N . GLY A 1 788 ? 12.488 -20.252 -19.715 1.00 95.81 788 GLY A N 1
ATOM 5993 C CA . GLY A 1 788 ? 13.398 -19.748 -20.746 1.00 95.81 788 GLY A CA 1
ATOM 5994 C C . GLY A 1 788 ? 13.637 -18.240 -20.626 1.00 95.81 788 GLY A C 1
ATOM 5995 O O . GLY A 1 788 ? 14.781 -17.788 -20.702 1.00 95.81 788 GLY A O 1
ATOM 5996 N N . CYS A 1 789 ? 12.580 -17.462 -20.373 1.00 96.00 789 CYS A N 1
ATOM 5997 C CA . CYS A 1 789 ? 12.691 -16.021 -20.140 1.00 96.00 789 CYS A CA 1
ATOM 5998 C C . CYS A 1 789 ? 13.460 -15.700 -18.848 1.00 96.00 789 CYS A C 1
ATOM 6000 O O . CYS A 1 789 ? 14.316 -14.815 -18.853 1.00 96.00 789 CYS A O 1
ATOM 6002 N N . LEU A 1 790 ? 13.236 -16.459 -17.773 1.00 96.19 790 LEU A N 1
ATOM 6003 C CA . LEU A 1 790 ? 13.959 -16.306 -16.510 1.00 96.19 790 LEU A CA 1
ATOM 6004 C C . LEU A 1 790 ? 15.456 -16.617 -16.674 1.00 96.19 790 LEU A C 1
ATOM 6006 O O . LEU A 1 790 ? 16.303 -15.843 -16.236 1.00 96.19 790 LEU A O 1
ATOM 6010 N N . GLN A 1 791 ? 15.799 -17.694 -17.385 1.00 94.38 791 GLN A N 1
ATOM 6011 C CA . GLN A 1 791 ? 17.190 -18.027 -17.717 1.00 94.38 791 GLN A CA 1
ATOM 6012 C C . GLN A 1 791 ? 17.856 -16.958 -18.593 1.00 94.38 791 GLN A C 1
ATOM 6014 O O . GLN A 1 791 ? 19.051 -16.691 -18.456 1.00 94.38 791 GLN A O 1
ATOM 6019 N N . ARG A 1 792 ? 17.105 -16.323 -19.502 1.00 91.62 792 ARG A N 1
ATOM 6020 C CA . ARG A 1 792 ? 17.606 -15.180 -20.274 1.00 91.62 792 ARG A CA 1
ATOM 6021 C C . ARG A 1 792 ? 17.918 -14.002 -19.348 1.00 91.62 792 ARG A C 1
ATOM 6023 O O . ARG A 1 792 ? 19.015 -13.464 -19.453 1.00 91.62 792 ARG A O 1
ATOM 6030 N N . ALA A 1 793 ? 17.028 -13.663 -18.412 1.00 92.75 793 ALA A N 1
ATOM 6031 C CA . ALA A 1 793 ? 17.270 -12.613 -17.418 1.00 92.75 793 ALA A CA 1
ATOM 6032 C C . ALA A 1 793 ? 18.511 -12.905 -16.551 1.00 92.75 793 ALA A C 1
ATOM 6034 O O . ALA A 1 793 ? 19.329 -12.015 -16.339 1.00 92.75 793 ALA A O 1
ATOM 6035 N N . GLN A 1 794 ? 18.718 -14.161 -16.139 1.00 92.69 794 GLN A N 1
ATOM 6036 C CA . GLN A 1 794 ? 19.924 -14.592 -15.416 1.00 92.69 794 GLN A CA 1
ATOM 6037 C C . GLN A 1 794 ? 21.210 -14.355 -16.217 1.00 92.69 794 GLN A C 1
ATOM 6039 O O . GLN A 1 794 ? 22.192 -13.844 -15.686 1.00 92.69 794 GLN A O 1
ATOM 6044 N N . LYS A 1 795 ? 21.208 -14.689 -17.512 1.00 89.50 795 LYS A N 1
ATOM 6045 C CA . LYS A 1 795 ? 22.376 -14.495 -18.386 1.00 89.50 795 LYS A CA 1
ATOM 6046 C C . LYS A 1 795 ? 22.754 -13.023 -18.557 1.00 89.50 795 LYS A C 1
ATOM 6048 O O . LYS A 1 795 ? 23.928 -12.738 -18.779 1.00 89.50 795 LYS A O 1
ATOM 6053 N N . LEU A 1 796 ? 21.792 -12.102 -18.461 1.00 86.69 796 LEU A N 1
ATOM 6054 C CA . LEU A 1 796 ? 22.057 -10.666 -18.590 1.00 86.69 796 LEU A CA 1
ATOM 6055 C C . LEU A 1 796 ? 22.907 -10.112 -17.441 1.00 86.69 796 LEU A C 1
ATOM 6057 O O . LEU A 1 796 ? 23.637 -9.155 -17.668 1.00 86.69 796 LEU A O 1
ATOM 6061 N N . LEU A 1 797 ? 22.877 -10.734 -16.258 1.00 86.88 797 LEU A N 1
ATOM 6062 C CA . LEU A 1 797 ? 23.654 -10.299 -15.087 1.00 86.88 797 LEU A CA 1
ATOM 6063 C C . LEU A 1 797 ? 25.170 -10.325 -15.322 1.00 86.88 797 LEU A C 1
ATOM 6065 O O . LEU A 1 797 ? 25.905 -9.581 -14.685 1.00 86.88 797 LEU A O 1
ATOM 6069 N N . ASN A 1 798 ? 25.632 -11.173 -16.244 1.00 83.50 798 ASN A N 1
ATOM 6070 C CA . ASN A 1 798 ? 27.051 -11.343 -16.557 1.00 83.50 798 ASN A CA 1
ATOM 6071 C C . ASN A 1 798 ? 27.475 -10.603 -17.836 1.00 83.50 798 ASN A C 1
ATOM 6073 O O . ASN A 1 798 ? 28.619 -10.739 -18.270 1.00 83.50 798 ASN A O 1
ATOM 6077 N N . LYS A 1 799 ? 26.566 -9.863 -18.486 1.00 85.06 799 LYS A N 1
ATOM 6078 C CA . LYS A 1 799 ? 26.885 -9.113 -19.704 1.00 85.06 799 LYS A CA 1
ATOM 6079 C C . LYS A 1 799 ? 27.340 -7.688 -19.358 1.00 85.06 799 LYS A C 1
ATOM 6081 O O . LYS A 1 799 ? 26.720 -7.044 -18.513 1.00 85.06 799 LYS A O 1
ATOM 6086 N N . PRO A 1 800 ? 28.373 -7.154 -20.036 1.00 87.56 800 PRO A N 1
ATOM 6087 C CA . PRO A 1 800 ? 28.756 -5.760 -19.863 1.00 87.56 800 PRO A CA 1
ATOM 6088 C C . PRO A 1 800 ? 27.676 -4.834 -20.429 1.00 87.56 800 PRO A C 1
ATOM 6090 O O . PRO A 1 800 ? 27.073 -5.117 -21.470 1.00 87.56 800 PRO A O 1
ATOM 6093 N N . ARG A 1 801 ? 27.463 -3.703 -19.755 1.00 91.38 801 ARG A N 1
ATOM 6094 C CA . ARG A 1 801 ? 26.573 -2.644 -20.234 1.00 91.38 801 ARG A CA 1
ATOM 6095 C C . ARG A 1 801 ? 27.190 -1.943 -21.438 1.00 91.38 801 ARG A C 1
ATOM 6097 O O . ARG A 1 801 ? 28.386 -1.661 -21.438 1.00 91.38 801 ARG A O 1
ATOM 6104 N N . LYS A 1 802 ? 26.381 -1.672 -22.465 1.00 95.56 802 LYS A N 1
ATOM 6105 C CA . LYS A 1 802 ? 26.836 -0.962 -23.669 1.00 95.56 802 LYS A CA 1
ATOM 6106 C C . LYS A 1 802 ? 26.970 0.532 -23.390 1.00 95.56 802 LYS A C 1
ATOM 6108 O O . LYS A 1 802 ? 26.054 1.140 -22.844 1.00 95.56 802 LYS A O 1
ATOM 6113 N N . ARG A 1 803 ? 28.068 1.137 -23.824 1.00 97.88 803 ARG A N 1
ATOM 6114 C CA . ARG A 1 803 ? 28.309 2.581 -23.754 1.00 97.88 803 ARG A CA 1
ATOM 6115 C C . ARG A 1 803 ? 27.666 3.266 -24.956 1.00 97.88 803 ARG A C 1
ATOM 6117 O O . ARG A 1 803 ? 27.994 2.965 -26.100 1.00 97.88 803 ARG A O 1
ATOM 6124 N N . VAL A 1 804 ? 26.736 4.177 -24.715 1.00 98.44 804 VAL A N 1
ATOM 6125 C CA . VAL A 1 804 ? 25.892 4.795 -25.744 1.00 98.44 804 VAL A CA 1
ATOM 6126 C C . VAL A 1 804 ? 26.226 6.272 -25.882 1.00 98.44 804 VAL A C 1
ATOM 6128 O O . VAL A 1 804 ? 26.290 6.993 -24.884 1.00 98.44 804 VAL A O 1
ATOM 6131 N N . ALA A 1 805 ? 26.376 6.733 -27.120 1.00 98.62 805 ALA A N 1
ATOM 6132 C CA . ALA A 1 805 ? 26.322 8.151 -27.439 1.00 98.62 805 ALA A CA 1
ATOM 6133 C C . ALA A 1 805 ? 24.984 8.514 -28.080 1.00 98.62 805 ALA A C 1
ATOM 6135 O O . ALA A 1 805 ? 24.471 7.770 -28.918 1.00 98.62 805 ALA A O 1
ATOM 6136 N N . VAL A 1 806 ? 24.442 9.676 -27.722 1.00 98.62 806 VAL A N 1
ATOM 6137 C CA . VAL A 1 806 ? 23.204 10.200 -28.308 1.00 98.62 806 VAL A CA 1
ATOM 6138 C C . VAL A 1 806 ? 23.499 11.501 -29.048 1.00 98.62 806 VAL A C 1
ATOM 6140 O O . VAL A 1 806 ? 24.024 12.452 -28.470 1.00 98.62 806 VAL A O 1
ATOM 6143 N N . LEU A 1 807 ? 23.164 11.546 -30.335 1.00 98.38 807 LEU A N 1
ATOM 6144 C CA . LEU A 1 807 ? 23.326 12.724 -31.186 1.00 98.38 807 LEU A CA 1
ATOM 6145 C C . LEU A 1 807 ? 21.990 13.463 -31.300 1.00 98.38 807 LEU A C 1
ATOM 6147 O O . LEU A 1 807 ? 20.966 12.850 -31.607 1.00 98.38 807 LEU A O 1
ATOM 6151 N N . ILE A 1 808 ? 22.003 14.777 -31.066 1.00 98.06 808 ILE A N 1
ATOM 6152 C CA . ILE A 1 808 ? 20.799 15.621 -30.995 1.00 98.06 808 ILE A CA 1
ATOM 6153 C C . ILE A 1 808 ? 20.959 16.942 -31.762 1.00 98.06 808 ILE A C 1
ATOM 6155 O O . ILE A 1 808 ? 22.070 17.417 -31.993 1.00 98.06 808 ILE A O 1
ATOM 6159 N N . SER A 1 809 ? 19.835 17.571 -32.125 1.00 96.50 809 SER A N 1
ATOM 6160 C CA . SER A 1 809 ? 19.810 18.911 -32.746 1.00 96.50 809 SER A CA 1
ATOM 6161 C C . SER A 1 809 ? 18.808 19.894 -32.123 1.00 96.50 809 SER A C 1
ATOM 6163 O O . SER A 1 809 ? 18.643 20.999 -32.647 1.00 96.50 809 SER A O 1
ATOM 6165 N N . GLY A 1 810 ? 18.093 19.506 -31.063 1.00 94.31 810 GLY A N 1
ATOM 6166 C CA . GLY A 1 810 ? 16.939 20.259 -30.559 1.00 94.31 810 GLY A CA 1
ATOM 6167 C C . GLY A 1 810 ? 16.579 19.963 -29.104 1.00 94.31 810 GLY A C 1
ATOM 6168 O O . GLY A 1 810 ? 17.450 19.862 -28.245 1.00 94.31 810 GLY A O 1
ATOM 6169 N N . THR A 1 811 ? 15.280 19.843 -28.819 1.00 93.50 811 THR A N 1
ATOM 6170 C CA . THR A 1 811 ? 14.732 19.800 -27.448 1.00 93.50 811 THR A CA 1
ATOM 6171 C C . THR A 1 811 ? 15.167 18.591 -26.616 1.00 93.50 811 THR A C 1
ATOM 6173 O O . THR A 1 811 ? 15.107 18.644 -25.387 1.00 93.50 811 THR A O 1
ATOM 6176 N N . GLY A 1 812 ? 15.590 17.504 -27.269 1.00 94.62 812 GLY A N 1
ATOM 6177 C CA . GLY A 1 812 ? 16.089 16.300 -26.607 1.00 94.62 812 GLY A CA 1
ATOM 6178 C C . GLY A 1 812 ? 15.011 15.472 -25.900 1.00 94.62 812 GLY A C 1
ATOM 6179 O O . GLY A 1 812 ? 15.320 14.815 -24.913 1.00 94.62 812 GLY A O 1
ATOM 6180 N N . SER A 1 813 ? 13.756 15.476 -26.368 1.00 95.62 813 SER A N 1
ATOM 6181 C CA . SER A 1 813 ? 12.694 14.637 -25.776 1.00 95.62 813 SER A CA 1
ATOM 6182 C C . SER A 1 813 ? 13.011 13.136 -25.882 1.00 95.62 813 SER A C 1
ATOM 6184 O O . SER A 1 813 ? 12.935 12.423 -24.888 1.00 95.62 813 SER A O 1
ATOM 6186 N N . ASN A 1 814 ? 13.476 12.670 -27.047 1.00 97.38 814 ASN A N 1
ATOM 6187 C CA . ASN A 1 814 ? 13.946 11.291 -27.231 1.00 97.38 814 ASN A CA 1
ATOM 6188 C C . ASN A 1 814 ? 15.207 10.977 -26.408 1.00 97.38 814 ASN A C 1
ATOM 6190 O O . ASN A 1 814 ? 15.353 9.863 -25.917 1.00 97.38 814 ASN A O 1
ATOM 6194 N N . LEU A 1 815 ? 16.093 11.960 -26.202 1.00 97.94 815 LEU A N 1
ATOM 6195 C CA . LEU A 1 815 ? 17.220 11.813 -25.276 1.00 97.94 815 LEU A CA 1
ATOM 6196 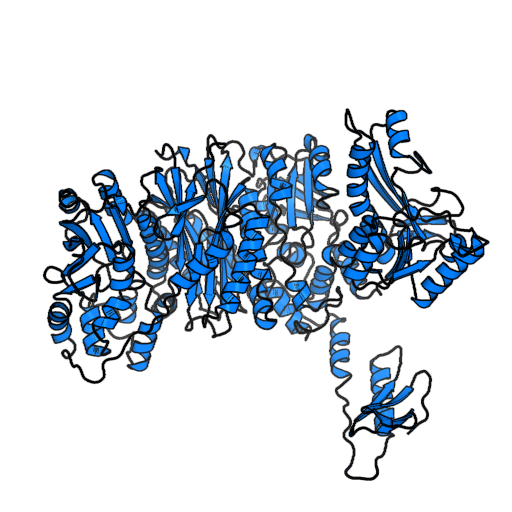C C . LEU A 1 815 ? 16.718 11.575 -23.843 1.00 97.94 815 LEU A C 1
ATOM 6198 O O . LEU A 1 815 ? 17.201 10.653 -23.197 1.00 97.94 815 LEU A O 1
ATOM 6202 N N . GLN A 1 816 ? 15.729 12.342 -23.370 1.00 97.88 816 GLN A N 1
ATOM 6203 C CA . GLN A 1 816 ? 15.141 12.129 -22.043 1.00 97.88 816 GLN A CA 1
ATOM 6204 C C . GLN A 1 816 ? 14.563 10.717 -21.902 1.00 97.88 816 GLN A C 1
ATOM 6206 O O . GLN A 1 816 ? 14.888 10.029 -20.944 1.00 97.88 816 GLN A O 1
ATOM 6211 N N . ALA A 1 817 ? 13.785 10.256 -22.886 1.00 97.19 817 ALA A N 1
ATOM 6212 C CA . ALA A 1 817 ? 13.201 8.916 -22.856 1.00 97.19 817 ALA A CA 1
ATOM 6213 C C . ALA A 1 817 ? 14.269 7.807 -22.777 1.00 97.19 817 ALA A C 1
ATOM 6215 O O . ALA A 1 817 ? 14.093 6.822 -22.060 1.00 97.19 817 ALA A O 1
ATOM 6216 N N . LEU A 1 818 ? 15.398 7.972 -23.479 1.00 98.06 818 LEU A N 1
ATOM 6217 C CA . LEU A 1 818 ? 16.535 7.052 -23.382 1.00 98.06 818 LEU A CA 1
ATOM 6218 C C . LEU A 1 818 ? 17.222 7.126 -22.007 1.00 98.06 818 LEU A C 1
ATOM 6220 O O . LEU A 1 818 ? 17.572 6.083 -21.461 1.00 98.06 818 LEU A O 1
ATOM 6224 N N . ILE A 1 819 ? 17.405 8.326 -21.440 1.00 97.31 819 ILE A N 1
ATOM 6225 C CA . ILE A 1 819 ? 17.978 8.516 -20.094 1.00 97.31 819 ILE A CA 1
ATOM 6226 C C . ILE A 1 819 ? 17.123 7.798 -19.050 1.00 97.31 819 ILE A C 1
ATOM 6228 O O . ILE A 1 819 ? 17.648 6.993 -18.278 1.00 97.31 819 ILE A O 1
ATOM 6232 N N . ASP A 1 820 ? 15.817 8.058 -19.057 1.00 95.38 820 ASP A N 1
ATOM 6233 C CA . ASP A 1 820 ? 14.877 7.505 -18.083 1.00 95.38 820 ASP A CA 1
ATOM 6234 C C . ASP A 1 820 ? 14.843 5.975 -18.180 1.00 95.38 820 ASP A C 1
ATOM 6236 O O . ASP A 1 820 ? 14.926 5.281 -17.168 1.00 95.38 820 ASP A O 1
ATOM 6240 N N . ALA A 1 821 ? 14.827 5.427 -19.398 1.00 94.69 821 ALA A N 1
ATOM 6241 C CA . ALA A 1 821 ? 14.817 3.984 -19.605 1.00 94.69 821 ALA A CA 1
ATOM 6242 C C . ALA A 1 821 ? 16.129 3.276 -19.241 1.00 94.69 821 ALA A C 1
ATOM 6244 O O . ALA A 1 821 ? 16.091 2.130 -18.798 1.00 94.69 821 ALA A O 1
ATOM 6245 N N . CYS A 1 822 ? 17.285 3.923 -19.418 1.00 94.31 822 CYS A N 1
ATOM 6246 C CA . CYS A 1 822 ? 18.571 3.371 -18.979 1.00 94.31 822 CYS A CA 1
ATOM 6247 C C . CYS A 1 822 ? 18.718 3.371 -17.448 1.00 94.31 822 CYS A C 1
ATOM 6249 O O . CYS A 1 822 ? 19.465 2.547 -16.916 1.00 94.31 822 CYS A O 1
ATOM 6251 N N . ARG A 1 823 ? 18.024 4.286 -16.756 1.00 91.75 823 ARG A N 1
ATOM 6252 C CA . ARG A 1 823 ? 18.002 4.398 -15.288 1.00 91.75 823 ARG A CA 1
ATOM 6253 C C . ARG A 1 823 ? 16.948 3.504 -14.631 1.00 91.75 823 ARG A C 1
ATOM 6255 O O . ARG A 1 823 ? 17.176 3.029 -13.528 1.00 91.75 823 ARG A O 1
ATOM 6262 N N . ASP A 1 824 ? 15.833 3.246 -15.308 1.00 92.00 824 ASP A N 1
ATOM 6263 C CA . ASP A 1 824 ? 14.788 2.320 -14.862 1.00 92.00 824 ASP A CA 1
ATOM 6264 C C . ASP A 1 824 ? 15.209 0.858 -15.136 1.00 92.00 824 ASP A C 1
ATOM 6266 O O . ASP A 1 824 ? 15.055 0.314 -16.235 1.00 92.00 824 ASP A O 1
ATOM 6270 N N . THR A 1 825 ? 15.758 0.188 -14.122 1.00 90.44 825 THR A N 1
ATOM 6271 C CA . THR A 1 825 ? 16.263 -1.193 -14.235 1.00 90.44 825 THR A CA 1
ATOM 6272 C C . THR A 1 825 ? 15.169 -2.210 -14.566 1.00 90.44 825 THR A C 1
ATOM 6274 O O . THR A 1 825 ? 15.465 -3.239 -15.190 1.00 90.44 825 THR A O 1
ATOM 6277 N N . SER A 1 826 ? 13.897 -1.908 -14.267 1.00 90.44 826 SER A N 1
ATOM 6278 C CA . SER A 1 826 ? 12.750 -2.744 -14.649 1.00 90.44 826 SER A CA 1
ATOM 6279 C C . SER A 1 826 ? 12.615 -2.887 -16.171 1.00 90.44 826 SER A C 1
ATOM 6281 O O . SER A 1 826 ? 12.116 -3.901 -16.677 1.00 90.44 826 SER A O 1
ATOM 6283 N N . GLN A 1 827 ? 13.139 -1.920 -16.936 1.00 91.06 827 GLN A N 1
ATOM 6284 C CA . GLN A 1 827 ? 13.130 -1.976 -18.398 1.00 91.06 827 GLN A CA 1
ATOM 6285 C C . GLN A 1 827 ? 14.114 -3.011 -18.939 1.00 91.06 827 GLN A C 1
ATOM 6287 O O . GLN A 1 827 ? 13.931 -3.480 -20.064 1.00 91.06 827 GLN A O 1
ATOM 6292 N N . GLY A 1 828 ? 15.149 -3.366 -18.168 1.00 88.94 828 GLY A N 1
ATOM 6293 C CA . GLY A 1 828 ? 16.225 -4.255 -18.598 1.00 88.94 828 GLY A CA 1
ATOM 6294 C C . GLY A 1 828 ? 17.124 -3.656 -19.685 1.00 88.94 828 GLY A C 1
ATOM 6295 O O . GLY A 1 828 ? 17.708 -4.407 -20.469 1.00 88.94 828 GLY A O 1
ATOM 6296 N N . VAL A 1 829 ? 17.216 -2.323 -19.783 1.00 92.75 829 VAL A N 1
ATOM 6297 C CA . VAL A 1 829 ? 18.121 -1.661 -20.734 1.00 92.75 829 VAL A CA 1
ATOM 6298 C C . VAL A 1 829 ? 19.552 -1.757 -20.203 1.00 92.75 829 VAL A C 1
ATOM 6300 O O . VAL A 1 829 ? 19.956 -1.035 -19.296 1.00 92.75 829 VAL A O 1
ATOM 6303 N N . LEU A 1 830 ? 20.330 -2.679 -20.771 1.00 92.25 830 LEU A N 1
ATOM 6304 C CA . LEU A 1 830 ? 21.715 -2.943 -20.376 1.00 92.25 830 LEU A CA 1
ATOM 6305 C C . LEU A 1 830 ? 22.692 -1.955 -21.044 1.00 92.25 830 LEU A C 1
ATOM 6307 O O . LEU A 1 830 ? 23.625 -2.355 -21.742 1.00 92.25 830 LEU A O 1
ATOM 6311 N N . ALA A 1 831 ? 22.435 -0.656 -20.894 1.00 94.56 831 ALA A N 1
ATOM 6312 C CA . ALA A 1 831 ? 23.180 0.397 -21.572 1.00 94.56 831 ALA A CA 1
ATOM 6313 C C . ALA A 1 831 ? 23.328 1.659 -20.717 1.00 94.56 831 ALA A C 1
ATOM 6315 O O . ALA A 1 831 ? 22.462 1.962 -19.899 1.00 94.56 831 ALA A O 1
ATOM 6316 N N . ASP A 1 832 ? 24.411 2.399 -20.949 1.00 95.00 832 ASP A N 1
ATOM 6317 C CA . ASP A 1 832 ? 24.763 3.630 -20.246 1.00 95.00 832 ASP A CA 1
ATOM 6318 C C . ASP A 1 832 ? 24.983 4.742 -21.256 1.00 95.00 832 ASP A C 1
ATOM 6320 O O . ASP A 1 832 ? 25.792 4.597 -22.171 1.00 95.00 832 ASP A O 1
ATOM 6324 N N . ILE A 1 833 ? 24.280 5.862 -21.100 1.00 97.62 833 ILE A N 1
ATOM 6325 C CA . ILE A 1 833 ? 24.506 7.029 -21.951 1.00 97.62 833 ILE A CA 1
ATOM 6326 C C . ILE A 1 833 ? 25.722 7.771 -21.407 1.00 97.62 833 ILE A C 1
ATOM 6328 O O . ILE A 1 833 ? 25.670 8.355 -20.329 1.00 97.62 833 ILE A O 1
ATOM 6332 N N . VAL A 1 834 ? 26.822 7.721 -22.154 1.00 98.00 834 VAL A N 1
ATOM 6333 C CA . VAL A 1 834 ? 28.127 8.245 -21.720 1.00 98.00 834 VAL A CA 1
ATOM 6334 C C . VAL A 1 834 ? 28.498 9.556 -22.401 1.00 98.00 834 VAL A C 1
ATOM 6336 O O . VAL A 1 834 ? 29.414 10.233 -21.943 1.00 98.00 834 VAL A O 1
ATOM 6339 N N . LEU A 1 835 ? 27.819 9.900 -23.499 1.00 98.56 835 LEU A N 1
ATOM 6340 C CA . LEU A 1 835 ? 28.101 11.101 -24.275 1.00 98.56 835 LEU A CA 1
ATOM 6341 C C . LEU A 1 835 ? 26.847 11.603 -25.001 1.00 98.56 835 LEU A C 1
ATOM 6343 O O . LEU A 1 835 ? 26.141 10.832 -25.651 1.00 98.56 835 LEU A O 1
ATOM 6347 N N . VAL A 1 836 ? 26.619 12.913 -24.962 1.00 98.69 836 VAL A N 1
ATOM 6348 C CA . VAL A 1 836 ? 25.657 13.607 -25.824 1.00 98.69 836 VAL A CA 1
ATOM 6349 C C . VAL A 1 836 ? 26.409 14.547 -26.761 1.00 98.69 836 VAL A C 1
ATOM 6351 O O . VAL A 1 836 ? 27.153 15.414 -26.309 1.00 98.69 836 VAL A O 1
ATOM 6354 N N . ILE A 1 837 ? 26.217 14.399 -28.072 1.00 98.38 837 ILE A N 1
ATOM 6355 C CA . ILE A 1 837 ? 26.785 15.317 -29.070 1.00 98.38 837 ILE A CA 1
ATOM 6356 C C . ILE A 1 837 ? 25.654 16.147 -29.668 1.00 98.38 837 ILE A C 1
ATOM 6358 O O . ILE A 1 837 ? 24.699 15.602 -30.224 1.00 98.38 837 ILE A O 1
ATOM 6362 N N . SER A 1 838 ? 25.773 17.470 -29.589 1.00 98.06 838 SER A N 1
ATOM 6363 C CA . SER A 1 838 ? 24.859 18.388 -30.267 1.00 98.06 838 SER A CA 1
ATOM 6364 C C . SER A 1 838 ? 25.562 19.110 -31.406 1.00 98.06 838 SER A C 1
ATOM 6366 O O . SER A 1 838 ? 26.663 19.630 -31.236 1.00 98.06 838 SER A O 1
ATOM 6368 N N . ASN A 1 839 ? 24.894 19.226 -32.556 1.00 96.75 839 ASN A N 1
ATOM 6369 C CA . ASN A 1 839 ? 25.374 20.076 -33.650 1.00 96.75 839 ASN A CA 1
ATOM 6370 C C . ASN A 1 839 ? 24.965 21.553 -33.519 1.00 96.75 839 ASN A C 1
ATOM 6372 O O . ASN A 1 839 ? 25.216 22.344 -34.432 1.00 96.75 839 ASN A O 1
ATOM 6376 N N . LYS A 1 840 ? 24.280 21.908 -32.426 1.00 96.25 840 LYS A N 1
ATOM 6377 C CA . LYS A 1 840 ? 23.838 23.267 -32.099 1.00 96.25 840 LYS A CA 1
ATOM 6378 C C . LYS A 1 840 ? 24.124 23.581 -30.632 1.00 96.25 840 LYS A C 1
ATOM 6380 O O . LYS A 1 840 ? 23.809 22.779 -29.751 1.00 96.25 840 LYS A O 1
ATOM 6385 N N . ALA A 1 841 ? 24.674 24.761 -30.369 1.00 94.94 841 ALA A N 1
ATOM 6386 C CA . ALA A 1 841 ? 24.803 25.281 -29.012 1.00 94.94 841 ALA A CA 1
ATOM 6387 C C . ALA A 1 841 ? 23.437 25.724 -28.453 1.00 94.94 841 ALA A C 1
ATOM 6389 O O . ALA A 1 841 ? 22.522 26.027 -29.220 1.00 94.94 841 ALA A O 1
ATOM 6390 N N . GLY A 1 842 ? 23.312 25.780 -27.123 1.00 94.19 842 GLY A N 1
ATOM 6391 C CA . GLY A 1 842 ? 22.157 26.384 -26.442 1.00 94.19 842 GLY A CA 1
ATOM 6392 C C . GLY A 1 842 ? 20.818 25.668 -26.649 1.00 94.19 842 GLY A C 1
ATOM 6393 O O . GLY A 1 842 ? 19.771 26.301 -26.566 1.00 94.19 842 GLY A O 1
ATOM 6394 N N . VAL A 1 843 ? 20.828 24.370 -26.969 1.00 96.62 843 VAL A N 1
ATOM 6395 C CA . VAL A 1 843 ? 19.596 23.579 -27.111 1.00 96.62 843 VAL A CA 1
ATOM 6396 C C . VAL A 1 843 ? 19.206 22.919 -25.789 1.00 96.62 843 VAL A C 1
ATOM 6398 O O . VAL A 1 843 ? 20.065 22.398 -25.081 1.00 96.62 843 VAL A O 1
ATOM 6401 N N . LEU A 1 844 ? 17.901 22.839 -25.511 1.00 96.62 844 LEU A N 1
ATOM 6402 C CA . LEU A 1 844 ? 17.355 22.227 -24.288 1.00 96.62 844 LEU A CA 1
ATOM 6403 C C . LEU A 1 844 ? 17.817 20.771 -24.070 1.00 96.62 844 LEU A C 1
ATOM 6405 O O . LEU A 1 844 ? 17.910 20.311 -22.936 1.00 96.62 844 LEU A O 1
ATOM 6409 N N . GLY A 1 845 ? 18.140 20.028 -25.135 1.00 96.56 845 GLY A N 1
ATOM 6410 C CA . GLY A 1 845 ? 18.680 18.675 -24.996 1.00 96.56 845 GLY A CA 1
ATOM 6411 C C . GLY A 1 845 ? 20.036 18.612 -24.276 1.00 96.56 845 GLY A C 1
ATOM 6412 O O . GLY A 1 845 ? 20.305 17.619 -23.606 1.00 96.56 845 GLY A O 1
ATOM 6413 N N . LEU A 1 846 ? 20.861 19.664 -24.351 1.00 97.62 846 LEU A N 1
ATOM 6414 C CA . LEU A 1 846 ? 22.119 19.747 -23.597 1.00 97.62 846 LEU A CA 1
ATOM 6415 C C . LEU A 1 846 ? 21.856 19.960 -22.101 1.00 97.62 846 LEU A C 1
ATOM 6417 O O . LEU A 1 846 ? 22.471 19.288 -21.282 1.00 97.62 846 LEU A O 1
ATOM 6421 N N . GLU A 1 847 ? 20.877 20.796 -21.745 1.00 97.44 847 GLU A N 1
ATOM 6422 C CA . GLU A 1 847 ? 20.467 20.989 -20.344 1.00 97.44 847 GLU A CA 1
ATOM 6423 C C . GLU A 1 847 ? 19.935 19.689 -19.720 1.00 97.44 847 GLU A C 1
ATOM 6425 O O . GLU A 1 847 ? 20.166 19.408 -18.546 1.00 97.44 847 GLU A O 1
ATOM 6430 N N . ARG A 1 848 ? 19.226 18.861 -20.501 1.00 97.50 848 ARG A N 1
ATOM 6431 C CA . ARG A 1 848 ? 18.778 17.531 -20.052 1.00 97.50 848 ARG A CA 1
ATOM 6432 C C . ARG A 1 848 ? 19.954 16.600 -19.766 1.00 97.50 848 ARG A C 1
ATOM 6434 O O . ARG A 1 848 ? 19.928 15.890 -18.765 1.00 97.50 848 ARG A O 1
ATOM 6441 N N . ALA A 1 849 ? 20.971 16.609 -20.630 1.00 97.31 849 ALA A N 1
ATOM 6442 C CA . ALA A 1 849 ? 22.187 15.823 -20.436 1.00 97.31 849 ALA A CA 1
ATOM 6443 C C . ALA A 1 849 ? 22.945 16.271 -19.177 1.00 97.31 849 ALA A C 1
ATOM 6445 O O . ALA A 1 849 ? 23.312 15.432 -18.356 1.00 97.31 849 ALA A O 1
ATOM 6446 N N . GLU A 1 850 ? 23.092 17.583 -18.986 1.00 97.25 850 GLU A N 1
ATOM 6447 C CA . GLU A 1 850 ? 23.731 18.181 -17.811 1.00 97.25 850 GLU A CA 1
ATOM 6448 C C . GLU A 1 850 ? 22.999 17.813 -16.514 1.00 97.25 850 GLU A C 1
ATOM 6450 O O . GLU A 1 850 ? 23.622 17.301 -15.585 1.00 97.25 850 GLU A O 1
ATOM 6455 N N . LYS A 1 851 ? 21.667 17.962 -16.471 1.00 96.81 851 LYS A N 1
ATOM 6456 C CA . LYS A 1 851 ? 20.839 17.537 -15.323 1.00 96.81 851 LYS A CA 1
ATOM 6457 C C . LYS A 1 851 ? 20.965 16.044 -15.025 1.00 96.81 851 LYS A C 1
ATOM 6459 O O . LYS A 1 851 ? 20.794 15.619 -13.885 1.00 96.81 851 LYS A O 1
ATOM 6464 N N . ALA A 1 852 ? 21.254 15.238 -16.042 1.00 95.62 852 ALA A N 1
ATOM 6465 C CA . ALA A 1 852 ? 21.507 13.814 -15.896 1.00 95.62 852 ALA A CA 1
ATOM 6466 C C . ALA A 1 852 ? 22.983 13.476 -15.587 1.00 95.62 852 ALA A C 1
ATOM 6468 O O . ALA A 1 852 ? 23.304 12.296 -15.443 1.00 95.62 852 ALA A O 1
ATOM 6469 N N . GLY A 1 853 ? 23.877 14.462 -15.468 1.00 96.62 853 GLY A N 1
ATOM 6470 C CA . GLY A 1 853 ? 25.305 14.241 -15.225 1.00 96.62 853 GLY A CA 1
ATOM 6471 C C . GLY A 1 853 ? 26.022 13.537 -16.383 1.00 96.62 853 GLY A C 1
ATOM 6472 O O . GLY A 1 853 ? 27.014 12.845 -16.166 1.00 96.62 853 GLY A O 1
ATOM 6473 N N . ILE A 1 854 ? 25.507 13.666 -17.608 1.00 97.81 854 ILE A N 1
ATOM 6474 C CA . ILE A 1 854 ? 26.060 13.031 -18.807 1.00 97.81 854 ILE A CA 1
ATOM 6475 C C . ILE A 1 854 ? 26.974 14.027 -19.520 1.00 97.81 854 ILE A C 1
ATOM 6477 O O . ILE A 1 854 ? 26.583 15.165 -19.777 1.00 97.81 854 ILE A O 1
ATOM 6481 N N . ALA A 1 855 ? 28.182 13.587 -19.885 1.00 97.88 855 ALA A N 1
ATOM 6482 C CA . ALA A 1 855 ? 29.118 14.410 -20.642 1.00 97.88 855 ALA A CA 1
ATOM 6483 C C . ALA A 1 855 ? 28.493 14.867 -21.968 1.00 97.88 855 ALA A C 1
ATOM 6485 O O . ALA A 1 855 ? 27.910 14.065 -22.703 1.00 97.88 855 ALA A O 1
ATOM 6486 N N . SER A 1 856 ? 28.635 16.150 -22.297 1.00 97.94 856 SER A N 1
ATOM 6487 C CA . SER A 1 856 ? 28.093 16.712 -23.532 1.00 97.94 856 SER A CA 1
ATOM 6488 C C . SER A 1 856 ? 29.124 17.533 -24.293 1.00 97.94 856 SER A C 1
ATOM 6490 O O . SER A 1 856 ? 29.910 18.254 -23.680 1.00 97.94 856 SER A O 1
ATOM 6492 N N . VAL A 1 857 ? 29.103 17.450 -25.623 1.00 97.31 857 VAL A N 1
ATOM 6493 C CA . VAL A 1 857 ? 29.977 18.228 -26.511 1.00 97.31 857 VAL A CA 1
ATOM 6494 C C . VAL A 1 857 ? 29.140 18.888 -27.602 1.00 97.31 857 VAL A C 1
ATOM 6496 O O . VAL A 1 857 ? 28.243 18.271 -28.181 1.00 97.31 857 VAL A O 1
ATOM 6499 N N . VAL A 1 858 ? 29.453 20.149 -27.901 1.00 97.88 858 VAL A N 1
ATOM 6500 C CA . VAL A 1 858 ? 28.910 20.856 -29.062 1.00 97.88 858 VAL A CA 1
ATOM 6501 C C . VAL A 1 858 ? 29.940 20.802 -30.181 1.00 97.88 858 VAL A C 1
ATOM 6503 O O . VAL A 1 858 ? 31.074 21.225 -29.986 1.00 97.88 858 VAL A O 1
ATOM 6506 N N . ILE A 1 859 ? 29.543 20.283 -31.340 1.00 96.62 859 ILE A N 1
ATOM 6507 C CA . ILE A 1 859 ? 30.370 20.272 -32.551 1.00 96.62 859 ILE A CA 1
ATOM 6508 C C . ILE A 1 859 ? 29.540 20.946 -33.632 1.00 96.62 859 ILE A C 1
ATOM 6510 O O . ILE A 1 859 ? 28.593 20.350 -34.146 1.00 96.62 859 ILE A O 1
ATOM 6514 N N . SER A 1 860 ? 29.823 22.206 -33.957 1.00 95.12 860 SER A N 1
ATOM 6515 C CA . SER A 1 860 ? 29.009 22.891 -34.956 1.00 95.12 860 SER A CA 1
ATOM 6516 C C . SER A 1 860 ? 29.456 22.500 -36.356 1.00 95.12 860 SER A C 1
ATOM 6518 O O . SER A 1 860 ? 30.579 22.762 -36.766 1.00 95.12 860 SER A O 1
ATOM 6520 N N . HIS A 1 861 ? 28.538 21.966 -37.156 1.00 91.94 861 HIS A N 1
ATOM 6521 C CA . HIS A 1 861 ? 28.786 21.712 -38.578 1.00 91.94 861 HIS A CA 1
ATOM 6522 C C . HIS A 1 861 ? 29.208 22.965 -39.373 1.00 91.94 861 HIS A C 1
ATOM 6524 O O . HIS A 1 861 ? 29.745 22.827 -40.465 1.00 91.94 861 HIS A O 1
ATOM 6530 N N . THR A 1 862 ? 28.967 24.178 -38.856 1.00 92.81 862 THR A N 1
ATOM 6531 C CA . THR A 1 862 ? 29.396 25.439 -39.487 1.00 92.81 862 THR A CA 1
ATOM 6532 C C . THR A 1 862 ? 30.884 25.738 -39.299 1.00 92.81 862 THR A C 1
ATOM 6534 O O . THR A 1 862 ? 31.405 26.623 -39.967 1.00 92.81 862 THR A O 1
ATOM 6537 N N . GLU A 1 863 ? 31.562 25.038 -38.387 1.00 93.31 863 GLU A N 1
ATOM 6538 C CA . GLU A 1 863 ? 32.998 25.202 -38.107 1.00 93.31 863 GLU A CA 1
ATOM 6539 C C . GLU A 1 863 ? 33.879 24.407 -39.085 1.00 93.31 863 GLU A C 1
ATOM 6541 O O . GLU A 1 863 ? 35.098 24.562 -39.085 1.00 93.31 863 GLU A O 1
ATOM 6546 N N . TYR A 1 864 ? 33.273 23.587 -39.949 1.00 94.50 864 TYR A N 1
ATOM 6547 C CA . TYR A 1 864 ? 33.972 22.684 -40.858 1.00 94.50 864 TYR A CA 1
ATOM 6548 C C . TYR A 1 864 ? 33.589 22.970 -42.310 1.00 94.50 864 TYR A C 1
ATOM 6550 O O . TYR A 1 864 ? 32.413 23.103 -42.647 1.00 94.50 864 TYR A O 1
ATOM 6558 N N . ALA A 1 865 ? 34.589 23.032 -43.193 1.00 89.94 865 ALA A N 1
ATOM 6559 C CA . ALA A 1 865 ? 34.373 23.277 -44.620 1.00 89.94 865 ALA A CA 1
ATOM 6560 C C . ALA A 1 865 ? 33.807 22.050 -45.354 1.00 89.94 865 ALA A C 1
ATOM 6562 O O . ALA A 1 865 ? 33.049 22.199 -46.315 1.00 89.94 865 ALA A O 1
ATOM 6563 N N . LYS A 1 866 ? 34.177 20.840 -44.914 1.00 92.62 866 LYS A N 1
ATOM 6564 C CA . LYS A 1 866 ? 33.695 19.570 -45.466 1.00 92.62 866 LYS A CA 1
ATOM 6565 C C . LYS A 1 866 ? 32.928 18.788 -44.410 1.00 92.62 866 LYS A C 1
ATOM 6567 O O . LYS A 1 866 ? 33.276 18.801 -43.230 1.00 92.62 866 LYS A O 1
ATOM 6572 N N . ARG A 1 867 ? 31.904 18.056 -44.852 1.00 91.19 867 ARG A N 1
ATOM 6573 C CA . ARG A 1 867 ? 31.116 17.166 -43.988 1.00 91.19 867 ARG A CA 1
ATOM 6574 C C . ARG A 1 867 ? 31.987 16.062 -43.391 1.00 91.19 867 ARG A C 1
ATOM 6576 O O . ARG A 1 867 ? 31.802 15.701 -42.240 1.00 91.19 867 ARG A O 1
ATOM 6583 N N . GLU A 1 868 ? 32.939 15.557 -44.164 1.00 93.31 868 GLU A N 1
ATOM 6584 C CA . GLU A 1 868 ? 33.846 14.491 -43.747 1.00 93.31 868 GLU A CA 1
ATOM 6585 C C . GLU A 1 868 ? 34.727 14.939 -42.566 1.00 93.31 868 GLU A C 1
ATOM 6587 O O . GLU A 1 868 ? 34.957 14.151 -41.653 1.00 93.31 868 GLU A O 1
ATOM 6592 N N . ASP A 1 869 ? 35.133 16.215 -42.523 1.00 93.25 869 ASP A N 1
ATOM 6593 C CA . ASP A 1 869 ? 35.907 16.781 -41.409 1.00 93.25 869 ASP A CA 1
ATOM 6594 C C . ASP A 1 869 ? 35.042 16.930 -40.140 1.00 93.25 869 ASP A C 1
ATOM 6596 O O . ASP A 1 869 ? 35.486 16.618 -39.034 1.00 93.25 869 ASP A O 1
ATOM 6600 N N . PHE A 1 870 ? 33.780 17.346 -40.305 1.00 94.38 870 PHE A N 1
ATOM 6601 C CA . PHE A 1 870 ? 32.792 17.411 -39.221 1.00 94.38 870 PHE A CA 1
ATOM 6602 C C . PHE A 1 870 ? 32.515 16.025 -38.612 1.00 94.38 870 PHE A C 1
ATOM 6604 O O . PHE A 1 870 ? 32.558 15.843 -37.392 1.00 94.38 870 PHE A O 1
ATOM 6611 N N . ASP A 1 871 ? 32.283 15.026 -39.462 1.00 95.12 871 ASP A N 1
ATOM 6612 C CA . ASP A 1 871 ? 32.026 13.648 -39.046 1.00 95.12 871 ASP A CA 1
ATOM 6613 C C . ASP A 1 871 ? 33.262 12.980 -38.422 1.00 95.12 871 ASP A C 1
ATOM 6615 O O . ASP A 1 871 ? 33.130 12.143 -37.519 1.00 95.12 871 ASP A O 1
ATOM 6619 N N . ALA A 1 872 ? 34.467 13.358 -38.863 1.00 94.50 872 ALA A N 1
ATOM 6620 C CA . ALA A 1 872 ? 35.721 12.902 -38.274 1.00 94.50 872 ALA A CA 1
ATOM 6621 C C . ALA A 1 872 ? 35.906 13.424 -36.840 1.00 94.50 872 ALA A C 1
ATOM 6623 O O . ALA A 1 872 ? 36.297 12.643 -35.968 1.00 94.50 872 ALA A O 1
ATOM 6624 N N . GLU A 1 873 ? 35.567 14.688 -36.550 1.00 96.25 873 GLU A N 1
ATOM 6625 C CA . GLU A 1 873 ? 35.615 15.192 -35.167 1.00 96.25 873 GLU A CA 1
ATOM 6626 C C . GLU A 1 873 ? 34.571 14.495 -34.283 1.00 96.25 873 GLU A C 1
ATOM 6628 O O . GLU A 1 873 ? 34.893 14.082 -33.166 1.00 96.25 873 GLU A O 1
ATOM 6633 N N . MET A 1 874 ? 33.348 14.270 -34.785 1.00 96.81 874 MET A N 1
ATOM 6634 C CA . MET A 1 874 ? 32.354 13.477 -34.046 1.00 96.81 874 MET A CA 1
ATOM 6635 C C . MET A 1 874 ? 32.891 12.076 -33.738 1.00 96.81 874 MET A C 1
ATOM 6637 O O . MET A 1 874 ? 32.846 11.627 -32.595 1.00 96.81 874 MET A O 1
ATOM 6641 N N . THR A 1 875 ? 33.457 11.402 -34.739 1.00 96.31 875 THR A N 1
ATOM 6642 C CA . THR A 1 875 ? 34.063 10.073 -34.588 1.00 96.31 875 THR A CA 1
ATOM 6643 C C . THR A 1 875 ? 35.159 10.061 -33.533 1.00 96.31 875 THR A C 1
ATOM 6645 O O . THR A 1 875 ? 35.188 9.169 -32.686 1.00 96.31 875 THR A O 1
ATOM 6648 N N . LYS A 1 876 ? 36.042 11.059 -33.547 1.00 97.12 876 LYS A N 1
ATOM 6649 C CA . LYS A 1 876 ? 37.096 11.209 -32.548 1.00 97.12 876 LYS A CA 1
ATOM 6650 C C . LYS A 1 876 ? 36.510 11.297 -31.137 1.00 97.12 876 LYS A C 1
ATOM 6652 O O . LYS A 1 876 ? 36.942 10.544 -30.270 1.00 97.12 876 LYS A O 1
ATOM 6657 N N . LYS A 1 877 ? 35.477 12.119 -30.916 1.00 97.56 877 LYS A N 1
ATOM 6658 C CA . LYS A 1 877 ? 34.802 12.218 -29.607 1.00 97.56 877 LYS A CA 1
ATOM 6659 C C . LYS A 1 877 ? 34.123 10.924 -29.176 1.00 97.56 877 LYS A C 1
ATOM 6661 O O . LYS A 1 877 ? 34.213 10.559 -28.004 1.00 97.56 877 LYS A O 1
ATOM 6666 N N . LEU A 1 878 ? 33.494 10.212 -30.107 1.00 98.06 878 LEU A N 1
ATOM 6667 C CA . LEU A 1 878 ? 32.886 8.909 -29.839 1.00 98.06 878 LEU A CA 1
ATOM 6668 C C . LEU A 1 878 ? 33.935 7.864 -29.414 1.00 98.06 878 LEU A C 1
ATOM 6670 O O . LEU A 1 878 ? 33.702 7.105 -28.473 1.00 98.06 878 LEU A O 1
ATOM 6674 N N . LEU A 1 879 ? 35.104 7.849 -30.063 1.00 97.00 879 LEU A N 1
ATOM 6675 C CA . LEU A 1 879 ? 36.213 6.957 -29.709 1.00 97.00 879 LEU A CA 1
ATOM 6676 C C . LEU A 1 879 ? 36.864 7.342 -28.371 1.00 97.00 879 LEU A C 1
ATOM 6678 O O . LEU A 1 879 ? 37.101 6.460 -27.552 1.00 97.00 879 LEU A O 1
ATOM 6682 N N . GLU A 1 880 ? 37.078 8.638 -28.107 1.00 97.19 880 GLU A N 1
ATOM 6683 C CA . GLU A 1 880 ? 37.593 9.149 -26.820 1.00 97.19 880 GLU A CA 1
ATOM 6684 C C . GLU A 1 880 ? 36.735 8.690 -25.624 1.00 97.19 880 GLU A C 1
ATOM 6686 O O . GLU A 1 880 ? 37.258 8.459 -24.536 1.00 97.19 880 GLU A O 1
ATOM 6691 N N . HIS A 1 881 ? 35.424 8.510 -25.828 1.00 97.38 881 HIS A N 1
ATOM 6692 C CA . HIS A 1 881 ? 34.483 8.071 -24.793 1.00 97.38 881 HIS A CA 1
ATOM 6693 C C . HIS A 1 881 ? 34.204 6.558 -24.803 1.00 97.38 881 HIS A C 1
ATOM 6695 O O . HIS A 1 881 ? 33.338 6.102 -24.047 1.00 97.38 881 HIS A O 1
ATOM 6701 N N . ASN A 1 882 ? 34.928 5.765 -25.603 1.00 96.62 882 ASN A N 1
ATOM 6702 C CA . ASN A 1 882 ? 34.740 4.315 -25.742 1.00 96.62 882 ASN A CA 1
ATOM 6703 C C . ASN A 1 882 ? 33.278 3.936 -26.045 1.00 96.62 882 ASN A C 1
ATOM 6705 O O . ASN A 1 882 ? 32.669 3.163 -25.310 1.00 96.62 882 ASN A O 1
ATOM 6709 N N . VAL A 1 883 ? 32.674 4.551 -27.062 1.00 98.12 883 VAL A N 1
ATOM 6710 C CA . VAL A 1 883 ? 31.262 4.326 -27.407 1.00 98.12 883 VAL A CA 1
ATOM 6711 C C . VAL A 1 883 ? 31.069 3.002 -28.161 1.00 98.12 883 VAL A C 1
ATOM 6713 O O . VAL A 1 883 ? 31.752 2.733 -29.150 1.00 98.12 883 VAL A O 1
ATOM 6716 N N . ASP A 1 884 ? 30.080 2.214 -27.733 1.00 97.56 884 ASP A N 1
ATOM 6717 C CA . ASP A 1 884 ? 29.644 0.963 -28.365 1.00 97.56 884 ASP A CA 1
ATOM 6718 C C . ASP A 1 884 ? 28.492 1.169 -29.356 1.00 97.56 884 ASP A C 1
ATOM 6720 O O . ASP A 1 884 ? 28.458 0.516 -30.397 1.00 97.56 884 ASP A O 1
ATOM 6724 N N . LEU A 1 885 ? 27.536 2.046 -29.029 1.00 98.12 885 LEU A N 1
ATOM 6725 C CA . LEU A 1 885 ? 26.327 2.301 -29.819 1.00 98.12 885 LEU A CA 1
ATOM 6726 C C . LEU A 1 885 ? 26.086 3.804 -29.983 1.00 98.12 885 LEU A C 1
ATOM 6728 O O . LEU A 1 885 ? 26.284 4.579 -29.049 1.00 98.12 885 LEU A O 1
ATOM 6732 N N . VAL A 1 886 ? 25.601 4.207 -31.155 1.00 98.56 886 VAL A N 1
ATOM 6733 C CA . VAL A 1 886 ? 25.282 5.601 -31.479 1.00 98.56 886 VAL A CA 1
ATOM 6734 C C . VAL A 1 886 ? 23.801 5.715 -31.829 1.00 98.56 886 VAL A C 1
ATOM 6736 O O . VAL A 1 886 ? 23.327 5.095 -32.781 1.00 98.56 886 VAL A O 1
ATOM 6739 N N . CYS A 1 887 ? 23.078 6.529 -31.065 1.00 98.62 887 CYS A N 1
ATOM 6740 C CA . CYS A 1 887 ? 21.652 6.791 -31.229 1.00 98.62 887 CYS A CA 1
ATOM 6741 C C . CYS A 1 887 ? 21.432 8.195 -31.805 1.00 98.62 887 CYS A C 1
ATOM 6743 O O . CYS A 1 887 ? 21.751 9.193 -31.160 1.00 98.62 887 CYS A O 1
ATOM 6745 N N . LEU A 1 888 ? 20.845 8.289 -32.996 1.00 98.06 888 LEU A N 1
ATOM 6746 C CA . LEU A 1 888 ? 20.410 9.556 -33.580 1.00 98.06 888 LEU A CA 1
ATOM 6747 C C . LEU A 1 888 ? 19.005 9.884 -33.055 1.00 98.06 888 LEU A C 1
ATOM 6749 O O . LEU A 1 888 ? 18.024 9.251 -33.436 1.00 98.06 888 LEU A O 1
ATOM 6753 N N . ALA A 1 889 ? 18.912 10.856 -32.146 1.00 95.81 889 ALA A N 1
ATOM 6754 C CA . ALA A 1 889 ? 17.676 11.252 -31.471 1.00 95.81 889 ALA A CA 1
ATOM 6755 C C . ALA A 1 889 ? 17.216 12.631 -31.963 1.00 95.81 889 ALA A C 1
ATOM 6757 O O . ALA A 1 889 ? 17.361 13.644 -31.275 1.00 95.81 889 ALA A O 1
ATOM 6758 N N . GLY A 1 890 ? 16.681 12.669 -33.188 1.00 91.06 890 GLY A N 1
ATOM 6759 C CA . GLY A 1 890 ? 16.329 13.924 -33.859 1.00 91.06 890 GLY A CA 1
ATOM 6760 C C . GLY A 1 890 ? 17.564 14.715 -34.303 1.00 91.06 890 GLY A C 1
ATOM 6761 O O . GLY A 1 890 ? 17.620 15.936 -34.143 1.00 91.06 890 GLY A O 1
ATOM 6762 N N . PHE A 1 891 ? 18.582 14.013 -34.809 1.00 94.31 891 PHE A N 1
ATOM 6763 C CA . PHE A 1 891 ? 19.794 14.619 -35.352 1.00 94.31 891 PHE A CA 1
ATOM 6764 C C . PHE A 1 891 ? 19.565 15.064 -36.803 1.00 94.31 891 PHE A C 1
ATOM 6766 O O . PHE A 1 891 ? 19.499 14.254 -37.721 1.00 94.31 891 PHE A O 1
ATOM 6773 N N . MET A 1 892 ? 19.438 16.370 -37.028 1.00 89.88 892 MET A N 1
ATOM 6774 C CA . MET A 1 892 ? 18.967 16.959 -38.289 1.00 89.88 892 MET A CA 1
ATOM 6775 C C . MET A 1 892 ? 20.086 17.139 -39.331 1.00 89.88 892 MET A C 1
ATOM 6777 O O . MET A 1 892 ? 20.165 18.189 -39.976 1.00 89.88 892 MET A O 1
ATOM 6781 N N . ARG A 1 893 ? 20.989 16.159 -39.471 1.00 91.12 893 ARG A N 1
ATOM 6782 C CA . ARG A 1 893 ? 22.114 16.173 -40.425 1.00 91.12 893 ARG A CA 1
ATOM 6783 C C . ARG A 1 893 ? 22.291 14.807 -41.087 1.00 91.12 893 ARG A C 1
ATOM 6785 O O . ARG A 1 893 ? 22.202 13.780 -40.427 1.00 91.12 893 ARG A O 1
ATOM 6792 N N . VAL A 1 894 ? 22.613 14.820 -42.380 1.00 88.19 894 VAL A N 1
ATOM 6793 C CA . VAL A 1 894 ? 23.010 13.619 -43.129 1.00 88.19 894 VAL A CA 1
ATOM 6794 C C . VAL A 1 894 ? 24.489 13.340 -42.873 1.00 88.19 894 VAL A C 1
ATOM 6796 O O . VAL A 1 894 ? 25.319 14.227 -43.086 1.00 88.19 894 VAL A O 1
ATOM 6799 N N . LEU A 1 895 ? 24.801 12.119 -42.447 1.00 93.19 895 LEU A N 1
ATOM 6800 C CA . LEU A 1 895 ? 26.160 11.646 -42.170 1.00 93.19 895 LEU A CA 1
ATOM 6801 C C . LEU A 1 895 ? 26.853 11.176 -43.463 1.00 93.19 895 LEU A C 1
ATOM 6803 O O . LEU A 1 895 ? 26.197 10.792 -44.431 1.00 93.19 895 LEU A O 1
ATOM 6807 N N . SER A 1 896 ? 28.180 11.243 -43.509 1.00 93.88 896 SER A N 1
ATOM 6808 C CA . SER A 1 896 ? 29.006 10.751 -44.620 1.00 93.88 896 SER A CA 1
ATOM 6809 C C . SER A 1 896 ? 29.044 9.222 -44.674 1.00 93.88 896 SER A C 1
ATOM 6811 O O . SER A 1 896 ? 28.922 8.539 -43.655 1.00 93.88 896 SER A O 1
ATOM 6813 N N . GLU A 1 897 ? 29.293 8.668 -45.866 1.00 93.19 897 GLU A N 1
ATOM 6814 C CA . GLU A 1 897 ? 29.467 7.219 -46.057 1.00 93.19 897 GLU A CA 1
ATOM 6815 C C . GLU A 1 897 ? 30.561 6.644 -45.148 1.00 93.19 897 GLU A C 1
ATOM 6817 O O . GLU A 1 897 ? 30.418 5.543 -44.620 1.00 93.19 897 GLU A O 1
ATOM 6822 N N . GLN A 1 898 ? 31.646 7.394 -44.929 1.00 93.25 898 GLN A N 1
ATOM 6823 C CA . GLN A 1 898 ? 32.744 6.962 -44.067 1.00 93.25 898 GLN A CA 1
ATOM 6824 C C . GLN A 1 898 ? 32.280 6.769 -42.617 1.00 93.25 898 GLN A C 1
ATOM 6826 O O . GLN A 1 898 ? 32.578 5.733 -42.017 1.00 93.25 898 GLN A O 1
ATOM 6831 N N . PHE A 1 899 ? 31.515 7.721 -42.074 1.00 95.62 899 PHE A N 1
ATOM 6832 C CA . PHE A 1 899 ? 30.954 7.616 -40.728 1.00 95.62 899 PHE A CA 1
ATOM 6833 C C . PHE A 1 899 ? 30.001 6.419 -40.620 1.00 95.62 899 PHE A C 1
ATOM 6835 O O . PHE A 1 899 ? 30.123 5.593 -39.713 1.00 95.62 899 PHE A O 1
ATOM 6842 N N . VAL A 1 900 ? 29.085 6.281 -41.583 1.00 95.06 900 VAL A N 1
ATOM 6843 C CA . VAL A 1 900 ? 28.107 5.185 -41.613 1.00 95.06 900 VAL A CA 1
ATOM 6844 C C . VAL A 1 900 ? 28.799 3.819 -41.682 1.00 95.06 900 VAL A C 1
ATOM 6846 O O . VAL A 1 900 ? 28.445 2.917 -40.923 1.00 95.06 900 VAL A O 1
ATOM 6849 N N . ARG A 1 901 ? 29.829 3.657 -42.526 1.00 93.31 901 ARG A N 1
ATOM 6850 C CA . ARG A 1 901 ? 30.603 2.406 -42.622 1.00 93.31 901 ARG A CA 1
ATOM 6851 C C . ARG A 1 901 ? 31.322 2.067 -41.319 1.00 93.31 901 ARG A C 1
ATOM 6853 O O . ARG A 1 901 ? 31.311 0.907 -40.909 1.00 93.31 901 ARG A O 1
ATOM 6860 N N . GLN A 1 902 ? 31.910 3.057 -40.650 1.00 94.50 902 GLN A N 1
ATOM 6861 C CA . GLN A 1 902 ? 32.621 2.859 -39.384 1.00 94.50 902 GLN A CA 1
ATOM 6862 C C . GLN A 1 902 ? 31.697 2.401 -38.243 1.00 94.50 902 GLN A C 1
ATOM 6864 O O . GLN A 1 902 ? 32.079 1.569 -37.408 1.00 94.50 902 GLN A O 1
ATOM 6869 N N . TRP A 1 903 ? 30.470 2.918 -38.217 1.00 95.19 903 TRP A N 1
ATOM 6870 C CA . TRP A 1 903 ? 29.469 2.599 -37.199 1.00 95.19 903 TRP A CA 1
ATOM 6871 C C . TRP A 1 903 ? 28.411 1.598 -37.682 1.00 95.19 903 TRP A C 1
ATOM 6873 O O . TRP A 1 903 ? 27.372 1.434 -37.039 1.00 95.19 903 TRP A O 1
ATOM 6883 N N . LYS A 1 904 ? 28.667 0.877 -38.782 1.00 94.12 904 LYS A N 1
ATOM 6884 C CA . LYS A 1 904 ? 27.735 -0.107 -39.347 1.00 94.12 904 LYS A CA 1
ATOM 6885 C C . LYS A 1 904 ? 27.321 -1.143 -38.296 1.00 94.12 904 LYS A C 1
ATOM 6887 O O . LYS A 1 904 ? 28.159 -1.724 -37.610 1.00 94.12 904 LYS A O 1
ATOM 6892 N N . GLY A 1 905 ? 26.010 -1.356 -38.159 1.00 93.44 905 GLY A N 1
ATOM 6893 C CA . GLY A 1 905 ? 25.426 -2.253 -37.152 1.00 93.44 905 GLY A CA 1
ATOM 6894 C C . GLY A 1 905 ? 25.448 -1.719 -35.711 1.00 93.44 905 GLY A C 1
ATOM 6895 O O . GLY A 1 905 ? 24.968 -2.406 -34.813 1.00 93.44 905 GLY A O 1
ATOM 6896 N N . ARG A 1 906 ? 25.982 -0.511 -35.486 1.00 96.06 906 ARG A N 1
ATOM 6897 C CA . ARG A 1 906 ? 26.071 0.175 -34.183 1.00 96.06 906 ARG A CA 1
ATOM 6898 C C . ARG A 1 906 ? 25.453 1.580 -34.195 1.00 96.06 906 ARG A C 1
ATOM 6900 O O . ARG A 1 906 ? 25.321 2.187 -33.139 1.00 96.06 906 ARG A O 1
ATOM 6907 N N . LEU A 1 907 ? 25.068 2.079 -35.370 1.00 97.62 907 LEU A N 1
ATOM 6908 C CA . LEU A 1 907 ? 24.405 3.362 -35.589 1.00 97.62 907 LEU A CA 1
ATOM 6909 C C . LEU A 1 907 ? 22.915 3.147 -35.864 1.00 97.62 907 LEU A C 1
ATOM 6911 O O . LEU A 1 907 ? 22.555 2.435 -36.807 1.00 97.62 907 LEU A O 1
ATOM 6915 N N . VAL A 1 908 ? 22.059 3.768 -35.056 1.00 97.88 908 VAL A N 1
ATOM 6916 C CA . VAL A 1 908 ? 20.600 3.660 -35.175 1.00 97.88 908 VAL A CA 1
ATOM 6917 C C . VAL A 1 908 ? 19.933 5.024 -35.156 1.00 97.88 908 VAL A C 1
ATOM 6919 O O . VAL A 1 908 ? 20.382 5.936 -34.464 1.00 97.88 908 VAL A O 1
ATOM 6922 N N . ASN A 1 909 ? 18.846 5.151 -35.908 1.00 97.69 909 ASN A N 1
ATOM 6923 C CA . ASN A 1 909 ? 18.055 6.369 -36.009 1.00 97.69 909 ASN A CA 1
ATOM 6924 C C . ASN A 1 909 ? 16.599 6.091 -35.654 1.00 97.69 909 ASN A C 1
ATOM 6926 O O . ASN A 1 909 ? 16.088 5.006 -35.945 1.00 97.69 909 ASN A O 1
ATOM 6930 N N . ILE A 1 910 ? 15.946 7.083 -35.050 1.00 97.38 910 ILE A N 1
ATOM 6931 C CA . ILE A 1 910 ? 14.492 7.122 -34.938 1.00 97.38 910 ILE A CA 1
ATOM 6932 C C . ILE A 1 910 ? 13.921 8.086 -35.976 1.00 97.38 910 ILE A C 1
ATOM 6934 O O . ILE A 1 910 ? 14.322 9.246 -36.055 1.00 97.38 910 ILE A O 1
ATOM 6938 N N . HIS A 1 911 ? 12.975 7.590 -36.766 1.00 96.50 911 HIS A N 1
ATOM 6939 C CA . HIS A 1 911 ? 12.302 8.342 -37.815 1.00 96.50 911 HIS A CA 1
ATOM 6940 C C . HIS A 1 911 ? 10.796 8.426 -37.535 1.00 96.50 911 HIS A C 1
ATOM 6942 O O . HIS A 1 911 ? 10.189 7.386 -37.259 1.00 96.50 911 HIS A O 1
ATOM 6948 N N . PRO A 1 912 ? 10.155 9.608 -37.626 1.00 95.88 912 PRO A N 1
ATOM 6949 C CA . PRO A 1 912 ? 8.764 9.802 -37.210 1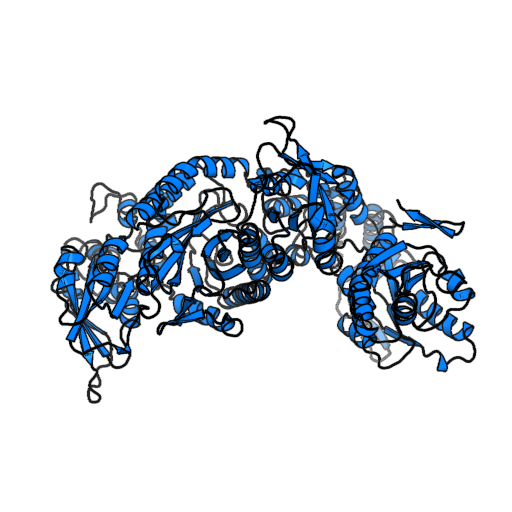.00 95.88 912 PRO A CA 1
ATOM 6950 C C . PRO A 1 912 ? 7.738 9.379 -38.281 1.00 95.88 912 PRO A C 1
ATOM 6952 O O . PRO A 1 912 ? 6.767 10.085 -38.552 1.00 95.88 912 PRO A O 1
ATOM 6955 N N . SER A 1 913 ? 7.967 8.233 -38.926 1.00 96.31 913 SER A N 1
ATOM 6956 C CA . SER A 1 913 ? 6.988 7.560 -39.789 1.00 96.31 913 SER A CA 1
ATOM 6957 C C . SER A 1 913 ? 7.182 6.039 -39.780 1.00 96.31 913 SER A C 1
ATOM 6959 O O . SER A 1 913 ? 8.187 5.520 -39.281 1.00 96.31 913 SER A O 1
ATOM 6961 N N . LEU A 1 914 ? 6.213 5.302 -40.330 1.00 96.19 914 LEU A N 1
ATOM 6962 C CA . LEU A 1 914 ? 6.288 3.851 -40.522 1.00 96.19 914 LEU A CA 1
ATOM 6963 C C . LEU A 1 914 ? 7.046 3.517 -41.819 1.00 96.19 914 LEU A C 1
ATOM 6965 O O . LEU A 1 914 ? 6.435 3.271 -42.859 1.00 96.19 914 LEU A O 1
ATOM 6969 N N . LEU A 1 915 ? 8.382 3.511 -41.769 1.00 95.44 915 LEU A N 1
ATOM 6970 C CA . LEU A 1 915 ? 9.226 3.201 -42.928 1.00 95.44 915 LEU A CA 1
ATOM 6971 C C . LEU A 1 915 ? 8.866 1.833 -43.541 1.00 95.44 915 LEU A C 1
ATOM 6973 O O . LEU A 1 915 ? 8.527 0.903 -42.803 1.00 95.44 915 LEU A O 1
ATOM 6977 N N . PRO A 1 916 ? 8.922 1.690 -44.881 1.00 93.69 916 PRO A N 1
ATOM 6978 C CA . PRO A 1 916 ? 9.457 2.637 -45.873 1.00 93.69 916 PRO A CA 1
ATOM 6979 C C . PRO A 1 916 ? 8.488 3.763 -46.286 1.00 93.69 916 PRO A C 1
ATOM 6981 O O . PRO A 1 916 ? 8.757 4.492 -47.241 1.00 93.69 916 PRO A O 1
ATOM 6984 N N . LYS A 1 917 ? 7.341 3.910 -45.614 1.00 92.75 917 LYS A N 1
ATOM 6985 C CA . LYS A 1 917 ? 6.360 4.954 -45.915 1.00 92.75 917 LYS A CA 1
ATOM 6986 C C . LYS A 1 917 ? 6.860 6.318 -45.433 1.00 92.75 917 LYS A C 1
ATOM 6988 O O . LYS A 1 917 ? 7.308 6.438 -44.302 1.00 92.75 917 LYS A O 1
ATOM 6993 N N . HIS A 1 918 ? 6.741 7.340 -46.284 1.00 93.12 918 HIS A N 1
ATOM 6994 C CA . HIS A 1 918 ? 7.125 8.736 -46.009 1.00 93.12 918 HIS A CA 1
ATOM 6995 C C . HIS A 1 918 ? 8.570 8.938 -45.488 1.00 93.12 918 HIS A C 1
ATOM 6997 O O . HIS A 1 918 ? 8.757 9.490 -44.403 1.00 93.12 918 HIS A O 1
ATOM 7003 N N . PRO A 1 919 ? 9.621 8.579 -46.252 1.00 90.81 919 PRO A N 1
ATOM 7004 C CA . PRO A 1 919 ? 10.995 8.933 -45.889 1.00 90.81 919 PRO A CA 1
ATOM 7005 C C . PRO A 1 919 ? 11.249 10.452 -46.010 1.00 90.81 919 PRO A C 1
ATOM 7007 O O . PRO A 1 919 ? 10.523 11.189 -46.705 1.00 90.81 919 PRO A O 1
ATOM 7010 N N . GLY A 1 920 ? 12.310 10.934 -45.359 1.00 87.06 920 GLY A N 1
ATOM 7011 C CA . GLY A 1 920 ? 12.734 12.336 -45.400 1.00 87.06 920 GLY A CA 1
ATOM 7012 C C . GLY A 1 920 ? 11.917 13.272 -44.497 1.00 87.06 920 GLY A C 1
ATOM 7013 O O . GLY A 1 920 ? 11.474 12.901 -43.423 1.00 87.06 920 GLY A O 1
ATOM 7014 N N . LEU A 1 921 ? 11.741 14.536 -44.893 1.00 89.62 921 LEU A N 1
ATOM 7015 C CA . LEU A 1 921 ? 11.148 15.574 -44.027 1.00 89.62 921 LEU A CA 1
ATOM 7016 C C . LEU A 1 921 ? 9.625 15.735 -44.208 1.00 89.62 921 LEU A C 1
ATOM 7018 O O . LEU A 1 921 ? 9.068 15.282 -45.214 1.00 89.62 921 LEU A O 1
ATOM 7022 N N . LYS A 1 922 ? 8.984 16.448 -43.264 1.00 89.56 922 LYS A N 1
ATOM 7023 C CA . LYS A 1 922 ? 7.544 16.807 -43.246 1.00 89.56 922 LYS A CA 1
ATOM 7024 C C . LYS A 1 922 ? 6.608 15.598 -43.369 1.00 89.56 922 LYS A C 1
ATOM 7026 O O . LYS A 1 922 ? 5.653 15.603 -44.142 1.00 89.56 922 LYS A O 1
ATOM 7031 N N . VAL A 1 923 ? 6.935 14.521 -42.661 1.00 93.31 923 VAL A N 1
ATOM 7032 C CA . VAL A 1 923 ? 6.311 13.205 -42.862 1.00 93.31 923 VAL A CA 1
ATOM 7033 C C . VAL A 1 923 ? 4.888 13.127 -42.322 1.00 93.31 923 VAL A C 1
ATOM 7035 O O . VAL A 1 923 ? 4.063 12.419 -42.889 1.00 93.31 923 VAL A O 1
ATOM 7038 N N . GLN A 1 924 ? 4.570 13.900 -41.286 1.00 94.62 924 GLN A N 1
ATOM 7039 C CA . GLN A 1 924 ? 3.229 13.993 -40.718 1.00 94.62 924 GLN A CA 1
ATOM 7040 C C . GLN A 1 924 ? 2.277 14.680 -41.696 1.00 94.62 924 GLN A C 1
ATOM 7042 O O . GLN A 1 924 ? 1.218 14.132 -41.985 1.00 94.62 924 GLN A O 1
ATOM 7047 N N . GLN A 1 925 ? 2.690 15.810 -42.283 1.00 94.06 925 GLN A N 1
ATOM 7048 C CA . GLN A 1 925 ? 1.919 16.465 -43.341 1.00 94.06 925 GLN A CA 1
ATOM 7049 C C . GLN A 1 925 ? 1.720 15.533 -44.544 1.00 94.06 925 GLN A C 1
ATOM 7051 O O . GLN A 1 925 ? 0.598 15.382 -45.010 1.00 94.06 925 GLN A O 1
ATOM 7056 N N . LYS A 1 926 ? 2.771 14.828 -44.992 1.00 95.06 926 LYS A N 1
ATOM 7057 C CA . LYS A 1 926 ? 2.650 13.838 -46.078 1.00 95.06 926 LYS A CA 1
ATOM 7058 C C . LYS A 1 926 ? 1.647 12.724 -45.756 1.00 95.06 926 LYS A C 1
ATOM 7060 O O . LYS A 1 926 ? 0.918 12.303 -46.648 1.00 95.06 926 LYS A O 1
ATOM 7065 N N . ALA A 1 927 ? 1.609 12.244 -44.511 1.00 95.06 927 ALA A N 1
ATOM 7066 C CA . ALA A 1 927 ? 0.658 11.219 -44.084 1.00 95.06 927 ALA A CA 1
ATOM 7067 C C . ALA A 1 927 ? -0.790 11.733 -44.085 1.00 95.06 927 ALA A C 1
ATOM 7069 O O . ALA A 1 927 ? -1.687 11.034 -44.558 1.00 95.06 927 ALA A O 1
ATOM 7070 N N . LEU A 1 928 ? -1.008 12.967 -43.619 1.00 94.62 928 LEU A N 1
ATOM 7071 C CA . LEU A 1 928 ? -2.317 13.626 -43.653 1.00 94.62 928 LEU A CA 1
ATOM 7072 C C . LEU A 1 928 ? -2.779 13.882 -45.096 1.00 94.62 928 LEU A C 1
ATOM 7074 O O . LEU A 1 928 ? -3.899 13.517 -45.449 1.00 94.62 928 LEU A O 1
ATOM 7078 N N . ASP A 1 929 ? -1.902 14.421 -45.947 1.00 94.69 929 ASP A N 1
ATOM 7079 C CA . ASP A 1 929 ? -2.188 14.698 -47.362 1.00 94.69 929 ASP A CA 1
ATOM 7080 C C . ASP A 1 929 ? -2.496 13.416 -48.150 1.00 94.69 929 ASP A C 1
ATOM 7082 O O . ASP A 1 929 ? -3.332 13.418 -49.054 1.00 94.69 929 ASP A O 1
ATOM 7086 N N . ALA A 1 930 ? -1.839 12.306 -47.800 1.00 94.81 930 ALA A N 1
ATOM 7087 C CA . ALA A 1 930 ? -2.076 10.997 -48.404 1.00 94.81 930 ALA A CA 1
ATOM 7088 C C . ALA A 1 930 ? -3.386 10.330 -47.939 1.00 94.81 930 ALA A C 1
ATOM 7090 O O . ALA A 1 930 ? -3.780 9.311 -48.510 1.00 94.81 930 ALA A O 1
ATOM 7091 N N . GLY A 1 931 ? -4.064 10.877 -46.923 1.00 93.44 931 GLY A N 1
ATOM 7092 C CA . GLY A 1 931 ? -5.270 10.281 -46.346 1.00 93.44 931 GLY A CA 1
ATOM 7093 C C . GLY A 1 931 ? -4.992 8.978 -45.592 1.00 93.44 931 GLY A C 1
ATOM 7094 O O . GLY A 1 931 ? -5.823 8.064 -45.594 1.00 93.44 931 GLY A O 1
ATOM 7095 N N . ASP A 1 932 ? -3.813 8.866 -44.981 1.00 95.50 932 ASP A N 1
ATOM 7096 C CA . ASP A 1 932 ? -3.429 7.679 -44.229 1.00 95.50 932 ASP A CA 1
ATOM 7097 C C . ASP A 1 932 ? -4.311 7.476 -42.993 1.00 95.50 932 ASP A C 1
ATOM 7099 O O . ASP A 1 932 ? -4.735 8.422 -42.335 1.00 95.50 932 ASP A O 1
ATOM 7103 N N . LYS A 1 933 ? -4.569 6.210 -42.646 1.00 94.25 933 LYS A N 1
ATOM 7104 C CA . LYS A 1 933 ? -5.322 5.845 -41.429 1.00 94.25 933 LYS A CA 1
ATOM 7105 C C . LYS A 1 933 ? -4.427 5.632 -40.211 1.00 94.25 933 LYS A C 1
ATOM 7107 O O . LYS A 1 933 ? -4.901 5.637 -39.078 1.00 94.25 933 LYS A O 1
ATOM 7112 N N . GLU A 1 934 ? -3.140 5.426 -40.452 1.00 94.56 934 GLU A N 1
ATOM 7113 C CA . GLU A 1 934 ? -2.132 5.193 -39.430 1.00 94.56 934 GLU A CA 1
ATOM 7114 C C . GLU A 1 934 ? -0.812 5.854 -39.826 1.00 94.56 934 GLU A C 1
ATOM 7116 O O . GLU A 1 934 ? -0.473 5.967 -41.008 1.00 94.56 934 GLU A O 1
ATOM 7121 N N . SER A 1 935 ? -0.074 6.274 -38.808 1.00 96.00 935 SER A N 1
ATOM 7122 C CA . SER A 1 935 ? 1.311 6.728 -38.891 1.00 96.00 935 SER A CA 1
ATOM 7123 C C . SER A 1 935 ? 2.062 6.151 -37.691 1.00 96.00 935 SER A C 1
ATOM 7125 O O . SER A 1 935 ? 1.609 5.187 -37.082 1.00 96.00 935 SER A O 1
ATOM 7127 N N . GLY A 1 936 ? 3.221 6.686 -37.331 1.00 96.38 936 GLY A N 1
ATOM 7128 C CA . GLY A 1 936 ? 3.992 6.154 -36.218 1.00 96.38 936 GLY A CA 1
ATOM 7129 C C . GLY A 1 936 ? 5.444 6.563 -36.268 1.00 96.38 936 GLY A C 1
ATOM 7130 O O . GLY A 1 936 ? 5.790 7.579 -36.860 1.00 96.38 936 GLY A O 1
ATOM 7131 N N . CYS A 1 937 ? 6.294 5.743 -35.668 1.00 97.75 937 CYS A N 1
ATOM 7132 C CA . CYS A 1 937 ? 7.735 5.903 -35.745 1.00 97.75 937 CYS A CA 1
ATOM 7133 C C . CYS A 1 937 ? 8.433 4.571 -36.015 1.00 97.75 937 CYS A C 1
ATOM 7135 O O . CYS A 1 937 ? 7.916 3.487 -35.717 1.00 97.75 937 CYS A O 1
ATOM 7137 N N . THR A 1 938 ? 9.632 4.670 -36.582 1.00 98.25 938 THR A N 1
ATOM 7138 C CA . THR A 1 938 ? 10.499 3.539 -36.895 1.00 98.25 938 THR A CA 1
ATOM 7139 C C . THR A 1 938 ? 11.880 3.776 -36.318 1.00 98.25 938 THR A C 1
ATOM 7141 O O . THR A 1 938 ? 12.501 4.799 -36.591 1.00 98.25 938 THR A O 1
ATOM 7144 N N . VAL A 1 939 ? 12.386 2.802 -35.569 1.00 98.38 939 VAL A N 1
ATOM 7145 C CA . VAL A 1 939 ? 13.795 2.731 -35.188 1.00 98.38 939 VAL A CA 1
ATOM 7146 C C . VAL A 1 939 ? 14.481 1.729 -36.101 1.00 98.38 939 VAL A C 1
ATOM 7148 O O . VAL A 1 939 ? 14.055 0.572 -36.180 1.00 98.38 939 VAL A O 1
ATOM 7151 N N . HIS A 1 940 ? 15.534 2.157 -36.785 1.00 97.62 940 HIS A N 1
ATOM 7152 C CA . HIS A 1 940 ? 16.237 1.346 -37.775 1.00 97.62 940 HIS A CA 1
ATOM 7153 C C . HIS A 1 940 ? 17.754 1.539 -37.689 1.00 97.62 940 HIS A C 1
ATOM 7155 O O . HIS A 1 940 ? 18.244 2.543 -37.165 1.00 97.62 940 HIS A O 1
ATOM 7161 N N . PHE A 1 941 ? 18.507 0.568 -38.205 1.00 97.25 941 PHE A N 1
ATOM 7162 C CA . PHE A 1 941 ? 19.933 0.748 -38.466 1.00 97.25 941 PHE A CA 1
ATOM 7163 C C . PHE A 1 941 ? 20.129 1.811 -39.543 1.00 97.25 941 PHE A C 1
ATOM 7165 O O . PHE A 1 941 ? 19.377 1.851 -40.513 1.00 97.25 941 PHE A O 1
ATOM 7172 N N . VAL A 1 942 ? 21.146 2.650 -39.394 1.00 95.50 942 VAL A N 1
ATOM 7173 C CA . VAL A 1 942 ? 21.522 3.615 -40.432 1.00 95.50 942 VAL A CA 1
ATOM 7174 C C . VAL A 1 942 ? 22.419 2.922 -41.457 1.00 95.50 942 VAL A C 1
ATOM 7176 O O . VAL A 1 942 ? 23.384 2.247 -41.089 1.00 95.50 942 VAL A O 1
ATOM 7179 N N . ASP A 1 943 ? 22.094 3.087 -42.735 1.00 92.81 943 ASP A N 1
ATOM 7180 C CA . ASP A 1 943 ? 22.910 2.689 -43.880 1.00 92.81 943 ASP A CA 1
ATOM 7181 C C . ASP A 1 943 ? 23.242 3.912 -44.755 1.00 92.81 943 ASP A C 1
ATOM 7183 O O . ASP A 1 943 ? 23.068 5.053 -44.332 1.00 92.81 943 ASP A O 1
ATOM 7187 N N . GLU A 1 944 ? 23.842 3.693 -45.927 1.00 89.62 944 GLU A N 1
ATOM 7188 C CA . GLU A 1 944 ? 24.295 4.785 -46.806 1.00 89.62 944 GLU A CA 1
ATOM 7189 C C . GLU A 1 944 ? 23.129 5.520 -47.491 1.00 89.62 944 GLU A C 1
ATOM 7191 O O . GLU A 1 944 ? 23.319 6.611 -48.031 1.00 89.62 944 GLU A O 1
ATOM 7196 N N . GLY A 1 945 ? 21.924 4.941 -47.469 1.00 86.50 945 GLY A N 1
ATOM 7197 C CA . GLY A 1 945 ? 20.713 5.587 -47.958 1.00 86.50 945 GLY A CA 1
ATOM 7198 C C . GLY A 1 945 ? 19.999 6.396 -46.870 1.00 86.50 945 GLY A C 1
ATOM 7199 O O . GLY A 1 945 ? 20.304 6.326 -45.681 1.00 86.50 945 GLY A O 1
ATOM 7200 N N . VAL A 1 946 ? 19.034 7.214 -47.291 1.00 84.31 946 VAL A N 1
ATOM 7201 C CA . VAL A 1 946 ? 18.224 8.029 -46.374 1.00 84.31 946 VAL A CA 1
ATOM 7202 C C . VAL A 1 946 ? 17.008 7.218 -45.945 1.00 84.31 946 VAL A C 1
ATOM 7204 O O . VAL A 1 946 ? 16.141 6.931 -46.767 1.00 84.31 946 VAL A O 1
ATOM 7207 N N . ASP A 1 947 ? 16.953 6.870 -44.659 1.00 87.56 947 ASP A N 1
ATOM 7208 C CA . ASP A 1 947 ? 15.852 6.130 -44.029 1.00 87.56 947 ASP A CA 1
ATOM 7209 C C . ASP A 1 947 ? 15.583 4.737 -44.652 1.00 87.56 947 ASP A C 1
ATOM 7211 O O . ASP A 1 947 ? 14.449 4.257 -44.667 1.00 87.56 947 ASP A O 1
ATOM 7215 N N . THR A 1 948 ? 16.620 4.074 -45.183 1.00 91.69 948 THR A N 1
ATOM 7216 C CA . THR A 1 948 ? 16.501 2.776 -45.887 1.00 91.69 948 THR A CA 1
ATOM 7217 C C . THR A 1 948 ? 16.985 1.560 -45.106 1.00 91.69 948 THR A C 1
ATOM 7219 O O . THR A 1 948 ? 16.718 0.427 -45.511 1.00 91.69 948 THR A O 1
ATOM 7222 N N . GLY A 1 949 ? 17.693 1.768 -43.998 1.00 90.88 949 GLY A N 1
ATOM 7223 C CA . GLY A 1 949 ? 18.328 0.666 -43.289 1.00 90.88 949 GLY A CA 1
ATOM 7224 C C . GLY A 1 949 ? 17.361 -0.249 -42.528 1.00 90.88 949 GLY A C 1
ATOM 7225 O O . GLY A 1 949 ? 16.168 0.014 -42.372 1.00 90.88 949 GLY A O 1
ATOM 7226 N N . GLY A 1 950 ? 17.895 -1.378 -42.057 1.00 94.56 950 GLY A N 1
ATOM 7227 C CA . GLY A 1 950 ? 17.106 -2.460 -41.468 1.00 94.56 950 GLY A CA 1
ATOM 7228 C C . GLY A 1 950 ? 16.306 -2.043 -40.228 1.00 94.56 950 GLY A C 1
ATOM 7229 O O . GLY A 1 950 ? 16.866 -1.534 -39.258 1.00 94.56 950 GLY A O 1
ATOM 7230 N N . ILE A 1 951 ? 15.000 -2.310 -40.244 1.00 96.88 951 ILE A N 1
ATOM 7231 C CA . ILE A 1 951 ? 14.052 -1.955 -39.179 1.00 96.88 951 ILE A CA 1
ATOM 7232 C C . ILE A 1 951 ? 14.274 -2.819 -37.927 1.00 96.88 951 ILE A C 1
ATOM 7234 O O . ILE A 1 951 ? 14.377 -4.042 -38.016 1.00 96.88 951 ILE A O 1
ATOM 7238 N N . ILE A 1 952 ? 14.304 -2.181 -36.751 1.00 97.25 952 ILE A N 1
ATOM 7239 C CA . ILE A 1 952 ? 14.468 -2.830 -35.438 1.00 97.25 952 ILE A CA 1
ATOM 7240 C C . ILE A 1 952 ? 13.139 -2.847 -34.673 1.00 97.25 952 ILE A C 1
ATOM 7242 O O . ILE A 1 952 ? 12.716 -3.894 -34.185 1.00 97.25 952 ILE A O 1
ATOM 7246 N N . VAL A 1 953 ? 12.476 -1.691 -34.565 1.00 97.25 953 VAL A N 1
ATOM 7247 C CA . VAL A 1 953 ? 11.175 -1.527 -33.893 1.00 97.25 953 VAL A CA 1
ATOM 7248 C C . VAL A 1 953 ? 10.327 -0.535 -34.681 1.00 97.25 953 VAL A C 1
ATOM 7250 O O . VAL A 1 953 ? 10.831 0.493 -35.124 1.00 97.25 953 VAL A O 1
ATOM 7253 N N . GLN A 1 954 ? 9.030 -0.813 -34.795 1.00 97.25 954 GLN A N 1
ATOM 7254 C CA . GLN A 1 954 ? 8.023 0.159 -35.218 1.00 97.25 954 GLN A CA 1
ATOM 7255 C C . GLN A 1 954 ? 6.944 0.286 -34.149 1.00 97.25 954 GLN A C 1
ATOM 7257 O O . GLN A 1 954 ? 6.612 -0.690 -33.470 1.00 97.25 954 GLN A O 1
ATOM 7262 N N . ALA A 1 955 ? 6.406 1.492 -34.009 1.00 96.50 955 ALA A N 1
ATOM 7263 C CA . ALA A 1 955 ? 5.252 1.773 -33.171 1.00 96.50 955 ALA A CA 1
ATOM 7264 C C . ALA A 1 955 ? 4.239 2.570 -33.996 1.00 96.50 955 ALA A C 1
ATOM 7266 O O . ALA A 1 955 ? 4.537 3.678 -34.437 1.00 96.50 955 ALA A O 1
ATOM 7267 N N . SER A 1 956 ? 3.069 1.973 -34.236 1.00 95.50 956 SER A N 1
ATOM 7268 C CA . SER A 1 956 ? 1.977 2.574 -35.010 1.00 95.50 956 SER A CA 1
ATOM 7269 C C . SER A 1 956 ? 1.034 3.358 -34.099 1.00 95.50 956 SER A C 1
ATOM 7271 O O . SER A 1 956 ? 0.748 2.929 -32.978 1.00 95.50 956 SER A O 1
ATOM 7273 N N . VAL A 1 957 ? 0.550 4.499 -34.583 1.00 93.50 957 VAL A N 1
ATOM 7274 C CA . VAL A 1 957 ? -0.486 5.320 -33.956 1.00 93.50 957 VAL A CA 1
ATOM 7275 C C . VAL A 1 957 ? -1.597 5.604 -34.971 1.00 93.50 957 VAL A C 1
ATOM 7277 O O . VAL A 1 957 ? -1.308 5.831 -36.151 1.00 93.50 957 VAL A O 1
ATOM 7280 N N . PRO A 1 958 ? -2.871 5.629 -34.544 1.00 93.19 958 PRO A N 1
ATOM 7281 C CA . PRO A 1 958 ? -3.963 5.969 -35.446 1.00 93.19 958 PRO A CA 1
ATOM 7282 C C . PRO A 1 958 ? -3.885 7.444 -35.854 1.00 93.19 958 PRO A C 1
ATOM 7284 O O . PRO A 1 958 ? -3.462 8.285 -35.055 1.00 93.19 958 PRO A O 1
ATOM 7287 N N . ILE A 1 959 ? -4.343 7.755 -37.069 1.00 93.69 959 ILE A N 1
ATOM 7288 C CA . ILE A 1 959 ? -4.687 9.120 -37.487 1.00 93.69 959 ILE A CA 1
ATOM 7289 C C . ILE A 1 959 ? -6.190 9.294 -37.242 1.00 93.69 959 ILE A C 1
ATOM 7291 O O . ILE A 1 959 ? -7.011 8.564 -37.802 1.00 93.69 959 ILE A O 1
ATOM 7295 N N . LEU A 1 960 ? -6.550 10.213 -36.346 1.00 92.19 960 LEU A N 1
ATOM 7296 C CA . LEU A 1 960 ? -7.930 10.467 -35.943 1.00 92.19 960 LEU A CA 1
ATOM 7297 C C . LEU A 1 960 ? -8.612 11.476 -36.879 1.00 92.19 960 LEU A C 1
ATOM 7299 O O . LEU A 1 960 ? -7.944 12.321 -37.483 1.00 92.19 960 LEU A O 1
ATOM 7303 N N . PRO A 1 961 ? -9.955 11.445 -36.976 1.00 88.31 961 PRO A N 1
ATOM 7304 C CA . PRO A 1 961 ? -10.698 12.487 -37.671 1.00 88.31 961 PRO A CA 1
ATOM 7305 C C . PRO A 1 961 ? -10.371 13.869 -37.087 1.00 88.31 961 PRO A C 1
ATOM 7307 O O . PRO A 1 961 ? -10.521 14.079 -35.884 1.00 88.31 961 PRO A O 1
ATOM 7310 N N . ASN A 1 962 ? -9.979 14.809 -37.952 1.00 90.75 962 ASN A N 1
ATOM 7311 C CA . ASN A 1 962 ? -9.564 16.182 -37.617 1.00 90.75 962 ASN A CA 1
ATOM 7312 C C . ASN A 1 962 ? -8.177 16.332 -36.967 1.00 90.75 962 ASN A C 1
ATOM 7314 O O . ASN A 1 962 ? -7.892 17.394 -36.412 1.00 90.75 962 ASN A O 1
ATOM 7318 N N . ASP A 1 963 ? -7.309 15.320 -37.044 1.00 93.06 963 ASP A N 1
ATOM 7319 C CA . ASP A 1 963 ? -5.910 15.501 -36.653 1.00 93.06 963 ASP A CA 1
ATOM 7320 C C . ASP A 1 963 ? -5.251 16.634 -37.461 1.00 93.06 963 ASP A C 1
ATOM 7322 O O . ASP A 1 963 ? -5.288 16.668 -38.692 1.00 93.06 963 ASP A O 1
ATOM 7326 N N . THR A 1 964 ? -4.596 17.543 -36.744 1.00 95.06 964 THR A N 1
ATOM 7327 C CA . THR A 1 964 ? -3.609 18.483 -37.286 1.00 95.06 964 THR A CA 1
ATOM 7328 C C . THR A 1 964 ? -2.214 17.856 -37.274 1.00 95.06 964 THR A C 1
ATOM 7330 O O . THR A 1 964 ? -1.965 16.902 -36.527 1.00 95.06 964 THR A O 1
ATOM 7333 N N . GLU A 1 965 ? -1.268 18.440 -38.022 1.00 94.69 965 GLU A N 1
ATOM 7334 C CA . GLU A 1 965 ? 0.152 18.048 -37.978 1.00 94.69 965 GLU A CA 1
ATOM 7335 C C . GLU A 1 965 ? 0.689 18.019 -36.537 1.00 94.69 965 GLU A C 1
ATOM 7337 O O . GLU A 1 965 ? 1.373 17.073 -36.147 1.00 94.69 965 GLU A O 1
ATOM 7342 N N . GLU A 1 966 ? 0.316 19.003 -35.715 1.00 95.12 966 GLU A N 1
ATOM 7343 C CA . GLU A 1 966 ? 0.707 19.091 -34.306 1.00 95.12 966 GLU A CA 1
ATOM 7344 C C . GLU A 1 966 ? 0.132 17.940 -33.466 1.00 95.12 966 GLU A C 1
ATOM 7346 O O . GLU A 1 966 ? 0.871 17.260 -32.753 1.00 95.12 966 GLU A O 1
ATOM 7351 N N . SER A 1 967 ? -1.175 17.678 -33.565 1.00 95.06 967 SER A N 1
ATOM 7352 C CA . SER A 1 967 ? -1.824 16.614 -32.786 1.00 95.06 967 SER A CA 1
ATOM 7353 C C . SER A 1 967 ? -1.277 15.221 -33.127 1.00 95.06 967 SER A C 1
ATOM 7355 O O . SER A 1 967 ? -1.025 14.416 -32.224 1.00 95.06 967 SER A O 1
ATOM 7357 N N . LEU A 1 968 ? -1.004 14.965 -34.413 1.00 95.44 968 LEU A N 1
ATOM 7358 C CA . LEU A 1 968 ? -0.391 13.726 -34.875 1.00 95.44 968 LEU A CA 1
ATOM 7359 C C . LEU A 1 968 ? 1.069 13.628 -34.415 1.00 95.44 968 LEU A C 1
ATOM 7361 O O . LEU A 1 968 ? 1.487 12.576 -33.934 1.00 95.44 968 LEU A O 1
ATOM 7365 N N . THR A 1 969 ? 1.826 14.726 -34.491 1.00 94.88 969 THR A N 1
ATOM 7366 C CA . THR A 1 969 ? 3.214 14.797 -34.002 1.00 94.88 969 THR A CA 1
ATOM 7367 C C . THR A 1 969 ? 3.296 14.475 -32.513 1.00 94.88 969 THR A C 1
ATOM 7369 O O . THR A 1 969 ? 4.099 13.634 -32.111 1.00 94.88 969 THR A O 1
ATOM 7372 N N . ASN A 1 970 ? 2.417 15.056 -31.693 1.00 94.19 970 ASN A N 1
ATOM 7373 C CA . ASN A 1 970 ? 2.358 14.775 -30.259 1.00 94.19 970 ASN A CA 1
ATOM 7374 C C . ASN A 1 970 ? 2.059 13.295 -29.975 1.00 94.19 970 ASN A C 1
ATOM 7376 O O . ASN A 1 970 ? 2.678 12.700 -29.092 1.00 94.19 970 ASN A O 1
ATOM 7380 N N . ARG A 1 971 ? 1.159 12.669 -30.746 1.00 93.50 971 ARG A N 1
ATOM 7381 C CA . ARG A 1 971 ? 0.862 11.234 -30.614 1.00 93.50 971 ARG A CA 1
ATOM 7382 C C . ARG A 1 971 ? 2.046 10.358 -31.035 1.00 93.50 971 ARG A C 1
ATOM 7384 O O . ARG A 1 971 ? 2.350 9.387 -30.344 1.00 93.50 971 ARG A O 1
ATOM 7391 N N . ILE A 1 972 ? 2.736 10.715 -32.121 1.00 95.62 972 ILE A N 1
ATOM 7392 C CA . ILE A 1 972 ? 3.947 10.021 -32.583 1.00 95.62 972 ILE A CA 1
ATOM 7393 C C . ILE A 1 972 ? 5.066 10.140 -31.544 1.00 95.62 972 ILE A C 1
ATOM 7395 O O . ILE A 1 972 ? 5.696 9.133 -31.246 1.00 95.62 972 ILE A O 1
ATOM 7399 N N . HIS A 1 973 ? 5.271 11.302 -30.918 1.00 95.19 973 HIS A N 1
ATOM 7400 C CA . HIS A 1 973 ? 6.290 11.466 -29.874 1.00 95.19 973 HIS A CA 1
ATOM 7401 C C . HIS A 1 973 ? 6.102 10.504 -28.693 1.00 95.19 973 HIS A C 1
ATOM 7403 O O . HIS A 1 973 ? 7.079 9.937 -28.211 1.00 95.19 973 HIS A O 1
ATOM 7409 N N . VAL A 1 974 ? 4.860 10.244 -28.269 1.00 94.94 974 VAL A N 1
ATOM 7410 C CA . VAL A 1 974 ? 4.585 9.229 -27.234 1.00 94.94 974 VAL A CA 1
ATOM 7411 C C . VAL A 1 974 ? 5.026 7.835 -27.701 1.00 94.94 974 VAL A C 1
ATOM 7413 O O . VAL A 1 974 ? 5.629 7.083 -26.936 1.00 94.94 974 VAL A O 1
ATOM 7416 N N . ALA A 1 975 ? 4.774 7.491 -28.966 1.00 96.38 975 ALA A N 1
ATOM 7417 C CA . ALA A 1 975 ? 5.228 6.231 -29.549 1.00 96.38 975 ALA A CA 1
ATOM 7418 C C . ALA A 1 975 ? 6.762 6.168 -29.695 1.00 96.38 975 ALA A C 1
ATOM 7420 O O . ALA A 1 975 ? 7.351 5.110 -29.480 1.00 96.38 975 ALA A O 1
ATOM 7421 N N . GLU A 1 976 ? 7.431 7.284 -29.999 1.00 97.50 976 GLU A N 1
ATOM 7422 C CA . GLU A 1 976 ? 8.896 7.376 -30.055 1.00 97.50 976 GLU A CA 1
ATOM 7423 C C . GLU A 1 976 ? 9.550 7.111 -28.697 1.00 97.50 976 GLU A C 1
ATOM 7425 O O . GLU A 1 976 ? 10.495 6.319 -28.612 1.00 97.50 976 GLU A O 1
ATOM 7430 N N . HIS A 1 977 ? 9.000 7.703 -27.630 1.00 96.50 977 HIS A N 1
ATOM 7431 C CA . HIS A 1 977 ? 9.478 7.516 -26.254 1.00 96.50 977 HIS A CA 1
ATOM 7432 C C . HIS A 1 977 ? 9.343 6.067 -25.778 1.00 96.50 977 HIS A C 1
ATOM 7434 O O . HIS A 1 977 ? 10.050 5.654 -24.866 1.00 96.50 977 HIS A O 1
ATOM 7440 N N . PHE A 1 978 ? 8.496 5.269 -26.429 1.00 96.06 978 PHE A N 1
ATOM 7441 C CA . PHE A 1 978 ? 8.417 3.823 -26.241 1.00 96.06 978 PHE A CA 1
ATOM 7442 C C . PHE A 1 978 ? 9.367 3.049 -27.171 1.00 96.06 978 PHE A C 1
ATOM 7444 O O . PHE A 1 978 ? 10.100 2.153 -26.735 1.00 96.06 978 PHE A O 1
ATOM 7451 N N . ALA A 1 979 ? 9.343 3.361 -28.468 1.00 97.69 979 ALA A N 1
ATOM 7452 C CA . ALA A 1 979 ? 10.025 2.587 -29.497 1.00 97.69 979 ALA A CA 1
ATOM 7453 C C . ALA A 1 979 ? 11.549 2.683 -29.381 1.00 97.69 979 ALA A C 1
ATOM 7455 O O . ALA A 1 979 ? 12.229 1.659 -29.511 1.00 97.69 979 ALA A O 1
ATOM 7456 N N . PHE A 1 980 ? 12.088 3.877 -29.105 1.00 98.00 980 PHE A N 1
ATOM 7457 C CA . PHE A 1 980 ? 13.536 4.071 -29.048 1.00 98.00 980 PHE A CA 1
ATOM 7458 C C . PHE A 1 980 ? 14.177 3.321 -27.879 1.00 98.00 980 PHE A C 1
ATOM 7460 O O . PHE A 1 980 ? 15.092 2.526 -28.124 1.00 98.00 980 PHE A O 1
ATOM 7467 N N . PRO A 1 981 ? 13.681 3.450 -26.633 1.00 97.31 981 PRO A N 1
ATOM 7468 C CA . PRO A 1 981 ? 14.206 2.651 -25.533 1.00 97.31 981 PRO A CA 1
ATOM 7469 C C . PRO A 1 981 ? 14.061 1.145 -25.749 1.00 97.31 981 PRO A C 1
ATOM 7471 O O . PRO A 1 981 ? 14.989 0.385 -25.462 1.00 97.31 981 PRO A O 1
ATOM 7474 N N . LYS A 1 982 ? 12.934 0.692 -26.321 1.00 96.38 982 LYS A N 1
ATOM 7475 C CA . LYS A 1 982 ? 12.732 -0.725 -26.654 1.00 96.38 982 LYS A CA 1
ATOM 7476 C C . LYS A 1 982 ? 13.778 -1.224 -27.653 1.00 96.38 982 LYS A C 1
ATOM 7478 O O . LYS A 1 982 ? 14.318 -2.314 -27.462 1.00 96.38 982 LYS A O 1
ATOM 7483 N N . ALA A 1 983 ? 14.085 -0.447 -28.690 1.00 97.81 983 ALA A N 1
ATOM 7484 C CA . ALA A 1 983 ? 15.123 -0.784 -29.659 1.00 97.81 983 ALA A CA 1
ATOM 7485 C C . ALA A 1 983 ? 16.519 -0.798 -29.018 1.00 97.81 983 ALA A C 1
ATOM 7487 O O . ALA A 1 983 ? 17.262 -1.762 -29.209 1.00 97.81 983 ALA A O 1
ATOM 7488 N N . LEU A 1 984 ? 16.847 0.207 -28.195 1.00 97.81 984 LEU A N 1
ATOM 7489 C CA . LEU A 1 984 ? 18.119 0.248 -27.471 1.00 97.81 984 LEU A CA 1
ATOM 7490 C C . LEU A 1 984 ? 18.280 -0.976 -26.563 1.00 97.81 984 LEU A C 1
ATOM 7492 O O . LEU A 1 984 ? 19.336 -1.602 -26.571 1.00 97.81 984 LEU A O 1
ATOM 7496 N N . ARG A 1 985 ? 17.226 -1.387 -25.850 1.00 95.56 985 ARG A N 1
ATOM 7497 C CA . ARG A 1 985 ? 17.235 -2.621 -25.056 1.00 95.56 985 ARG A CA 1
ATOM 7498 C C . ARG A 1 985 ? 17.553 -3.849 -25.902 1.00 95.56 985 ARG A C 1
ATOM 7500 O O . ARG A 1 985 ? 18.382 -4.667 -25.504 1.00 95.56 985 ARG A O 1
ATOM 7507 N N . LEU A 1 986 ? 16.886 -4.008 -27.046 1.00 95.38 986 LEU A N 1
ATOM 7508 C CA . LEU A 1 986 ? 17.097 -5.162 -27.924 1.00 95.38 986 LEU A CA 1
ATOM 7509 C C . LEU A 1 986 ? 18.541 -5.224 -28.437 1.00 95.38 986 LEU A C 1
ATOM 7511 O O . LEU A 1 986 ? 19.121 -6.306 -28.466 1.00 95.38 986 LEU A O 1
ATOM 7515 N N . LEU A 1 987 ? 19.141 -4.081 -28.771 1.00 95.69 987 LEU A N 1
ATOM 7516 C CA . LEU A 1 987 ? 20.546 -3.995 -29.184 1.00 95.69 987 LEU A CA 1
ATOM 7517 C C . LEU A 1 987 ? 21.501 -4.267 -28.019 1.00 95.69 987 LEU A C 1
ATOM 7519 O O . LEU A 1 987 ? 22.423 -5.070 -28.142 1.00 95.69 987 LEU A O 1
ATOM 7523 N N . ALA A 1 988 ? 21.264 -3.633 -26.872 1.00 94.69 988 ALA A N 1
ATOM 7524 C CA . ALA A 1 988 ? 22.138 -3.713 -25.707 1.00 94.69 988 ALA A CA 1
ATOM 7525 C C . ALA A 1 988 ? 22.176 -5.116 -25.087 1.00 94.69 988 ALA A C 1
ATOM 7527 O O . ALA A 1 988 ? 23.219 -5.575 -24.628 1.00 94.69 988 ALA A O 1
ATOM 7528 N N . THR A 1 989 ? 21.049 -5.826 -25.136 1.00 91.75 989 THR A N 1
ATOM 7529 C CA . THR A 1 989 ? 20.953 -7.236 -24.724 1.00 91.75 989 THR A CA 1
ATOM 7530 C C . THR A 1 989 ? 21.443 -8.213 -25.799 1.00 91.75 989 THR A C 1
ATOM 7532 O O . THR A 1 989 ? 21.557 -9.412 -25.524 1.00 91.75 989 THR A O 1
ATOM 7535 N N . GLU A 1 990 ? 21.767 -7.705 -26.995 1.00 91.31 990 GLU A N 1
ATOM 7536 C CA . GLU A 1 990 ? 22.129 -8.457 -28.206 1.00 91.31 990 GLU A CA 1
ATOM 7537 C C . GLU A 1 990 ? 21.003 -9.377 -28.696 1.00 91.31 990 GLU A C 1
ATOM 7539 O O . GLU A 1 990 ? 21.241 -10.363 -29.393 1.00 91.31 990 GLU A O 1
ATOM 7544 N N . SER A 1 991 ? 19.764 -9.030 -28.340 1.00 90.62 991 SER A N 1
ATOM 7545 C CA . SER A 1 991 ? 18.556 -9.680 -28.844 1.00 90.62 991 SER A CA 1
ATOM 7546 C C . SER A 1 991 ? 18.336 -9.389 -30.332 1.00 90.62 991 SER A C 1
ATOM 7548 O O . SER A 1 991 ? 17.698 -10.186 -31.018 1.00 90.62 991 SER A O 1
ATOM 7550 N N . VAL A 1 992 ? 18.873 -8.262 -30.817 1.00 94.88 992 VAL A N 1
ATOM 7551 C CA . VAL A 1 992 ? 18.896 -7.845 -32.223 1.00 94.88 992 VAL A CA 1
ATOM 7552 C C . VAL A 1 992 ? 20.317 -7.492 -32.646 1.00 94.88 992 VAL A C 1
ATOM 7554 O O . VAL A 1 992 ? 21.036 -6.815 -31.913 1.00 94.88 992 VAL A O 1
ATOM 7557 N N . LYS A 1 993 ? 20.702 -7.902 -33.857 1.00 94.38 993 LYS A N 1
ATOM 7558 C CA . LYS A 1 993 ? 21.958 -7.495 -34.502 1.00 94.38 993 LYS A CA 1
ATOM 7559 C C . LYS A 1 993 ? 21.815 -7.402 -36.018 1.00 94.38 993 LYS A C 1
ATOM 7561 O O . LYS A 1 993 ? 20.924 -8.018 -36.601 1.00 94.38 993 LYS A O 1
ATOM 7566 N N . LEU A 1 994 ? 22.733 -6.677 -36.648 1.00 93.56 994 LEU A N 1
ATOM 7567 C CA . LEU A 1 994 ? 22.887 -6.661 -38.099 1.00 93.56 994 LEU A CA 1
ATOM 7568 C C . LEU A 1 994 ? 23.869 -7.764 -38.524 1.00 93.56 994 LEU A C 1
ATOM 7570 O O . LEU A 1 994 ? 24.951 -7.895 -37.952 1.00 93.56 994 LEU A O 1
ATOM 7574 N N . SER A 1 995 ? 23.494 -8.578 -39.504 1.00 89.31 995 SER A N 1
ATOM 7575 C CA . SER A 1 995 ? 24.358 -9.604 -40.086 1.00 89.31 995 SER A CA 1
ATOM 7576 C C . SER A 1 995 ? 25.415 -9.006 -41.022 1.00 89.31 995 SER A C 1
ATOM 7578 O O . SER A 1 995 ? 25.337 -7.844 -41.428 1.00 89.31 995 SER A O 1
ATOM 7580 N N . ALA A 1 996 ? 26.393 -9.824 -41.422 1.00 83.19 996 ALA A N 1
ATOM 7581 C CA . ALA A 1 996 ? 27.411 -9.418 -42.392 1.00 83.19 996 ALA A CA 1
ATOM 7582 C C . ALA A 1 996 ? 26.806 -9.022 -43.757 1.00 83.19 996 ALA A C 1
ATOM 7584 O O . ALA A 1 996 ? 27.288 -8.076 -44.380 1.00 83.19 996 ALA A O 1
ATOM 7585 N N . ASP A 1 997 ? 25.720 -9.684 -44.182 1.00 83.88 997 ASP A N 1
ATOM 7586 C CA . ASP A 1 997 ? 24.959 -9.369 -45.401 1.00 83.88 997 ASP A CA 1
ATOM 7587 C C . ASP A 1 997 ? 23.939 -8.225 -45.222 1.00 83.88 997 ASP A C 1
ATOM 7589 O O . ASP A 1 997 ? 23.178 -7.940 -46.140 1.00 83.88 997 ASP A O 1
ATOM 7593 N N . GLY A 1 998 ? 23.929 -7.538 -44.071 1.00 82.12 998 GLY A N 1
ATOM 7594 C CA . GLY A 1 998 ? 23.093 -6.354 -43.840 1.00 82.12 998 GLY A CA 1
ATOM 7595 C C . GLY A 1 998 ? 21.638 -6.644 -43.457 1.00 82.12 998 GLY A C 1
ATOM 7596 O O . GLY A 1 998 ? 20.805 -5.744 -43.516 1.00 82.12 998 GLY A O 1
ATOM 7597 N N . LYS A 1 999 ? 21.316 -7.875 -43.046 1.00 89.12 999 LYS A N 1
ATOM 7598 C CA . LYS A 1 999 ? 19.981 -8.270 -42.575 1.00 89.12 999 LYS A CA 1
ATOM 7599 C C . LYS A 1 999 ? 19.864 -8.155 -41.061 1.00 89.12 999 LYS A C 1
ATOM 7601 O O . LYS A 1 999 ? 20.807 -8.429 -40.322 1.00 89.12 999 LYS A O 1
ATOM 7606 N N . VAL A 1 1000 ? 18.677 -7.792 -40.589 1.00 93.75 1000 VAL A N 1
ATOM 7607 C CA . VAL A 1 1000 ? 18.372 -7.752 -39.155 1.00 93.75 1000 VAL A CA 1
ATOM 7608 C C . VAL A 1 1000 ? 18.057 -9.165 -38.662 1.00 93.75 1000 VAL A C 1
ATOM 7610 O O . VAL A 1 1000 ? 17.202 -9.843 -39.227 1.00 93.75 1000 VAL A O 1
ATOM 7613 N N . ILE A 1 1001 ? 18.749 -9.609 -37.612 1.00 93.56 1001 ILE A N 1
ATOM 7614 C CA . ILE A 1 1001 ? 18.558 -10.921 -36.979 1.00 93.56 1001 ILE A CA 1
ATOM 7615 C C . ILE A 1 1001 ? 18.043 -10.716 -35.552 1.00 93.56 1001 ILE A C 1
ATOM 7617 O O . ILE A 1 1001 ? 18.682 -10.013 -34.769 1.00 93.56 1001 ILE A O 1
ATOM 7621 N N . PHE A 1 1002 ? 16.930 -11.377 -35.218 1.00 91.38 1002 PHE A N 1
ATOM 7622 C CA . PHE A 1 1002 ? 16.354 -11.466 -33.870 1.00 91.38 1002 PHE A CA 1
ATOM 7623 C C . PHE A 1 1002 ? 16.694 -12.826 -33.237 1.00 91.38 1002 PHE A C 1
ATOM 7625 O O . PHE A 1 1002 ? 16.808 -13.819 -33.960 1.00 91.38 1002 PHE A O 1
ATOM 7632 N N . SER A 1 1003 ? 16.861 -12.879 -31.910 1.00 77.38 1003 SER A N 1
ATOM 7633 C CA . SER A 1 1003 ? 17.287 -14.085 -31.167 1.00 77.38 1003 SER A CA 1
ATOM 7634 C C . SER A 1 1003 ? 16.379 -14.536 -30.025 1.00 77.38 1003 SER A C 1
ATOM 7636 O O . SER A 1 1003 ? 15.576 -13.740 -29.482 1.00 77.38 1003 SER A O 1
#

InterPro domains:
  IPR001555 Phosphoribosylglycinamide formyltransferase, active site [PS00373] (936-959)
  IPR002376 Formyl transferase, N-terminal [PF00551] (802-984)
  IPR004607 Phosphoribosylglycinamide formyltransferase [MF_01930] (803-990)
  IPR004607 Phosphoribosylglycinamide formyltransferase [TIGR00639] (802-993)
  IPR004607 Phosphoribosylglycinamide formyltransferase [cd08645] (803-987)
  IPR004733 Phosphoribosylformylglycinamidine cyclo-ligase [MF_00741] (85-781)
  IPR004733 Phosphoribosylformylglycinamidine cyclo-ligase [PTHR10520] (488-787)
  IPR004733 Phosphoribosylformylglycinamidine cyclo-ligase [TIGR00878] (85-393)
  IPR004733 Phosphoribosylformylglycinamidine cyclo-ligase [TIGR00878] (484-772)
  IPR004733 Phosphoribosylformylglycinamidine cyclo-ligase [cd02196] (128-392)
  IPR004733 Phosphoribosylformylglycinamidine cyclo-ligase [cd02196] (489-771)
  IPR010918 PurM-like, C-terminal domain [PF02769] (256-392)
  IPR010918 PurM-like, C-terminal domain [PF02769] (613-776)
  IPR011054 Rudiment single hybrid motif [SSF51246] (6-72)
  IPR016188 PurM-like, N-terminal domain [PF00586] (143-242)
  IPR016188 PurM-like, N-terminal domain [PF00586] (495-599)
  IPR020560 Phosphoribosylglycinamide synthetase, C-domain [PF02843] (7-70)
  IPR020560 Phosphoribosylglycinamide synthetase, C-domain [SM01210] (2-72)
  IPR036477 Formyl transferase, N-terminal domain superfamily [SSF53328] (802-1002)
  IPR036676 PurM-like, C-terminal domain superfamily [G3DSA:3.90.650.10] (250-440)

pLDDT: mean 91.47, std 9.0, range [44.03, 98.81]

Mean predicted aligned error: 9.1 Å

Foldseek 3Di:
DPDDDPFKDKDFDAWDQDPVRDTDGHPGPDIFIFGDDPDLVVRLVVRQVVVVPDDDDDDDDDDDSCPSVVVVLLVVLQDPPDDFDFLVNLQDDVVLVVVLQVLCQVLLVLLDDFQWDDAPDALWTKGWPVSDDEDWKWKAKFKDWLFQLQVLCLVQVVLLQRLLLQQQVGQQVCCQFVWQWAEKEKEKEAQHDDSVSVSSSSNSVSVNSNVSSYGHRYYYYFHFNPFFPHSFMIMMMMIMTMDYPPLTDQQQVPDDFFWFKKFFFKPAWHSFLVVLVVVLCVVLVPDQQQQDPFDDSVHGNSVSNSRHTDHQNQLSNVCSVVFSWNGKFFQHQFQCVRVVLRADPQKAKEFECPVPQQGLVLLQCCLRSVADLVLRRRGTCRRTGMIITTGSPDPCSCVRRPPRMDRGITMDGDDPPDPPPDRYHYPCSVVSSQVSNVSRHGHDPPPHDHRDGDPCVVLFLVLQVVLVVLADPQWDADPSRFIMGTDDPVAPTKMKIKHKDWLHNLVVLCLVVVVQQQRLLLQLQSTLLSSVQFLWQWEAKEKEKEAQADDSVSVSSSSNSVSVNCSLSSYRYRGYHYHHHNVGGPHSRMIMMMMIITMDHPVLTPQLQVPFDFFFFKKFFFWLAWRSFLVSLVVVLCVLSVHDQCCCDLLANHGVSVSSSRHTDRCNVLCSVVSVVSQFNGKFFAHQQAQQSGVVSRYDLFKAKEFEPVFFAQFLVLLSSCSSSVHDLVSSRGGTNRTTGMMTGGGPVCVVVSCQRCCLPRVMTGGTTMHGQPDNPGGRYHYPCSVVSSVLSNVLSPAAAAEEEEEAAAQCLLVLLQLVLNNSSSNVLSYDDAEYEYLDPPHNSVVSCVVSVHHYDHQHPVVDPDLVVSLVVVVVVCVVRVHQAYEYDHRPDDHDQVSLVVCFFRYKYKDFWDPPQQFDPPRLVVCVVVVHQKTAMWIFRDHNDGRPAETQFTDIHTDDVPDDSVNSVVSRSSRSSRGVSNSSRCVRSVQWTADPVRYIDGD

Radius of gyration: 33.96 Å; Cα contacts (8 Å, |Δi|>4): 2236; chains: 1; bounding box: 98×70×101 Å

Secondary structure (DSSP, 8-state):
-PPP-SSEEEEEEEEEE-TTS-EEEEEEEEEEEEE--SSHHHHHHHHHHHHHT---SSS-------TTHHHHHHHHTTS--SPPP-GGGGT--HHHHHHHHHHHHHHHHTT--TTEES-TTSSSEEEEGGGS--SSEEEEEEEEE-TTHHHHHHHTT-HHHHHHHHHHHHHHHHHTTTPEEEEEEEEEEESS--HHHHHHHHHHHHHHHHHHT-EEEEEEEEE-TTTS-TT-EEEEEEEEEEEETT--S--GGG--TT-EEEEEE-SS--STTHHHHHHHHHHTT--TTSBPSSS-TTSBHHHHHTPPPPP-HHHHHHHHHHS---EEEE-SS-HHHHHHHTS-TTEEEEEE-TT----HHHHHHHHHH-B-HHHHHHHS-TTEEEEEEE-TT--THHHHS-TT-EEEEEEEEPPTT-----SEEEESHHHHHHHHHGGGT----TT-B------THHHHHHHHHGGGGG--TTEEE-TTS-EEEEPPTT-SSEEEEEEEEE-GGGHHHHHHHT--HHHHHHHHHHHHHHHHTTTPEEEEEEEEEEESS--HHHHHHHHHHHHHHHHHHT-EEEEEEEEE-TTTS-TT-EEEEEEEEEEEEGGG-S--GGG--TTPEEEEEEPSSS-STTHHHHHHHHHHHT--TTSBPTTSSSBHHHHHTPPPPP-HHHHHHHHHTT-EEEEEE--TTHHHHHGGGGS-TTEEEEEETTSS---HHHHHHHHHTT--HHHHHHH--TTEEEEEEE-HHHHHHHHHHHTTTT--EEEEEEEE--SSSS-SEEEETHHHHHHHHHHHTTSPPEEEEEEESSS-HHHHHHHHHHH-GGGT--EEEEEEEESSTT-HHHHHHHHTT--EEE--GGG-SSHHHHHHHHHHHHHHTT-SEEEESS--SPPPHHHHHHTTTTEEEEESS-TTSS-SS-HHHHHHHTT-SEEEEEEEE--SSSS-SPEEEEEEEEPPTT--HHHHHHHHHHHHHHHHHHHHHHHHTTSEEE-TTS-EEE-

Sequence (1003 aa):
MPPNTADELIFHSGVAVNKAGQYLTNGGRVLIAVALREDLRQAAADATKICQGITFSGAGAQFRTDIAEKAFKMLKTFVPTFKALSYKDSGVDIDAGDDLVQRIKPLSRGTQRPGVVGGLGGFGGLFRLNELNYENPVICEAINGVGTKIKLALEHEMYESIGYDLLATCVNDVLESGAEPVAFLDYIACGKLQVPIAAQIVKGISDGCREAGCALLGGETAEMPTVYDVGKYDIAGYSVGILEAGKELPKFQQYEEGDLLISLPASGLHCAGFHALLKQLEMADIDLTVKCEFGDETKTLGQQLCEPSRIYVKEVLALLRECDVKAISHITTGLLPDVQRIIPPDHEISLDFGDLKIPAIYGWLVGRLRLAPQTLLDNLNCGIGLVMIVPKRCTVWKQLLGSGAKVFGVLKRKMHSCHQQHQIEVRNFVEGLEKSIERFGGLSERNMRTLDEPHERDLALELCDGALTQQRNETLTTKLGRRLMGVPKKYKDPVLVLGTDGVGTKIKIAQQTERNGTVGIDLVAMCVNDILCNGAEPLTFSSYYACGDLVEETATTITGGVIEGAAQAGSSLVETHIAEVPLLYASDVYDLAGFSLGIAEYSRLLPRTDEIRVGDVLIGLPSSGVHSNGFSLVHVIMKQAGVTFEDKAPFSHNTFGEEFLTPTRIYVKALLPLVQQGHIKALAHITGGGLTENIPRVLPKTLAVQLDAKQWNIPPVFGWLAATGNVAPKEMQRTYNCGLGVILVVSPKYEQSVLAELQYRERATRVGVVVKRTNSEAPQVVVENFQGCLQRAQKLLNKPRKRVAVLISGTGSNLQALIDACRDTSQGVLADIVLVISNKAGVLGLERAEKAGIASVVISHTEYAKREDFDAEMTKKLLEHNVDLVCLAGFMRVLSEQFVRQWKGRLVNIHPSLLPKHPGLKVQQKALDAGDKESGCTVHFVDEGVDTGGIIVQASVPILPNDTEESLTNRIHVAEHFAFPKALRLLATESVKLSADGKVIFS

Solvent-accessible surface area (backbone atoms only — not comparable to full-atom values): 52127 Å² total; per-residue (Å²): 129,82,83,68,54,99,48,36,42,71,50,70,54,38,71,41,69,45,100,83,75,45,82,40,80,50,88,49,93,47,74,48,54,46,40,67,55,97,47,67,68,56,17,48,50,49,19,48,52,54,49,72,71,61,84,72,97,66,99,72,84,86,83,79,80,65,75,53,51,65,58,52,51,63,59,56,60,76,57,89,82,65,76,68,46,50,56,54,78,35,51,36,55,68,70,55,52,53,53,36,54,62,67,41,48,65,43,34,60,69,14,68,55,83,28,65,49,91,60,79,76,56,57,43,20,36,38,32,52,78,63,49,97,60,91,53,46,27,39,38,70,26,64,34,60,35,51,42,42,47,59,56,20,64,78,61,71,35,39,36,36,52,21,21,29,26,42,23,57,14,45,40,51,26,38,28,40,58,22,48,44,51,36,33,36,41,38,40,38,23,9,42,83,50,51,74,56,55,48,33,21,52,44,15,30,32,54,39,21,52,68,54,63,17,23,47,37,45,61,32,79,46,55,26,53,90,81,31,56,77,83,43,70,52,54,40,26,39,26,37,15,44,31,49,69,93,57,59,32,53,37,73,92,72,69,51,74,53,20,31,30,36,32,32,61,33,71,50,62,53,46,47,51,33,56,37,48,52,52,50,38,58,78,64,71,59,70,45,79,44,67,21,95,48,90,58,58,88,33,27,34,44,53,55,61,48,38,46,43,64,74,54,49,64,39,50,56,54,38,60,75,77,41,77,64,35,31,43,34,53,31,40,73,0,38,49,61,36,52,51,74,77,50,56,92,65,38,31,36,45,40,48,29,80,88,51,78,60,49,51,61,60,11,39,41,34,27,71,65,27,40,38,73,67,35,41,38,52,34,27,35,75,41,35,33,34,39,32,36,35,52,64,83,65,61,66,58,70,73,51,50,47,94,67,45,40,80,32,28,46,34,36,68,62,57,95,87,60,84,74,90,62,59,66,44,84,37,49,51,66,67,43,36,52,74,38,9,62,84,38,74,38,91,66,88,72,83,54,38,74,64,76,64,88,77,55,63,63,58,29,51,56,60,43,55,76,37,66,88,57,57,55,92,48,58,42,69,42,88,82,68,52,44,31,40,46,65,66,84,87,46,90,46,39,21,40,24,35,17,50,29,50,34,59,48,44,52,57,50,22,58,77,66,73,53,46,31,39,56,18,21,25,19,37,21,53,12,52,42,24,17,36,23,37,43,24,48,47,51,35,32,33,39,39,42,38,24,11,46,86,49,67,70,58,54,47,38,22,46,52,17,32,43,53,27,22,53,65,48,62,16,23,66,53,50,47,35,72,39,67,24,56,92,81,30,56,57,86,40,69,53,53,41,24,39,24,39,18,43,24,41,60,95,59,45,34,47,38,44,92,73,66,51,72,66,25,32,27,38,32,29,58,30,59,56,73,44,46,41,52,32,47,37,50,53,48,32,33,61,74,61,71,59,57,51,81,41,68,28,77,67,53,93,43,27,38,38,59,59,66,52,50,48,46,67,70,54,44,75,79,43,48,64,44,44,75,71,61,52,50,41,24,40,26,51,30,37,62,37,1,57,57,52,28,50,51,60,46,46,49,86,65,39,19,35,46,32,39,40,81,52,55,64,54,21,34,64,56,13,48,49,31,61,63,28,40,33,47,69,70,52,45,37,33,36,30,36,66,28,38,33,35,37,35,36,26,46,66,90,37,46,64,65,53,42,71,68,29,29,49,79,56,57,33,34,67,32,35,35,30,35,75,36,89,49,89,84,54,69,48,54,43,67,42,60,40,64,63,46,43,53,50,20,38,57,53,55,79,52,76,64,35,32,26,31,40,31,29,56,43,70,28,65,55,50,48,34,41,54,52,35,40,68,38,50,41,71,50,30,36,39,42,72,60,36,36,42,23,53,46,79,95,34,56,26,55,55,54,33,52,78,68,74,30,49,70,48,72,54,52,61,86,82,37,97,46,69,64,59,42,49,48,53,53,49,50,55,42,58,78,66,62,49,62,34,38,38,34,40,61,43,90,68,89,79,49,63,70,56,37,63,76,36,54,74,31,28,35,37,59,42,78,23,50,67,82,47,60,62,80,77,69,32,55,53,54,38,59,76,69,66,47,64,60,43,16,19,27,29,22,36,50,47,89,54,81,76,65,34,46,73,73,33,74,30,80,41,77,53,57,93,86,62,47,58,65,60,48,48,57,55,29,50,47,31,40,47,36,34,49,38,53,39,52,21,32,46,39,69,59,36,34,46,56,45,96,89,62,46,69,45,79,112

Nearest PDB structures (foldseek):
  5j9f-assembly2_A  TM=9.799E-01  e=6.909E-25  Homo sapiens
  4zyv-assembly1_A  TM=9.807E-01  e=1.572E-24  Homo sapiens
  1men-assembly1_A  TM=9.783E-01  e=3.036E-24  Homo sapiens
  3auf-assembly1_A-2  TM=9.683E-01  e=7.296E-22  Symbiobacterium toebii
  2ywr-assembly1_A  TM=9.638E-01  e=4.454E-20  Aquifex aeolicus